Protein AF-A0AAD9KWG5-F1 (afdb_monomer)

Structure (mmCIF, N/CA/C/O backbone):
data_AF-A0AAD9KWG5-F1
#
_entry.id   AF-A0AAD9KWG5-F1
#
loop_
_atom_site.group_PDB
_atom_site.id
_atom_site.type_symbol
_atom_site.label_atom_id
_atom_site.label_alt_id
_atom_site.label_comp_id
_atom_site.label_asym_id
_atom_site.label_entity_id
_atom_site.label_seq_id
_atom_site.pdbx_PDB_ins_code
_atom_site.Cartn_x
_atom_site.Cartn_y
_atom_site.Cartn_z
_atom_site.occupancy
_atom_site.B_iso_or_equiv
_atom_site.auth_seq_id
_atom_site.auth_comp_id
_atom_site.auth_asym_id
_atom_site.auth_atom_id
_atom_site.pdbx_PDB_model_num
ATOM 1 N N . MET A 1 1 ? 49.603 -2.887 -54.936 1.00 32.94 1 MET A N 1
ATOM 2 C CA . MET A 1 1 ? 49.295 -2.488 -56.324 1.00 32.94 1 MET A CA 1
ATOM 3 C C . MET A 1 1 ? 48.653 -1.120 -56.253 1.00 32.94 1 MET A C 1
ATOM 5 O O . MET A 1 1 ? 47.712 -0.951 -55.486 1.00 32.94 1 MET A O 1
ATOM 9 N N . GLU A 1 2 ? 49.270 -0.146 -56.914 1.00 25.30 2 GLU A N 1
ATOM 10 C CA . GLU A 1 2 ? 48.933 1.277 -56.832 1.00 25.30 2 GLU A CA 1
ATOM 11 C C . GLU A 1 2 ? 47.494 1.551 -57.279 1.00 25.30 2 GLU A C 1
ATOM 13 O O . GLU A 1 2 ? 47.037 1.044 -58.299 1.00 25.30 2 GLU A O 1
ATOM 18 N N . TRP A 1 3 ? 46.788 2.359 -56.492 1.00 23.25 3 TRP A N 1
ATOM 19 C CA . TRP A 1 3 ? 45.509 2.955 -56.859 1.00 23.25 3 TRP A CA 1
ATOM 20 C C . TRP A 1 3 ? 45.767 4.323 -57.490 1.00 23.25 3 TRP A C 1
ATOM 22 O O . TRP A 1 3 ? 46.446 5.156 -56.890 1.00 23.25 3 TRP A O 1
ATOM 32 N N . SER A 1 4 ? 45.156 4.590 -58.642 1.00 21.83 4 SER A N 1
ATOM 33 C CA . SER A 1 4 ? 44.970 5.946 -59.161 1.00 21.83 4 SER A CA 1
ATOM 34 C C . SER A 1 4 ? 43.484 6.161 -59.497 1.00 21.83 4 SER A C 1
ATOM 36 O O . SER A 1 4 ? 42.897 5.370 -60.235 1.00 21.83 4 SER A O 1
ATOM 38 N N . PRO A 1 5 ? 42.822 7.191 -58.934 1.00 29.39 5 PRO A N 1
ATOM 39 C CA . PRO A 1 5 ? 41.434 7.497 -59.238 1.00 29.39 5 PRO A CA 1
ATOM 40 C C . PRO A 1 5 ? 41.382 8.473 -60.416 1.00 29.39 5 PRO A C 1
ATOM 42 O O . PRO A 1 5 ? 42.001 9.535 -60.380 1.00 29.39 5 PRO A O 1
ATOM 45 N N . THR A 1 6 ? 40.604 8.162 -61.448 1.00 22.59 6 THR A N 1
ATOM 46 C CA . THR A 1 6 ? 40.191 9.163 -62.441 1.00 22.59 6 THR A CA 1
ATOM 47 C C . THR A 1 6 ? 38.680 9.322 -62.382 1.00 22.59 6 THR A C 1
ATOM 49 O O . THR A 1 6 ? 37.911 8.554 -62.950 1.00 22.59 6 THR A O 1
ATOM 52 N N . ALA A 1 7 ? 38.254 10.337 -61.630 1.00 31.17 7 ALA A N 1
ATOM 53 C CA . ALA A 1 7 ? 36.919 10.899 -61.734 1.00 31.17 7 ALA A CA 1
ATOM 54 C C . ALA A 1 7 ? 36.898 11.866 -62.925 1.00 31.17 7 ALA A C 1
ATOM 56 O O . ALA A 1 7 ? 37.715 12.784 -62.981 1.00 31.17 7 ALA A O 1
ATOM 57 N N . VAL A 1 8 ? 35.956 11.688 -63.852 1.00 25.67 8 VAL A N 1
ATOM 58 C CA . VAL A 1 8 ? 35.659 12.689 -64.884 1.00 25.67 8 VAL A CA 1
ATOM 59 C C . VAL A 1 8 ? 34.155 12.937 -64.900 1.00 25.67 8 VAL A C 1
ATOM 61 O O . VAL A 1 8 ? 33.360 12.078 -65.270 1.00 25.67 8 VAL A O 1
ATOM 64 N N . SER A 1 9 ? 33.780 14.133 -64.453 1.00 34.84 9 SER A N 1
ATOM 65 C CA . SER A 1 9 ? 32.456 14.731 -64.601 1.00 34.84 9 SER A CA 1
ATOM 66 C C . SER A 1 9 ? 32.405 15.555 -65.890 1.00 34.84 9 SER A C 1
ATOM 68 O O . SER A 1 9 ? 33.296 16.376 -66.109 1.00 34.84 9 SER A O 1
ATOM 70 N N . GLY A 1 10 ? 31.351 15.403 -66.695 1.00 27.89 10 GLY A N 1
ATOM 71 C CA . GLY A 1 10 ? 31.077 16.241 -67.866 1.00 27.89 10 GLY A CA 1
ATOM 72 C C . GLY A 1 10 ? 29.569 16.427 -68.089 1.00 27.89 10 GLY A C 1
ATOM 73 O O . GLY A 1 10 ? 28.804 15.527 -67.736 1.00 27.89 10 GLY A O 1
ATOM 74 N N . PRO A 1 11 ? 29.142 17.601 -68.587 1.00 34.09 11 PRO A N 1
ATOM 75 C CA . PRO A 1 11 ? 27.770 18.099 -68.528 1.00 34.09 11 PRO A CA 1
ATOM 76 C C . PRO A 1 11 ? 26.885 17.375 -69.551 1.00 34.09 11 PRO A C 1
ATOM 78 O O . PRO A 1 11 ? 27.352 16.998 -70.617 1.00 34.09 11 PRO A O 1
ATOM 81 N N . ASP A 1 12 ? 25.610 17.179 -69.222 1.00 32.66 12 ASP A N 1
ATOM 82 C CA . ASP A 1 12 ? 24.584 16.590 -70.098 1.00 32.66 12 ASP A CA 1
ATOM 83 C C . ASP A 1 12 ? 24.729 15.075 -70.368 1.00 32.66 12 ASP A C 1
ATOM 85 O O . ASP A 1 12 ? 24.981 14.594 -71.470 1.00 32.66 12 ASP A O 1
ATOM 89 N N . GLY A 1 13 ? 24.518 14.280 -69.312 1.00 29.94 13 GLY A N 1
ATOM 90 C CA . GLY A 1 13 ? 24.660 12.819 -69.313 1.00 29.94 13 GLY A CA 1
ATOM 91 C C . GLY A 1 13 ? 23.644 12.044 -70.168 1.00 29.94 13 GLY A C 1
ATOM 92 O O . GLY A 1 13 ? 22.630 11.559 -69.660 1.00 29.94 13 GLY A O 1
ATOM 93 N N . LYS A 1 14 ? 23.975 11.819 -71.444 1.00 30.14 14 LYS A N 1
ATOM 94 C CA . LYS A 1 14 ? 23.513 10.681 -72.264 1.00 30.14 14 LYS A CA 1
ATOM 95 C C . LYS A 1 14 ? 24.684 10.160 -73.108 1.00 30.14 14 LYS A C 1
ATOM 97 O O . LYS A 1 14 ? 25.104 10.846 -74.028 1.00 30.14 14 LYS A O 1
ATOM 102 N N . PHE A 1 15 ? 25.142 8.929 -72.857 1.00 25.69 15 PHE A N 1
ATOM 103 C CA . PHE A 1 15 ? 26.075 8.210 -73.738 1.00 25.69 15 PHE A CA 1
ATOM 104 C C . PHE A 1 15 ? 25.649 6.744 -73.927 1.00 25.69 15 PHE A C 1
ATOM 106 O O . PHE A 1 15 ? 25.241 6.077 -72.978 1.00 25.69 15 PHE A O 1
ATOM 113 N N . THR A 1 16 ? 25.723 6.274 -75.174 1.00 27.66 16 THR A N 1
ATOM 114 C CA . THR A 1 16 ? 25.560 4.884 -75.640 1.00 27.66 16 THR A CA 1
ATOM 115 C C . THR A 1 16 ? 26.938 4.296 -75.946 1.00 27.66 16 THR A C 1
ATOM 117 O O . THR A 1 16 ? 27.727 4.969 -76.603 1.00 27.66 16 THR A O 1
ATOM 120 N N . ILE A 1 17 ? 27.221 3.061 -75.515 1.00 29.16 17 ILE A N 1
ATOM 121 C CA . ILE A 1 17 ? 28.503 2.370 -75.749 1.00 29.16 17 ILE A CA 1
ATOM 122 C C . ILE A 1 17 ? 28.252 1.111 -76.592 1.00 29.16 17 ILE A C 1
ATOM 124 O O . ILE A 1 17 ? 27.605 0.177 -76.123 1.00 29.16 17 ILE A O 1
ATOM 128 N N . ASN A 1 18 ? 28.784 1.098 -77.817 1.00 27.14 18 ASN A N 1
ATOM 129 C CA . ASN A 1 18 ? 29.200 -0.107 -78.537 1.00 27.14 18 ASN A CA 1
ATOM 130 C C . ASN A 1 18 ? 30.736 -0.057 -78.629 1.00 27.14 18 ASN A C 1
ATOM 132 O O . ASN A 1 18 ? 31.287 1.025 -78.807 1.00 27.14 18 ASN A O 1
ATOM 136 N N . ASP A 1 19 ? 31.363 -1.231 -78.529 1.00 29.56 19 ASP A N 1
ATOM 137 C CA . ASP A 1 19 ? 32.798 -1.549 -78.654 1.00 29.56 19 ASP A CA 1
ATOM 138 C C . ASP A 1 19 ? 33.659 -1.471 -77.379 1.00 29.56 19 ASP A C 1
ATOM 140 O O . ASP A 1 19 ? 34.211 -0.431 -77.041 1.00 29.56 19 ASP A O 1
ATOM 144 N N . LEU A 1 20 ? 33.808 -2.625 -76.702 1.00 29.03 20 LEU A N 1
ATOM 145 C CA . LEU A 1 20 ? 35.087 -3.240 -76.280 1.00 29.03 20 LEU A CA 1
ATOM 146 C C . LEU A 1 20 ? 34.831 -4.458 -75.364 1.00 29.03 20 LEU A C 1
ATOM 148 O O . LEU A 1 20 ? 34.294 -4.339 -74.266 1.00 29.03 20 LEU A O 1
ATOM 152 N N . CYS A 1 21 ? 35.253 -5.643 -75.816 1.00 26.11 21 CYS A N 1
ATOM 153 C CA . CYS A 1 21 ? 35.384 -6.861 -75.013 1.00 26.11 21 CYS A CA 1
ATOM 154 C C . CYS A 1 21 ? 36.828 -7.360 -75.130 1.00 26.11 21 CYS A C 1
ATOM 156 O O . CYS A 1 21 ? 37.190 -7.836 -76.198 1.00 26.11 21 CYS A O 1
ATOM 158 N N . THR A 1 22 ? 37.592 -7.349 -74.035 1.00 28.84 22 THR A N 1
ATOM 159 C CA . THR A 1 22 ? 38.643 -8.343 -73.739 1.00 28.84 22 THR A CA 1
ATOM 160 C C . THR A 1 22 ? 38.973 -8.295 -72.244 1.00 28.84 22 THR A C 1
ATOM 162 O O . THR A 1 22 ? 39.307 -7.231 -71.738 1.00 28.84 22 THR A O 1
ATOM 165 N N . LEU A 1 23 ? 38.905 -9.473 -71.602 1.00 26.11 23 LEU A N 1
ATOM 166 C CA . LEU A 1 23 ? 39.115 -9.816 -70.181 1.00 26.11 23 LEU A CA 1
ATOM 167 C C . LEU A 1 23 ? 37.969 -9.480 -69.201 1.00 26.11 23 LEU A C 1
ATOM 169 O O . LEU A 1 23 ? 37.840 -8.365 -68.722 1.00 26.11 23 LEU A O 1
ATOM 173 N N . GLY A 1 24 ? 37.198 -10.520 -68.848 1.00 28.92 24 GLY A N 1
ATOM 174 C CA . GLY A 1 24 ? 36.517 -10.636 -67.551 1.00 28.92 24 GLY A CA 1
ATOM 175 C C . GLY A 1 24 ? 35.219 -9.847 -67.357 1.00 28.92 24 GLY A C 1
ATOM 176 O O . GLY A 1 24 ? 35.224 -8.794 -66.742 1.00 28.92 24 GLY A O 1
ATOM 177 N N . MET A 1 25 ? 34.109 -10.470 -67.766 1.00 25.80 25 MET A N 1
ATOM 178 C CA . MET A 1 25 ? 32.716 -10.206 -67.363 1.00 25.80 25 MET A CA 1
ATOM 179 C C . MET A 1 25 ? 32.041 -8.922 -67.887 1.00 25.80 25 MET A C 1
ATOM 181 O O . MET A 1 25 ? 32.389 -7.782 -67.608 1.00 25.80 25 MET A O 1
ATOM 185 N N . LYS A 1 26 ? 31.012 -9.173 -68.698 1.00 23.77 26 LYS A N 1
ATOM 186 C CA . LYS A 1 26 ? 30.302 -8.258 -69.589 1.00 23.77 26 LYS A CA 1
ATOM 187 C C . LYS A 1 26 ? 29.101 -7.651 -68.855 1.00 23.77 26 LYS A C 1
ATOM 189 O O . LYS A 1 26 ? 28.110 -8.340 -68.638 1.00 23.77 26 LYS A O 1
ATOM 194 N N . LEU A 1 27 ? 29.167 -6.366 -68.513 1.00 27.20 27 LEU A N 1
ATOM 195 C CA . LEU A 1 27 ? 28.018 -5.585 -68.043 1.00 27.20 27 LEU A CA 1
ATOM 196 C C . LEU A 1 27 ? 27.349 -4.884 -69.223 1.00 27.20 27 LEU A C 1
ATOM 198 O O . LEU A 1 27 ? 27.979 -4.110 -69.938 1.00 27.20 27 LEU A O 1
ATOM 202 N N . THR A 1 28 ? 26.058 -5.153 -69.420 1.00 28.83 28 THR A N 1
ATOM 203 C CA . THR A 1 28 ? 25.205 -4.430 -70.371 1.00 28.83 28 THR A CA 1
ATOM 204 C C . THR A 1 28 ? 24.127 -3.670 -69.607 1.00 28.83 28 THR A C 1
ATOM 206 O O . THR A 1 28 ? 23.236 -4.263 -69.010 1.00 28.83 28 THR A O 1
ATOM 209 N N . ALA A 1 29 ? 24.204 -2.339 -69.644 1.00 26.44 29 ALA A N 1
ATOM 210 C CA . ALA A 1 29 ? 23.104 -1.450 -69.297 1.00 26.44 29 ALA A CA 1
ATOM 211 C C . ALA A 1 29 ? 22.291 -1.155 -70.569 1.00 26.44 29 ALA A C 1
ATOM 213 O O . ALA A 1 29 ? 22.831 -0.625 -71.543 1.00 26.44 29 ALA A O 1
ATOM 214 N N . ARG A 1 30 ? 20.993 -1.485 -70.562 1.00 28.31 30 ARG A N 1
ATOM 215 C CA . ARG A 1 30 ? 20.006 -0.997 -71.539 1.00 28.31 30 ARG A CA 1
ATOM 216 C C . ARG A 1 30 ? 19.090 0.010 -70.846 1.00 28.31 30 ARG A C 1
ATOM 218 O O . ARG A 1 30 ? 18.865 -0.059 -69.645 1.00 28.31 30 ARG A O 1
ATOM 225 N N . LYS A 1 31 ? 18.610 0.976 -71.623 1.00 33.41 31 LYS A N 1
ATOM 226 C CA . LYS A 1 31 ? 17.964 2.210 -71.162 1.00 33.41 31 LYS A CA 1
ATOM 227 C C . LYS A 1 31 ? 16.546 2.051 -70.599 1.00 33.41 31 LYS A C 1
ATOM 229 O O . LYS A 1 31 ? 16.011 3.030 -70.114 1.00 33.41 31 LYS A O 1
ATOM 234 N N . ASP A 1 32 ? 15.985 0.854 -70.587 1.00 33.88 32 ASP A N 1
ATOM 235 C CA . ASP A 1 32 ? 14.740 0.517 -69.902 1.00 33.88 32 ASP A CA 1
ATOM 236 C C . ASP A 1 32 ? 14.887 -0.942 -69.455 1.00 33.88 32 ASP A C 1
ATOM 238 O O . ASP A 1 32 ? 15.223 -1.769 -70.298 1.00 33.88 32 ASP A O 1
ATOM 242 N N . GLY A 1 33 ? 14.710 -1.224 -68.157 1.00 36.78 33 GLY A N 1
ATOM 243 C CA . GLY A 1 33 ? 14.592 -2.567 -67.558 1.00 36.78 33 GLY A CA 1
ATOM 244 C C . GLY A 1 33 ? 15.675 -3.604 -67.909 1.00 36.78 33 GLY A C 1
ATOM 245 O O . GLY A 1 33 ? 15.725 -4.126 -69.018 1.00 36.78 33 GLY A O 1
ATOM 246 N N . TYR A 1 34 ? 16.502 -3.997 -66.935 1.00 40.72 34 TYR A N 1
ATOM 247 C CA . TYR A 1 34 ? 17.335 -5.199 -67.067 1.00 40.72 34 TYR A CA 1
ATOM 248 C C . TYR A 1 34 ? 16.536 -6.432 -66.611 1.00 40.72 34 TYR A C 1
ATOM 250 O O . TYR A 1 34 ? 16.231 -6.560 -65.428 1.00 40.72 34 TYR A O 1
ATOM 258 N N . GLU A 1 35 ? 16.191 -7.316 -67.551 1.00 41.78 35 GLU A N 1
ATOM 259 C CA . GLU A 1 35 ? 15.558 -8.622 -67.329 1.00 41.78 35 GLU A CA 1
ATOM 260 C C . GLU A 1 35 ? 16.582 -9.687 -67.773 1.00 41.78 35 GLU A C 1
ATOM 262 O O . GLU A 1 35 ? 16.903 -9.780 -68.957 1.00 41.78 35 GLU A O 1
ATOM 267 N N . SER A 1 36 ? 17.205 -10.399 -66.823 1.00 41.38 36 SER A N 1
ATOM 268 C CA . SER A 1 36 ? 18.349 -11.292 -67.086 1.00 41.38 36 SER A CA 1
ATOM 269 C C . SER A 1 36 ? 18.062 -12.757 -66.771 1.00 41.38 36 SER A C 1
ATOM 271 O O . SER A 1 36 ? 17.564 -13.112 -65.698 1.00 41.38 36 SER A O 1
ATOM 273 N N . ASP A 1 37 ? 18.444 -13.612 -67.722 1.00 40.09 37 ASP A N 1
ATOM 274 C CA . ASP A 1 37 ? 18.573 -15.051 -67.554 1.00 40.09 37 ASP A CA 1
ATOM 275 C C . ASP A 1 37 ? 19.929 -15.383 -66.903 1.00 40.09 37 ASP A C 1
ATOM 277 O O . ASP A 1 37 ? 20.968 -15.390 -67.559 1.00 40.09 37 ASP A O 1
ATOM 281 N N . SER A 1 38 ? 19.886 -15.667 -65.595 1.00 47.25 38 SER A N 1
ATOM 282 C CA . SER A 1 38 ? 20.942 -16.285 -64.764 1.00 47.25 38 SER A CA 1
ATOM 283 C C . SER A 1 38 ? 22.352 -15.699 -64.915 1.00 47.25 38 SER A C 1
ATOM 285 O O . SER A 1 38 ? 23.147 -16.163 -65.734 1.00 47.25 38 SER A O 1
ATOM 287 N N . HIS A 1 39 ? 22.693 -14.726 -64.069 1.00 52.94 39 HIS A N 1
ATOM 288 C CA . HIS A 1 39 ? 24.073 -14.279 -63.858 1.00 52.94 39 HIS A CA 1
ATOM 289 C C . HIS A 1 39 ? 24.439 -14.428 -62.377 1.00 52.94 39 HIS A C 1
ATOM 291 O O . HIS A 1 39 ? 23.679 -13.997 -61.508 1.00 52.94 39 HIS A O 1
ATOM 297 N N . GLU A 1 40 ? 25.601 -15.032 -62.113 1.00 62.69 40 GLU A N 1
ATOM 298 C CA . GLU A 1 40 ? 26.176 -15.219 -60.770 1.00 62.69 40 GLU A CA 1
ATOM 299 C C . GLU A 1 40 ? 26.519 -13.867 -60.115 1.00 62.69 40 GLU A C 1
ATOM 301 O O . GLU A 1 40 ? 26.275 -13.686 -58.927 1.00 62.69 40 GLU A O 1
ATOM 306 N N . TYR A 1 41 ? 26.954 -12.870 -60.901 1.00 70.25 41 TYR A N 1
ATOM 307 C CA . TYR A 1 41 ? 27.365 -11.545 -60.418 1.00 70.25 41 TYR A CA 1
ATOM 308 C C . TYR A 1 41 ? 26.712 -10.407 -61.219 1.00 70.25 41 TYR A C 1
ATOM 310 O O . TYR A 1 41 ? 26.780 -10.380 -62.449 1.00 70.25 41 TYR A O 1
ATOM 318 N N . ILE A 1 42 ? 26.129 -9.423 -60.530 1.00 75.50 42 ILE A N 1
ATOM 319 C CA . ILE A 1 42 ? 25.545 -8.208 -61.120 1.00 75.50 42 ILE A CA 1
ATOM 320 C C . ILE A 1 42 ? 26.192 -6.984 -60.476 1.00 75.50 42 ILE A C 1
ATOM 322 O O . ILE A 1 42 ? 26.077 -6.788 -59.272 1.00 75.50 42 ILE A O 1
ATOM 326 N N . VAL A 1 43 ? 26.821 -6.117 -61.274 1.00 80.12 43 VAL A N 1
ATOM 327 C CA . VAL A 1 43 ? 27.381 -4.838 -60.806 1.00 80.12 43 VAL A CA 1
ATOM 328 C C . VAL A 1 43 ? 26.776 -3.688 -61.610 1.00 80.12 43 VAL A C 1
ATOM 330 O O . VAL A 1 43 ? 26.927 -3.637 -62.823 1.00 80.12 43 VAL A O 1
ATOM 333 N N . SER A 1 44 ? 26.075 -2.749 -60.978 1.00 77.38 44 SER A N 1
ATOM 334 C CA . SER A 1 44 ? 25.398 -1.657 -61.696 1.00 77.38 44 SER A CA 1
ATOM 335 C C . SER A 1 44 ? 25.619 -0.304 -61.030 1.00 77.38 44 SER A C 1
ATOM 337 O O . SER A 1 44 ? 25.398 -0.156 -59.831 1.00 77.38 44 SER A O 1
ATOM 339 N N . ALA A 1 45 ? 26.032 0.705 -61.799 1.00 80.62 45 ALA A N 1
ATOM 340 C CA . ALA A 1 45 ? 26.222 2.058 -61.289 1.00 80.62 45 ALA A CA 1
ATOM 341 C C . ALA A 1 45 ? 25.635 3.124 -62.225 1.00 80.62 45 ALA A C 1
ATOM 343 O O . ALA A 1 45 ? 25.769 3.029 -63.444 1.00 80.62 45 ALA A O 1
ATOM 344 N N . GLY A 1 46 ? 24.993 4.153 -61.665 1.00 77.94 46 GLY A N 1
ATOM 345 C CA . GLY A 1 46 ? 24.389 5.235 -62.449 1.00 77.94 46 GLY A CA 1
ATOM 346 C C . GLY A 1 46 ? 23.592 6.239 -61.616 1.00 77.94 46 GLY A C 1
ATOM 347 O O . GLY A 1 46 ? 23.480 6.122 -60.402 1.00 77.94 46 GLY A O 1
ATOM 348 N N . SER A 1 47 ? 23.006 7.258 -62.249 1.00 76.56 47 SER A N 1
ATOM 349 C CA . SER A 1 47 ? 22.107 8.189 -61.546 1.00 76.56 47 SER A CA 1
ATOM 350 C C . SER A 1 47 ? 20.837 7.484 -61.045 1.00 76.56 47 SER A C 1
ATOM 352 O O . SER A 1 47 ? 20.423 7.720 -59.909 1.00 76.56 47 SER A O 1
ATOM 354 N N . SER A 1 48 ? 20.285 6.571 -61.845 1.00 85.38 48 SER A N 1
ATOM 355 C CA . SER A 1 48 ? 19.131 5.732 -61.511 1.00 85.38 48 SER A CA 1
ATOM 356 C C . SER A 1 48 ? 19.415 4.277 -61.882 1.00 85.38 48 SER A C 1
ATOM 358 O O . SER A 1 48 ? 19.650 3.974 -63.049 1.00 85.38 48 SER A O 1
ATOM 360 N N . VAL A 1 49 ? 19.387 3.388 -60.891 1.00 80.56 49 VAL A N 1
ATOM 361 C CA . VAL A 1 49 ? 19.648 1.950 -61.014 1.00 80.56 49 VAL A CA 1
ATOM 362 C C . VAL A 1 49 ? 18.376 1.186 -60.644 1.00 80.56 49 VAL A C 1
ATOM 364 O O . VAL A 1 49 ? 17.809 1.392 -59.569 1.00 80.56 49 VAL A O 1
ATOM 367 N N . SER A 1 50 ? 17.917 0.305 -61.533 1.00 83.00 50 SER A N 1
ATOM 368 C CA . SER A 1 50 ? 16.775 -0.580 -61.291 1.00 83.00 50 SER A CA 1
ATOM 369 C C . SER A 1 50 ? 17.119 -2.005 -61.704 1.00 83.00 50 SER A C 1
ATOM 371 O O . SER A 1 50 ? 17.535 -2.234 -62.839 1.00 83.00 50 SER A O 1
ATOM 373 N N . ILE A 1 51 ? 16.990 -2.939 -60.766 1.00 81.81 51 ILE A N 1
ATOM 374 C CA . ILE A 1 51 ? 17.328 -4.353 -60.927 1.00 81.81 51 ILE A CA 1
ATOM 375 C C . ILE A 1 51 ? 16.083 -5.165 -60.575 1.00 81.81 51 ILE A C 1
ATOM 377 O O . ILE A 1 51 ? 15.554 -5.031 -59.471 1.00 81.81 51 ILE A O 1
ATOM 381 N N . VAL A 1 52 ? 15.620 -6.004 -61.501 1.00 81.62 52 VAL A N 1
ATOM 382 C CA . VAL A 1 52 ? 14.501 -6.927 -61.278 1.00 81.62 52 VAL A CA 1
ATOM 383 C C . VAL A 1 52 ? 14.954 -8.336 -61.643 1.00 81.62 52 VAL A C 1
ATOM 385 O O . VAL A 1 52 ? 15.328 -8.574 -62.788 1.00 81.62 52 VAL A O 1
ATOM 388 N N . MET A 1 53 ? 14.919 -9.276 -60.693 1.00 72.19 53 MET A N 1
ATOM 389 C CA . MET A 1 53 ? 15.343 -10.661 -60.940 1.00 72.19 53 MET A CA 1
ATOM 390 C C . MET A 1 53 ? 14.275 -11.685 -60.558 1.00 72.19 53 MET A C 1
ATOM 392 O O . MET A 1 53 ? 13.734 -11.691 -59.448 1.00 72.19 53 MET A O 1
ATOM 396 N N . TYR A 1 54 ? 14.046 -12.627 -61.475 1.00 72.31 54 TYR A N 1
ATOM 397 C CA . TYR A 1 54 ? 13.099 -13.738 -61.317 1.00 72.31 54 TYR A CA 1
ATOM 398 C C . TYR A 1 54 ? 13.773 -15.105 -61.081 1.00 72.31 54 TYR A C 1
ATOM 400 O O . TYR A 1 54 ? 13.098 -16.092 -60.769 1.00 72.31 54 TYR A O 1
ATOM 408 N N . LYS A 1 55 ? 15.103 -15.188 -61.209 1.00 64.69 55 LYS A N 1
ATOM 409 C CA . LYS A 1 55 ? 15.909 -16.416 -61.069 1.00 64.69 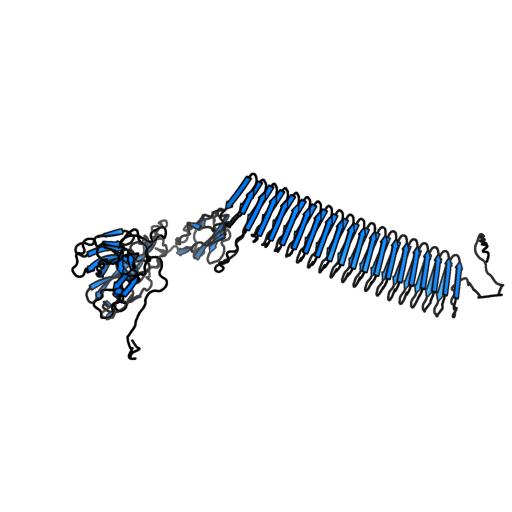55 LYS A CA 1
ATOM 410 C C . LYS A 1 55 ? 16.937 -16.296 -59.928 1.00 64.69 55 LYS A C 1
ATOM 412 O O . LYS A 1 55 ? 16.980 -15.274 -59.256 1.00 64.69 55 LYS A O 1
ATOM 417 N N . LEU A 1 56 ? 17.655 -17.389 -59.654 1.00 65.56 56 LEU A N 1
ATOM 418 C CA . LEU A 1 56 ? 18.733 -17.465 -58.654 1.00 65.56 56 LEU A CA 1
ATOM 419 C C . LEU A 1 56 ? 19.966 -16.676 -59.123 1.00 65.56 56 LEU A C 1
ATOM 421 O O . LEU A 1 56 ? 20.216 -16.632 -60.329 1.00 65.56 56 LEU A O 1
ATOM 425 N N . GLY A 1 57 ? 20.744 -16.144 -58.186 1.00 67.00 57 GLY A N 1
ATOM 426 C CA . GLY A 1 57 ? 22.107 -15.654 -58.413 1.00 67.00 57 GLY A CA 1
ATOM 427 C C . GLY A 1 57 ? 22.841 -15.449 -57.087 1.00 67.00 57 GLY A C 1
ATOM 428 O O . GLY A 1 57 ? 22.252 -15.663 -56.030 1.00 67.00 57 GLY A O 1
ATOM 429 N N . GLU A 1 58 ? 24.116 -15.069 -57.141 1.00 75.06 58 GLU A N 1
ATOM 430 C CA . GLU A 1 58 ? 24.987 -15.052 -55.958 1.00 75.06 58 GLU A CA 1
ATOM 431 C C . GLU A 1 58 ? 25.213 -13.622 -55.451 1.00 75.06 58 GLU A C 1
ATOM 433 O O . GLU A 1 58 ? 24.880 -13.322 -54.309 1.00 75.06 58 GLU A O 1
ATOM 438 N N . TYR A 1 59 ? 25.664 -12.693 -56.305 1.00 80.12 59 TYR A N 1
ATOM 439 C CA . TYR A 1 59 ? 26.081 -11.350 -55.880 1.00 80.12 59 TYR A CA 1
ATOM 440 C C . TYR A 1 59 ? 25.423 -10.214 -56.670 1.00 80.12 59 TYR A C 1
ATOM 442 O O . TYR A 1 59 ? 25.418 -10.200 -57.903 1.00 80.12 59 TYR A O 1
ATOM 450 N N . ILE A 1 60 ? 24.954 -9.188 -55.957 1.00 83.19 60 ILE A N 1
ATOM 451 C CA . ILE A 1 60 ? 24.521 -7.900 -56.513 1.00 83.19 60 ILE A CA 1
ATOM 452 C C . ILE A 1 60 ? 25.299 -6.772 -55.841 1.00 83.19 60 ILE A C 1
ATOM 454 O O . ILE A 1 60 ? 25.249 -6.620 -54.625 1.00 83.19 60 ILE A O 1
ATOM 458 N N . VAL A 1 61 ? 25.952 -5.925 -56.632 1.00 85.75 61 VAL A N 1
ATOM 459 C CA . VAL A 1 61 ? 26.573 -4.674 -56.189 1.00 85.75 61 VAL A CA 1
ATOM 460 C C . VAL A 1 61 ? 25.969 -3.523 -56.984 1.00 85.75 61 VAL A C 1
ATOM 462 O O . VAL A 1 61 ? 26.022 -3.502 -58.211 1.00 85.75 61 VAL A O 1
ATOM 465 N N . SER A 1 62 ? 25.377 -2.546 -56.307 1.00 86.12 62 SER A N 1
ATOM 466 C CA . SER A 1 62 ? 24.710 -1.424 -56.973 1.00 86.12 62 SER A CA 1
ATOM 467 C C . SER A 1 62 ? 25.022 -0.074 -56.334 1.00 86.12 62 SER A C 1
ATOM 469 O O . SER A 1 62 ? 25.079 0.045 -55.111 1.00 86.12 62 SER A O 1
ATOM 471 N N . ALA A 1 63 ? 25.220 0.961 -57.154 1.00 87.06 63 ALA A N 1
ATOM 472 C CA . ALA A 1 63 ? 25.521 2.309 -56.674 1.00 87.06 63 ALA A CA 1
ATOM 473 C C . ALA A 1 63 ? 24.827 3.400 -57.503 1.00 87.06 63 ALA A C 1
ATOM 475 O O . ALA A 1 63 ? 24.962 3.448 -58.723 1.00 87.06 63 ALA A O 1
ATOM 476 N N . GLY A 1 64 ? 24.119 4.334 -56.866 1.00 83.88 64 GLY A N 1
ATOM 477 C CA . GLY A 1 64 ? 23.499 5.429 -57.614 1.00 83.88 64 GLY A CA 1
ATOM 478 C C . GLY A 1 64 ? 22.779 6.490 -56.800 1.00 83.88 64 GLY A C 1
ATOM 479 O O . GLY A 1 64 ? 22.701 6.420 -55.581 1.00 83.88 64 GLY A O 1
ATOM 480 N N . ARG A 1 65 ? 22.214 7.516 -57.449 1.00 86.00 65 ARG A N 1
ATOM 481 C CA . ARG A 1 65 ? 21.377 8.495 -56.724 1.00 86.00 65 ARG A CA 1
ATOM 482 C C . ARG A 1 65 ? 20.048 7.852 -56.304 1.00 86.00 65 ARG A C 1
ATOM 484 O O . ARG A 1 65 ? 19.580 8.115 -55.198 1.00 86.00 65 ARG A O 1
ATOM 491 N N . SER A 1 66 ? 19.481 6.994 -57.145 1.00 89.31 66 SER A N 1
ATOM 492 C CA . SER A 1 66 ? 18.318 6.154 -56.842 1.00 89.31 66 SER A CA 1
ATOM 493 C C . SER A 1 66 ? 18.625 4.706 -57.216 1.00 89.31 66 SER A C 1
ATOM 495 O O . SER A 1 66 ? 19.048 4.452 -58.340 1.00 89.31 66 SER A O 1
ATOM 497 N N . VAL A 1 67 ? 18.444 3.777 -56.279 1.00 89.94 67 VAL A N 1
ATOM 498 C CA . VAL A 1 67 ? 18.674 2.339 -56.452 1.00 89.94 67 VAL A CA 1
ATOM 499 C C . VAL A 1 67 ? 17.402 1.592 -56.058 1.00 89.94 67 VAL A C 1
ATOM 501 O O . VAL A 1 67 ? 16.900 1.768 -54.949 1.00 89.94 67 VAL A O 1
ATOM 504 N N . SER A 1 68 ? 16.885 0.758 -56.956 1.00 89.69 68 SER A N 1
ATOM 505 C CA . SER A 1 68 ? 15.714 -0.096 -56.727 1.00 89.69 68 SER A CA 1
ATOM 506 C C . SER A 1 68 ? 16.035 -1.542 -57.096 1.00 89.69 68 SER A C 1
ATOM 508 O O . SER A 1 68 ? 16.490 -1.810 -58.205 1.00 89.69 68 SER A O 1
ATOM 510 N N . ILE A 1 69 ? 15.815 -2.475 -56.173 1.00 86.56 69 ILE A N 1
ATOM 511 C CA . ILE A 1 69 ? 16.115 -3.901 -56.343 1.00 86.56 69 ILE A CA 1
ATOM 512 C C . ILE A 1 69 ? 14.849 -4.691 -56.012 1.00 86.56 69 ILE A C 1
ATOM 514 O O . ILE A 1 69 ? 14.330 -4.570 -54.907 1.00 86.56 69 ILE A O 1
ATOM 518 N N . HIS A 1 70 ? 14.336 -5.470 -56.962 1.00 86.31 70 HIS A N 1
ATOM 519 C CA . HIS A 1 70 ? 13.139 -6.301 -56.803 1.00 86.31 70 HIS A CA 1
ATOM 520 C C . HIS A 1 70 ? 13.466 -7.756 -57.141 1.00 86.31 70 HIS A C 1
ATOM 522 O O . HIS A 1 70 ? 13.797 -8.073 -58.283 1.00 86.31 70 HIS A O 1
ATOM 528 N N . MET A 1 71 ? 13.346 -8.656 -56.168 1.00 79.94 71 MET A N 1
ATOM 529 C CA . MET A 1 71 ? 13.803 -10.040 -56.308 1.00 79.94 71 MET A CA 1
ATOM 530 C C . MET A 1 71 ? 12.713 -11.039 -55.937 1.00 79.94 71 MET A C 1
ATOM 532 O O . MET A 1 71 ? 12.191 -11.049 -54.818 1.00 79.94 71 MET A O 1
ATOM 536 N N . TYR A 1 72 ? 12.418 -11.949 -56.863 1.00 78.69 72 TYR A N 1
ATOM 537 C CA . TYR A 1 72 ? 11.409 -12.995 -56.680 1.00 78.69 72 TYR A CA 1
ATOM 538 C C . TYR A 1 72 ? 12.000 -14.357 -56.256 1.00 78.69 72 TYR A C 1
ATOM 540 O O . TYR A 1 72 ? 11.265 -15.234 -55.790 1.00 78.69 72 TYR A O 1
ATOM 548 N N . LYS A 1 73 ? 13.321 -14.558 -56.376 1.00 70.69 73 LYS A N 1
ATOM 549 C CA . LYS A 1 73 ? 14.037 -15.794 -55.989 1.00 70.69 73 LYS A CA 1
ATOM 550 C C . LYS A 1 73 ? 15.242 -15.524 -55.069 1.00 70.69 73 LYS A C 1
ATOM 552 O O . LYS A 1 73 ? 15.374 -14.410 -54.583 1.00 70.69 73 LYS A O 1
ATOM 557 N N . LEU A 1 74 ? 15.994 -16.577 -54.705 1.00 69.38 74 LEU A N 1
ATOM 558 C CA . LEU A 1 74 ? 17.079 -16.498 -53.714 1.00 69.38 74 LEU A CA 1
ATOM 559 C C . LEU A 1 74 ? 18.304 -15.772 -54.279 1.00 69.38 74 LEU A C 1
ATOM 561 O O . LEU A 1 74 ? 18.650 -16.020 -55.435 1.00 69.38 74 LEU A O 1
ATOM 565 N N . TYR A 1 75 ? 18.931 -14.947 -53.442 1.00 71.25 75 TYR A N 1
ATOM 566 C CA . TYR A 1 75 ? 20.257 -14.368 -53.652 1.00 71.25 75 TYR A CA 1
ATOM 567 C C . TYR A 1 75 ? 21.073 -14.415 -52.362 1.00 71.25 75 TYR A C 1
ATOM 569 O O . TYR A 1 75 ? 20.513 -14.291 -51.274 1.00 71.25 75 TYR A O 1
ATOM 577 N N . GLU A 1 76 ? 22.382 -14.574 -52.503 1.00 78.69 76 GLU A N 1
ATOM 578 C CA . GLU A 1 76 ? 23.302 -14.742 -51.377 1.00 78.69 76 GLU A CA 1
ATOM 579 C C . GLU A 1 76 ? 23.756 -13.377 -50.836 1.00 78.69 76 GLU A C 1
ATOM 581 O O . GLU A 1 76 ? 23.557 -13.075 -49.664 1.00 78.69 76 GLU A O 1
ATOM 586 N N . TYR A 1 77 ? 24.231 -12.478 -51.704 1.00 84.44 77 TYR A N 1
ATOM 587 C CA . TYR A 1 77 ? 24.788 -11.180 -51.316 1.00 84.44 77 TYR A CA 1
ATOM 588 C C . TYR A 1 77 ? 24.195 -10.011 -52.110 1.00 84.44 77 TYR A C 1
ATOM 590 O O . TYR A 1 77 ? 24.251 -9.964 -53.340 1.00 84.44 77 TYR A O 1
ATOM 598 N N . ILE A 1 78 ? 23.689 -8.998 -51.403 1.00 88.44 78 ILE A N 1
ATOM 599 C CA . ILE A 1 78 ? 23.197 -7.741 -51.978 1.00 88.44 78 ILE A CA 1
ATOM 600 C C . ILE A 1 78 ? 23.888 -6.570 -51.286 1.00 88.44 78 ILE A C 1
ATOM 602 O O . ILE A 1 78 ? 23.651 -6.305 -50.112 1.00 88.44 78 ILE A O 1
ATOM 606 N N . VAL A 1 79 ? 24.692 -5.818 -52.033 1.00 92.56 79 VAL A N 1
ATOM 607 C CA . VAL A 1 79 ? 25.343 -4.584 -51.589 1.00 92.56 79 VAL A CA 1
ATOM 608 C C . VAL A 1 79 ? 24.809 -3.419 -52.413 1.00 92.56 79 VAL A C 1
ATOM 610 O O . VAL A 1 79 ? 24.890 -3.407 -53.642 1.00 92.56 79 VAL A O 1
ATOM 613 N N . SER A 1 80 ? 24.244 -2.418 -51.748 1.00 92.62 80 SER A N 1
ATOM 614 C CA . SER A 1 80 ? 23.628 -1.271 -52.421 1.00 92.62 80 SER A CA 1
ATOM 615 C C . SER A 1 80 ? 23.948 0.048 -51.726 1.00 92.62 80 SER A C 1
ATOM 617 O O . SER A 1 80 ? 23.884 0.160 -50.503 1.00 92.62 80 SER A O 1
ATOM 619 N N . ALA A 1 81 ? 24.293 1.074 -52.502 1.00 93.69 81 ALA A N 1
ATOM 620 C CA . ALA A 1 81 ? 24.599 2.398 -51.973 1.00 93.69 81 ALA A CA 1
ATOM 621 C C . ALA A 1 81 ? 23.947 3.510 -52.801 1.00 93.69 81 ALA A C 1
ATOM 623 O O . ALA A 1 81 ? 24.009 3.508 -54.031 1.00 93.69 81 ALA A O 1
ATOM 624 N N . GLY A 1 82 ? 23.351 4.505 -52.145 1.00 91.56 82 GLY A N 1
ATOM 625 C CA . GLY A 1 82 ? 22.792 5.637 -52.874 1.00 91.56 82 GLY A CA 1
ATOM 626 C C . GLY A 1 82 ? 22.138 6.727 -52.047 1.00 91.56 82 GLY A C 1
ATOM 627 O O . GLY A 1 82 ? 22.118 6.677 -50.828 1.00 91.56 82 GLY A O 1
ATOM 628 N N . ARG A 1 83 ? 21.565 7.754 -52.685 1.00 92.75 83 ARG A N 1
ATOM 629 C CA . ARG A 1 83 ? 20.752 8.738 -51.938 1.00 92.75 83 ARG A CA 1
ATOM 630 C C . ARG A 1 83 ? 19.409 8.122 -51.525 1.00 92.75 83 ARG A C 1
ATOM 632 O O . ARG A 1 83 ? 18.949 8.377 -50.415 1.00 92.75 83 ARG A O 1
ATOM 639 N N . SER A 1 84 ? 18.807 7.312 -52.391 1.00 95.81 84 SER A N 1
ATOM 640 C CA . SER A 1 84 ? 17.604 6.521 -52.118 1.00 95.81 84 SER A CA 1
ATOM 641 C C . SER A 1 84 ? 17.841 5.074 -52.543 1.00 95.81 84 SER A C 1
ATOM 643 O O . SER A 1 84 ? 18.210 4.839 -53.692 1.00 95.81 84 SER A O 1
ATOM 645 N N . VAL A 1 85 ? 17.657 4.133 -51.619 1.00 96.81 85 VAL A N 1
ATOM 646 C CA . VAL A 1 85 ? 17.821 2.690 -51.826 1.00 96.81 85 VAL A CA 1
ATOM 647 C C . VAL A 1 85 ? 16.525 1.990 -51.423 1.00 96.81 85 VAL A C 1
ATOM 649 O O . VAL A 1 85 ? 16.014 2.210 -50.325 1.00 96.81 85 VAL A O 1
ATOM 652 N N . SER A 1 86 ? 15.969 1.172 -52.312 1.00 96.38 86 SER A N 1
ATOM 653 C CA . SER A 1 86 ? 14.751 0.388 -52.081 1.00 96.38 86 SER A CA 1
ATOM 654 C C . SER A 1 86 ? 14.982 -1.065 -52.480 1.00 96.38 86 SER A C 1
ATOM 656 O O . SER A 1 86 ? 15.324 -1.331 -53.631 1.00 96.38 86 SER A O 1
ATOM 658 N N . ILE A 1 87 ? 14.801 -1.994 -51.545 1.00 92.69 87 ILE A N 1
ATOM 659 C CA . ILE A 1 87 ? 15.011 -3.430 -51.752 1.00 92.69 87 ILE A CA 1
ATOM 660 C C . ILE A 1 87 ? 13.716 -4.166 -51.413 1.00 92.69 87 ILE A C 1
ATOM 662 O O . ILE A 1 87 ? 13.216 -4.061 -50.295 1.00 92.69 87 ILE A O 1
ATOM 666 N N . LEU A 1 88 ? 13.189 -4.924 -52.371 1.00 91.00 88 LEU A N 1
ATOM 667 C CA . LEU A 1 88 ? 12.028 -5.790 -52.216 1.00 91.00 88 LEU A CA 1
ATOM 668 C C . LEU A 1 88 ? 12.427 -7.239 -52.493 1.00 91.00 88 LEU A C 1
ATOM 670 O O . LEU A 1 88 ? 12.806 -7.563 -53.619 1.00 91.00 88 LEU A O 1
ATOM 674 N N . MET A 1 89 ? 12.278 -8.125 -51.507 1.00 85.44 89 MET A N 1
ATOM 675 C CA . MET A 1 89 ? 12.563 -9.555 -51.665 1.00 85.44 89 MET A CA 1
ATOM 676 C C . MET A 1 89 ? 11.362 -10.421 -51.278 1.00 85.44 89 MET A C 1
ATOM 678 O O . MET A 1 89 ? 10.836 -10.348 -50.164 1.00 85.44 89 MET A O 1
ATOM 682 N N . TYR A 1 90 ? 10.980 -11.342 -52.161 1.00 84.25 90 TYR A N 1
ATOM 683 C CA . TYR A 1 90 ? 9.904 -12.301 -51.884 1.00 84.25 90 TYR A CA 1
ATOM 684 C C . TYR A 1 90 ? 10.378 -13.602 -51.227 1.00 84.25 90 TYR A C 1
ATOM 686 O O . TYR A 1 90 ? 9.579 -14.300 -50.597 1.00 84.25 90 TYR A O 1
ATOM 694 N N . LYS A 1 91 ? 11.655 -13.968 -51.393 1.00 78.56 91 LYS A N 1
ATOM 695 C CA . LYS A 1 91 ? 12.175 -15.276 -50.975 1.00 78.56 91 LYS A CA 1
ATOM 696 C C . LYS A 1 91 ? 13.334 -15.160 -49.986 1.00 78.56 91 LYS A C 1
ATOM 698 O O . LYS A 1 91 ? 13.058 -15.006 -48.804 1.00 78.56 91 LYS A O 1
ATOM 703 N N . LEU A 1 92 ? 14.580 -15.286 -50.424 1.00 75.56 92 LEU A N 1
ATOM 704 C CA . LEU A 1 92 ? 15.731 -15.385 -49.527 1.00 75.56 92 LEU A CA 1
ATOM 705 C C . LEU A 1 92 ? 16.786 -14.355 -49.923 1.00 75.56 92 LEU A C 1
ATOM 707 O O . LEU A 1 92 ? 17.076 -14.224 -51.113 1.00 75.56 92 LEU A O 1
ATOM 711 N N . GLY A 1 93 ? 17.302 -13.640 -48.930 1.00 70.81 93 GLY A N 1
ATOM 712 C CA . GLY A 1 93 ? 18.532 -12.862 -49.011 1.00 70.81 93 GLY A CA 1
ATOM 713 C C . GLY A 1 93 ? 19.387 -13.209 -47.800 1.00 70.81 93 GLY A C 1
ATOM 714 O O . GLY A 1 93 ? 18.957 -12.907 -46.690 1.00 70.81 93 GLY A O 1
ATOM 715 N N . GLU A 1 94 ? 20.532 -13.862 -47.984 1.00 82.62 94 GLU A N 1
ATOM 716 C CA . GLU A 1 94 ? 21.402 -14.214 -46.848 1.00 82.62 94 GLU A CA 1
ATOM 717 C C . GLU A 1 94 ? 22.057 -12.951 -46.289 1.00 82.62 94 GLU A C 1
ATOM 719 O O . GLU A 1 94 ? 21.832 -12.595 -45.139 1.00 82.62 94 GLU A O 1
ATOM 724 N N . TYR A 1 95 ? 22.739 -12.176 -47.131 1.00 88.69 95 TYR A N 1
ATOM 725 C CA . TYR A 1 95 ? 23.469 -10.979 -46.722 1.00 88.69 95 TYR A CA 1
ATOM 726 C C . TYR A 1 95 ? 23.002 -9.742 -47.490 1.00 88.69 95 TYR A C 1
ATOM 728 O O . TYR A 1 95 ? 23.239 -9.596 -48.690 1.00 88.69 95 TYR A O 1
ATOM 736 N N . ILE A 1 96 ? 22.375 -8.798 -46.791 1.00 91.88 96 ILE A N 1
ATOM 737 C CA . ILE A 1 96 ? 21.905 -7.530 -47.358 1.00 91.88 96 ILE A CA 1
ATOM 738 C C . ILE A 1 96 ? 22.623 -6.375 -46.669 1.00 91.88 96 ILE A C 1
ATOM 740 O O . ILE A 1 96 ? 22.389 -6.095 -45.496 1.00 91.88 96 ILE A O 1
ATOM 744 N N . VAL A 1 97 ? 23.453 -5.653 -47.418 1.00 96.06 97 VAL A N 1
ATOM 745 C CA . VAL A 1 97 ? 24.140 -4.438 -46.975 1.00 96.06 97 VAL A CA 1
ATOM 746 C C . VAL A 1 97 ? 23.640 -3.255 -47.794 1.00 96.06 97 VAL A C 1
ATOM 748 O O . VAL A 1 97 ? 23.732 -3.231 -49.023 1.00 96.06 97 VAL A O 1
ATOM 751 N N . SER A 1 98 ? 23.104 -2.245 -47.119 1.00 95.88 98 SER A N 1
ATOM 752 C CA . SER A 1 98 ? 22.534 -1.072 -47.783 1.00 95.88 98 SER A CA 1
ATOM 753 C C . SER A 1 98 ? 22.905 0.230 -47.083 1.00 95.88 98 SER A C 1
ATOM 755 O O . SER A 1 98 ? 22.872 0.333 -45.857 1.00 95.88 98 SER A O 1
ATOM 757 N N . ALA A 1 99 ? 23.264 1.251 -47.856 1.00 96.50 99 ALA A N 1
ATOM 758 C CA . ALA A 1 99 ? 23.635 2.553 -47.314 1.00 96.50 99 ALA A CA 1
ATOM 759 C C . ALA A 1 99 ? 23.034 3.705 -48.122 1.00 96.50 99 ALA A C 1
ATOM 761 O O . ALA A 1 99 ? 23.113 3.725 -49.351 1.00 96.50 99 ALA A O 1
ATOM 762 N N . GLY A 1 100 ? 22.473 4.709 -47.446 1.00 94.56 100 GLY A N 1
ATOM 763 C CA . GLY A 1 100 ? 21.986 5.888 -48.150 1.00 94.56 100 GLY A CA 1
ATOM 764 C C . GLY A 1 100 ? 21.334 6.980 -47.324 1.00 94.56 100 GLY A C 1
ATOM 765 O O . GLY A 1 100 ? 21.239 6.892 -46.111 1.00 94.56 100 GLY A O 1
ATOM 766 N N . SER A 1 101 ? 20.855 8.055 -47.955 1.00 95.94 101 SER A N 1
ATOM 767 C CA . SER A 1 101 ? 20.061 9.053 -47.213 1.00 95.94 101 SER A CA 1
ATOM 768 C C . SER A 1 101 ? 18.698 8.480 -46.806 1.00 95.94 101 SER A C 1
ATOM 770 O O . SER A 1 101 ? 18.237 8.733 -45.696 1.00 95.94 101 SER A O 1
ATOM 772 N N . SER A 1 102 ? 18.083 7.676 -47.675 1.00 97.31 102 SER A N 1
ATOM 773 C CA . SER A 1 102 ? 16.852 6.926 -47.418 1.00 97.31 102 SER A CA 1
ATOM 774 C C . SER A 1 102 ? 17.035 5.475 -47.859 1.00 97.31 102 SER A C 1
ATOM 776 O O . SER A 1 102 ? 17.385 5.230 -49.013 1.00 97.31 102 SER A O 1
ATOM 778 N N . VAL A 1 103 ? 16.815 4.536 -46.942 1.00 97.94 103 VAL A N 1
ATOM 779 C CA . VAL A 1 103 ? 16.922 3.090 -47.162 1.00 97.94 103 VAL A CA 1
ATOM 780 C C . VAL A 1 103 ? 15.601 2.438 -46.762 1.00 97.94 103 VAL A C 1
ATOM 782 O O . VAL A 1 103 ? 15.111 2.662 -45.654 1.00 97.94 103 VAL A O 1
ATOM 785 N N . SER A 1 104 ? 15.015 1.656 -47.666 1.00 97.56 104 SER A N 1
ATOM 786 C CA . SER A 1 104 ? 13.773 0.909 -47.429 1.00 97.56 104 SER A CA 1
ATOM 787 C C . SER A 1 104 ? 13.960 -0.544 -47.847 1.00 97.56 104 SER A C 1
ATOM 789 O O . SER A 1 104 ? 14.314 -0.806 -48.997 1.00 97.56 104 SER A O 1
ATOM 791 N N . ILE A 1 105 ? 13.747 -1.478 -46.926 1.00 95.00 105 ILE A N 1
ATOM 792 C CA . ILE A 1 105 ? 13.911 -2.915 -47.152 1.00 95.00 105 ILE A CA 1
ATOM 793 C C . ILE A 1 105 ? 12.605 -3.609 -46.781 1.00 95.00 105 ILE A C 1
ATOM 795 O O . ILE A 1 105 ? 12.135 -3.475 -45.656 1.00 95.00 105 ILE A O 1
ATOM 799 N N . LEU A 1 106 ? 12.037 -4.366 -47.715 1.00 93.88 106 LEU A N 1
ATOM 800 C CA . LEU A 1 106 ? 10.830 -5.159 -47.507 1.00 93.88 106 LEU A CA 1
ATOM 801 C C . LEU A 1 106 ? 11.099 -6.622 -47.875 1.00 93.88 106 LEU A C 1
ATOM 803 O O . LEU A 1 106 ? 11.383 -6.936 -49.034 1.00 93.88 106 LEU A O 1
ATOM 807 N N . MET A 1 107 ? 10.976 -7.523 -46.897 1.00 88.50 107 MET A N 1
ATOM 808 C CA . MET A 1 107 ? 11.230 -8.960 -47.061 1.00 88.50 107 MET A CA 1
ATOM 809 C C . MET A 1 107 ? 10.018 -9.806 -46.652 1.00 88.50 107 MET A C 1
ATOM 811 O O . MET A 1 107 ? 9.492 -9.690 -45.541 1.00 88.50 107 MET A O 1
ATOM 815 N N . TYR A 1 108 ? 9.621 -10.754 -47.506 1.00 87.69 108 TYR A N 1
ATOM 816 C CA . TYR A 1 108 ? 8.486 -11.643 -47.217 1.00 87.69 108 TYR A CA 1
ATOM 817 C C . TYR A 1 108 ? 8.844 -12.976 -46.547 1.00 87.69 108 TYR A C 1
ATOM 819 O O . TYR A 1 108 ? 7.996 -13.553 -45.860 1.00 87.69 108 TYR A O 1
ATOM 827 N N . LYS A 1 109 ? 10.056 -13.510 -46.753 1.00 83.25 109 LYS A N 1
ATOM 828 C CA . LYS A 1 109 ? 10.443 -14.838 -46.242 1.00 83.25 109 LYS A CA 1
ATOM 829 C C . LYS A 1 109 ? 11.635 -14.784 -45.290 1.00 83.25 109 LYS A C 1
ATOM 831 O O . LYS A 1 109 ? 11.401 -14.834 -44.090 1.00 83.25 109 LYS A O 1
ATOM 836 N N . LEU A 1 110 ? 12.865 -14.748 -45.792 1.00 80.00 110 LEU A N 1
ATOM 837 C CA . LEU A 1 110 ? 14.059 -14.920 -44.965 1.00 80.00 110 LEU A CA 1
ATOM 838 C C . LEU A 1 110 ? 15.096 -13.848 -45.290 1.00 80.00 110 LEU A C 1
ATOM 840 O O . LEU A 1 110 ? 15.415 -13.648 -46.465 1.00 80.00 110 LEU A O 1
ATOM 844 N N . GLY A 1 111 ? 15.570 -13.175 -44.245 1.00 77.56 111 GLY A N 1
ATOM 845 C CA . GLY A 1 111 ? 16.763 -12.338 -44.260 1.00 77.56 111 GLY A CA 1
ATOM 846 C C . GLY A 1 111 ? 17.677 -12.765 -43.120 1.00 77.56 111 GLY A C 1
ATOM 847 O O . GLY A 1 111 ? 17.296 -12.602 -41.967 1.00 77.56 111 GLY A O 1
ATOM 848 N N . GLU A 1 112 ? 18.829 -13.343 -43.422 1.00 85.31 112 GLU A N 1
ATOM 849 C CA . GLU A 1 112 ? 19.727 -13.874 -42.388 1.00 85.31 112 GLU A CA 1
ATOM 850 C C . GLU A 1 112 ? 20.498 -12.724 -41.726 1.00 85.31 112 GLU A C 1
ATOM 852 O O . GLU A 1 112 ? 20.343 -12.460 -40.538 1.00 85.31 112 GLU A O 1
ATOM 857 N N . TYR A 1 113 ? 21.191 -11.921 -42.532 1.00 90.75 113 TYR A N 1
ATOM 858 C CA . TYR A 1 113 ? 21.992 -10.781 -42.103 1.00 90.75 113 TYR A CA 1
ATOM 859 C C . TYR A 1 113 ? 21.600 -9.516 -42.866 1.00 90.75 113 TYR A C 1
ATOM 861 O O . TYR A 1 113 ? 21.888 -9.356 -44.054 1.00 90.75 113 TYR A O 1
ATOM 869 N N . ILE A 1 114 ? 20.974 -8.564 -42.175 1.00 93.56 114 ILE A N 1
ATOM 870 C CA . ILE A 1 114 ? 20.574 -7.272 -42.743 1.00 93.56 114 ILE A CA 1
ATOM 871 C C . ILE A 1 114 ? 21.339 -6.157 -42.041 1.00 93.56 114 ILE A C 1
ATOM 873 O O . ILE A 1 114 ? 21.115 -5.881 -40.865 1.00 93.56 114 ILE A O 1
ATOM 877 N N . VAL A 1 115 ? 22.199 -5.460 -42.781 1.00 97.00 115 VAL A N 1
ATOM 878 C CA . VAL A 1 115 ? 22.938 -4.284 -42.316 1.00 97.00 115 VAL A CA 1
ATOM 879 C C . VAL A 1 115 ? 22.515 -3.071 -43.132 1.00 97.00 115 VAL A C 1
ATOM 881 O O . VAL A 1 115 ? 22.661 -3.028 -44.354 1.00 97.00 115 VAL A O 1
ATOM 884 N N . SER A 1 116 ? 21.987 -2.053 -42.460 1.00 96.62 116 SER A N 1
ATOM 885 C CA . SER A 1 116 ? 21.489 -0.849 -43.127 1.00 96.62 116 SER A CA 1
ATOM 886 C C . SER A 1 116 ? 21.903 0.431 -42.410 1.00 96.62 116 SER A C 1
ATOM 888 O O . SER A 1 116 ? 21.842 0.534 -41.185 1.00 96.62 116 SER A O 1
ATOM 890 N N . ALA A 1 117 ? 22.332 1.436 -43.169 1.00 97.00 117 ALA A N 1
ATOM 891 C CA . ALA A 1 117 ? 22.750 2.718 -42.611 1.00 97.00 117 ALA A CA 1
ATOM 892 C C . ALA A 1 117 ? 22.198 3.898 -43.412 1.00 97.00 117 ALA A C 1
ATOM 894 O O . ALA A 1 117 ? 22.283 3.926 -44.640 1.00 97.00 117 ALA A O 1
ATOM 895 N N . GLY A 1 118 ? 21.673 4.916 -42.728 1.00 95.19 118 GLY A N 1
ATOM 896 C CA . GLY A 1 118 ? 21.208 6.104 -43.431 1.00 95.19 118 GLY A CA 1
ATOM 897 C C . GLY A 1 118 ? 20.639 7.241 -42.604 1.00 95.19 118 GLY A C 1
ATOM 898 O O . GLY A 1 118 ? 20.636 7.213 -41.382 1.00 95.19 118 GLY A O 1
ATOM 899 N N . SER A 1 119 ? 20.141 8.297 -43.252 1.00 96.44 119 SER A N 1
ATOM 900 C CA . SER A 1 119 ? 19.391 9.329 -42.513 1.00 96.44 119 SER A CA 1
ATOM 901 C C . SER A 1 119 ? 18.012 8.805 -42.099 1.00 96.44 119 SER A C 1
ATOM 903 O O . SER A 1 119 ? 17.597 9.022 -40.962 1.00 96.44 119 SER A O 1
ATOM 905 N N . SER A 1 120 ? 17.345 8.064 -42.984 1.00 97.62 120 SER A N 1
ATOM 906 C CA . SER A 1 120 ? 16.098 7.341 -42.727 1.00 97.62 120 SER A CA 1
ATOM 907 C C . SER A 1 120 ? 16.248 5.886 -43.173 1.00 97.62 120 SER A C 1
ATOM 909 O O . SER A 1 120 ? 16.624 5.636 -44.316 1.00 97.62 120 SER A O 1
ATOM 911 N N . VAL A 1 121 ? 15.977 4.949 -42.267 1.00 98.31 121 VAL A N 1
ATOM 912 C CA . VAL A 1 121 ? 16.051 3.503 -42.496 1.00 98.31 121 VAL A CA 1
ATOM 913 C C . VAL A 1 121 ? 14.716 2.877 -42.099 1.00 98.31 121 VAL A C 1
ATOM 915 O O . VAL A 1 121 ? 14.248 3.093 -40.980 1.00 98.31 121 VAL A O 1
ATOM 918 N N . SER A 1 122 ? 14.111 2.116 -43.009 1.00 98.00 122 SER A N 1
ATOM 919 C CA . SER A 1 122 ? 12.889 1.339 -42.775 1.00 98.00 122 SER A CA 1
ATOM 920 C C . SER A 1 122 ? 13.099 -0.115 -43.191 1.00 98.00 122 SER A C 1
ATOM 922 O O . SER A 1 122 ? 13.609 -0.374 -44.283 1.00 98.00 122 SER A O 1
ATOM 924 N N . ILE A 1 123 ? 12.761 -1.051 -42.304 1.00 96.00 123 ILE A N 1
ATOM 925 C CA . ILE A 1 123 ? 12.921 -2.493 -42.518 1.00 96.00 123 ILE A CA 1
ATOM 926 C C . ILE A 1 123 ? 11.627 -3.191 -42.107 1.00 96.00 123 ILE A C 1
ATOM 928 O O . ILE A 1 123 ? 11.279 -3.196 -40.928 1.00 96.00 123 ILE A O 1
ATOM 932 N N . ASP A 1 124 ? 10.958 -3.822 -43.066 1.00 95.19 124 ASP A N 1
ATOM 933 C CA . ASP A 1 124 ? 9.727 -4.579 -42.852 1.00 95.19 124 ASP A CA 1
ATOM 934 C C . ASP A 1 124 ? 9.951 -6.060 -43.196 1.00 95.19 124 ASP A C 1
ATOM 936 O O . ASP A 1 124 ? 10.284 -6.407 -44.333 1.00 95.19 124 ASP A O 1
ATOM 940 N N . MET A 1 125 ? 9.740 -6.953 -42.224 1.00 90.62 125 MET A N 1
ATOM 941 C CA . MET A 1 125 ? 9.983 -8.395 -42.363 1.00 90.62 125 MET A CA 1
ATOM 942 C C . MET A 1 125 ? 8.762 -9.225 -41.952 1.00 90.62 125 MET A C 1
ATOM 944 O O . MET A 1 125 ? 8.293 -9.166 -40.811 1.00 90.62 125 MET A O 1
ATOM 948 N N . TYR A 1 126 ? 8.280 -10.093 -42.844 1.00 89.12 126 TYR A N 1
ATOM 949 C CA . TYR A 1 126 ? 7.072 -10.892 -42.583 1.00 89.12 126 TYR A CA 1
ATOM 950 C C . TYR A 1 126 ? 7.304 -12.258 -41.917 1.00 89.12 126 TYR A C 1
ATOM 952 O O . TYR A 1 126 ? 6.384 -12.785 -41.286 1.00 89.12 126 TYR A O 1
ATOM 960 N N . LYS A 1 127 ? 8.488 -12.869 -42.057 1.00 84.94 127 LYS A N 1
ATOM 961 C CA . LYS A 1 127 ? 8.748 -14.236 -41.561 1.00 84.94 127 LYS A CA 1
ATOM 962 C C . LYS A 1 127 ? 9.944 -14.333 -40.614 1.00 84.94 127 LYS A C 1
ATOM 964 O O . LYS A 1 127 ? 9.717 -14.444 -39.414 1.00 84.94 127 LYS A O 1
ATOM 969 N N . LEU A 1 128 ? 11.168 -14.363 -41.133 1.00 84.56 128 LEU A N 1
ATOM 970 C CA . LEU A 1 128 ? 12.373 -14.605 -40.341 1.00 84.56 128 LEU A CA 1
ATOM 971 C C . LEU A 1 128 ? 13.402 -13.514 -40.632 1.00 84.56 128 LEU A C 1
ATOM 973 O O . LEU A 1 128 ? 13.696 -13.259 -41.804 1.00 84.56 128 LEU A O 1
ATOM 977 N N . GLY A 1 129 ? 13.913 -12.892 -39.574 1.00 80.38 129 GLY A N 1
ATOM 978 C CA . GLY A 1 129 ? 15.126 -12.082 -39.606 1.00 80.38 129 GLY A CA 1
ATOM 979 C C . GLY A 1 129 ? 16.077 -12.560 -38.518 1.00 80.38 129 GLY A C 1
ATOM 980 O O . GLY A 1 129 ? 15.728 -12.402 -37.359 1.00 80.38 129 GLY A O 1
ATOM 981 N N . GLU A 1 130 ? 17.225 -13.149 -38.833 1.00 87.56 130 GLU A N 1
ATOM 982 C CA . GLU A 1 130 ? 18.123 -13.642 -37.771 1.00 87.56 130 GLU A CA 1
ATOM 983 C C . GLU A 1 130 ? 18.888 -12.477 -37.137 1.00 87.56 130 GLU A C 1
ATOM 985 O O . GLU A 1 130 ? 18.718 -12.196 -35.954 1.00 87.56 130 GLU A O 1
ATOM 990 N N . TYR A 1 131 ? 19.611 -11.701 -37.947 1.00 93.06 131 TYR A N 1
ATOM 991 C CA . TYR A 1 131 ? 20.447 -10.592 -37.497 1.00 93.06 131 TYR A CA 1
ATOM 992 C C . TYR A 1 131 ? 20.130 -9.301 -38.254 1.00 93.06 131 TYR A C 1
ATOM 994 O O . TYR A 1 131 ? 20.441 -9.147 -39.437 1.00 93.06 131 TYR A O 1
ATOM 1002 N N . ILE A 1 132 ? 19.560 -8.319 -37.556 1.00 95.19 132 ILE A N 1
ATOM 1003 C CA . ILE A 1 132 ? 19.246 -6.999 -38.113 1.00 95.19 132 ILE A CA 1
ATOM 1004 C C . ILE A 1 132 ? 20.067 -5.930 -37.400 1.00 95.19 132 ILE A C 1
ATOM 1006 O O . ILE A 1 132 ? 19.859 -5.648 -36.220 1.00 95.19 132 ILE A O 1
ATOM 1010 N N . VAL A 1 133 ? 20.958 -5.270 -38.137 1.00 97.62 133 VAL A N 1
ATOM 1011 C CA . VAL A 1 133 ? 21.743 -4.124 -37.670 1.00 97.62 133 VAL A CA 1
ATOM 1012 C C . VAL A 1 133 ? 21.360 -2.889 -38.473 1.00 97.62 133 VAL A C 1
ATOM 1014 O O . VAL A 1 133 ? 21.473 -2.850 -39.699 1.00 97.62 133 VAL A O 1
ATOM 1017 N N . SER A 1 134 ? 20.906 -1.846 -37.787 1.00 97.06 134 SER A N 1
ATOM 1018 C CA . SER A 1 134 ? 20.464 -0.614 -38.443 1.00 97.06 134 SER A CA 1
ATOM 1019 C C . SER A 1 134 ? 20.934 0.640 -37.717 1.00 97.06 134 SER A C 1
ATOM 1021 O O . SER A 1 134 ? 20.890 0.735 -36.490 1.00 97.06 134 SER A O 1
ATOM 1023 N N . ALA A 1 135 ? 21.385 1.636 -38.476 1.00 97.44 135 ALA A N 1
ATOM 1024 C CA . ALA A 1 135 ? 21.844 2.902 -37.915 1.00 97.44 135 ALA A CA 1
ATOM 1025 C C . ALA A 1 135 ? 21.323 4.100 -38.709 1.00 97.44 135 ALA A C 1
ATOM 1027 O O . ALA A 1 135 ? 21.409 4.134 -39.937 1.00 97.44 135 ALA A O 1
ATOM 1028 N N . GLY A 1 136 ? 20.830 5.129 -38.019 1.00 95.50 136 GLY A N 1
ATOM 1029 C CA . GLY A 1 136 ? 20.431 6.346 -38.712 1.00 95.50 136 GLY A CA 1
ATOM 1030 C C . GLY A 1 136 ? 19.864 7.480 -37.879 1.00 95.50 136 GLY A C 1
ATOM 1031 O O . GLY A 1 136 ? 19.806 7.424 -36.659 1.00 95.50 136 GLY A O 1
ATOM 1032 N N . SER A 1 137 ? 19.424 8.562 -38.524 1.00 96.56 137 SER A N 1
ATOM 1033 C CA . SER A 1 137 ? 18.703 9.618 -37.789 1.00 96.56 137 SER A CA 1
ATOM 1034 C C . SER A 1 137 ? 17.289 9.162 -37.414 1.00 96.56 137 SER A C 1
ATOM 1036 O O . SER A 1 137 ? 16.836 9.439 -36.304 1.00 96.56 137 SER A O 1
ATOM 1038 N N . SER A 1 138 ? 16.620 8.420 -38.294 1.00 97.81 138 SER A N 1
ATOM 1039 C CA . SER A 1 138 ? 15.334 7.769 -38.047 1.00 97.81 138 SER A CA 1
ATOM 1040 C C . SER A 1 138 ? 15.410 6.312 -38.494 1.00 97.81 138 SER A C 1
ATOM 1042 O O . SER A 1 138 ? 15.718 6.050 -39.652 1.00 97.81 138 SER A O 1
ATOM 1044 N N . VAL A 1 139 ? 15.136 5.386 -37.579 1.00 98.44 139 VAL A N 1
ATOM 1045 C CA . VAL A 1 139 ? 15.146 3.938 -37.810 1.00 98.44 139 VAL A CA 1
ATOM 1046 C C . VAL A 1 139 ? 13.775 3.371 -37.444 1.00 98.44 139 VAL A C 1
ATOM 1048 O O . VAL A 1 139 ? 13.267 3.631 -36.347 1.00 98.44 139 VAL A O 1
ATOM 1051 N N . SER A 1 140 ? 13.168 2.618 -38.357 1.00 98.19 140 SER A N 1
ATOM 1052 C CA . SER A 1 140 ? 11.911 1.902 -38.138 1.00 98.19 140 SER A CA 1
ATOM 1053 C C . SER A 1 140 ? 12.050 0.447 -38.563 1.00 98.19 140 SER A C 1
ATOM 1055 O O . SER A 1 140 ? 12.479 0.175 -39.682 1.00 98.19 140 SER A O 1
ATOM 1057 N N . ILE A 1 141 ? 11.731 -0.473 -37.657 1.00 97.12 141 ILE A N 1
ATOM 1058 C CA . ILE A 1 141 ? 11.799 -1.915 -37.892 1.00 97.12 141 ILE A CA 1
ATOM 1059 C C . ILE A 1 141 ? 10.451 -2.521 -37.518 1.00 97.12 141 ILE A C 1
ATOM 1061 O O . ILE A 1 141 ? 9.971 -2.316 -36.398 1.00 97.12 141 ILE A O 1
ATOM 1065 N N . VAL A 1 142 ? 9.854 -3.277 -38.435 1.00 96.69 142 VAL A N 1
ATOM 1066 C CA . VAL A 1 142 ? 8.613 -4.020 -38.202 1.00 96.69 142 VAL A CA 1
ATOM 1067 C C . VAL A 1 142 ? 8.844 -5.496 -38.501 1.00 96.69 142 VAL A C 1
ATOM 1069 O O . VAL A 1 142 ? 9.146 -5.873 -39.633 1.00 96.69 142 VAL A O 1
ATOM 1072 N N . MET A 1 143 ? 8.649 -6.348 -37.493 1.00 92.88 143 MET A N 1
ATOM 1073 C CA . MET A 1 143 ? 8.736 -7.803 -37.627 1.00 92.88 143 MET A CA 1
ATOM 1074 C C . MET A 1 143 ? 7.398 -8.459 -37.287 1.00 92.88 143 MET A C 1
ATOM 1076 O O . MET A 1 143 ? 6.862 -8.302 -36.186 1.00 92.88 143 MET A O 1
ATOM 1080 N N . TYR A 1 144 ? 6.872 -9.272 -38.202 1.00 91.00 144 TYR A N 1
ATOM 1081 C CA . TYR A 1 144 ? 5.592 -9.962 -37.994 1.00 91.00 144 TYR A CA 1
ATOM 1082 C C . TYR A 1 144 ? 5.710 -11.337 -37.322 1.00 91.00 144 TYR A C 1
ATOM 1084 O O . TYR A 1 144 ? 4.727 -11.843 -36.773 1.00 91.00 144 TYR A O 1
ATOM 1092 N N . LYS A 1 145 ? 6.884 -11.972 -37.375 1.00 88.12 145 LYS A N 1
ATOM 1093 C CA . LYS A 1 145 ? 7.090 -13.338 -36.874 1.00 88.12 145 LYS A CA 1
ATOM 1094 C C . LYS A 1 145 ? 8.287 -13.450 -35.929 1.00 88.12 145 LYS A C 1
ATOM 1096 O O . LYS A 1 145 ? 8.102 -13.216 -34.743 1.00 88.12 145 LYS A O 1
ATOM 1101 N N . LEU A 1 146 ? 9.452 -13.874 -36.403 1.00 87.75 146 LEU A N 1
ATOM 1102 C CA . LEU A 1 146 ? 10.565 -14.233 -35.529 1.00 87.75 146 LEU A CA 1
ATOM 1103 C C . LEU A 1 146 ? 11.787 -13.393 -35.867 1.00 87.75 146 LEU A C 1
ATOM 1105 O O . LEU A 1 146 ? 12.101 -13.204 -37.048 1.00 87.75 146 LEU A O 1
ATOM 1109 N N . CYS A 1 147 ? 12.431 -12.894 -34.818 1.00 86.06 147 CYS A N 1
ATOM 1110 C CA . CYS A 1 147 ? 13.748 -12.300 -34.897 1.00 86.06 147 CYS A CA 1
ATOM 1111 C C . CYS A 1 147 ? 14.606 -12.734 -33.715 1.00 86.06 147 CYS A C 1
ATOM 1113 O O . CYS A 1 147 ? 14.147 -12.646 -32.577 1.00 86.06 147 CYS A O 1
ATOM 1115 N N . GLU A 1 148 ? 15.832 -13.164 -33.997 1.00 90.69 148 GLU A N 1
ATOM 1116 C CA . GLU A 1 148 ? 16.795 -13.529 -32.957 1.00 90.69 148 GLU A CA 1
ATOM 1117 C C . GLU A 1 148 ? 17.498 -12.271 -32.435 1.00 90.69 148 GLU A C 1
ATOM 1119 O O . GLU A 1 148 ? 17.441 -11.981 -31.244 1.00 90.69 148 GLU A O 1
ATOM 1124 N N . TYR A 1 149 ? 18.068 -11.443 -33.320 1.00 94.69 149 TYR A N 1
ATOM 1125 C CA . TYR A 1 149 ? 18.860 -10.271 -32.942 1.00 94.69 149 TYR A CA 1
ATOM 1126 C C . TYR A 1 149 ? 18.470 -9.000 -33.703 1.00 94.69 149 TYR A C 1
ATOM 1128 O O . TYR A 1 149 ? 18.591 -8.905 -34.926 1.00 94.69 149 TYR A O 1
ATOM 1136 N N . ILE A 1 150 ? 18.114 -7.953 -32.956 1.00 96.38 150 ILE A N 1
ATOM 1137 C CA . ILE A 1 150 ? 17.948 -6.587 -33.466 1.00 96.38 150 ILE A CA 1
ATOM 1138 C C . ILE A 1 150 ? 18.910 -5.659 -32.735 1.00 96.38 150 ILE A C 1
ATOM 1140 O O . ILE A 1 150 ? 18.799 -5.465 -31.527 1.00 96.38 150 ILE A O 1
ATOM 1144 N N . VAL A 1 151 ? 19.795 -5.001 -33.480 1.00 97.94 151 VAL A N 1
ATOM 1145 C CA . VAL A 1 151 ? 20.637 -3.911 -32.983 1.00 97.94 151 VAL A CA 1
ATOM 1146 C C . VAL A 1 151 ? 20.333 -2.653 -33.781 1.00 97.94 151 VAL A C 1
ATOM 1148 O O . VAL A 1 151 ? 20.544 -2.586 -34.991 1.00 97.94 151 VAL A O 1
ATOM 1151 N N . SER A 1 152 ? 19.829 -1.627 -33.105 1.00 97.31 152 SER A N 1
ATOM 1152 C CA . SER A 1 152 ? 19.429 -0.382 -33.762 1.00 97.31 152 SER A CA 1
ATOM 1153 C C . SER A 1 152 ? 19.935 0.852 -33.025 1.00 97.31 152 SER A C 1
ATOM 1155 O O . SER A 1 152 ? 19.864 0.950 -31.799 1.00 97.31 152 SER A O 1
ATOM 1157 N N . ALA A 1 153 ? 20.446 1.826 -33.774 1.00 97.50 153 ALA A N 1
ATOM 1158 C CA . ALA A 1 153 ? 20.964 3.064 -33.207 1.00 97.50 153 ALA A CA 1
ATOM 1159 C C . ALA A 1 153 ? 20.493 4.288 -33.992 1.00 97.50 153 ALA A C 1
ATOM 1161 O O . ALA A 1 153 ? 20.574 4.330 -35.220 1.00 97.50 153 ALA A O 1
ATOM 1162 N N . GLY A 1 154 ? 20.044 5.332 -33.294 1.00 95.62 154 GLY A N 1
ATOM 1163 C CA . GLY A 1 154 ? 19.686 6.560 -33.985 1.00 95.62 154 GLY A CA 1
ATOM 1164 C C . GLY A 1 154 ? 19.169 7.716 -33.152 1.00 95.62 154 GLY A C 1
ATOM 1165 O O . GLY A 1 154 ? 19.085 7.663 -31.932 1.00 95.62 154 GLY A O 1
ATOM 1166 N N . ARG A 1 155 ? 18.786 8.819 -33.802 1.00 96.44 155 ARG A N 1
ATOM 1167 C CA . ARG A 1 155 ? 18.099 9.909 -33.085 1.00 96.44 155 ARG A CA 1
ATOM 1168 C C . ARG A 1 155 ? 16.669 9.494 -32.717 1.00 96.44 155 ARG A C 1
ATOM 1170 O O . ARG A 1 155 ? 16.234 9.799 -31.608 1.00 96.44 155 ARG A O 1
ATOM 1177 N N . SER A 1 156 ? 15.969 8.797 -33.607 1.00 97.81 156 SER A N 1
ATOM 1178 C CA . SER A 1 156 ? 14.652 8.200 -33.366 1.00 97.81 156 SER A CA 1
ATOM 1179 C C . SER A 1 156 ? 14.663 6.740 -33.800 1.00 97.81 156 SER A C 1
ATOM 1181 O O . SER A 1 156 ? 14.923 6.468 -34.969 1.00 97.81 156 SER A O 1
ATOM 1183 N N . VAL A 1 157 ? 14.369 5.824 -32.883 1.00 98.50 157 VAL A N 1
ATOM 1184 C CA . VAL A 1 157 ? 14.325 4.379 -33.129 1.00 98.50 157 VAL A CA 1
ATOM 1185 C C . VAL A 1 157 ? 12.939 3.859 -32.763 1.00 98.50 157 VAL A C 1
ATOM 1187 O O . VAL A 1 157 ? 12.461 4.106 -31.655 1.00 98.50 157 VAL A O 1
ATOM 1190 N N . SER A 1 158 ? 12.301 3.150 -33.691 1.00 98.25 158 SER A N 1
ATOM 1191 C CA . SER A 1 158 ? 10.998 2.512 -33.498 1.00 98.25 158 SER A CA 1
ATOM 1192 C C . SER A 1 158 ? 11.058 1.044 -33.907 1.00 98.25 158 SER A C 1
ATOM 1194 O O . SER A 1 158 ? 11.468 0.740 -35.024 1.00 98.25 158 SER A O 1
ATOM 1196 N N . ILE A 1 159 ? 10.666 0.144 -33.008 1.00 97.50 159 ILE A N 1
ATOM 1197 C CA . ILE A 1 159 ? 10.665 -1.304 -33.243 1.00 97.50 159 ILE A CA 1
ATOM 1198 C C . ILE A 1 159 ? 9.274 -1.840 -32.913 1.00 97.50 159 ILE A C 1
ATOM 1200 O O . ILE A 1 159 ? 8.777 -1.615 -31.809 1.00 97.50 159 ILE A O 1
ATOM 1204 N N . HIS A 1 160 ? 8.653 -2.533 -33.863 1.00 96.62 160 HIS A N 1
ATOM 1205 C CA . HIS A 1 160 ? 7.348 -3.171 -33.702 1.00 96.62 160 HIS A CA 1
ATOM 1206 C C . HIS A 1 160 ? 7.475 -4.674 -33.964 1.00 96.62 160 HIS A C 1
ATOM 1208 O O . HIS A 1 160 ? 7.799 -5.081 -35.078 1.00 96.62 160 HIS A O 1
ATOM 1214 N N . MET A 1 161 ? 7.185 -5.495 -32.956 1.00 93.75 161 MET A N 1
ATOM 1215 C CA . MET A 1 161 ? 7.266 -6.956 -33.027 1.00 93.75 161 MET A CA 1
ATOM 1216 C C . MET A 1 161 ? 5.911 -7.590 -32.707 1.00 93.75 161 MET A C 1
ATOM 1218 O O . MET A 1 161 ? 5.351 -7.390 -31.626 1.00 93.75 161 MET A O 1
ATOM 1222 N N . TYR A 1 162 ? 5.390 -8.410 -33.619 1.00 92.06 162 TYR A N 1
ATOM 1223 C CA . TYR A 1 162 ? 4.083 -9.056 -33.431 1.00 92.06 162 TYR A CA 1
ATOM 1224 C C . TYR A 1 162 ? 4.134 -10.422 -32.741 1.00 92.06 162 TYR A C 1
ATOM 1226 O O . TYR A 1 162 ? 3.147 -10.823 -32.125 1.00 92.06 162 TYR A O 1
ATOM 1234 N N . LYS A 1 163 ? 5.248 -11.150 -32.846 1.00 88.88 163 LYS A N 1
ATOM 1235 C CA . LYS A 1 163 ? 5.396 -12.481 -32.248 1.00 88.88 163 LYS A CA 1
ATOM 1236 C C . LYS A 1 163 ? 6.617 -12.568 -31.336 1.00 88.88 163 LYS A C 1
ATOM 1238 O O . LYS A 1 163 ? 6.460 -12.301 -30.154 1.00 88.88 163 LYS A O 1
ATOM 1243 N N . LEU A 1 164 ? 7.786 -12.935 -31.853 1.00 89.31 164 LEU A N 1
ATOM 1244 C CA . LEU A 1 164 ? 8.956 -13.263 -31.037 1.00 89.31 164 LEU A CA 1
ATOM 1245 C C . LEU A 1 164 ? 10.134 -12.350 -31.381 1.00 89.31 164 LEU A C 1
ATOM 1247 O O . LEU A 1 164 ? 10.474 -12.205 -32.559 1.00 89.31 164 LEU A O 1
ATOM 1251 N N . GLY A 1 165 ? 10.729 -11.745 -30.357 1.00 87.00 165 GLY A N 1
ATOM 1252 C CA . GLY A 1 165 ? 12.035 -11.098 -30.429 1.00 87.00 165 GLY A CA 1
ATOM 1253 C C . GLY A 1 165 ? 12.899 -11.550 -29.259 1.00 87.00 165 GLY A C 1
ATOM 1254 O O . GLY A 1 165 ? 12.577 -11.209 -28.123 1.00 87.00 165 GLY A O 1
ATOM 1255 N N . GLU A 1 166 ? 13.959 -12.305 -29.529 1.00 90.81 166 GLU A N 1
ATOM 1256 C CA . GLU A 1 166 ? 14.826 -12.845 -28.472 1.00 90.81 166 GLU A CA 1
ATOM 1257 C C . GLU A 1 166 ? 15.721 -11.742 -27.901 1.00 90.81 166 GLU A C 1
ATOM 1259 O O . GLU A 1 166 ? 15.581 -11.376 -26.739 1.00 90.81 166 GLU A O 1
ATOM 1264 N N . TYR A 1 167 ? 16.557 -11.113 -28.730 1.00 95.06 167 TYR A N 1
ATOM 1265 C CA . TYR A 1 167 ? 17.506 -10.082 -28.314 1.00 95.06 167 TYR A CA 1
ATOM 1266 C C . TYR A 1 167 ? 17.273 -8.764 -29.053 1.00 95.06 167 TYR A C 1
ATOM 1268 O O . TYR A 1 167 ? 17.595 -8.604 -30.231 1.00 95.06 167 TYR A O 1
ATOM 1276 N N . ILE A 1 168 ? 16.762 -7.761 -28.340 1.00 96.69 168 ILE A N 1
ATOM 1277 C CA . ILE A 1 168 ? 16.506 -6.424 -28.882 1.00 96.69 168 ILE A CA 1
ATOM 1278 C C . ILE A 1 168 ? 17.367 -5.401 -28.149 1.00 96.69 168 ILE A C 1
ATOM 1280 O O . ILE A 1 168 ? 17.117 -5.069 -26.992 1.00 96.69 168 ILE A O 1
ATOM 1284 N N . VAL A 1 169 ? 18.344 -4.833 -28.853 1.00 98.12 169 VAL A N 1
ATOM 1285 C CA . VAL A 1 169 ? 19.209 -3.757 -28.366 1.00 98.12 169 VAL A CA 1
ATOM 1286 C C . VAL A 1 169 ? 18.947 -2.488 -29.167 1.00 98.12 169 VAL A C 1
ATOM 1288 O O . VAL A 1 169 ? 19.086 -2.443 -30.391 1.00 98.12 169 VAL A O 1
ATOM 1291 N N . SER A 1 170 ? 18.570 -1.418 -28.475 1.00 97.50 170 SER A N 1
ATOM 1292 C CA . SER A 1 170 ? 18.245 -0.145 -29.120 1.00 97.50 170 SER A CA 1
ATOM 1293 C C . SER A 1 170 ? 18.810 1.054 -28.366 1.00 97.50 170 SER A C 1
ATOM 1295 O O . SER A 1 170 ? 18.722 1.154 -27.142 1.00 97.50 170 SER A O 1
ATOM 1297 N N . ALA A 1 171 ? 19.392 2.001 -29.099 1.00 97.69 171 ALA A N 1
ATOM 1298 C CA . ALA A 1 171 ? 19.973 3.204 -28.515 1.00 97.69 171 ALA A CA 1
ATOM 1299 C C . ALA A 1 171 ? 19.576 4.460 -29.291 1.00 97.69 171 ALA A C 1
ATOM 1301 O O . ALA A 1 171 ? 19.664 4.509 -30.519 1.00 97.69 171 ALA A O 1
ATOM 1302 N N . GLY A 1 172 ? 19.185 5.523 -28.586 1.00 95.69 172 GLY A N 1
ATOM 1303 C CA . GLY A 1 172 ? 18.899 6.773 -29.271 1.00 95.69 172 GLY A CA 1
ATOM 1304 C C . GLY A 1 172 ? 18.436 7.953 -28.440 1.00 95.69 172 GLY A C 1
ATOM 1305 O O . GLY A 1 172 ? 18.364 7.916 -27.218 1.00 95.69 172 GLY A O 1
ATOM 1306 N N . ARG A 1 173 ? 18.096 9.067 -29.096 1.00 96.50 173 ARG A N 1
ATOM 1307 C CA . ARG A 1 173 ? 17.466 10.191 -28.376 1.00 96.50 173 ARG A CA 1
ATOM 1308 C C . ARG A 1 173 ? 16.015 9.852 -28.013 1.00 96.50 173 ARG A C 1
ATOM 1310 O O . ARG A 1 173 ? 15.587 10.203 -26.916 1.00 96.50 173 ARG A O 1
ATOM 1317 N N . SER A 1 174 ? 15.288 9.186 -28.904 1.00 97.88 174 SER A N 1
ATOM 1318 C CA . SER A 1 174 ? 13.942 8.655 -28.679 1.00 97.88 174 SER A CA 1
ATOM 1319 C C . SER A 1 174 ? 13.903 7.194 -29.110 1.00 97.88 174 SER A C 1
ATOM 1321 O O . SER A 1 174 ? 14.250 6.906 -30.253 1.00 97.88 174 SER A O 1
ATOM 1323 N N . VAL A 1 175 ? 13.499 6.298 -28.215 1.00 98.50 175 VAL A N 1
ATOM 1324 C CA . VAL A 1 175 ? 13.384 4.856 -28.460 1.00 98.50 175 VAL A CA 1
ATOM 1325 C C . VAL A 1 175 ? 11.973 4.412 -28.086 1.00 98.50 175 VAL A C 1
ATOM 1327 O O . VAL A 1 175 ? 11.531 4.662 -26.964 1.00 98.50 175 VAL A O 1
ATOM 1330 N N . SER A 1 176 ? 11.272 3.772 -29.018 1.00 98.25 176 SER A N 1
ATOM 1331 C CA . SER A 1 176 ? 9.938 3.206 -28.809 1.00 98.25 176 SER A CA 1
ATOM 1332 C C . SER A 1 176 ? 9.909 1.740 -29.241 1.00 98.25 176 SER A C 1
ATOM 1334 O O . SER A 1 176 ? 10.183 1.454 -30.409 1.00 98.25 176 SER A O 1
ATOM 1336 N N . ILE A 1 177 ? 9.560 0.835 -28.331 1.00 97.56 177 ILE A N 1
ATOM 1337 C CA . ILE A 1 177 ? 9.467 -0.606 -28.596 1.00 97.56 177 ILE A CA 1
ATOM 1338 C C . ILE A 1 177 ? 8.042 -1.071 -28.298 1.00 97.56 177 ILE A C 1
ATOM 1340 O O . ILE A 1 177 ? 7.530 -0.834 -27.202 1.00 97.56 177 ILE A O 1
ATOM 1344 N N . LEU A 1 178 ? 7.413 -1.728 -29.271 1.00 96.56 178 LEU A N 1
ATOM 1345 C CA . LEU A 1 178 ? 6.105 -2.361 -29.137 1.00 96.56 178 LEU A CA 1
ATOM 1346 C C . LEU A 1 178 ? 6.231 -3.868 -29.361 1.00 96.56 178 LEU A C 1
ATOM 1348 O O . LEU A 1 178 ? 6.600 -4.287 -30.457 1.00 96.56 178 LEU A O 1
ATOM 1352 N N . MET A 1 179 ? 5.858 -4.668 -28.361 1.00 93.50 179 MET A N 1
ATOM 1353 C CA . MET A 1 179 ? 5.837 -6.132 -28.449 1.00 93.50 179 MET A CA 1
ATOM 1354 C C . MET A 1 179 ? 4.441 -6.683 -28.140 1.00 93.50 179 MET A C 1
ATOM 1356 O O . MET A 1 179 ? 3.842 -6.368 -27.106 1.00 93.50 179 MET A O 1
ATOM 1360 N N . TYR A 1 180 ? 3.930 -7.557 -29.009 1.00 91.69 180 TYR A N 1
ATOM 1361 C CA . TYR A 1 180 ? 2.608 -8.169 -28.826 1.00 91.69 180 TYR A CA 1
ATOM 1362 C C . TYR A 1 180 ? 2.621 -9.529 -28.117 1.00 91.69 180 TYR A C 1
ATOM 1364 O O . TYR A 1 180 ? 1.707 -9.782 -27.335 1.00 91.69 180 TYR A O 1
ATOM 1372 N N . GLN A 1 181 ? 3.602 -10.405 -28.376 1.00 89.06 181 GLN A N 1
ATOM 1373 C CA . GLN A 1 181 ? 3.695 -11.715 -27.713 1.00 89.06 181 GLN A CA 1
ATOM 1374 C C . GLN A 1 181 ? 4.921 -11.820 -26.799 1.00 89.06 181 GLN A C 1
ATOM 1376 O O . GLN A 1 181 ? 4.785 -11.532 -25.615 1.00 89.06 181 GLN A O 1
ATOM 1381 N N . LEU A 1 182 ? 6.088 -12.209 -27.310 1.00 89.25 182 LEU A N 1
ATOM 1382 C CA . LEU A 1 182 ? 7.268 -12.482 -26.487 1.00 89.25 182 LEU A CA 1
ATOM 1383 C C . LEU A 1 182 ? 8.411 -11.514 -26.793 1.00 89.25 182 LEU A C 1
ATOM 1385 O O . LEU A 1 182 ? 8.774 -11.334 -27.959 1.00 89.25 182 LEU A O 1
ATOM 1389 N N . GLY A 1 183 ? 8.991 -10.939 -25.741 1.00 87.75 183 GLY A N 1
ATOM 1390 C CA . GLY A 1 183 ? 10.335 -10.368 -25.770 1.00 87.75 183 GLY A CA 1
ATOM 1391 C C . GLY A 1 183 ? 11.178 -10.925 -24.630 1.00 87.75 183 GLY A C 1
ATOM 1392 O O . GLY A 1 183 ? 10.862 -10.656 -23.474 1.00 87.75 183 GLY A O 1
ATOM 1393 N N . GLU A 1 184 ? 12.225 -11.682 -24.944 1.00 90.62 184 GLU A N 1
ATOM 1394 C CA . GLU A 1 184 ? 13.063 -12.318 -23.916 1.00 90.62 184 GLU A CA 1
ATOM 1395 C C . GLU A 1 184 ? 14.042 -11.305 -23.318 1.00 90.62 184 GLU A C 1
ATOM 1397 O O . GLU A 1 184 ? 13.946 -10.975 -22.142 1.00 90.62 184 GLU A O 1
ATOM 1402 N N . TYR A 1 185 ? 14.913 -10.711 -24.137 1.00 94.94 185 TYR A N 1
ATOM 1403 C CA . TYR A 1 185 ? 15.953 -9.774 -23.714 1.00 94.94 185 TYR A CA 1
ATOM 1404 C C . TYR A 1 185 ? 15.826 -8.433 -24.438 1.00 94.94 185 TYR A C 1
ATOM 1406 O O . TYR A 1 185 ? 16.232 -8.268 -25.590 1.00 94.94 185 TYR A O 1
ATOM 1414 N N . ILE A 1 186 ? 15.307 -7.423 -23.741 1.00 96.62 186 ILE A N 1
ATOM 1415 C CA . ILE A 1 186 ? 15.140 -6.068 -24.275 1.00 96.62 186 ILE A CA 1
ATOM 1416 C C . ILE A 1 186 ? 16.058 -5.105 -23.529 1.00 96.62 186 ILE A C 1
ATOM 1418 O O . ILE A 1 186 ? 15.840 -4.799 -22.358 1.00 96.62 186 ILE A O 1
ATOM 1422 N N . VAL A 1 187 ? 17.046 -4.552 -24.231 1.00 98.12 187 VAL A N 1
ATOM 1423 C CA . VAL A 1 187 ? 17.954 -3.522 -23.716 1.00 98.12 187 VAL A CA 1
ATOM 1424 C C . VAL A 1 187 ? 17.761 -2.232 -24.501 1.00 98.12 187 VAL A C 1
ATOM 1426 O O . VAL A 1 187 ? 17.946 -2.175 -25.718 1.00 98.12 187 VAL A O 1
ATOM 1429 N N . SER A 1 188 ? 17.397 -1.158 -23.807 1.00 97.56 188 SER A N 1
ATOM 1430 C CA . SER A 1 188 ? 17.126 0.130 -24.449 1.00 97.56 188 SER A CA 1
ATOM 1431 C C . SER A 1 188 ? 17.737 1.306 -23.695 1.00 97.56 188 SER A C 1
ATOM 1433 O O . SER A 1 188 ? 17.641 1.416 -22.473 1.00 97.56 188 SER A O 1
ATOM 1435 N N . ALA A 1 189 ? 18.369 2.223 -24.424 1.00 97.62 189 ALA A N 1
ATOM 1436 C CA . ALA A 1 189 ? 19.007 3.392 -23.832 1.00 97.62 189 ALA A CA 1
ATOM 1437 C C . ALA A 1 189 ? 18.679 4.673 -24.597 1.00 97.62 189 ALA A C 1
ATOM 1439 O O . ALA A 1 189 ? 18.768 4.727 -25.825 1.00 97.62 189 ALA A O 1
ATOM 1440 N N . GLY A 1 190 ? 18.349 5.750 -23.883 1.00 95.62 190 GLY A N 1
ATOM 1441 C CA . GLY A 1 190 ? 18.129 7.019 -24.559 1.00 95.62 190 GLY A CA 1
ATOM 1442 C C . GLY A 1 190 ? 17.723 8.215 -23.722 1.00 95.62 190 GLY A C 1
ATOM 1443 O O . GLY A 1 190 ? 17.666 8.183 -22.500 1.00 95.62 190 GLY A O 1
ATOM 1444 N N . ARG A 1 191 ? 17.417 9.340 -24.375 1.00 96.38 191 ARG A N 1
ATOM 1445 C CA . ARG A 1 191 ? 16.833 10.485 -23.650 1.00 96.38 191 ARG A CA 1
ATOM 1446 C C . ARG A 1 191 ? 15.366 10.210 -23.298 1.00 96.38 191 ARG A C 1
ATOM 1448 O O . ARG A 1 191 ? 14.947 10.581 -22.204 1.00 96.38 191 ARG A O 1
ATOM 1455 N N . SER A 1 192 ? 14.615 9.589 -24.201 1.00 97.81 192 SER A N 1
ATOM 1456 C CA . SER A 1 192 ? 13.242 9.125 -23.989 1.00 97.81 192 SER A CA 1
ATOM 1457 C C . SER A 1 192 ? 13.142 7.670 -24.426 1.00 97.81 192 SER A C 1
ATOM 1459 O O . SER A 1 192 ? 13.467 7.376 -25.573 1.00 97.81 192 SER A O 1
ATOM 1461 N N . VAL A 1 193 ? 12.712 6.791 -23.527 1.00 98.50 193 VAL A N 1
ATOM 1462 C CA . VAL A 1 193 ? 12.526 5.359 -23.779 1.00 98.50 193 VAL A CA 1
ATOM 1463 C C . VAL A 1 193 ? 11.092 4.987 -23.419 1.00 98.50 193 VAL A C 1
ATOM 1465 O O . VAL A 1 193 ? 10.619 5.323 -22.331 1.00 98.50 193 VAL A O 1
ATOM 1468 N N . SER A 1 194 ? 10.396 4.320 -24.334 1.00 98.12 194 SER A N 1
ATOM 1469 C CA . SER A 1 194 ? 9.018 3.868 -24.151 1.00 98.12 194 SER A CA 1
ATOM 1470 C C . SER A 1 194 ? 8.882 2.421 -24.612 1.00 98.12 194 SER A C 1
ATOM 1472 O O . SER A 1 194 ? 9.158 2.124 -25.771 1.00 98.12 194 SER A O 1
ATOM 1474 N N . ILE A 1 195 ? 8.471 1.533 -23.711 1.00 97.25 195 ILE A N 1
ATOM 1475 C CA . ILE A 1 195 ? 8.312 0.100 -23.983 1.00 97.25 195 ILE A CA 1
ATOM 1476 C C . ILE A 1 195 ? 6.876 -0.298 -23.646 1.00 97.25 195 ILE A C 1
ATOM 1478 O O . ILE A 1 195 ? 6.405 -0.037 -22.537 1.00 97.25 195 ILE A O 1
ATOM 1482 N N . LEU A 1 196 ? 6.189 -0.917 -24.602 1.00 96.12 196 LEU A N 1
ATOM 1483 C CA . LEU A 1 196 ? 4.851 -1.476 -24.428 1.00 96.12 196 LEU A CA 1
ATOM 1484 C C . LEU A 1 196 ? 4.871 -2.973 -24.741 1.00 96.12 196 LEU A C 1
ATOM 1486 O O . LEU A 1 196 ? 5.172 -3.359 -25.870 1.00 96.12 196 LEU A O 1
ATOM 1490 N N . MET A 1 197 ? 4.500 -3.792 -23.755 1.00 92.75 197 MET A N 1
ATOM 1491 C CA . MET A 1 197 ? 4.410 -5.249 -23.876 1.00 92.75 197 MET A CA 1
ATOM 1492 C C . MET A 1 197 ? 2.999 -5.744 -23.540 1.00 92.75 197 MET A C 1
ATOM 1494 O O . MET A 1 197 ? 2.445 -5.424 -22.481 1.00 92.75 197 MET A O 1
ATOM 1498 N N . TYR A 1 198 ? 2.426 -6.578 -24.410 1.00 91.62 198 TYR A N 1
ATOM 1499 C CA . TYR A 1 198 ? 1.087 -7.141 -24.197 1.00 91.62 198 TYR A CA 1
ATOM 1500 C C . TYR A 1 198 ? 1.063 -8.493 -23.479 1.00 91.62 198 TYR A C 1
ATOM 1502 O O . TYR A 1 198 ? 0.190 -8.680 -22.635 1.00 91.62 198 TYR A O 1
ATOM 1510 N N . GLN A 1 199 ? 1.953 -9.438 -23.801 1.00 89.38 199 GLN A N 1
ATOM 1511 C CA . GLN A 1 199 ? 1.961 -10.768 -23.170 1.00 89.38 199 GLN A CA 1
ATOM 1512 C C . GLN A 1 199 ? 3.164 -10.927 -22.233 1.00 89.38 199 GLN A C 1
ATOM 1514 O O . GLN A 1 199 ? 3.020 -10.643 -21.047 1.00 89.38 199 GLN A O 1
ATOM 1519 N N . LEU A 1 200 ? 4.333 -11.329 -22.728 1.00 89.12 200 LEU A N 1
ATOM 1520 C CA . LEU A 1 200 ? 5.474 -11.686 -21.883 1.00 89.12 200 LEU A CA 1
ATOM 1521 C C . LEU A 1 200 ? 6.701 -10.820 -22.190 1.00 89.12 200 LEU A C 1
ATOM 1523 O O . LEU A 1 200 ? 7.073 -10.644 -23.353 1.00 89.12 200 LEU A O 1
ATOM 1527 N N . GLY A 1 201 ? 7.314 -10.283 -21.133 1.00 87.62 201 GLY A N 1
ATOM 1528 C CA . GLY A 1 201 ? 8.665 -9.732 -21.159 1.00 87.62 201 GLY A CA 1
ATOM 1529 C C . GLY A 1 201 ? 9.505 -10.306 -20.024 1.00 87.62 201 GLY A C 1
ATOM 1530 O O . GLY A 1 201 ? 9.220 -10.007 -18.867 1.00 87.62 201 GLY A O 1
ATOM 1531 N N . GLU A 1 202 ? 10.513 -11.111 -20.343 1.00 90.06 202 GLU A N 1
ATOM 1532 C CA . GLU A 1 202 ? 11.325 -11.791 -19.324 1.00 90.06 202 GLU A CA 1
ATOM 1533 C C . GLU A 1 202 ? 12.365 -10.839 -18.727 1.00 90.06 202 GLU A C 1
ATOM 1535 O O . GLU A 1 202 ? 12.278 -10.491 -17.554 1.00 90.06 202 GLU A O 1
ATOM 1540 N N . TYR A 1 203 ? 13.285 -10.319 -19.541 1.00 94.31 203 TYR A N 1
ATOM 1541 C CA . TYR A 1 203 ? 14.381 -9.445 -19.122 1.00 94.31 203 TYR A CA 1
ATOM 1542 C C . TYR A 1 203 ? 14.326 -8.098 -19.843 1.00 94.31 203 TYR A C 1
ATOM 1544 O O . TYR A 1 203 ? 14.728 -7.956 -21.000 1.00 94.31 203 TYR A O 1
ATOM 1552 N N . ILE A 1 204 ? 13.876 -7.058 -19.141 1.00 96.31 204 ILE A N 1
ATOM 1553 C CA . ILE A 1 204 ? 13.780 -5.698 -19.684 1.00 96.31 204 ILE A CA 1
ATOM 1554 C C . ILE A 1 204 ? 14.719 -4.772 -18.920 1.00 96.31 204 ILE A C 1
ATOM 1556 O O . ILE A 1 204 ? 14.489 -4.456 -17.753 1.00 96.31 204 ILE A O 1
ATOM 1560 N N . VAL A 1 205 ? 15.739 -4.255 -19.602 1.00 97.94 205 VAL A N 1
ATOM 1561 C CA . VAL A 1 205 ? 16.670 -3.257 -19.068 1.00 97.94 205 VAL A CA 1
ATOM 1562 C C . VAL A 1 205 ? 16.535 -1.961 -19.853 1.00 97.94 205 VAL A C 1
ATOM 1564 O O . VAL A 1 205 ? 16.716 -1.912 -21.070 1.00 97.94 205 VAL A O 1
ATOM 1567 N N . SER A 1 206 ? 16.230 -0.873 -19.154 1.00 97.38 206 SER A N 1
ATOM 1568 C CA . SER A 1 206 ? 16.041 0.430 -19.791 1.00 97.38 206 SER A CA 1
ATOM 1569 C C . SER A 1 206 ? 16.706 1.563 -19.021 1.00 97.38 206 SER A C 1
ATOM 1571 O O . SER A 1 206 ? 16.628 1.651 -17.795 1.00 97.38 206 SER A O 1
ATOM 1573 N N . ALA A 1 207 ? 17.363 2.466 -19.746 1.00 97.31 207 ALA A N 1
ATOM 1574 C CA . ALA A 1 207 ? 18.055 3.600 -19.148 1.00 97.31 207 ALA A CA 1
ATOM 1575 C C . ALA A 1 207 ? 17.784 4.899 -19.906 1.00 97.31 207 ALA A C 1
ATOM 1577 O O . ALA A 1 207 ? 17.880 4.958 -21.134 1.00 97.31 207 ALA A O 1
ATOM 1578 N N . GLY A 1 208 ? 17.499 5.985 -19.187 1.00 95.62 208 GLY A N 1
ATOM 1579 C CA . GLY A 1 208 ? 17.346 7.267 -19.856 1.00 95.62 208 GLY A CA 1
ATOM 1580 C C . GLY A 1 208 ? 16.992 8.478 -19.017 1.00 95.62 208 GLY A C 1
ATOM 1581 O O . GLY A 1 208 ? 16.914 8.441 -17.797 1.00 95.62 208 GLY A O 1
ATOM 1582 N N . ARG A 1 209 ? 16.756 9.624 -19.664 1.00 96.31 209 ARG A N 1
ATOM 1583 C CA . ARG A 1 209 ? 16.228 10.793 -18.934 1.00 96.31 209 ARG A CA 1
ATOM 1584 C C . ARG A 1 209 ? 14.750 10.587 -18.581 1.00 96.31 209 ARG A C 1
ATOM 1586 O O . ARG A 1 209 ? 14.352 10.971 -17.485 1.00 96.31 209 ARG A O 1
ATOM 1593 N N . SER A 1 210 ? 13.966 10.017 -19.488 1.00 97.69 210 SER A N 1
ATOM 1594 C CA . SER A 1 210 ? 12.572 9.628 -19.271 1.00 97.69 210 SER A CA 1
ATOM 1595 C C . SER A 1 210 ? 12.390 8.189 -19.729 1.00 97.69 210 SER A C 1
ATOM 1597 O O . SER A 1 210 ? 12.697 7.895 -20.883 1.00 97.69 210 SER A O 1
ATOM 1599 N N . VAL A 1 211 ? 11.916 7.321 -18.843 1.00 98.38 211 VAL A N 1
ATOM 1600 C CA . VAL A 1 211 ? 11.678 5.902 -19.116 1.00 98.38 211 VAL A CA 1
ATOM 1601 C C . VAL A 1 211 ? 10.240 5.570 -18.743 1.00 98.38 211 VAL A C 1
ATOM 1603 O O . VAL A 1 211 ? 9.814 5.857 -17.623 1.00 98.38 211 VAL A O 1
ATOM 1606 N N . SER A 1 212 ? 9.503 4.979 -19.678 1.00 97.94 212 SER A N 1
ATOM 1607 C CA . SER A 1 212 ? 8.115 4.566 -19.485 1.00 97.94 212 SER A CA 1
ATOM 1608 C C . SER A 1 212 ? 7.923 3.127 -19.950 1.00 97.94 212 SER A C 1
ATOM 1610 O O . SER A 1 212 ? 8.147 2.833 -21.122 1.00 97.94 212 SER A O 1
ATOM 1612 N N . ILE A 1 213 ? 7.508 2.244 -19.043 1.00 96.50 213 ILE A N 1
ATOM 1613 C CA . ILE A 1 213 ? 7.265 0.825 -19.331 1.00 96.50 213 ILE A CA 1
ATOM 1614 C C . ILE A 1 213 ? 5.818 0.497 -18.975 1.00 96.50 213 ILE A C 1
ATOM 1616 O O . ILE A 1 213 ? 5.363 0.803 -17.871 1.00 96.50 213 ILE A O 1
ATOM 1620 N N . LEU A 1 214 ? 5.101 -0.118 -19.910 1.00 95.38 214 LEU A N 1
ATOM 1621 C CA . LEU A 1 214 ? 3.733 -0.587 -19.725 1.00 95.38 214 LEU A CA 1
ATOM 1622 C C . LEU A 1 214 ? 3.660 -2.082 -20.060 1.00 95.38 214 LEU A C 1
ATOM 1624 O O . LEU A 1 214 ? 3.922 -2.472 -21.198 1.00 95.38 214 LEU A O 1
ATOM 1628 N N . MET A 1 215 ? 3.273 -2.894 -19.074 1.00 91.88 215 MET A N 1
ATOM 1629 C CA . MET A 1 215 ? 3.129 -4.349 -19.189 1.00 91.88 215 MET A CA 1
ATOM 1630 C C . MET A 1 215 ? 1.698 -4.779 -18.859 1.00 91.88 215 MET A C 1
ATOM 1632 O O . MET A 1 215 ? 1.148 -4.406 -17.815 1.00 91.88 215 MET A O 1
ATOM 1636 N N . TYR A 1 216 ? 1.094 -5.605 -19.715 1.00 89.56 216 TYR A N 1
ATOM 1637 C CA . TYR A 1 216 ? -0.287 -6.053 -19.511 1.00 89.56 216 TYR A CA 1
ATOM 1638 C C . TYR A 1 216 ? -0.422 -7.423 -18.816 1.00 89.56 216 TYR A C 1
ATOM 1640 O O . TYR A 1 216 ? -1.224 -7.536 -17.886 1.00 89.56 216 TYR A O 1
ATOM 1648 N N . GLN A 1 217 ? 0.332 -8.459 -19.217 1.00 88.56 217 GLN A N 1
ATOM 1649 C CA . GLN A 1 217 ? 0.221 -9.802 -18.612 1.00 88.56 217 GLN A CA 1
ATOM 1650 C C . GLN A 1 217 ? 1.366 -10.115 -17.642 1.00 88.56 217 GLN A C 1
ATOM 1652 O O . GLN A 1 217 ? 1.123 -10.136 -16.437 1.00 88.56 217 GLN A O 1
ATOM 1657 N N . LEU A 1 218 ? 2.581 -10.356 -18.135 1.00 88.56 218 LEU A N 1
ATOM 1658 C CA . LEU A 1 218 ? 3.702 -10.813 -17.312 1.00 88.56 218 LEU A CA 1
ATOM 1659 C C . LEU A 1 218 ? 4.971 -10.014 -17.614 1.00 88.56 218 LEU A C 1
ATOM 1661 O O . LEU A 1 218 ? 5.346 -9.846 -18.777 1.00 88.56 218 LEU A O 1
ATOM 1665 N N . GLY A 1 219 ? 5.617 -9.530 -16.555 1.00 86.62 219 GLY A N 1
ATOM 1666 C CA . GLY A 1 219 ? 7.012 -9.111 -16.587 1.00 86.62 219 GLY A CA 1
ATOM 1667 C C . GLY A 1 219 ? 7.786 -9.724 -15.427 1.00 86.62 219 GLY A C 1
ATOM 1668 O O . GLY A 1 219 ? 7.392 -9.528 -14.279 1.00 86.62 219 GLY A O 1
ATOM 1669 N N . GLU A 1 220 ? 8.857 -10.450 -15.719 1.00 88.56 220 GLU A N 1
ATOM 1670 C CA . GLU A 1 220 ? 9.639 -11.148 -14.691 1.00 88.56 220 GLU A CA 1
ATOM 1671 C C . GLU A 1 220 ? 10.725 -10.230 -14.129 1.00 88.56 220 GLU A C 1
ATOM 1673 O O . GLU A 1 220 ? 10.585 -9.729 -13.021 1.00 88.56 220 GLU A O 1
ATOM 1678 N N . TYR A 1 221 ? 11.751 -9.899 -14.914 1.00 92.81 221 TYR A N 1
ATOM 1679 C CA . TYR A 1 221 ? 12.900 -9.093 -14.501 1.00 92.81 221 TYR A CA 1
ATOM 1680 C C . TYR A 1 221 ? 12.930 -7.746 -15.224 1.00 92.81 221 TYR A C 1
ATOM 1682 O O . TYR A 1 221 ? 13.420 -7.612 -16.349 1.00 92.81 221 TYR A O 1
ATOM 1690 N N . ILE A 1 222 ? 12.446 -6.699 -14.555 1.00 95.19 222 ILE A N 1
ATOM 1691 C CA . ILE A 1 222 ? 12.399 -5.345 -15.115 1.00 95.19 222 ILE A CA 1
ATOM 1692 C C . ILE A 1 222 ? 13.321 -4.423 -14.329 1.00 95.19 222 ILE A C 1
ATOM 1694 O O . ILE A 1 222 ? 13.083 -4.129 -13.159 1.00 95.19 222 ILE A O 1
ATOM 1698 N N . VAL A 1 223 ? 14.338 -3.887 -15.002 1.00 97.31 223 VAL A N 1
ATOM 1699 C CA . VAL A 1 223 ? 15.275 -2.910 -14.444 1.00 97.31 223 VAL A CA 1
ATOM 1700 C C . VAL A 1 223 ? 15.197 -1.614 -15.238 1.00 97.31 223 VAL A C 1
ATOM 1702 O O . VAL A 1 223 ? 15.461 -1.567 -16.441 1.00 97.31 223 VAL A O 1
ATOM 1705 N N . SER A 1 224 ? 14.855 -0.522 -14.561 1.00 96.88 224 SER A N 1
ATOM 1706 C CA . SER A 1 224 ? 14.743 0.793 -15.190 1.00 96.88 224 SER A CA 1
ATOM 1707 C C . SER A 1 224 ? 15.465 1.883 -14.404 1.00 96.88 224 SER A C 1
ATOM 1709 O O . SER A 1 224 ? 15.332 2.010 -13.187 1.00 96.88 224 SER A O 1
ATOM 1711 N N . ALA A 1 225 ? 16.241 2.709 -15.103 1.00 96.69 225 ALA A N 1
ATOM 1712 C CA . ALA A 1 225 ? 17.000 3.791 -14.485 1.00 96.69 225 ALA A CA 1
ATOM 1713 C C . ALA A 1 225 ? 16.827 5.110 -15.238 1.00 96.69 225 ALA A C 1
ATOM 1715 O O . ALA A 1 225 ? 16.956 5.175 -16.462 1.00 96.69 225 ALA A O 1
ATOM 1716 N N . GLY A 1 226 ? 16.589 6.207 -14.518 1.00 95.31 226 GLY A N 1
ATOM 1717 C CA . GLY A 1 226 ? 16.514 7.498 -15.181 1.00 95.31 226 GLY A CA 1
ATOM 1718 C C . GLY A 1 226 ? 16.229 8.720 -14.332 1.00 95.31 226 GLY A C 1
ATOM 1719 O O . GLY A 1 226 ? 16.188 8.678 -13.112 1.00 95.31 226 GLY A O 1
ATOM 1720 N N . ARG A 1 227 ? 16.028 9.880 -14.968 1.00 95.81 227 ARG A N 1
ATOM 1721 C CA . ARG A 1 227 ? 15.582 11.068 -14.214 1.00 95.81 227 ARG A CA 1
ATOM 1722 C C . ARG A 1 227 ? 14.106 10.937 -13.838 1.00 95.81 227 ARG A C 1
ATOM 1724 O O . ARG A 1 227 ? 13.774 11.203 -12.687 1.00 95.81 227 ARG A O 1
ATOM 1731 N N . ASN A 1 228 ? 13.268 10.525 -14.784 1.00 97.62 228 ASN A N 1
ATOM 1732 C CA . ASN A 1 228 ? 11.860 10.202 -14.578 1.00 97.62 228 ASN A CA 1
ATOM 1733 C C . ASN A 1 228 ? 11.619 8.761 -15.034 1.00 97.62 228 ASN A C 1
ATOM 1735 O O . ASN A 1 228 ? 11.902 8.448 -16.190 1.00 97.62 228 ASN A O 1
ATOM 1739 N N . VAL A 1 229 ? 11.110 7.917 -14.146 1.00 98.19 229 VAL A N 1
ATOM 1740 C CA . VAL A 1 229 ? 10.802 6.511 -14.418 1.00 98.19 229 VAL A CA 1
ATOM 1741 C C . VAL A 1 229 ? 9.340 6.266 -14.068 1.00 98.19 229 VAL A C 1
ATOM 1743 O O . VAL A 1 229 ? 8.921 6.562 -12.949 1.00 98.19 229 VAL A O 1
ATOM 1746 N N . SER A 1 230 ? 8.563 5.762 -15.024 1.00 97.56 230 SER A N 1
ATOM 1747 C CA . SER A 1 230 ? 7.149 5.428 -14.846 1.00 97.56 230 SER A CA 1
ATOM 1748 C C . SER A 1 230 ? 6.884 3.996 -15.298 1.00 97.56 230 SER A C 1
ATOM 1750 O O . SER A 1 230 ? 7.100 3.683 -16.471 1.00 97.56 230 SER A O 1
ATOM 1752 N N . MET A 1 231 ? 6.391 3.147 -14.405 1.00 94.88 231 MET A N 1
ATOM 1753 C CA . MET A 1 231 ? 6.083 1.749 -14.702 1.00 94.88 231 MET A CA 1
ATOM 1754 C C . MET A 1 231 ? 4.631 1.442 -14.363 1.00 94.88 231 MET A C 1
ATOM 1756 O O . MET A 1 231 ? 4.144 1.823 -13.295 1.00 94.88 231 MET A O 1
ATOM 1760 N N . LEU A 1 232 ? 3.949 0.746 -15.267 1.00 93.44 232 LEU A N 1
ATOM 1761 C CA . LEU A 1 232 ? 2.598 0.248 -15.048 1.00 93.44 232 LEU A CA 1
ATOM 1762 C C . LEU A 1 232 ? 2.533 -1.237 -15.385 1.00 93.44 232 LEU A C 1
ATOM 1764 O O . LEU A 1 232 ? 2.801 -1.623 -16.522 1.00 93.44 232 LEU A O 1
ATOM 1768 N N . MET A 1 233 ? 2.109 -2.038 -14.411 1.00 91.12 233 MET A N 1
ATOM 1769 C CA . MET A 1 233 ? 1.917 -3.479 -14.557 1.00 91.12 233 MET A CA 1
ATOM 1770 C C . MET A 1 233 ? 0.476 -3.845 -14.205 1.00 91.12 233 MET A C 1
ATOM 1772 O O . MET A 1 233 ? -0.015 -3.551 -13.108 1.00 91.12 233 MET A O 1
ATOM 1776 N N . TYR A 1 234 ? -0.223 -4.499 -15.132 1.00 88.56 234 TYR A N 1
ATOM 1777 C CA . TYR A 1 234 ? -1.641 -4.803 -14.943 1.00 88.56 234 TYR A CA 1
ATOM 1778 C C . TYR A 1 234 ? -1.906 -6.156 -14.259 1.00 88.56 234 TYR A C 1
ATOM 1780 O O . TYR A 1 234 ? -2.735 -6.223 -13.348 1.00 88.56 234 TYR A O 1
ATOM 1788 N N . LYS A 1 235 ? -1.229 -7.238 -14.664 1.00 86.62 235 LYS A N 1
ATOM 1789 C CA . LYS A 1 235 ? -1.430 -8.574 -14.074 1.00 86.62 235 LYS A CA 1
ATOM 1790 C C . LYS A 1 235 ? -0.320 -9.001 -13.110 1.00 86.62 235 LYS A C 1
ATOM 1792 O O . LYS A 1 235 ? -0.593 -9.024 -11.913 1.00 86.62 235 LYS A O 1
ATOM 1797 N N . LEU A 1 236 ? 0.858 -9.373 -13.605 1.00 87.25 236 LEU A N 1
ATOM 1798 C CA . LEU A 1 236 ? 1.932 -9.959 -12.798 1.00 87.25 236 LEU A CA 1
ATOM 1799 C C . LEU A 1 236 ? 3.266 -9.240 -13.047 1.00 87.25 236 LEU A C 1
ATOM 1801 O O . LEU A 1 236 ? 3.622 -8.973 -14.197 1.00 87.25 236 LEU A O 1
ATOM 1805 N N . GLY A 1 237 ? 3.971 -8.914 -11.962 1.00 85.38 237 GLY A N 1
ATOM 1806 C CA . GLY A 1 237 ? 5.338 -8.400 -11.976 1.00 85.38 237 GLY A CA 1
ATOM 1807 C C . GLY A 1 237 ? 6.183 -9.034 -10.874 1.00 85.38 237 GLY A C 1
ATOM 1808 O O . GLY A 1 237 ? 5.892 -8.807 -9.704 1.00 85.38 237 GLY A O 1
ATOM 1809 N N . GLU A 1 238 ? 7.198 -9.816 -11.223 1.00 87.62 238 GLU A N 1
ATOM 1810 C CA . GLU A 1 238 ? 7.953 -10.615 -10.245 1.00 87.62 238 GLU A CA 1
ATOM 1811 C C . GLU A 1 238 ? 9.074 -9.798 -9.592 1.00 87.62 238 GLU A C 1
ATOM 1813 O O . GLU A 1 238 ? 8.987 -9.474 -8.416 1.00 87.62 238 GLU A O 1
ATOM 1818 N N . TYR A 1 239 ? 10.058 -9.340 -10.367 1.00 92.44 239 TYR A N 1
ATOM 1819 C CA . TYR A 1 239 ? 11.219 -8.575 -9.914 1.00 92.44 239 TYR A CA 1
ATOM 1820 C C . TYR A 1 239 ? 11.311 -7.227 -10.626 1.00 92.44 239 TYR A C 1
ATOM 1822 O O . TYR A 1 239 ? 11.855 -7.090 -11.727 1.00 92.44 239 TYR A O 1
ATOM 1830 N N . ILE A 1 240 ? 10.814 -6.183 -9.967 1.00 94.06 240 ILE A N 1
ATOM 1831 C CA . ILE A 1 240 ? 10.792 -4.827 -10.514 1.00 94.06 240 ILE A CA 1
ATOM 1832 C C . ILE A 1 240 ? 11.774 -3.944 -9.753 1.00 94.06 240 ILE A C 1
ATOM 1834 O O . ILE A 1 240 ? 11.574 -3.627 -8.580 1.00 94.06 240 ILE A O 1
ATOM 1838 N N . VAL A 1 241 ? 12.798 -3.457 -10.448 1.00 96.50 241 VAL A N 1
ATOM 1839 C CA . VAL A 1 241 ? 13.783 -2.514 -9.915 1.00 96.50 241 VAL A CA 1
ATOM 1840 C C . VAL A 1 241 ? 13.712 -1.205 -10.686 1.00 96.50 241 VAL A C 1
ATOM 1842 O O . VAL A 1 241 ? 13.869 -1.156 -11.907 1.00 96.50 241 VAL A O 1
ATOM 1845 N N . SER A 1 242 ? 13.516 -0.105 -9.963 1.00 96.50 242 SER A N 1
ATOM 1846 C CA . SER A 1 242 ? 13.522 1.232 -10.550 1.00 96.50 242 SER A CA 1
ATOM 1847 C C . SER A 1 242 ? 14.325 2.235 -9.745 1.00 96.50 242 SER A C 1
ATOM 1849 O O . SER A 1 242 ? 14.233 2.315 -8.520 1.00 96.50 242 SER A O 1
ATOM 1851 N N . ALA A 1 243 ? 15.111 3.041 -10.452 1.00 96.50 243 ALA A N 1
ATOM 1852 C CA . ALA A 1 243 ? 15.953 4.056 -9.843 1.00 96.50 243 ALA A CA 1
ATOM 1853 C C . ALA A 1 243 ? 15.847 5.389 -10.583 1.00 96.50 243 ALA A C 1
ATOM 1855 O O . ALA A 1 243 ? 15.962 5.454 -11.809 1.00 96.50 243 ALA A O 1
ATOM 1856 N N . GLY A 1 244 ? 15.689 6.491 -9.850 1.00 95.25 244 GLY A N 1
ATOM 1857 C CA . GLY A 1 244 ? 15.708 7.793 -10.494 1.00 95.25 244 GLY A CA 1
ATOM 1858 C C . GLY A 1 244 ? 15.523 9.022 -9.627 1.00 95.25 244 GLY A C 1
ATOM 1859 O O . GLY A 1 244 ? 15.542 8.975 -8.406 1.00 95.25 244 GLY A O 1
ATOM 1860 N N . ARG A 1 245 ? 15.346 10.192 -10.249 1.00 95.56 245 ARG A N 1
ATOM 1861 C CA . ARG A 1 245 ? 14.978 11.398 -9.483 1.00 95.56 245 ARG A CA 1
ATOM 1862 C C . ARG A 1 245 ? 13.491 11.368 -9.120 1.00 95.56 245 ARG A C 1
ATOM 1864 O O . ARG A 1 245 ? 13.156 11.720 -7.992 1.00 95.56 245 ARG A O 1
ATOM 1871 N N . SER A 1 246 ? 12.636 10.974 -10.056 1.00 97.44 246 SER A N 1
ATOM 1872 C CA . SER A 1 246 ? 11.202 10.757 -9.868 1.00 97.44 246 SER A CA 1
ATOM 1873 C C . SER A 1 246 ? 10.857 9.356 -10.354 1.00 97.44 246 SER A C 1
ATOM 1875 O O . SER A 1 246 ? 11.096 9.056 -11.522 1.00 97.44 246 SER A O 1
ATOM 1877 N N . VAL A 1 247 ? 10.323 8.521 -9.472 1.00 98.00 247 VAL A N 1
ATOM 1878 C CA . VAL A 1 247 ? 9.938 7.136 -9.757 1.00 98.00 247 VAL A CA 1
ATOM 1879 C C . VAL A 1 247 ? 8.463 6.970 -9.419 1.00 98.00 247 VAL A C 1
ATOM 1881 O O . VAL A 1 247 ? 8.027 7.368 -8.337 1.00 98.00 247 VAL A O 1
ATOM 1884 N N . SER A 1 248 ? 7.691 6.415 -10.346 1.00 97.12 248 SER A N 1
ATOM 1885 C CA . SER A 1 248 ? 6.267 6.144 -10.167 1.00 97.12 248 SER A CA 1
ATOM 1886 C C . SER A 1 248 ? 5.946 4.740 -10.660 1.00 97.12 248 SER A C 1
ATOM 1888 O O . SER A 1 248 ? 6.083 4.468 -11.852 1.00 97.12 248 SER A O 1
ATOM 1890 N N . THR A 1 249 ? 5.504 3.871 -9.756 1.00 94.31 249 THR A N 1
ATOM 1891 C CA . THR A 1 249 ? 5.204 2.469 -10.063 1.00 94.31 249 THR A CA 1
ATOM 1892 C C . THR A 1 249 ? 3.767 2.148 -9.681 1.00 94.31 249 THR A C 1
ATOM 1894 O O . THR A 1 249 ? 3.352 2.390 -8.546 1.00 94.31 249 THR A O 1
ATOM 1897 N N . LEU A 1 250 ? 3.002 1.618 -10.635 1.00 92.50 250 LEU A N 1
ATOM 1898 C CA . LEU A 1 250 ? 1.612 1.215 -10.450 1.00 92.50 250 LEU A CA 1
ATOM 1899 C C . LEU A 1 250 ? 1.464 -0.279 -10.728 1.00 92.50 250 LEU A C 1
ATOM 1901 O O . LEU A 1 250 ? 1.712 -0.726 -11.848 1.00 92.50 250 LEU A O 1
ATOM 1905 N N . MET A 1 251 ? 0.987 -1.016 -9.729 1.00 89.00 251 MET A N 1
ATOM 1906 C CA . MET A 1 251 ? 0.683 -2.442 -9.822 1.00 89.00 251 MET A CA 1
ATOM 1907 C C . MET A 1 251 ? -0.797 -2.684 -9.535 1.00 89.00 251 MET A C 1
ATOM 1909 O O . MET A 1 251 ? -1.318 -2.308 -8.479 1.00 89.00 251 MET A O 1
ATOM 1913 N N . TYR A 1 252 ? -1.489 -3.342 -10.462 1.00 87.31 252 TYR A N 1
ATOM 1914 C CA . TYR A 1 252 ? -2.923 -3.584 -10.308 1.00 87.31 252 TYR A CA 1
ATOM 1915 C C . TYR A 1 252 ? -3.260 -4.932 -9.650 1.00 87.31 252 TYR A C 1
ATOM 1917 O O . TYR A 1 252 ? -4.121 -4.970 -8.772 1.00 87.31 252 TYR A O 1
ATOM 1925 N N . LYS A 1 253 ? -2.607 -6.036 -10.040 1.00 84.88 253 LYS A N 1
ATOM 1926 C CA . LYS A 1 253 ? -2.892 -7.380 -9.501 1.00 84.88 253 LYS A CA 1
ATOM 1927 C C . LYS A 1 253 ? -1.812 -7.910 -8.559 1.00 84.88 253 LYS A C 1
ATOM 1929 O O . LYS A 1 253 ? -1.981 -7.746 -7.359 1.00 84.88 253 LYS A O 1
ATOM 1934 N N . LEU A 1 254 ? -0.775 -8.572 -9.061 1.00 85.00 254 LEU A N 1
ATOM 1935 C CA . LEU A 1 254 ? 0.192 -9.283 -8.225 1.00 85.00 254 LEU A CA 1
ATOM 1936 C C . LEU A 1 254 ? 1.604 -8.749 -8.458 1.00 85.00 254 LEU A C 1
ATOM 1938 O O . LEU A 1 254 ? 1.994 -8.504 -9.603 1.00 85.00 254 LEU A O 1
ATOM 1942 N N . CYS A 1 255 ? 2.341 -8.565 -7.368 1.00 83.38 255 CYS A N 1
ATOM 1943 C CA . CYS A 1 255 ? 3.764 -8.276 -7.386 1.00 83.38 255 CYS A CA 1
ATOM 1944 C C . CYS A 1 255 ? 4.481 -9.094 -6.318 1.00 83.38 255 CYS A C 1
ATOM 1946 O O . CYS A 1 255 ? 4.004 -9.137 -5.186 1.00 83.38 255 CYS A O 1
ATOM 1948 N N . GLU A 1 256 ? 5.613 -9.692 -6.664 1.00 88.06 256 GLU A N 1
ATOM 1949 C CA . GLU A 1 256 ? 6.431 -10.429 -5.699 1.00 88.06 256 GLU A CA 1
ATOM 1950 C C . GLU A 1 256 ? 7.440 -9.481 -5.041 1.00 88.06 256 GLU A C 1
ATOM 1952 O O . GLU A 1 256 ? 7.348 -9.200 -3.851 1.00 88.06 256 GLU A O 1
ATOM 1957 N N . TYR A 1 257 ? 8.303 -8.849 -5.837 1.00 91.06 257 TYR A N 1
ATOM 1958 C CA . TYR A 1 257 ? 9.350 -7.939 -5.388 1.00 91.06 257 TYR A CA 1
ATOM 1959 C C . TYR A 1 257 ? 9.332 -6.613 -6.151 1.00 91.06 257 TYR A C 1
ATOM 1961 O O . TYR A 1 257 ? 9.571 -6.543 -7.361 1.00 91.06 257 TYR A O 1
ATOM 1969 N N . ILE A 1 258 ? 9.162 -5.513 -5.417 1.00 93.50 258 ILE A N 1
ATOM 1970 C CA . ILE A 1 258 ? 9.360 -4.158 -5.939 1.00 93.50 258 ILE A CA 1
ATOM 1971 C C . ILE A 1 258 ? 10.437 -3.416 -5.151 1.00 93.50 258 ILE A C 1
ATOM 1973 O O . ILE A 1 258 ? 10.345 -3.243 -3.938 1.00 93.50 258 ILE A O 1
ATOM 1977 N N . VAL A 1 259 ? 11.443 -2.904 -5.862 1.00 95.75 259 VAL A N 1
ATOM 1978 C CA . VAL A 1 259 ? 12.502 -2.051 -5.315 1.00 95.75 259 VAL A CA 1
ATOM 1979 C C . VAL A 1 259 ? 12.510 -0.724 -6.061 1.00 95.75 259 VAL A C 1
ATOM 1981 O O . VAL A 1 259 ? 12.777 -0.661 -7.261 1.00 95.75 259 VAL A O 1
ATOM 1984 N N . SER A 1 260 ? 12.210 0.367 -5.357 1.00 96.38 260 SER A N 1
ATOM 1985 C CA . SER A 1 260 ? 12.145 1.708 -5.952 1.00 96.38 260 SER A CA 1
ATOM 1986 C C . SER A 1 260 ? 12.991 2.716 -5.178 1.00 96.38 260 SER A C 1
ATOM 1988 O O . SER A 1 260 ? 12.754 2.968 -3.997 1.00 96.38 260 SER A O 1
ATOM 1990 N N . ALA A 1 261 ? 13.956 3.350 -5.841 1.00 96.31 261 ALA A N 1
ATOM 1991 C CA . ALA A 1 261 ? 14.859 4.312 -5.213 1.00 96.31 261 ALA A CA 1
ATOM 1992 C C . ALA A 1 261 ? 14.864 5.662 -5.937 1.00 96.31 261 ALA A C 1
ATOM 1994 O O . ALA A 1 261 ? 15.004 5.734 -7.159 1.00 96.31 261 ALA A O 1
ATOM 1995 N N . GLY A 1 262 ? 14.774 6.767 -5.195 1.00 95.06 262 GLY A N 1
ATOM 1996 C CA . GLY A 1 262 ? 14.892 8.077 -5.822 1.00 95.06 262 GLY A CA 1
ATOM 1997 C C . GLY A 1 262 ? 14.754 9.302 -4.938 1.00 95.06 262 GLY A C 1
ATOM 1998 O O . GLY A 1 262 ? 14.740 9.229 -3.719 1.00 95.06 262 GLY A O 1
ATOM 1999 N N . ARG A 1 263 ? 14.661 10.497 -5.534 1.00 95.25 263 ARG A N 1
ATOM 2000 C CA . ARG A 1 263 ? 14.347 11.705 -4.743 1.00 95.25 263 ARG A CA 1
ATOM 2001 C C . ARG A 1 263 ? 12.858 11.749 -4.390 1.00 95.25 263 ARG A C 1
ATOM 2003 O O . ARG A 1 263 ? 12.538 12.093 -3.256 1.00 95.25 263 ARG A O 1
ATOM 2010 N N . SER A 1 264 ? 11.997 11.421 -5.346 1.00 97.12 264 SER A N 1
ATOM 2011 C CA . SER A 1 264 ? 10.549 11.282 -5.195 1.00 97.12 264 SER A CA 1
ATOM 2012 C C . SER A 1 264 ? 10.159 9.887 -5.665 1.00 97.12 264 SER A C 1
ATOM 2014 O O . SER A 1 264 ? 10.437 9.554 -6.816 1.00 97.12 264 SER A O 1
ATOM 2016 N N . VAL A 1 265 ? 9.556 9.088 -4.794 1.00 97.94 265 VAL A N 1
ATOM 2017 C CA . VAL A 1 265 ? 9.107 7.723 -5.095 1.00 97.94 265 VAL A CA 1
ATOM 2018 C C . VAL A 1 265 ? 7.622 7.622 -4.778 1.00 97.94 265 VAL A C 1
ATOM 2020 O O . VAL A 1 265 ? 7.204 8.009 -3.689 1.00 97.94 265 VAL A O 1
ATOM 2023 N N . SER A 1 266 ? 6.836 7.115 -5.721 1.00 96.94 266 SER A N 1
ATOM 2024 C CA . SER A 1 266 ? 5.402 6.891 -5.553 1.00 96.94 266 SER A CA 1
ATOM 2025 C C . SER A 1 266 ? 5.041 5.479 -5.989 1.00 96.94 266 SER A C 1
ATOM 2027 O O . SER A 1 266 ? 5.271 5.122 -7.143 1.00 96.94 266 SER A O 1
ATOM 2029 N N . ILE A 1 267 ? 4.483 4.689 -5.075 1.00 93.94 267 ILE A N 1
ATOM 2030 C CA . ILE A 1 267 ? 4.069 3.306 -5.330 1.00 93.94 267 ILE A CA 1
ATOM 2031 C C . ILE A 1 267 ? 2.568 3.187 -5.069 1.00 93.94 267 ILE A C 1
ATOM 2033 O O . ILE A 1 267 ? 2.078 3.586 -4.010 1.00 93.94 267 ILE A O 1
ATOM 2037 N N . LEU A 1 268 ? 1.842 2.640 -6.041 1.00 92.06 268 LEU A N 1
ATOM 2038 C CA . LEU A 1 268 ? 0.422 2.323 -5.932 1.00 92.06 268 LEU A CA 1
ATOM 2039 C C . LEU A 1 268 ? 0.213 0.823 -6.154 1.00 92.06 268 LEU A C 1
ATOM 2041 O O . LEU A 1 268 ? 0.450 0.340 -7.261 1.00 92.06 268 LEU A O 1
ATOM 2045 N N . MET A 1 269 ? -0.283 0.118 -5.136 1.00 87.88 269 MET A N 1
ATOM 2046 C CA . MET A 1 269 ? -0.636 -1.305 -5.213 1.00 87.88 269 MET A CA 1
ATOM 2047 C C . MET A 1 269 ? -2.133 -1.503 -4.967 1.00 87.88 269 MET A C 1
ATOM 2049 O O . MET A 1 269 ? -2.668 -1.075 -3.939 1.00 87.88 269 MET A O 1
ATOM 2053 N N . TYR A 1 270 ? -2.826 -2.189 -5.878 1.00 85.62 270 TYR A N 1
ATOM 2054 C CA . TYR A 1 270 ? -4.274 -2.394 -5.748 1.00 85.62 270 TYR A CA 1
ATOM 2055 C C . TYR A 1 270 ? -4.689 -3.759 -5.165 1.00 85.62 270 TYR A C 1
ATOM 2057 O O . TYR A 1 270 ? -5.676 -3.802 -4.426 1.00 85.62 270 TYR A O 1
ATOM 2065 N N . GLN A 1 271 ? -3.988 -4.868 -5.459 1.00 83.56 271 GLN A N 1
ATOM 2066 C CA . GLN A 1 271 ? -4.389 -6.205 -4.978 1.00 83.56 271 GLN A CA 1
ATOM 2067 C C . GLN A 1 271 ? -3.400 -6.940 -4.061 1.00 83.56 271 GLN A C 1
ATOM 2069 O O . GLN A 1 271 ? -3.703 -7.096 -2.883 1.00 83.56 271 GLN A O 1
ATOM 2074 N N . LEU A 1 272 ? -2.307 -7.486 -4.577 1.00 80.62 272 LEU A N 1
ATOM 2075 C CA . LEU A 1 272 ? -1.404 -8.355 -3.819 1.00 80.62 272 LEU A CA 1
ATOM 2076 C C . LEU A 1 272 ? 0.040 -7.920 -4.061 1.00 80.62 272 LEU A C 1
ATOM 2078 O O . LEU A 1 272 ? 0.446 -7.725 -5.209 1.00 80.62 272 LEU A O 1
ATOM 2082 N N . GLY A 1 273 ? 0.780 -7.749 -2.973 1.00 80.25 273 GLY A N 1
ATOM 2083 C CA . GLY A 1 273 ? 2.226 -7.570 -2.955 1.00 80.25 273 GLY A CA 1
ATOM 2084 C C . GLY A 1 273 ? 2.847 -8.504 -1.920 1.00 80.25 273 GLY A C 1
ATOM 2085 O O . GLY A 1 273 ? 2.258 -8.693 -0.861 1.00 80.25 273 GLY A O 1
ATOM 2086 N N . GLU A 1 274 ? 4.013 -9.069 -2.190 1.00 85.50 274 GLU A N 1
ATOM 2087 C CA . GLU A 1 274 ? 4.752 -9.829 -1.173 1.00 85.50 274 GLU A CA 1
ATOM 2088 C C . GLU A 1 274 ? 5.779 -8.913 -0.499 1.00 85.50 274 GLU A C 1
ATOM 2090 O O . GLU A 1 274 ? 5.633 -8.564 0.671 1.00 85.50 274 GLU A O 1
ATOM 2095 N N . TYR A 1 275 ? 6.718 -8.368 -1.273 1.00 88.88 275 TYR A N 1
ATOM 2096 C CA . TYR A 1 275 ? 7.800 -7.510 -0.800 1.00 88.88 275 TYR A CA 1
ATOM 2097 C C . TYR A 1 275 ? 7.844 -6.164 -1.527 1.00 88.88 275 TYR A C 1
ATOM 2099 O O . TYR A 1 275 ? 8.019 -6.080 -2.744 1.00 88.88 275 TYR A O 1
ATOM 2107 N N . SER A 1 276 ? 7.789 -5.072 -0.762 1.00 91.81 276 SER A N 1
ATOM 2108 C CA . SER A 1 276 ? 7.947 -3.711 -1.279 1.00 91.81 276 SER A CA 1
ATOM 2109 C C . SER A 1 276 ? 9.021 -2.938 -0.527 1.00 91.81 276 SER A C 1
ATOM 2111 O O . SER A 1 276 ? 8.850 -2.588 0.640 1.00 91.81 276 SER A O 1
ATOM 2113 N N . VAL A 1 277 ? 10.099 -2.584 -1.225 1.00 94.44 277 VAL A N 1
ATOM 2114 C CA . VAL A 1 277 ? 11.200 -1.770 -0.705 1.00 94.44 277 VAL A CA 1
ATOM 2115 C C . VAL A 1 277 ? 11.256 -0.432 -1.432 1.00 94.44 277 VAL A C 1
ATOM 2117 O O . VAL A 1 277 ? 11.385 -0.361 -2.656 1.00 94.44 277 VAL A O 1
ATOM 2120 N N . SER A 1 278 ? 11.216 0.663 -0.678 1.00 95.75 278 SER A N 1
ATOM 2121 C CA . SER A 1 278 ? 11.301 2.005 -1.254 1.00 95.75 278 SER A CA 1
ATOM 2122 C C . SER A 1 278 ? 12.207 2.947 -0.475 1.00 95.75 278 SER A C 1
ATOM 2124 O O . SER A 1 278 ? 12.149 3.016 0.750 1.00 95.75 278 SER A O 1
ATOM 2126 N N . ALA A 1 279 ? 13.026 3.724 -1.180 1.00 95.56 279 ALA A N 1
ATOM 2127 C CA . ALA A 1 279 ? 13.940 4.671 -0.551 1.00 95.56 279 ALA A CA 1
ATOM 2128 C C . ALA A 1 279 ? 13.943 6.024 -1.262 1.00 95.56 279 ALA A C 1
ATOM 2130 O O . ALA A 1 279 ? 14.095 6.099 -2.483 1.00 95.56 279 ALA A O 1
ATOM 2131 N N . GLY A 1 280 ? 13.845 7.122 -0.508 1.00 94.38 280 GLY A N 1
ATOM 2132 C CA . GLY A 1 280 ? 13.995 8.434 -1.120 1.00 94.38 280 GLY A CA 1
ATOM 2133 C C . GLY A 1 280 ? 13.920 9.662 -0.230 1.00 94.38 280 GLY A C 1
ATOM 2134 O O . GLY A 1 280 ? 13.848 9.588 0.986 1.00 94.38 280 GLY A O 1
ATOM 2135 N N . SER A 1 281 ? 13.965 10.860 -0.820 1.00 94.75 281 SER A N 1
ATOM 2136 C CA . SER A 1 281 ? 13.720 12.079 -0.026 1.00 94.75 281 SER A CA 1
ATOM 2137 C C . SER A 1 281 ? 12.235 12.233 0.310 1.00 94.75 281 SER A C 1
ATOM 2139 O O . SER A 1 281 ? 11.912 12.599 1.436 1.00 94.75 281 SER A O 1
ATOM 2141 N N . SER A 1 282 ? 11.349 11.933 -0.635 1.00 96.38 282 SER A N 1
ATOM 2142 C CA . SER A 1 282 ? 9.903 11.860 -0.439 1.00 96.38 282 SER A CA 1
ATOM 2143 C C . SER A 1 282 ? 9.411 10.524 -0.981 1.00 96.38 282 SER A C 1
ATOM 2145 O O . SER A 1 282 ? 9.689 10.202 -2.137 1.00 96.38 282 SER A O 1
ATOM 2147 N N . VAL A 1 283 ? 8.738 9.746 -0.138 1.00 97.25 283 VAL A N 1
ATOM 2148 C CA . VAL A 1 283 ? 8.154 8.453 -0.495 1.00 97.25 283 VAL A CA 1
ATOM 2149 C C . VAL A 1 283 ? 6.661 8.482 -0.184 1.00 97.25 283 VAL A C 1
ATOM 2151 O O . VAL A 1 283 ? 6.264 8.825 0.934 1.00 97.25 283 VAL A O 1
ATOM 2154 N N . SER A 1 284 ? 5.836 8.140 -1.167 1.00 96.19 284 SER A N 1
ATOM 2155 C CA . SER A 1 284 ? 4.390 7.988 -1.020 1.00 96.19 284 SER A CA 1
ATOM 2156 C C . SER A 1 284 ? 3.948 6.592 -1.446 1.00 96.19 284 SER A C 1
ATOM 2158 O O . SER A 1 284 ? 4.262 6.136 -2.544 1.00 96.19 284 SER A O 1
ATOM 2160 N N . MET A 1 285 ? 3.217 5.908 -0.571 1.00 92.00 285 MET A N 1
ATOM 2161 C CA . MET A 1 285 ? 2.687 4.570 -0.828 1.00 92.00 285 MET A CA 1
ATOM 2162 C C . MET A 1 285 ? 1.181 4.548 -0.602 1.00 92.00 285 MET A C 1
ATOM 2164 O O . MET A 1 285 ? 0.695 4.995 0.439 1.00 92.00 285 MET A O 1
ATOM 2168 N N . LEU A 1 286 ? 0.448 4.012 -1.571 1.00 91.06 286 LEU A N 1
ATOM 2169 C CA . LEU A 1 286 ? -0.981 3.747 -1.457 1.00 91.06 286 LEU A CA 1
ATOM 2170 C C . LEU A 1 286 ? -1.228 2.264 -1.729 1.00 91.06 286 LEU A C 1
ATOM 2172 O O . LEU A 1 286 ? -1.004 1.795 -2.844 1.00 91.06 286 LEU A O 1
ATOM 2176 N N . MET A 1 287 ? -1.714 1.548 -0.718 1.00 86.50 287 MET A N 1
ATOM 2177 C CA . MET A 1 287 ? -2.012 0.121 -0.803 1.00 86.50 287 MET A CA 1
ATOM 2178 C C . MET A 1 287 ? -3.496 -0.123 -0.512 1.00 86.50 287 MET A C 1
ATOM 2180 O O . MET A 1 287 ? -4.019 0.256 0.541 1.00 86.50 287 MET A O 1
ATOM 2184 N N . TYR A 1 288 ? -4.204 -0.748 -1.450 1.00 82.31 288 TYR A N 1
ATOM 2185 C CA . TYR A 1 288 ? -5.645 -0.986 -1.306 1.00 82.31 288 TYR A CA 1
ATOM 2186 C C . TYR A 1 288 ? -5.988 -2.358 -0.696 1.00 82.31 288 TYR A C 1
ATOM 2188 O O . TYR A 1 288 ? -6.979 -2.499 0.028 1.00 82.31 288 TYR A O 1
ATOM 2196 N N . LYS A 1 289 ? -5.173 -3.374 -0.985 1.00 77.00 289 LYS A N 1
ATOM 2197 C CA . LYS A 1 289 ? -5.292 -4.749 -0.475 1.00 77.00 289 LYS A CA 1
ATOM 2198 C C . LYS A 1 289 ? -3.957 -5.196 0.159 1.00 77.00 289 LYS A C 1
ATOM 2200 O O . LYS A 1 289 ? -3.272 -4.350 0.717 1.00 77.00 289 LYS A O 1
ATOM 2205 N N . LEU A 1 290 ? -3.671 -6.499 0.164 1.00 75.69 290 LEU A N 1
ATOM 2206 C CA . LEU A 1 290 ? -2.650 -7.138 0.989 1.00 75.69 290 LEU A CA 1
ATOM 2207 C C . LEU A 1 290 ? -1.238 -6.829 0.475 1.00 75.69 290 LEU A C 1
ATOM 2209 O O . LEU A 1 290 ? -0.992 -6.949 -0.726 1.00 75.69 290 LEU A O 1
ATOM 2213 N N . CYS A 1 291 ? -0.334 -6.464 1.384 1.00 78.81 291 CYS A N 1
ATOM 2214 C CA . CYS A 1 291 ? 1.105 -6.489 1.143 1.00 78.81 291 CYS A CA 1
ATOM 2215 C C . CYS A 1 291 ? 1.817 -7.054 2.376 1.00 78.81 291 CYS A C 1
ATOM 2217 O O . CYS A 1 291 ? 1.683 -6.464 3.447 1.00 78.81 291 CYS A O 1
ATOM 2219 N N . GLU A 1 292 ? 2.536 -8.168 2.248 1.00 84.38 292 GLU A N 1
ATOM 2220 C CA . GLU A 1 292 ? 3.100 -8.875 3.412 1.00 84.38 292 GLU A CA 1
ATOM 2221 C C . GLU A 1 292 ? 4.231 -8.080 4.070 1.00 84.38 292 GLU A C 1
ATOM 2223 O O . GLU A 1 292 ? 4.139 -7.746 5.250 1.00 84.38 292 GLU A O 1
ATOM 2228 N N . TYR A 1 293 ? 5.234 -7.666 3.295 1.00 88.12 293 TYR A N 1
ATOM 2229 C CA . TYR A 1 293 ? 6.420 -6.968 3.785 1.00 88.12 293 TYR A CA 1
ATOM 2230 C C . TYR A 1 293 ? 6.595 -5.610 3.105 1.00 88.12 293 TYR A C 1
ATOM 2232 O O . TYR A 1 293 ? 6.800 -5.516 1.891 1.00 88.12 293 TYR A O 1
ATOM 2240 N N . ILE A 1 294 ? 6.593 -4.530 3.890 1.00 90.31 294 ILE A N 1
ATOM 2241 C CA . ILE A 1 294 ? 6.887 -3.184 3.387 1.00 90.31 294 ILE A CA 1
ATOM 2242 C C . ILE A 1 294 ? 8.041 -2.557 4.161 1.00 90.31 294 ILE A C 1
ATOM 2244 O O . ILE A 1 294 ? 7.949 -2.335 5.367 1.00 90.31 294 ILE A O 1
ATOM 2248 N N . VAL A 1 295 ? 9.101 -2.177 3.448 1.00 93.94 295 VAL A N 1
ATOM 2249 C CA . VAL A 1 295 ? 10.238 -1.434 3.995 1.00 93.94 295 VAL A CA 1
ATOM 2250 C C . VAL A 1 295 ? 10.371 -0.106 3.268 1.00 93.94 295 VAL A C 1
ATOM 2252 O O . VAL A 1 295 ? 10.626 -0.059 2.065 1.00 93.94 295 VAL A O 1
ATOM 2255 N N . SER A 1 296 ? 10.237 1.005 3.990 1.00 94.44 296 SER A N 1
ATOM 2256 C CA . SER A 1 296 ? 10.386 2.328 3.386 1.00 94.44 296 SER A CA 1
ATOM 2257 C C . SER A 1 296 ? 11.238 3.280 4.203 1.00 94.44 296 SER A C 1
ATOM 2259 O O . SER A 1 296 ? 10.997 3.497 5.387 1.00 94.44 296 SER A O 1
ATOM 2261 N N . ALA A 1 297 ? 12.183 3.942 3.538 1.00 94.12 297 ALA A N 1
ATOM 2262 C CA . ALA A 1 297 ? 13.078 4.903 4.166 1.00 94.12 297 ALA A CA 1
ATOM 2263 C C . ALA A 1 297 ? 13.086 6.254 3.440 1.00 94.12 297 ALA A C 1
ATOM 2265 O O . ALA A 1 297 ? 13.201 6.322 2.214 1.00 94.12 297 ALA A O 1
ATOM 2266 N N . GLY A 1 298 ? 13.038 7.361 4.184 1.00 93.50 298 GLY A N 1
ATOM 2267 C CA . GLY A 1 298 ? 13.221 8.667 3.560 1.00 93.50 298 GLY A CA 1
ATOM 2268 C C . GLY A 1 298 ? 13.237 9.894 4.455 1.00 93.50 298 GLY A C 1
ATOM 2269 O O . GLY A 1 298 ? 13.203 9.806 5.673 1.00 93.50 298 GLY A O 1
ATOM 2270 N N . ARG A 1 299 ? 13.304 11.101 3.876 1.00 92.88 299 ARG A N 1
ATOM 2271 C CA . ARG A 1 299 ? 13.123 12.329 4.685 1.00 92.88 299 ARG A CA 1
ATOM 2272 C C . ARG A 1 299 ? 11.654 12.529 5.046 1.00 92.88 299 ARG A C 1
ATOM 2274 O O . ARG A 1 299 ? 11.362 12.873 6.187 1.00 92.88 299 ARG A O 1
ATOM 2281 N N . SER A 1 300 ? 10.757 12.311 4.093 1.00 95.12 300 SER A N 1
ATOM 2282 C CA . SER A 1 300 ? 9.310 12.318 4.282 1.00 95.12 300 SER A CA 1
ATOM 2283 C C . SER A 1 300 ? 8.741 11.020 3.721 1.00 95.12 300 SER A C 1
ATOM 2285 O O . SER A 1 300 ? 8.967 10.719 2.550 1.00 95.12 300 SER A O 1
ATOM 2287 N N . VAL A 1 301 ? 8.045 10.252 4.556 1.00 96.00 301 VAL A N 1
ATOM 2288 C CA . VAL A 1 301 ? 7.362 9.018 4.157 1.00 96.00 301 VAL A CA 1
ATOM 2289 C C . VAL A 1 301 ? 5.881 9.149 4.496 1.00 96.00 301 VAL A C 1
ATOM 2291 O O . VAL A 1 301 ? 5.517 9.500 5.620 1.00 96.00 301 VAL A O 1
ATOM 2294 N N . SER A 1 302 ? 5.033 8.885 3.510 1.00 94.25 302 SER A N 1
ATOM 2295 C CA . SER A 1 302 ? 3.578 8.883 3.642 1.00 94.25 302 SER A CA 1
ATOM 2296 C C . SER A 1 302 ? 3.025 7.551 3.160 1.00 94.25 302 SER A C 1
ATOM 2298 O O . SER A 1 302 ? 3.390 7.085 2.080 1.00 94.25 302 SER A O 1
ATOM 2300 N N . MET A 1 303 ? 2.171 6.928 3.965 1.00 90.25 303 MET A N 1
ATOM 2301 C CA . MET A 1 303 ? 1.541 5.658 3.623 1.00 90.25 303 MET A CA 1
ATOM 2302 C C . MET A 1 303 ? 0.047 5.685 3.943 1.00 90.25 303 MET A C 1
ATOM 2304 O O . MET A 1 303 ? -0.358 6.061 5.043 1.00 90.25 303 MET A O 1
ATOM 2308 N N . LEU A 1 304 ? -0.755 5.240 2.979 1.00 89.62 304 LEU A N 1
ATOM 2309 C CA . LEU A 1 304 ? -2.181 4.976 3.134 1.00 89.62 304 LEU A CA 1
ATOM 2310 C C . LEU A 1 304 ? -2.452 3.497 2.832 1.00 89.62 304 LEU A C 1
ATOM 2312 O O . LEU A 1 304 ? -2.203 3.048 1.713 1.00 89.62 304 LEU A O 1
ATOM 2316 N N . MET A 1 305 ? -2.972 2.754 3.812 1.00 83.56 305 MET A N 1
ATOM 2317 C CA . MET A 1 305 ? -3.316 1.331 3.682 1.00 83.56 305 MET A CA 1
ATOM 2318 C C . MET A 1 305 ? -4.793 1.087 4.009 1.00 83.56 305 MET A C 1
ATOM 2320 O O . MET A 1 305 ? -5.287 1.473 5.072 1.00 83.56 305 MET A O 1
ATOM 2324 N N . TYR A 1 306 ? -5.513 0.403 3.117 1.00 77.88 306 TYR A N 1
ATOM 2325 C CA . TYR A 1 306 ? -6.928 0.061 3.331 1.00 77.88 306 TYR A CA 1
ATOM 2326 C C . TYR A 1 306 ? -7.162 -1.332 3.945 1.00 77.88 306 TYR A C 1
ATOM 2328 O O . TYR A 1 306 ? -8.157 -1.536 4.647 1.00 77.88 306 TYR A O 1
ATOM 2336 N N . LYS A 1 307 ? -6.285 -2.304 3.674 1.00 69.31 307 LYS A N 1
ATOM 2337 C CA . LYS A 1 307 ? -6.393 -3.714 4.102 1.00 69.31 307 LYS A CA 1
ATOM 2338 C C . LYS A 1 307 ? -5.022 -4.251 4.554 1.00 69.31 307 LYS A C 1
ATOM 2340 O O . LYS A 1 307 ? -4.056 -3.507 4.497 1.00 69.31 307 LYS A O 1
ATOM 2345 N N . LEU A 1 308 ? -5.009 -5.495 5.057 1.00 64.38 308 LEU A N 1
ATOM 2346 C CA . LEU A 1 308 ? -3.929 -6.133 5.831 1.00 64.38 308 LEU A CA 1
ATOM 2347 C C . LEU A 1 308 ? -2.509 -5.880 5.294 1.00 64.38 308 LEU A C 1
ATOM 2349 O O . LEU A 1 308 ? -2.277 -6.035 4.098 1.00 64.38 308 LEU A O 1
ATOM 2353 N N . GLY A 1 309 ? -1.571 -5.607 6.196 1.00 64.62 309 GLY A N 1
ATOM 2354 C CA . GLY A 1 309 ? -0.144 -5.843 5.985 1.00 64.62 309 GLY A CA 1
ATOM 2355 C C . GLY A 1 309 ? 0.424 -6.615 7.170 1.00 64.62 309 GLY A C 1
ATOM 2356 O O . GLY A 1 309 ? -0.038 -6.425 8.292 1.00 64.62 309 GLY A O 1
ATOM 2357 N N . GLU A 1 310 ? 1.367 -7.516 6.935 1.00 77.31 310 GLU A N 1
ATOM 2358 C CA . GLU A 1 310 ? 1.887 -8.388 7.996 1.00 77.31 310 GLU A CA 1
ATOM 2359 C C . GLU A 1 310 ? 3.025 -7.684 8.745 1.00 77.31 310 GLU A C 1
ATOM 2361 O O . GLU A 1 310 ? 2.936 -7.457 9.953 1.00 77.31 310 GLU A O 1
ATOM 2366 N N . TYR A 1 311 ? 4.016 -7.186 7.999 1.00 83.69 311 TYR A N 1
ATOM 2367 C CA . TYR A 1 311 ? 5.208 -6.517 8.510 1.00 83.69 311 TYR A CA 1
ATOM 2368 C C . TYR A 1 311 ? 5.471 -5.186 7.796 1.00 83.69 311 TYR A C 1
ATOM 2370 O O . TYR A 1 311 ? 5.764 -5.130 6.599 1.00 83.69 311 TYR A O 1
ATOM 2378 N N . ILE A 1 312 ? 5.444 -4.084 8.547 1.00 87.44 312 ILE A N 1
ATOM 2379 C CA . ILE A 1 312 ? 5.716 -2.738 8.027 1.00 87.44 312 ILE A CA 1
ATOM 2380 C C . ILE A 1 312 ? 6.868 -2.105 8.806 1.00 87.44 312 ILE A C 1
ATOM 2382 O O . ILE A 1 312 ? 6.758 -1.869 10.006 1.00 87.44 312 ILE A O 1
ATOM 2386 N N . ALA A 1 313 ? 7.954 -1.754 8.118 1.00 90.31 313 ALA A N 1
ATOM 2387 C CA . ALA A 1 313 ? 9.094 -1.031 8.674 1.00 90.31 313 ALA A CA 1
ATOM 2388 C C . ALA A 1 313 ? 9.304 0.295 7.932 1.00 90.31 313 ALA A C 1
ATOM 2390 O O . ALA A 1 313 ? 9.701 0.330 6.765 1.00 90.31 313 ALA A O 1
ATOM 2391 N N . ILE A 1 314 ? 9.047 1.417 8.604 1.00 91.38 314 ILE A N 1
ATOM 2392 C CA . ILE A 1 314 ? 9.141 2.753 8.011 1.00 91.38 314 ILE A CA 1
ATOM 2393 C C . ILE A 1 314 ? 10.075 3.646 8.822 1.00 91.38 314 ILE A C 1
ATOM 2395 O O . ILE A 1 314 ? 9.887 3.850 10.018 1.00 91.38 314 ILE A O 1
ATOM 2399 N N . ALA A 1 315 ? 11.051 4.259 8.158 1.00 90.19 315 ALA A N 1
ATOM 2400 C CA . ALA A 1 315 ? 11.983 5.188 8.783 1.00 90.19 315 ALA A CA 1
ATOM 2401 C C . ALA A 1 315 ? 12.029 6.526 8.042 1.00 90.19 315 ALA A C 1
ATOM 2403 O O . ALA A 1 315 ? 12.167 6.583 6.819 1.00 90.19 315 ALA A O 1
ATOM 2404 N N . GLY A 1 316 ? 11.986 7.638 8.771 1.00 90.31 316 GLY A N 1
ATOM 2405 C CA . GLY A 1 316 ? 12.253 8.931 8.162 1.00 90.31 316 GLY A CA 1
ATOM 2406 C C . GLY A 1 316 ? 12.166 10.142 9.066 1.00 90.31 316 GLY A C 1
ATOM 2407 O O . GLY A 1 316 ? 11.732 10.061 10.200 1.00 90.31 316 GLY A O 1
ATOM 2408 N N . ARG A 1 317 ? 12.575 11.325 8.593 1.00 89.75 317 ARG A N 1
ATOM 2409 C CA . ARG A 1 317 ? 12.482 12.541 9.430 1.00 89.75 317 ARG A CA 1
ATOM 2410 C C . ARG A 1 317 ? 11.022 12.880 9.761 1.00 89.75 317 ARG A C 1
ATOM 2412 O O . ARG A 1 317 ? 10.746 13.252 10.900 1.00 89.75 317 ARG A O 1
ATOM 2419 N N . SER A 1 318 ? 10.122 12.747 8.793 1.00 92.06 318 SER A N 1
ATOM 2420 C CA . SER A 1 318 ? 8.674 12.887 8.950 1.00 92.06 318 SER A CA 1
ATOM 2421 C C . SER A 1 318 ? 7.988 11.642 8.395 1.00 92.06 318 SER A C 1
ATOM 2423 O O . SER A 1 318 ? 8.159 11.328 7.219 1.00 92.06 318 SER A O 1
ATOM 2425 N N . VAL A 1 319 ? 7.234 10.942 9.237 1.00 92.12 319 VAL A N 1
ATOM 2426 C CA . VAL A 1 319 ? 6.477 9.739 8.877 1.00 92.12 319 VAL A CA 1
ATOM 2427 C C . VAL A 1 319 ? 5.001 10.005 9.142 1.00 92.12 319 VAL A C 1
ATOM 2429 O O . VAL A 1 319 ? 4.653 10.469 10.224 1.00 92.12 319 VAL A O 1
ATOM 2432 N N . SER A 1 320 ? 4.153 9.725 8.156 1.00 91.44 320 SER A N 1
ATOM 2433 C CA . SER A 1 320 ? 2.696 9.859 8.249 1.00 91.44 320 SER A CA 1
ATOM 2434 C C . SER A 1 320 ? 2.025 8.586 7.746 1.00 91.44 320 SER A C 1
ATOM 2436 O O . SER A 1 320 ? 2.346 8.110 6.655 1.00 91.44 320 SER A O 1
ATOM 2438 N N . MET A 1 321 ? 1.125 8.018 8.543 1.00 86.88 321 MET A N 1
ATOM 2439 C CA . MET A 1 321 ? 0.505 6.728 8.246 1.00 86.88 321 MET A CA 1
ATOM 2440 C C . MET A 1 321 ? -0.990 6.755 8.544 1.00 86.88 321 MET A C 1
ATOM 2442 O O . MET A 1 321 ? -1.402 7.165 9.629 1.00 86.88 321 MET A O 1
ATOM 2446 N N . LEU A 1 322 ? -1.797 6.309 7.585 1.00 86.62 322 LEU A N 1
ATOM 2447 C CA . LEU A 1 322 ? -3.240 6.147 7.729 1.00 86.62 322 LEU A CA 1
ATOM 2448 C C . LEU A 1 322 ? -3.621 4.707 7.373 1.00 86.62 322 LEU A C 1
ATOM 2450 O O . LEU A 1 322 ? -3.370 4.267 6.251 1.00 86.62 322 LEU A O 1
ATOM 2454 N N . MET A 1 323 ? -4.213 3.975 8.318 1.00 78.38 323 MET A N 1
ATOM 2455 C CA . MET A 1 323 ? -4.520 2.548 8.165 1.00 78.38 323 MET A CA 1
ATOM 2456 C C . MET A 1 323 ? -5.954 2.218 8.575 1.00 78.38 323 MET A C 1
ATOM 2458 O O . MET A 1 323 ? -6.403 2.561 9.670 1.00 78.38 323 MET A O 1
ATOM 2462 N N . TYR A 1 324 ? -6.688 1.522 7.704 1.00 72.19 324 TYR A N 1
ATOM 2463 C CA . TYR A 1 324 ? -8.101 1.200 7.941 1.00 72.19 324 TYR A CA 1
ATOM 2464 C C . TYR A 1 324 ? -8.360 -0.180 8.575 1.00 72.19 324 TYR A C 1
ATOM 2466 O O . TYR A 1 324 ? -9.407 -0.366 9.199 1.00 72.19 324 TYR A O 1
ATOM 2474 N N . LYS A 1 325 ? -7.463 -1.165 8.423 1.00 66.88 325 LYS A N 1
ATOM 2475 C CA . LYS A 1 325 ? -7.667 -2.552 8.892 1.00 66.88 325 LYS A CA 1
ATOM 2476 C C . LYS A 1 325 ? -6.360 -3.166 9.435 1.00 66.88 325 LYS A C 1
ATOM 2478 O O . LYS A 1 325 ? -5.297 -2.675 9.082 1.00 66.88 325 LYS A O 1
ATOM 2483 N N . LEU A 1 326 ? -6.494 -4.208 10.276 1.00 60.59 326 LEU A N 1
ATOM 2484 C CA . LEU A 1 326 ? -5.434 -4.916 11.031 1.00 60.59 326 LEU A CA 1
ATOM 2485 C C . LEU A 1 326 ? -4.109 -5.068 10.268 1.00 60.59 326 LEU A C 1
ATOM 2487 O O . LEU A 1 326 ? -4.130 -5.496 9.118 1.00 60.59 326 LEU A O 1
ATOM 2491 N N . CYS A 1 327 ? -2.998 -4.793 10.949 1.00 63.16 327 CYS A N 1
ATOM 2492 C CA . CYS A 1 327 ? -1.648 -5.237 10.594 1.00 63.16 327 CYS A CA 1
ATOM 2493 C C . CYS A 1 327 ? -1.025 -5.921 11.817 1.00 63.16 327 CYS A C 1
ATOM 2495 O O . CYS A 1 327 ? -1.365 -5.537 12.932 1.00 63.16 327 CYS A O 1
ATOM 2497 N N . GLU A 1 328 ? -0.139 -6.898 11.653 1.00 69.62 328 GLU A N 1
ATOM 2498 C CA . GLU A 1 328 ? 0.420 -7.628 12.806 1.00 69.62 328 GLU A CA 1
ATOM 2499 C C . GLU A 1 328 ? 1.592 -6.876 13.445 1.00 69.62 328 GLU A C 1
ATOM 2501 O O . GLU A 1 328 ? 1.567 -6.616 14.650 1.00 69.62 328 GLU A O 1
ATOM 2506 N N . TYR A 1 329 ? 2.555 -6.427 12.633 1.00 74.31 329 TYR A N 1
ATOM 2507 C CA . TYR A 1 329 ? 3.779 -5.776 13.099 1.00 74.31 329 TYR A CA 1
ATOM 2508 C C . TYR A 1 329 ? 4.051 -4.458 12.374 1.00 74.31 329 TYR A C 1
ATOM 2510 O O . TYR A 1 329 ? 4.250 -4.415 11.157 1.00 74.31 329 TYR A O 1
ATOM 2518 N N . ILE A 1 330 ? 4.141 -3.365 13.134 1.00 79.69 330 ILE A N 1
ATOM 2519 C CA . ILE A 1 330 ? 4.482 -2.043 12.596 1.00 79.69 330 ILE A CA 1
ATOM 2520 C C . ILE A 1 330 ? 5.632 -1.434 13.382 1.00 79.69 330 ILE A C 1
ATOM 2522 O O . ILE A 1 330 ? 5.516 -1.170 14.575 1.00 79.69 330 ILE A O 1
ATOM 2526 N N . VAL A 1 331 ? 6.722 -1.120 12.690 1.00 82.69 331 VAL A N 1
ATOM 2527 C CA . VAL A 1 331 ? 7.850 -0.357 13.218 1.00 82.69 331 VAL A CA 1
ATOM 2528 C C . VAL A 1 331 ? 7.950 0.948 12.446 1.00 82.69 331 VAL A C 1
ATOM 2530 O O . VAL A 1 331 ? 8.188 0.968 11.241 1.00 82.69 331 VAL A O 1
ATOM 2533 N N . SER A 1 332 ? 7.783 2.064 13.143 1.00 85.88 332 SER A N 1
ATOM 2534 C CA . SER A 1 332 ? 7.935 3.403 12.583 1.00 85.88 332 SER A CA 1
ATOM 2535 C C . SER A 1 332 ? 8.960 4.201 13.381 1.00 85.88 332 SER A C 1
ATOM 2537 O O . SER A 1 332 ? 8.919 4.232 14.608 1.00 85.88 332 SER A O 1
ATOM 2539 N N . ALA A 1 333 ? 9.899 4.855 12.701 1.00 84.12 333 ALA A N 1
ATOM 2540 C CA . ALA A 1 333 ? 10.947 5.639 13.347 1.00 84.12 333 ALA A CA 1
ATOM 2541 C C . ALA A 1 333 ? 11.129 7.000 12.672 1.00 84.12 333 ALA A C 1
ATOM 2543 O O . ALA A 1 333 ? 11.222 7.086 11.446 1.00 84.12 333 ALA A O 1
ATOM 2544 N N . GLY A 1 334 ? 11.235 8.077 13.453 1.00 85.38 334 GLY A N 1
ATOM 2545 C CA . GLY A 1 334 ? 11.461 9.397 12.884 1.00 85.38 334 GLY A CA 1
ATOM 2546 C C . GLY A 1 334 ? 11.664 10.568 13.828 1.00 85.38 334 GLY A C 1
ATOM 2547 O O . GLY A 1 334 ? 11.738 10.426 15.036 1.00 85.38 334 GLY A O 1
ATOM 2548 N N . SER A 1 335 ? 11.800 11.785 13.293 1.00 84.06 335 SER A N 1
ATOM 2549 C CA . SER A 1 335 ? 11.776 12.988 14.149 1.00 84.06 335 SER A CA 1
ATOM 2550 C C . SER A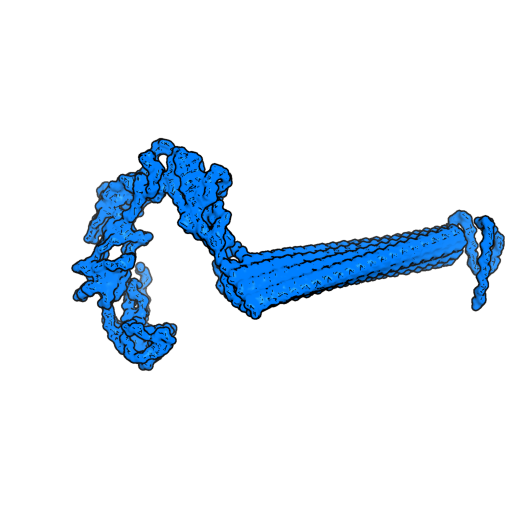 1 335 ? 10.343 13.402 14.482 1.00 84.06 335 SER A C 1
ATOM 2552 O O . SER A 1 335 ? 10.084 13.809 15.610 1.00 84.06 335 SER A O 1
ATOM 2554 N N . SER A 1 336 ? 9.434 13.281 13.516 1.00 86.44 336 SER A N 1
ATOM 2555 C CA . SER A 1 336 ? 7.993 13.469 13.676 1.00 86.44 336 SER A CA 1
ATOM 2556 C C . SER A 1 336 ? 7.273 12.258 13.091 1.00 86.44 336 SER A C 1
ATOM 2558 O O . SER A 1 336 ? 7.464 11.961 11.910 1.00 86.44 336 SER A O 1
ATOM 2560 N N . VAL A 1 337 ? 6.487 11.559 13.904 1.00 87.12 337 VAL A N 1
ATOM 2561 C CA . VAL A 1 337 ? 5.694 10.394 13.495 1.00 87.12 337 VAL A CA 1
ATOM 2562 C C . VAL A 1 337 ? 4.224 10.674 13.800 1.00 87.12 337 VAL A C 1
ATOM 2564 O O . VAL A 1 337 ? 3.880 11.012 14.935 1.00 87.12 337 VAL A O 1
ATOM 2567 N N . SER A 1 338 ? 3.357 10.551 12.797 1.00 86.44 338 SER A N 1
ATOM 2568 C CA . SER A 1 338 ? 1.904 10.628 12.950 1.00 86.44 338 SER A CA 1
ATOM 2569 C C . SER A 1 338 ? 1.233 9.382 12.385 1.00 86.44 338 SER A C 1
ATOM 2571 O O . SER A 1 338 ? 1.474 8.992 11.241 1.00 86.44 338 SER A O 1
ATOM 2573 N N . MET A 1 339 ? 0.392 8.743 13.193 1.00 81.62 339 MET A N 1
ATOM 2574 C CA . MET A 1 339 ? -0.296 7.510 12.822 1.00 81.62 339 MET A CA 1
ATOM 2575 C C . MET A 1 339 ? -1.781 7.589 13.177 1.00 81.62 339 MET A C 1
ATOM 2577 O O . MET A 1 339 ? -2.138 7.907 14.309 1.00 81.62 339 MET A O 1
ATOM 2581 N N . LEU A 1 340 ? -2.642 7.282 12.210 1.00 80.94 340 LEU A N 1
ATOM 2582 C CA . LEU A 1 340 ? -4.082 7.131 12.393 1.00 80.94 340 LEU A CA 1
ATOM 2583 C C . LEU A 1 340 ? -4.489 5.709 12.000 1.00 80.94 340 LEU A C 1
ATOM 2585 O O . LEU A 1 340 ? -4.273 5.300 10.859 1.00 80.94 340 LEU A O 1
ATOM 2589 N N . MET A 1 341 ? -5.084 4.964 12.928 1.00 74.06 341 MET A N 1
ATOM 2590 C CA . MET A 1 341 ? -5.527 3.583 12.713 1.00 74.06 341 MET A CA 1
ATOM 2591 C C . MET A 1 341 ? -7.000 3.405 13.071 1.00 74.06 341 MET A C 1
ATOM 2593 O O . MET A 1 341 ? -7.444 3.889 14.107 1.00 74.06 341 MET A O 1
ATOM 2597 N N . TYR A 1 342 ? -7.762 2.686 12.241 1.00 67.00 342 TYR A N 1
ATOM 2598 C CA . TYR A 1 342 ? -9.190 2.405 12.483 1.00 67.00 342 TYR A CA 1
ATOM 2599 C C . TYR A 1 342 ? -9.500 1.014 13.059 1.00 67.00 342 TYR A C 1
ATOM 2601 O O . TYR A 1 342 ? -10.639 0.748 13.465 1.00 67.00 342 TYR A O 1
ATOM 2609 N N . LYS A 1 343 ? -8.517 0.110 13.074 1.00 61.09 343 LYS A N 1
ATOM 2610 C CA . LYS A 1 343 ? -8.601 -1.203 13.720 1.00 61.09 343 LYS A CA 1
ATOM 2611 C C . LYS A 1 343 ? -7.200 -1.596 14.196 1.00 61.09 343 LYS A C 1
ATOM 2613 O O . LYS A 1 343 ? -6.268 -1.463 13.408 1.00 61.09 343 LYS A O 1
ATOM 2618 N N . LEU A 1 344 ? -7.067 -2.028 15.455 1.00 56.44 344 LEU A N 1
ATOM 2619 C CA . LEU A 1 344 ? -5.763 -2.300 16.074 1.00 56.44 344 LEU A CA 1
ATOM 2620 C C . LEU A 1 344 ? -4.986 -3.415 15.365 1.00 56.44 344 LEU A C 1
ATOM 2622 O O . LEU A 1 344 ? -5.591 -4.344 14.832 1.00 56.44 344 LEU A O 1
ATOM 2626 N N . GLY A 1 345 ? -3.661 -3.276 15.395 1.00 57.28 345 GLY A N 1
ATOM 2627 C CA . GLY A 1 345 ? -2.687 -4.336 15.155 1.00 57.28 345 GLY A CA 1
ATOM 2628 C C . GLY A 1 345 ? -2.123 -4.889 16.465 1.00 57.28 345 GLY A C 1
ATOM 2629 O O . GLY A 1 345 ? -2.337 -4.279 17.511 1.00 57.28 345 GLY A O 1
ATOM 2630 N N . GLU A 1 346 ? -1.425 -6.022 16.415 1.00 61.22 346 GLU A N 1
ATOM 2631 C CA . GLU A 1 346 ? -0.947 -6.725 17.620 1.00 61.22 346 GLU A CA 1
ATOM 2632 C C . GLU A 1 346 ? 0.317 -6.086 18.227 1.00 61.22 346 GLU A C 1
ATOM 2634 O O . GLU A 1 346 ? 0.399 -5.922 19.448 1.00 61.22 346 GLU A O 1
ATOM 2639 N N . TYR A 1 347 ? 1.267 -5.651 17.386 1.00 64.38 347 TYR A N 1
ATOM 2640 C CA . TYR A 1 347 ? 2.552 -5.085 17.814 1.00 64.38 347 TYR A CA 1
ATOM 2641 C C . TYR A 1 347 ? 2.899 -3.797 17.066 1.00 64.38 347 TYR A C 1
ATOM 2643 O O . TYR A 1 347 ? 3.153 -3.792 15.858 1.00 64.38 347 TYR A O 1
ATOM 2651 N N . ILE A 1 348 ? 2.964 -2.681 17.799 1.00 69.94 348 ILE A N 1
ATOM 2652 C CA . ILE A 1 348 ? 3.207 -1.358 17.210 1.00 69.94 348 ILE A CA 1
ATOM 2653 C C . ILE A 1 348 ? 4.331 -0.651 17.954 1.00 69.94 348 ILE A C 1
ATOM 2655 O O . ILE A 1 348 ? 4.199 -0.286 19.122 1.00 69.94 348 ILE A O 1
ATOM 2659 N N . VAL A 1 349 ? 5.429 -0.401 17.247 1.00 70.94 349 VAL A N 1
ATOM 2660 C CA . VAL A 1 349 ? 6.578 0.361 17.727 1.00 70.94 349 VAL A CA 1
ATOM 2661 C C . VAL A 1 349 ? 6.648 1.679 16.966 1.00 70.94 349 VAL A C 1
ATOM 2663 O O . VAL A 1 349 ? 6.855 1.707 15.752 1.00 70.94 349 VAL A O 1
ATOM 2666 N N . SER A 1 350 ? 6.501 2.799 17.670 1.00 76.88 350 SER A N 1
ATOM 2667 C CA . SER A 1 350 ? 6.699 4.133 17.096 1.00 76.88 350 SER A CA 1
ATOM 2668 C C . SER A 1 350 ? 7.754 4.903 17.878 1.00 76.88 350 SER A C 1
ATOM 2670 O O . SER A 1 350 ? 7.544 5.237 19.042 1.00 76.88 350 SER A O 1
ATOM 2672 N N . ALA A 1 351 ? 8.879 5.218 17.245 1.00 72.06 351 ALA A N 1
ATOM 2673 C CA . ALA A 1 351 ? 9.982 5.926 17.876 1.00 72.06 351 ALA A CA 1
ATOM 2674 C C . ALA A 1 351 ? 10.197 7.306 17.243 1.00 72.06 351 ALA A C 1
ATOM 2676 O O . ALA A 1 351 ? 10.383 7.417 16.031 1.00 72.06 351 ALA A O 1
ATOM 2677 N N . GLY A 1 352 ? 10.237 8.377 18.036 1.00 73.62 352 GLY A N 1
ATOM 2678 C CA . GLY A 1 352 ? 10.639 9.673 17.500 1.00 73.62 352 GLY A CA 1
ATOM 2679 C C . GLY A 1 352 ? 10.652 10.862 18.443 1.00 73.62 352 GLY A C 1
ATOM 2680 O O . GLY A 1 352 ? 10.176 10.795 19.564 1.00 73.62 352 GLY A O 1
ATOM 2681 N N . ARG A 1 353 ? 11.211 12.007 18.017 1.00 72.75 353 ARG A N 1
ATOM 2682 C CA . ARG A 1 353 ? 11.233 13.207 18.888 1.00 72.75 353 ARG A CA 1
ATOM 2683 C C . ARG A 1 353 ? 9.813 13.662 19.250 1.00 72.75 353 ARG A C 1
ATOM 2685 O O . ARG A 1 353 ? 9.588 14.036 20.396 1.00 72.75 353 ARG A O 1
ATOM 2692 N N . SER A 1 354 ? 8.895 13.600 18.293 1.00 76.12 354 SER A N 1
ATOM 2693 C CA . SER A 1 354 ? 7.459 13.812 18.470 1.00 76.12 354 SER A CA 1
ATOM 2694 C C . SER A 1 354 ? 6.720 12.636 17.839 1.00 76.12 354 SER A C 1
ATOM 2696 O O . SER A 1 354 ? 6.888 12.401 16.641 1.00 76.12 354 SER A O 1
ATOM 2698 N N . ALA A 1 355 ? 5.929 11.903 18.617 1.00 76.81 355 ALA A N 1
ATOM 2699 C CA . ALA A 1 355 ? 5.116 10.793 18.127 1.00 76.81 355 ALA A CA 1
ATOM 2700 C C . ALA A 1 355 ? 3.651 11.018 18.517 1.00 76.81 355 ALA A C 1
ATOM 2702 O O . ALA A 1 355 ? 3.353 11.257 19.684 1.00 76.81 355 ALA A O 1
ATOM 2703 N N . SER A 1 356 ? 2.757 10.967 17.531 1.00 77.62 356 SER A N 1
ATOM 2704 C CA . SER A 1 356 ? 1.313 11.141 17.702 1.00 77.62 356 SER A CA 1
ATOM 2705 C C . SER A 1 356 ? 0.575 9.944 17.114 1.00 77.62 356 SER A C 1
ATOM 2707 O O . SER A 1 356 ? 0.831 9.564 15.968 1.00 77.62 356 SER A O 1
ATOM 2709 N N . MET A 1 357 ? -0.321 9.339 17.889 1.00 73.19 357 MET A N 1
ATOM 2710 C CA . MET A 1 357 ? -1.075 8.160 17.469 1.00 73.19 357 MET A CA 1
ATOM 2711 C C . MET A 1 357 ? -2.553 8.295 17.840 1.00 73.19 357 MET A C 1
ATOM 2713 O O . MET A 1 357 ? -2.889 8.596 18.983 1.00 73.19 357 MET A O 1
ATOM 2717 N N . LEU A 1 358 ? -3.434 8.061 16.871 1.00 71.50 358 LEU A N 1
ATOM 2718 C CA . LEU A 1 358 ? -4.883 8.028 17.056 1.00 71.50 358 LEU A CA 1
ATOM 2719 C C . LEU A 1 358 ? -5.408 6.658 16.621 1.00 71.50 358 LEU A C 1
ATOM 2721 O O . LEU A 1 358 ? -5.199 6.257 15.475 1.00 71.50 358 LEU A O 1
ATOM 2725 N N . MET A 1 359 ? -6.073 5.938 17.523 1.00 68.38 359 MET A N 1
ATOM 2726 C CA . MET A 1 359 ? -6.541 4.569 17.278 1.00 68.38 359 MET A CA 1
ATOM 2727 C C . MET A 1 359 ? -8.029 4.407 17.563 1.00 68.38 359 MET A C 1
ATOM 2729 O O . MET A 1 359 ? -8.454 4.523 18.707 1.00 68.38 359 MET A O 1
ATOM 2733 N N . TYR A 1 360 ? -8.805 4.049 16.542 1.00 59.81 360 TYR A N 1
ATOM 2734 C CA . TYR A 1 360 ? -10.196 3.619 16.661 1.00 59.81 360 TYR A CA 1
ATOM 2735 C C . TYR A 1 360 ? -10.293 2.089 16.584 1.00 59.81 360 TYR A C 1
ATOM 2737 O O . TYR A 1 360 ? -9.478 1.433 15.936 1.00 59.81 360 TYR A O 1
ATOM 2745 N N . LYS A 1 361 ? -11.330 1.508 17.197 1.00 55.06 361 LYS A N 1
ATOM 2746 C CA . LYS A 1 361 ? -11.745 0.118 16.969 1.00 55.06 361 LYS A CA 1
ATOM 2747 C C . LYS A 1 361 ? -13.228 0.101 16.618 1.00 55.06 361 LYS A C 1
ATOM 2749 O O . LYS A 1 361 ? -14.077 0.288 17.481 1.00 55.06 361 LYS A O 1
ATOM 2754 N N . LEU A 1 362 ? -13.563 -0.159 15.354 1.00 45.84 362 LEU A N 1
ATOM 2755 C CA . LEU A 1 362 ? -14.942 -0.480 14.971 1.00 45.84 362 LEU A CA 1
ATOM 2756 C C . LEU A 1 362 ? -15.222 -1.958 15.264 1.00 45.84 362 LEU A C 1
ATOM 2758 O O . LEU A 1 362 ? -14.949 -2.839 14.445 1.00 45.84 362 LEU A O 1
ATOM 2762 N N . CYS A 1 363 ? -15.765 -2.244 16.446 1.00 37.91 363 CYS A N 1
ATOM 2763 C CA . CYS A 1 363 ? -16.252 -3.576 16.783 1.00 37.91 363 CYS A CA 1
ATOM 2764 C C . CYS A 1 363 ? -17.591 -3.822 16.059 1.00 37.91 363 CYS A C 1
ATOM 2766 O O . CYS A 1 363 ? -18.646 -3.373 16.506 1.00 37.91 363 CYS A O 1
ATOM 2768 N N . ARG A 1 364 ? -17.573 -4.514 14.911 1.00 34.50 364 ARG A N 1
ATOM 2769 C CA . ARG A 1 364 ? -18.787 -5.106 14.324 1.00 34.50 364 ARG A CA 1
ATOM 2770 C C . ARG A 1 364 ? -18.819 -6.604 14.641 1.00 34.50 364 ARG A C 1
ATOM 2772 O O . ARG A 1 364 ? -18.005 -7.351 14.116 1.00 34.50 364 ARG A O 1
ATOM 2779 N N . GLN A 1 365 ? -19.838 -6.971 15.423 1.00 33.16 365 GLN A N 1
ATOM 2780 C CA . GLN A 1 365 ? -20.367 -8.311 15.726 1.00 33.16 365 GLN A CA 1
ATOM 2781 C C . GLN A 1 365 ? -19.641 -9.193 16.759 1.00 33.16 365 GLN A C 1
ATOM 2783 O O . GLN A 1 365 ? -18.433 -9.144 16.941 1.00 33.16 365 GLN A O 1
ATOM 2788 N N . LYS A 1 366 ? -20.491 -9.943 17.481 1.00 33.22 366 LYS A N 1
ATOM 2789 C CA . LYS A 1 366 ? -20.251 -10.780 18.664 1.00 33.22 366 LYS A CA 1
ATOM 2790 C C . LYS A 1 366 ? -19.050 -11.724 18.491 1.00 33.22 366 LYS A C 1
ATOM 2792 O O . LYS A 1 366 ? -19.111 -12.616 17.656 1.00 33.22 366 LYS A O 1
ATOM 2797 N N . CYS A 1 367 ? -18.070 -11.624 19.386 1.00 28.22 367 CYS A N 1
ATOM 2798 C CA . CYS A 1 367 ? -17.231 -12.757 19.78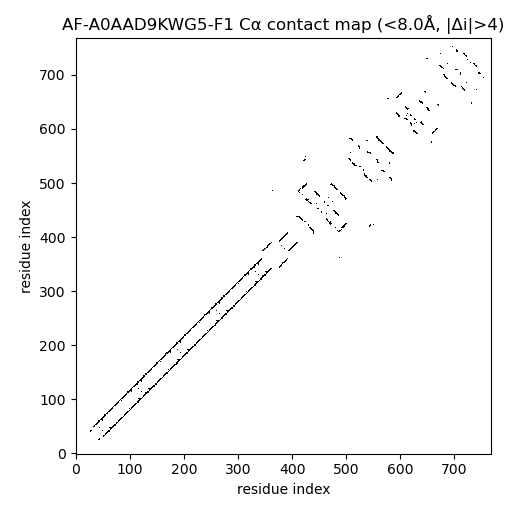1 1.00 28.22 367 CYS A CA 1
ATOM 2799 C C . CYS A 1 367 ? -17.577 -13.107 21.234 1.00 28.22 367 CYS A C 1
ATOM 2801 O O . CYS A 1 367 ? -16.990 -12.573 22.169 1.00 28.22 367 CYS A O 1
ATOM 2803 N N . GLN A 1 368 ? -18.589 -13.953 21.427 1.00 31.67 368 GLN A N 1
ATOM 2804 C CA . GLN A 1 368 ? -18.675 -14.796 22.621 1.00 31.67 368 GLN A CA 1
ATOM 2805 C C . GLN A 1 368 ? -17.989 -16.109 22.235 1.00 31.67 368 GLN A C 1
ATOM 2807 O O . GLN A 1 368 ? -18.359 -16.687 21.219 1.00 31.67 368 GLN A O 1
ATOM 2812 N N . HIS A 1 369 ? -17.006 -16.535 23.030 1.00 28.98 369 HIS A N 1
ATOM 2813 C CA . HIS A 1 369 ? -16.046 -17.627 22.789 1.00 28.98 369 HIS A CA 1
ATOM 2814 C C . HIS A 1 369 ? -14.825 -17.282 21.929 1.00 28.98 369 HIS A C 1
ATOM 2816 O O . HIS A 1 369 ? -14.686 -17.733 20.801 1.00 28.98 369 HIS A O 1
ATOM 2822 N N . ALA A 1 370 ? -13.893 -16.543 22.529 1.00 24.03 370 ALA A N 1
ATOM 2823 C CA . ALA A 1 370 ? -12.465 -16.839 22.437 1.00 24.03 370 ALA A CA 1
ATOM 2824 C C . ALA A 1 370 ? -11.759 -16.048 23.544 1.00 24.03 370 ALA A C 1
ATOM 2826 O O . ALA A 1 370 ? -11.534 -14.847 23.421 1.00 24.03 370 ALA A O 1
ATOM 2827 N N . HIS A 1 371 ? -11.445 -16.717 24.651 1.00 26.66 371 HIS A N 1
ATOM 2828 C CA . HIS A 1 371 ? -10.486 -16.213 25.626 1.00 26.66 371 HIS A CA 1
ATOM 2829 C C . HIS A 1 371 ? -9.093 -16.404 25.009 1.00 26.66 371 HIS A C 1
ATOM 2831 O O . HIS A 1 371 ? -8.379 -17.339 25.350 1.00 26.66 371 HIS A O 1
ATOM 2837 N N . VAL A 1 372 ? -8.736 -15.567 24.033 1.00 25.34 372 VAL A N 1
ATOM 2838 C CA . VAL A 1 372 ? -7.343 -15.409 23.609 1.00 25.34 372 VAL A CA 1
ATOM 2839 C C . VAL A 1 372 ? -6.871 -14.105 24.236 1.00 25.34 372 VAL A C 1
ATOM 2841 O O . VAL A 1 372 ? -7.286 -13.021 23.833 1.00 25.34 372 VAL A O 1
ATOM 2844 N N . GLN A 1 373 ? -6.052 -14.220 25.280 1.00 31.05 373 GLN A N 1
ATOM 2845 C CA . GLN A 1 373 ? -5.198 -13.125 25.725 1.00 31.05 373 GLN A CA 1
ATOM 2846 C C . GLN A 1 373 ? -4.102 -12.966 24.663 1.00 31.05 373 GLN A C 1
ATOM 2848 O O . GLN A 1 373 ? -3.047 -13.580 24.774 1.00 31.05 373 GLN A O 1
ATOM 2853 N N . THR A 1 374 ? -4.349 -12.195 23.606 1.00 29.70 374 THR A N 1
ATOM 2854 C CA . THR A 1 374 ? -3.244 -11.548 22.891 1.00 29.70 374 THR A CA 1
ATOM 2855 C C . THR A 1 374 ? -2.912 -10.288 23.676 1.00 29.70 374 THR A C 1
ATOM 2857 O O . THR A 1 374 ? -3.712 -9.352 23.713 1.00 29.70 374 THR A O 1
ATOM 2860 N N . SER A 1 375 ? -1.777 -10.284 24.367 1.00 37.97 375 SER A N 1
ATOM 2861 C CA . SER A 1 375 ? -1.211 -9.073 24.954 1.00 37.97 375 SER A CA 1
ATOM 2862 C C . SER A 1 375 ? -0.901 -8.099 23.814 1.00 37.97 375 SER A C 1
ATOM 2864 O O . SER A 1 375 ? 0.060 -8.291 23.075 1.00 37.97 375 SER A O 1
ATOM 2866 N N . GLU A 1 376 ? -1.757 -7.100 23.614 1.00 51.09 376 GLU A N 1
ATOM 2867 C CA . GLU A 1 376 ? -1.515 -6.006 22.671 1.00 51.09 376 GLU A CA 1
ATOM 2868 C C . GLU A 1 376 ? -0.328 -5.192 23.220 1.00 51.09 376 GLU A C 1
ATOM 2870 O O . GLU A 1 376 ? -0.400 -4.736 24.353 1.00 51.09 376 GLU A O 1
ATOM 2875 N N . TYR A 1 377 ? 0.778 -5.032 22.479 1.00 51.34 377 TYR A N 1
ATOM 2876 C CA . TYR A 1 377 ? 1.957 -4.282 22.952 1.00 51.34 377 TYR A CA 1
ATOM 2877 C C . TYR A 1 377 ? 2.205 -3.055 22.074 1.00 51.34 377 TYR A C 1
ATOM 2879 O O . TYR A 1 377 ? 2.727 -3.142 20.958 1.00 51.34 377 TYR A O 1
ATOM 2887 N N . ILE A 1 378 ? 1.876 -1.879 22.611 1.00 57.38 378 ILE A N 1
ATOM 2888 C CA . ILE A 1 378 ? 2.213 -0.593 21.990 1.00 57.38 378 ILE A CA 1
ATOM 2889 C C . ILE A 1 378 ? 3.439 -0.020 22.687 1.00 57.38 378 ILE A C 1
ATOM 2891 O O . ILE A 1 378 ? 3.388 0.319 23.872 1.00 57.38 378 ILE A O 1
ATOM 2895 N N . VAL A 1 379 ? 4.531 0.120 21.934 1.00 57.56 379 VAL A N 1
ATOM 2896 C CA . VAL A 1 379 ? 5.772 0.758 22.377 1.00 57.56 379 VAL A CA 1
ATOM 2897 C C . VAL A 1 379 ? 5.924 2.082 21.644 1.00 57.56 379 VAL A C 1
ATOM 2899 O O . VAL A 1 379 ? 6.399 2.141 20.510 1.00 57.56 379 VAL A O 1
ATOM 2902 N N . SER A 1 380 ? 5.534 3.175 22.294 1.00 62.94 380 SER A N 1
ATOM 2903 C CA . SER A 1 380 ? 5.850 4.513 21.793 1.00 62.94 380 SER A CA 1
ATOM 2904 C C . SER A 1 380 ? 7.002 5.102 22.595 1.00 62.94 380 SER A C 1
ATOM 2906 O O . SER A 1 380 ? 6.940 5.154 23.824 1.00 62.94 380 SER A O 1
ATOM 2908 N N . ALA A 1 381 ? 8.071 5.494 21.901 1.00 58.56 381 ALA A N 1
ATOM 2909 C CA . ALA A 1 381 ? 9.307 5.985 22.495 1.00 58.56 381 ALA A CA 1
ATOM 2910 C C . ALA A 1 381 ? 9.672 7.348 21.907 1.00 58.56 381 ALA A C 1
ATOM 2912 O O . ALA A 1 381 ? 9.982 7.461 20.719 1.00 58.56 381 ALA A O 1
ATOM 2913 N N . GLY A 1 382 ? 9.666 8.408 22.715 1.00 65.62 382 GLY A N 1
ATOM 2914 C CA . GLY A 1 382 ? 9.949 9.729 22.163 1.00 65.62 382 GLY A CA 1
ATOM 2915 C C . GLY A 1 382 ? 10.321 10.832 23.129 1.00 65.62 382 GLY A C 1
ATOM 2916 O O . GLY A 1 382 ? 10.441 10.627 24.327 1.00 65.62 382 GLY A O 1
ATOM 2917 N N . ARG A 1 383 ? 10.544 12.045 22.617 1.00 67.50 383 ARG A N 1
ATOM 2918 C CA . ARG A 1 383 ? 10.699 13.220 23.494 1.00 67.50 383 ARG A CA 1
ATOM 2919 C C . ARG A 1 383 ? 9.325 13.657 24.006 1.00 67.50 383 ARG A C 1
ATOM 2921 O O . ARG A 1 383 ? 9.159 13.823 25.210 1.00 67.50 383 ARG A O 1
ATOM 2928 N N . SER A 1 384 ? 8.356 13.757 23.102 1.00 74.88 384 SER A N 1
ATOM 2929 C CA . SER A 1 384 ? 6.947 13.998 23.407 1.00 74.88 384 SER A CA 1
ATOM 2930 C C . SER A 1 384 ? 6.076 12.974 22.685 1.00 74.88 384 SER A C 1
ATOM 2932 O O . SER A 1 384 ? 6.220 12.791 21.474 1.00 74.88 384 SER A O 1
ATOM 2934 N N . VAL A 1 385 ? 5.198 12.308 23.430 1.00 74.56 385 VAL A N 1
ATOM 2935 C CA . VAL A 1 385 ? 4.294 11.270 22.921 1.00 74.56 385 VAL A CA 1
ATOM 2936 C C . VAL A 1 385 ? 2.854 11.657 23.248 1.00 74.56 385 VAL A C 1
ATOM 2938 O O . VAL A 1 385 ? 2.546 11.902 24.414 1.00 74.56 385 VAL A O 1
ATOM 2941 N N . SER A 1 386 ? 1.990 11.702 22.232 1.00 75.50 386 SER A N 1
ATOM 2942 C CA . SER A 1 386 ? 0.545 11.873 22.397 1.00 75.50 386 SER A CA 1
ATOM 2943 C C . SER A 1 386 ? -0.216 10.694 21.798 1.00 75.50 386 SER A C 1
ATOM 2945 O O . SER A 1 386 ? -0.005 10.318 20.642 1.00 75.50 386 SER A O 1
ATOM 2947 N N . ILE A 1 387 ? -1.089 10.082 22.593 1.00 71.75 387 ILE A N 1
ATOM 2948 C CA . ILE A 1 387 ? -1.874 8.920 22.181 1.00 71.75 387 ILE A CA 1
ATOM 2949 C C . ILE A 1 387 ? -3.330 9.151 22.580 1.00 71.75 387 ILE A C 1
ATOM 2951 O O . ILE A 1 387 ? -3.617 9.429 23.740 1.00 71.75 387 ILE A O 1
ATOM 2955 N N . LEU A 1 388 ? -4.237 9.013 21.618 1.00 70.88 388 LEU A N 1
ATOM 2956 C CA . LEU A 1 388 ? -5.680 9.064 21.836 1.00 70.88 388 LEU A CA 1
ATOM 2957 C C . LEU A 1 388 ? -6.282 7.698 21.474 1.00 70.88 388 LEU A C 1
ATOM 2959 O O . LEU A 1 388 ? -6.150 7.235 20.334 1.00 70.88 388 LEU A O 1
ATOM 2963 N N . MET A 1 389 ? -6.900 7.040 22.456 1.00 70.06 389 MET A N 1
ATOM 2964 C CA . MET A 1 389 ? -7.379 5.655 22.371 1.00 70.06 389 MET A CA 1
ATOM 2965 C C . MET A 1 389 ? -8.836 5.514 22.794 1.00 70.06 389 MET A C 1
ATOM 2967 O O . MET A 1 389 ? -9.325 6.244 23.651 1.00 70.06 389 MET A O 1
ATOM 2971 N N . TYR A 1 390 ? -9.500 4.507 22.224 1.00 65.69 390 TYR A N 1
ATOM 2972 C CA . TYR A 1 390 ? -10.909 4.203 22.475 1.00 65.69 390 TYR A CA 1
ATOM 2973 C C . TYR A 1 390 ? -11.160 2.815 23.147 1.00 65.69 390 TYR A C 1
ATOM 2975 O O . TYR A 1 390 ? -12.290 2.321 23.123 1.00 65.69 390 TYR A O 1
ATOM 2983 N N . GLN A 1 391 ? -10.131 2.150 23.719 1.00 60.78 391 GLN A N 1
ATOM 2984 C CA . GLN A 1 391 ? -10.253 0.904 24.519 1.00 60.78 391 GLN A CA 1
ATOM 2985 C C . GLN A 1 391 ? -9.062 0.680 25.497 1.00 60.78 391 GLN A C 1
ATOM 2987 O O . GLN A 1 391 ? -7.976 1.222 25.302 1.00 60.78 391 GLN A O 1
ATOM 2992 N N . LEU A 1 392 ? -9.273 -0.147 26.534 1.00 53.38 392 LEU A N 1
ATOM 2993 C CA . LEU A 1 392 ? -8.270 -0.664 27.483 1.00 53.38 392 LEU A CA 1
ATOM 2994 C C . LEU A 1 392 ? -7.430 -1.817 26.889 1.00 53.38 392 LEU A C 1
ATOM 2996 O O . LEU A 1 392 ? -7.992 -2.704 26.248 1.00 53.38 392 LEU A O 1
ATOM 3000 N N . GLY A 1 393 ? -6.128 -1.815 27.183 1.00 57.81 393 GLY A N 1
ATOM 3001 C CA . GLY A 1 393 ? -5.115 -2.812 26.812 1.00 57.81 393 GLY A CA 1
ATOM 3002 C C . GLY A 1 393 ? -3.857 -2.630 27.680 1.00 57.81 393 GLY A C 1
ATOM 3003 O O . GLY A 1 393 ? -3.804 -1.694 28.484 1.00 57.81 393 GLY A O 1
ATOM 3004 N N . GLU A 1 394 ? -2.862 -3.513 27.563 1.00 57.56 394 GLU A N 1
ATOM 3005 C CA . GLU A 1 394 ? -1.551 -3.307 28.198 1.00 57.56 394 GLU A CA 1
ATOM 3006 C C . GLU A 1 394 ? -0.685 -2.415 27.301 1.00 57.56 394 GLU A C 1
ATOM 3008 O O . GLU A 1 394 ? -0.508 -2.675 26.120 1.00 57.56 394 GLU A O 1
ATOM 3013 N N . TYR A 1 395 ? -0.140 -1.323 27.834 1.00 63.62 395 TYR A N 1
ATOM 3014 C CA . TYR A 1 395 ? 0.614 -0.365 27.025 1.00 63.62 395 TYR A CA 1
ATOM 3015 C C . TYR A 1 395 ? 1.925 -0.002 27.713 1.00 63.62 395 TYR A C 1
ATOM 3017 O O . TYR A 1 395 ? 1.940 0.352 28.892 1.00 63.62 395 TYR A O 1
ATOM 3025 N N . SER A 1 396 ? 3.029 -0.023 26.968 1.00 63.00 396 SER A N 1
ATOM 3026 C CA . SER A 1 396 ? 4.339 0.407 27.458 1.00 63.00 396 SER A CA 1
ATOM 3027 C C . SER A 1 396 ? 4.774 1.670 26.720 1.00 63.00 396 SER A C 1
ATOM 3029 O O . SER A 1 396 ? 5.349 1.618 25.634 1.00 63.00 396 SER A O 1
ATOM 3031 N N . VAL A 1 397 ? 4.499 2.833 27.302 1.00 65.00 397 VAL A N 1
ATOM 3032 C CA . VAL A 1 397 ? 4.871 4.126 26.714 1.00 65.00 397 VAL A CA 1
ATOM 3033 C C . VAL A 1 397 ? 6.079 4.689 27.451 1.00 65.00 397 VAL A C 1
ATOM 3035 O O . VAL A 1 397 ? 6.084 4.774 28.675 1.00 65.00 397 VAL A O 1
ATOM 3038 N N . SER A 1 398 ? 7.103 5.108 26.709 1.00 65.19 398 SER A N 1
ATOM 3039 C CA . SER A 1 398 ? 8.288 5.764 27.264 1.00 65.19 398 SER A CA 1
ATOM 3040 C C . SER A 1 398 ? 8.487 7.125 26.599 1.00 65.19 398 SER A C 1
ATOM 3042 O O . SER A 1 398 ? 8.511 7.244 25.375 1.00 65.19 398 SER A O 1
ATOM 3044 N N . ALA A 1 399 ? 8.634 8.193 27.383 1.00 68.62 399 ALA A N 1
ATOM 3045 C CA . ALA A 1 399 ? 9.037 9.476 26.820 1.00 68.62 399 ALA A CA 1
ATOM 3046 C C . ALA A 1 399 ? 10.014 10.229 27.713 1.00 68.62 399 ALA A C 1
ATOM 3048 O O . ALA A 1 399 ? 9.915 10.207 28.934 1.00 68.62 399 ALA A O 1
ATOM 3049 N N . GLY A 1 400 ? 10.953 10.932 27.082 1.00 64.81 400 GLY A N 1
ATOM 3050 C CA . GLY A 1 400 ? 11.992 11.688 27.775 1.00 64.81 400 GLY A CA 1
ATOM 3051 C C . GLY A 1 400 ? 11.557 13.066 28.286 1.00 64.81 400 GLY A C 1
ATOM 3052 O O . GLY A 1 400 ? 12.319 13.683 29.023 1.00 64.81 400 GLY A O 1
ATOM 3053 N N . ARG A 1 401 ? 10.394 13.598 27.872 1.00 76.69 401 ARG A N 1
ATOM 3054 C CA . ARG A 1 401 ? 9.900 14.916 28.324 1.00 76.69 401 ARG A CA 1
ATOM 3055 C C . ARG A 1 401 ? 8.416 14.933 28.686 1.00 76.69 401 ARG A C 1
ATOM 3057 O O . ARG A 1 401 ? 8.088 15.455 29.743 1.00 76.69 401 ARG A O 1
ATOM 3064 N N . SER A 1 402 ? 7.525 14.441 27.823 1.00 74.12 402 SER A N 1
ATOM 3065 C CA . SER A 1 402 ? 6.076 14.484 28.085 1.00 74.12 402 SER A CA 1
ATOM 3066 C C . SER A 1 402 ? 5.326 13.309 27.458 1.00 74.12 402 SER A C 1
ATOM 3068 O O . SER A 1 402 ? 5.568 12.969 26.299 1.00 74.12 402 SER A O 1
ATOM 3070 N N . VAL A 1 403 ? 4.374 12.751 28.203 1.00 74.75 403 VAL A N 1
ATOM 3071 C CA . VAL A 1 403 ? 3.409 11.746 27.738 1.00 74.75 403 VAL A CA 1
ATOM 3072 C C . VAL A 1 403 ? 2.006 12.294 27.989 1.00 74.75 403 VAL A C 1
ATOM 3074 O O . VAL A 1 403 ? 1.717 12.701 29.112 1.00 74.75 403 VAL A O 1
ATOM 3077 N N . SER A 1 404 ? 1.151 12.316 26.967 1.00 74.38 404 SER A N 1
ATOM 3078 C CA . SER A 1 404 ? -0.287 12.580 27.106 1.00 74.38 404 SER A CA 1
ATOM 3079 C C . SER A 1 404 ? -1.067 11.407 26.518 1.00 74.38 404 SER A C 1
ATOM 3081 O O . SER A 1 404 ? -0.953 11.132 25.321 1.00 74.38 404 SER A O 1
ATOM 3083 N N . ILE A 1 405 ? -1.822 10.704 27.358 1.00 71.31 405 ILE A N 1
ATOM 3084 C CA . ILE A 1 405 ? -2.656 9.575 26.947 1.00 71.31 405 ILE A CA 1
ATOM 3085 C C . ILE A 1 405 ? -4.093 9.909 27.322 1.00 71.31 405 ILE A C 1
ATOM 3087 O O . ILE A 1 405 ? -4.413 9.975 28.506 1.00 71.31 405 ILE A O 1
ATOM 3091 N N . ASP A 1 406 ? -4.936 10.081 26.311 1.00 72.62 406 ASP A N 1
ATOM 3092 C CA . ASP A 1 406 ? -6.370 10.279 26.486 1.00 72.62 406 ASP A CA 1
ATOM 3093 C C . ASP A 1 406 ? -7.080 8.965 26.138 1.00 72.62 406 ASP A C 1
ATOM 3095 O O . ASP A 1 406 ? -6.962 8.453 25.019 1.00 72.62 406 ASP A O 1
ATOM 3099 N N . MET A 1 407 ? -7.788 8.384 27.109 1.00 66.44 407 MET A N 1
ATOM 3100 C CA . MET A 1 407 ? -8.532 7.135 26.938 1.00 66.44 407 MET A CA 1
ATOM 3101 C C . MET A 1 407 ? -10.031 7.390 27.020 1.00 66.44 407 MET A C 1
ATOM 3103 O O . MET A 1 407 ? -10.522 7.937 28.003 1.00 66.44 407 MET A O 1
ATOM 3107 N N . TYR A 1 408 ? -10.756 6.911 26.017 1.00 68.56 408 TYR A N 1
ATOM 3108 C CA . TYR A 1 408 ? -12.211 6.929 25.969 1.00 68.56 408 TYR A CA 1
ATOM 3109 C C . TYR A 1 408 ? -12.724 5.491 25.970 1.00 68.56 408 TYR A C 1
ATOM 3111 O O . TYR A 1 408 ? -12.258 4.653 25.202 1.00 68.56 408 TYR A O 1
ATOM 3119 N N . LYS A 1 409 ? -13.686 5.167 26.829 1.00 69.38 409 LYS A N 1
ATOM 3120 C CA . LYS A 1 409 ? -14.328 3.850 26.824 1.00 69.38 409 LYS A CA 1
ATOM 3121 C C . LYS A 1 409 ? -15.519 3.909 25.873 1.00 69.38 409 LYS A C 1
ATOM 3123 O O . LYS A 1 409 ? -16.428 4.687 26.103 1.00 69.38 409 LYS A O 1
ATOM 3128 N N . LEU A 1 410 ? -15.508 3.120 24.797 1.00 71.19 410 LEU A N 1
ATOM 3129 C CA . LEU A 1 410 ? -16.657 3.016 23.891 1.00 71.19 410 LEU A CA 1
ATOM 3130 C C . LEU A 1 410 ? -17.706 2.068 24.480 1.00 71.19 410 LEU A C 1
ATOM 3132 O O . LEU A 1 410 ? -17.594 0.848 24.331 1.00 71.19 410 LEU A O 1
ATOM 3136 N N . GLU A 1 411 ? -18.732 2.617 25.123 1.00 75.94 411 GLU A N 1
ATOM 3137 C CA . GLU A 1 411 ? -19.852 1.829 25.642 1.00 75.94 411 GLU A CA 1
ATOM 3138 C C . GLU A 1 411 ? -21.056 1.863 24.698 1.00 75.94 411 GLU A C 1
ATOM 3140 O O . GLU A 1 411 ? -21.368 2.871 24.052 1.00 75.94 411 GLU A O 1
ATOM 3145 N N . LYS A 1 412 ? -21.744 0.721 24.594 1.00 80.56 412 LYS A N 1
ATOM 3146 C CA . LYS A 1 412 ? -23.047 0.690 23.927 1.00 80.56 412 LYS A CA 1
ATOM 3147 C C . LYS A 1 412 ? -24.020 1.574 24.710 1.00 80.56 412 LYS A C 1
ATOM 3149 O O . LYS A 1 412 ? -23.906 1.623 25.933 1.00 80.56 412 LYS A O 1
ATOM 3154 N N . PRO A 1 413 ? -24.988 2.217 24.038 1.00 87.50 413 PRO A N 1
ATOM 3155 C CA . PRO A 1 413 ? -25.988 2.995 24.745 1.00 87.50 413 PRO A CA 1
ATOM 3156 C C . PRO A 1 413 ? -26.751 2.137 25.753 1.00 87.50 413 PRO A C 1
ATOM 3158 O O . PRO A 1 413 ? -27.028 0.965 25.488 1.00 87.50 413 PRO A O 1
ATOM 3161 N N . VAL A 1 414 ? -27.111 2.741 26.877 1.00 90.94 414 VAL A N 1
ATOM 3162 C CA . VAL A 1 414 ? -28.009 2.169 27.880 1.00 90.94 414 VAL A CA 1
ATOM 3163 C C . VAL A 1 414 ? -29.262 3.029 27.899 1.00 90.94 414 VAL A C 1
ATOM 3165 O O . VAL A 1 414 ? -29.165 4.251 28.001 1.00 90.94 414 VAL A O 1
ATOM 3168 N N . PHE A 1 415 ? -30.436 2.413 27.761 1.00 89.06 415 PHE A N 1
ATOM 3169 C CA . PHE A 1 415 ? -31.690 3.154 27.852 1.00 89.06 415 PHE A CA 1
ATOM 3170 C C . PHE A 1 415 ? -31.891 3.659 29.283 1.00 89.06 415 PHE A C 1
ATOM 3172 O O . PHE A 1 415 ? -31.881 2.881 30.232 1.00 89.06 415 PHE A O 1
ATOM 3179 N N . THR A 1 416 ? -32.052 4.972 29.430 1.00 90.38 416 THR A N 1
ATOM 3180 C CA . THR A 1 416 ? -32.486 5.624 30.671 1.00 90.38 416 THR A CA 1
ATOM 3181 C C . THR A 1 416 ? -34.002 5.763 30.731 1.00 90.38 416 THR A C 1
ATOM 3183 O O . THR A 1 416 ? -34.563 5.879 31.814 1.00 90.38 416 THR A O 1
ATOM 3186 N N . GLU A 1 417 ? -34.666 5.745 29.576 1.00 90.06 417 GLU A N 1
ATOM 3187 C CA . GLU A 1 417 ? -36.118 5.755 29.448 1.00 90.06 417 GLU A CA 1
ATOM 3188 C C . GLU A 1 417 ? -36.496 4.854 28.273 1.00 90.06 417 GLU A C 1
ATOM 3190 O O . GLU A 1 417 ? -36.087 5.094 27.135 1.00 90.06 417 GLU A O 1
ATOM 3195 N N . GLU A 1 418 ? -37.250 3.796 28.555 1.00 90.06 418 GLU A N 1
ATOM 3196 C CA . GLU A 1 418 ? -37.743 2.872 27.540 1.00 90.06 418 GLU A CA 1
ATOM 3197 C C . GLU A 1 418 ? -39.232 3.103 27.267 1.00 90.06 418 GLU A C 1
ATOM 3199 O O . GLU A 1 418 ? -39.986 3.377 28.208 1.00 90.06 418 GLU A O 1
ATOM 3204 N N . PRO A 1 419 ? -39.697 2.909 26.022 1.00 90.12 419 PRO A N 1
ATOM 3205 C CA . PRO A 1 419 ? -41.088 3.155 25.686 1.00 90.12 419 PRO A CA 1
ATOM 3206 C C . PRO A 1 419 ? -42.028 2.226 26.433 1.00 90.12 419 PRO A C 1
ATOM 3208 O O . PRO A 1 419 ? -41.724 1.054 26.637 1.00 90.12 419 PRO A O 1
ATOM 3211 N N . LEU A 1 420 ? -43.157 2.771 26.865 1.00 87.62 420 LEU A N 1
ATOM 3212 C CA . LEU A 1 420 ? -44.207 2.048 27.571 1.00 87.62 420 LEU A CA 1
ATOM 3213 C C . LEU A 1 420 ? -45.346 1.753 26.598 1.00 87.62 420 LEU A C 1
ATOM 3215 O O . LEU A 1 420 ? -45.692 2.613 25.790 1.00 87.62 420 LEU A O 1
ATOM 3219 N N . SER A 1 421 ? -45.930 0.557 26.691 1.00 86.44 421 SER A N 1
ATOM 3220 C CA . SER A 1 421 ? -47.181 0.245 25.996 1.00 86.44 421 SER A CA 1
ATOM 3221 C C . SER A 1 421 ? -48.272 1.242 26.410 1.00 86.44 421 SER A C 1
ATOM 3223 O O . SER A 1 421 ? -48.254 1.768 27.527 1.00 86.44 421 SER A O 1
ATOM 3225 N N . ALA A 1 422 ? -49.214 1.525 25.517 1.00 84.50 422 ALA A N 1
ATOM 3226 C CA . ALA A 1 422 ? -50.289 2.475 25.781 1.00 84.50 422 ALA A CA 1
ATOM 3227 C C . ALA A 1 422 ? -51.559 2.088 25.023 1.00 84.50 422 ALA A C 1
ATOM 3229 O O . ALA A 1 422 ? -51.499 1.600 23.894 1.00 84.50 422 ALA A O 1
ATOM 3230 N N . ALA A 1 423 ? -52.708 2.365 25.631 1.00 84.69 423 ALA A N 1
ATOM 3231 C CA . ALA A 1 423 ? -54.003 2.235 24.985 1.00 84.69 423 ALA A CA 1
ATOM 3232 C C . ALA A 1 423 ? -54.651 3.609 24.828 1.00 84.69 423 ALA A C 1
ATOM 3234 O O . ALA A 1 423 ? -54.580 4.449 25.724 1.00 84.69 423 ALA A O 1
ATOM 3235 N N . VAL A 1 424 ? -55.270 3.848 23.676 1.00 86.06 424 VAL A N 1
ATOM 3236 C CA . VAL A 1 424 ? -55.889 5.131 23.342 1.00 86.06 424 VAL A CA 1
ATOM 3237 C C . VAL A 1 424 ? -57.166 4.911 22.531 1.00 86.06 424 VAL A C 1
ATOM 3239 O O . VAL A 1 424 ? -57.308 3.923 21.811 1.00 86.06 424 VAL A O 1
ATOM 3242 N N . PHE A 1 425 ? -58.107 5.844 22.626 1.00 85.69 425 PHE A N 1
ATOM 3243 C CA . PHE A 1 425 ? -59.243 5.892 21.707 1.00 85.69 425 PHE A CA 1
ATOM 3244 C C . PHE A 1 425 ? -58.860 6.599 20.403 1.00 85.69 425 PHE A C 1
ATOM 3246 O O . PHE A 1 425 ? -57.963 7.447 20.378 1.00 85.69 425 PHE A O 1
ATOM 3253 N N . GLU A 1 426 ? -59.557 6.274 19.318 1.00 86.69 426 GLU A N 1
ATOM 3254 C CA . GLU A 1 426 ? -59.428 6.994 18.049 1.00 86.69 426 GLU A CA 1
ATOM 3255 C C . GLU A 1 426 ? -59.587 8.517 18.252 1.00 86.69 426 GLU A C 1
ATOM 3257 O O . GLU A 1 426 ? -60.476 8.979 18.970 1.00 86.69 426 GLU A O 1
ATOM 3262 N N . GLY A 1 427 ? -58.685 9.306 17.665 1.00 83.81 427 GLY A N 1
ATOM 3263 C CA . GLY A 1 427 ? -58.591 10.756 17.867 1.00 83.81 427 GLY A CA 1
ATOM 3264 C C . GLY A 1 427 ? -57.692 11.204 19.029 1.00 83.81 427 GLY A C 1
ATOM 3265 O O . GLY A 1 427 ? -57.356 12.387 19.105 1.00 83.81 427 GLY A O 1
ATOM 3266 N N . GLY A 1 428 ? -57.266 10.293 19.912 1.00 83.56 428 GLY A N 1
ATOM 3267 C CA . GLY A 1 428 ? -56.396 10.604 21.052 1.00 83.56 428 GLY A CA 1
ATOM 3268 C C . GLY A 1 428 ? -54.925 10.839 20.682 1.00 83.56 428 GLY A C 1
ATOM 3269 O O . GLY A 1 428 ? -54.530 10.759 19.517 1.00 83.56 428 GLY A O 1
ATOM 3270 N N . ARG A 1 429 ? -54.096 11.158 21.686 1.00 84.75 429 ARG A N 1
ATOM 3271 C CA . ARG A 1 429 ? -52.655 11.431 21.531 1.00 84.75 429 ARG A CA 1
ATOM 3272 C C . ARG A 1 429 ? -51.822 10.318 22.159 1.00 84.75 429 ARG A C 1
ATOM 3274 O O . ARG A 1 429 ? -52.006 10.008 23.329 1.00 84.75 429 ARG A O 1
ATOM 3281 N N . VAL A 1 430 ? -50.853 9.793 21.413 1.00 85.94 430 VAL A N 1
ATOM 3282 C CA . VAL A 1 430 ? -49.866 8.821 21.909 1.00 85.94 430 VAL A CA 1
ATOM 3283 C C . VAL A 1 430 ? -48.482 9.457 21.908 1.00 85.94 430 VAL A C 1
ATOM 3285 O O . VAL A 1 430 ? -48.086 10.071 20.917 1.00 85.94 430 VAL A O 1
ATOM 3288 N N . LYS A 1 431 ? -47.738 9.286 23.004 1.00 87.88 431 LYS A N 1
ATOM 3289 C CA . LYS A 1 431 ? -46.333 9.685 23.119 1.00 87.88 431 LYS A CA 1
ATOM 3290 C C . LYS A 1 431 ? -45.501 8.518 23.643 1.00 87.88 431 LYS A C 1
ATOM 3292 O O . LYS A 1 431 ? -45.689 8.088 24.777 1.00 87.88 431 LYS A O 1
ATOM 3297 N N . LEU A 1 432 ? -44.564 8.045 22.831 1.00 88.94 432 LEU A N 1
ATOM 3298 C CA . LEU A 1 432 ? -43.577 7.038 23.204 1.00 88.94 432 LEU A CA 1
ATOM 3299 C C . LEU A 1 432 ? -42.210 7.705 23.371 1.00 88.94 432 LEU A C 1
ATOM 3301 O O . LEU A 1 432 ? -41.623 8.176 22.401 1.00 88.94 432 LEU A O 1
ATOM 3305 N N . SER A 1 433 ? -41.694 7.739 24.597 1.00 89.25 433 SER A N 1
ATOM 3306 C CA . SER A 1 433 ? -40.358 8.267 24.890 1.00 89.25 433 SER A CA 1
ATOM 3307 C C . SER A 1 433 ? -39.302 7.168 24.790 1.00 89.25 433 SER A C 1
ATOM 3309 O O . SER A 1 433 ? -39.504 6.058 25.281 1.00 89.25 433 SER A O 1
ATOM 3311 N N . CYS A 1 434 ? -38.150 7.480 24.200 1.00 89.75 434 CYS A N 1
ATOM 3312 C CA . CYS A 1 434 ? -37.011 6.570 24.137 1.00 89.75 434 CYS A CA 1
ATOM 3313 C C . CYS A 1 434 ? -35.702 7.333 24.351 1.00 89.75 434 CYS A C 1
ATOM 3315 O O . CYS A 1 434 ? -35.154 7.925 23.423 1.00 89.75 434 CYS A O 1
ATOM 3317 N N . LYS A 1 435 ? -35.167 7.305 25.573 1.00 91.31 435 LYS A N 1
ATOM 3318 C CA . LYS A 1 435 ? -33.909 7.984 25.912 1.00 91.31 435 LYS A CA 1
ATOM 3319 C C . LYS A 1 435 ? -32.849 6.977 26.305 1.00 91.31 435 LYS A C 1
ATOM 3321 O O . LYS A 1 435 ? -33.088 6.062 27.085 1.00 91.31 435 LYS A O 1
ATOM 3326 N N . ALA A 1 436 ? -31.656 7.178 25.776 1.00 89.88 436 ALA A N 1
ATOM 3327 C CA . ALA A 1 436 ? -30.470 6.413 26.084 1.00 89.88 436 ALA A CA 1
ATOM 3328 C C . ALA A 1 436 ? -29.284 7.340 26.336 1.00 89.88 436 ALA A C 1
ATOM 3330 O O . ALA A 1 436 ? -29.131 8.391 25.706 1.00 89.88 436 ALA A O 1
ATOM 3331 N N . THR A 1 437 ? -28.416 6.919 27.243 1.00 89.56 437 THR A N 1
ATOM 3332 C CA . THR A 1 437 ? -27.132 7.558 27.511 1.00 89.56 437 THR A CA 1
ATOM 3333 C C . THR A 1 437 ? -26.010 6.670 26.998 1.00 89.56 437 THR A C 1
ATOM 3335 O O . THR A 1 437 ? -26.114 5.445 26.950 1.00 89.56 437 THR A O 1
ATOM 3338 N N . ALA A 1 438 ? -24.938 7.304 26.539 1.00 85.12 438 ALA A N 1
ATOM 3339 C CA . ALA A 1 438 ? -23.732 6.634 26.086 1.00 85.12 438 ALA A CA 1
ATOM 3340 C C . ALA A 1 438 ? -22.550 7.581 26.281 1.00 85.12 438 ALA A C 1
ATOM 3342 O O . ALA A 1 438 ? -22.710 8.801 26.216 1.00 85.12 438 ALA A O 1
ATOM 3343 N N . GLU A 1 439 ? -21.366 7.016 26.457 1.00 79.56 439 GLU A N 1
ATOM 3344 C CA . GLU A 1 439 ? -20.112 7.747 26.371 1.00 79.56 439 GLU A CA 1
ATOM 3345 C C . GLU A 1 439 ? -19.270 7.085 25.270 1.00 79.56 439 GLU A C 1
ATOM 3347 O O . GLU A 1 439 ? -18.927 5.907 25.392 1.00 79.56 439 GLU A O 1
ATOM 3352 N N . PRO A 1 440 ? -18.991 7.761 24.136 1.00 80.31 440 PRO A N 1
ATOM 3353 C CA . PRO A 1 440 ? -19.518 9.054 23.666 1.00 80.31 440 PRO A CA 1
ATOM 3354 C C . PRO A 1 440 ? -21.054 9.072 23.453 1.00 80.31 440 PRO A C 1
ATOM 3356 O O . PRO A 1 440 ? -21.638 8.003 23.260 1.00 80.31 440 PRO A O 1
ATOM 3359 N N . PRO A 1 441 ? -21.708 10.258 23.428 1.00 87.06 441 PRO A N 1
ATOM 3360 C CA . PRO A 1 441 ? -23.170 10.398 23.433 1.00 87.06 441 PRO A CA 1
ATOM 3361 C C . PRO A 1 441 ? -23.869 9.754 22.232 1.00 87.06 441 PRO A C 1
ATOM 3363 O O . PRO A 1 441 ? -23.288 9.561 21.161 1.00 87.06 441 PRO A O 1
ATOM 3366 N N . VAL A 1 442 ? -25.152 9.435 22.420 1.00 86.88 442 VAL A N 1
ATOM 3367 C CA . VAL A 1 442 ? -26.028 8.880 21.380 1.00 86.88 442 VAL A CA 1
ATOM 3368 C C . VAL A 1 442 ? -26.172 9.885 20.241 1.00 86.88 442 VAL A C 1
ATOM 3370 O O . VAL A 1 442 ? -26.482 11.053 20.462 1.00 86.88 442 VAL A O 1
ATOM 3373 N N . THR A 1 443 ? -25.941 9.425 19.016 1.00 88.12 443 THR A N 1
ATOM 3374 C CA . THR A 1 443 ? -25.956 10.264 17.814 1.00 88.12 443 THR A CA 1
ATOM 3375 C C . THR A 1 443 ? -27.229 10.105 16.991 1.00 88.12 443 THR A C 1
ATOM 3377 O O . THR A 1 443 ? -27.504 10.960 16.154 1.00 88.12 443 THR A O 1
ATOM 3380 N N . GLN A 1 444 ? -27.998 9.027 17.191 1.00 88.06 444 GLN A N 1
ATOM 3381 C CA . GLN A 1 444 ? -29.198 8.739 16.401 1.00 88.06 444 GLN A CA 1
ATOM 3382 C C . GLN A 1 444 ? -30.194 7.839 17.150 1.00 88.06 444 GLN A C 1
ATOM 3384 O O . GLN A 1 444 ? -29.783 6.885 17.816 1.00 88.06 444 GLN A O 1
ATOM 3389 N N . TYR A 1 445 ? -31.487 8.116 16.954 1.00 89.44 445 TYR A N 1
ATOM 3390 C CA . TYR A 1 445 ? -32.623 7.276 17.340 1.00 89.44 445 TYR A CA 1
ATOM 3391 C C . TYR A 1 445 ? -33.441 6.921 16.095 1.00 89.44 445 TYR A C 1
ATOM 3393 O O . TYR A 1 445 ? -33.696 7.792 15.266 1.00 89.44 445 TYR A O 1
ATOM 3401 N N . ASP A 1 446 ? -33.844 5.658 15.964 1.00 90.06 446 ASP A N 1
ATOM 3402 C CA . ASP A 1 446 ? -34.722 5.189 14.888 1.00 90.06 446 ASP A CA 1
ATOM 3403 C C . ASP A 1 446 ? -35.913 4.424 15.475 1.00 90.06 446 ASP A C 1
ATOM 3405 O O . ASP A 1 446 ? -35.720 3.586 16.355 1.00 90.06 446 ASP A O 1
ATOM 3409 N N . TRP A 1 447 ? -37.117 4.656 14.952 1.00 90.81 447 TRP A N 1
ATOM 3410 C CA . TRP A 1 447 ? -38.335 3.960 15.371 1.00 90.81 447 TRP A CA 1
ATOM 3411 C C . TRP A 1 447 ? -38.791 2.934 14.340 1.00 90.81 447 TRP A C 1
ATOM 3413 O O . TRP A 1 447 ? -38.718 3.163 13.131 1.00 90.81 447 TRP A O 1
ATOM 3423 N N . PHE A 1 448 ? -39.287 1.807 14.836 1.00 90.44 448 PHE A N 1
ATOM 3424 C CA . PHE A 1 448 ? -39.806 0.698 14.051 1.00 90.44 448 PHE A CA 1
ATOM 3425 C C . PHE A 1 448 ? -41.239 0.406 14.478 1.00 90.44 448 PHE A C 1
ATOM 3427 O O . PHE A 1 448 ? -41.493 0.342 15.678 1.00 90.44 448 PHE A O 1
ATOM 3434 N N . LYS A 1 449 ? -42.133 0.191 13.510 1.00 90.62 449 LYS A N 1
ATOM 3435 C CA . LYS A 1 449 ? -43.492 -0.318 13.709 1.00 90.62 449 LYS A CA 1
ATOM 3436 C C . LYS A 1 449 ? -43.629 -1.665 13.011 1.00 90.62 449 LYS A C 1
ATOM 3438 O O . LYS A 1 449 ? -43.364 -1.752 11.812 1.00 90.62 449 LYS A O 1
ATOM 3443 N N . ASP A 1 450 ? -43.999 -2.707 13.748 1.00 88.81 450 ASP A N 1
ATOM 3444 C CA . ASP A 1 450 ? -44.207 -4.067 13.226 1.00 88.81 450 ASP A CA 1
ATOM 3445 C C . ASP A 1 450 ? -43.006 -4.570 12.389 1.00 88.81 450 ASP A C 1
ATOM 3447 O O . ASP A 1 450 ? -43.144 -5.226 11.359 1.00 88.81 450 ASP A O 1
ATOM 3451 N N . GLY A 1 451 ? -41.793 -4.190 12.810 1.00 85.00 451 GLY A N 1
ATOM 3452 C CA . GLY A 1 451 ? -40.529 -4.513 12.136 1.00 85.00 451 GLY A CA 1
ATOM 3453 C C . GLY A 1 451 ? -40.108 -3.566 11.001 1.00 85.00 451 GLY A C 1
ATOM 3454 O O . GLY A 1 451 ? -38.960 -3.639 10.557 1.00 85.00 451 GLY A O 1
ATOM 3455 N N . ASN A 1 452 ? -40.966 -2.642 10.566 1.00 87.06 452 ASN A N 1
ATOM 3456 C CA . ASN A 1 452 ? -40.670 -1.671 9.509 1.00 87.06 452 ASN A CA 1
ATOM 3457 C C . ASN A 1 452 ? -40.197 -0.333 10.083 1.00 87.06 452 ASN A C 1
ATOM 3459 O O . ASN A 1 452 ? -40.746 0.156 11.065 1.00 87.06 452 ASN A O 1
ATOM 3463 N N . ILE A 1 453 ? -39.184 0.282 9.467 1.00 87.12 453 ILE A N 1
ATOM 3464 C CA . ILE A 1 453 ? -38.682 1.594 9.899 1.00 87.12 453 ILE A CA 1
ATOM 3465 C C . ILE A 1 453 ? -39.700 2.696 9.577 1.00 87.12 453 ILE A C 1
ATOM 3467 O O . ILE A 1 453 ? -40.205 2.770 8.458 1.00 87.12 453 ILE A O 1
ATOM 3471 N N . LEU A 1 454 ? -39.985 3.566 10.544 1.00 83.44 454 LEU A N 1
ATOM 3472 C CA . LEU A 1 454 ? -40.880 4.705 10.355 1.00 83.44 454 LEU A CA 1
ATOM 3473 C C . LEU A 1 454 ? -40.108 5.873 9.732 1.00 83.44 454 LEU A C 1
ATOM 3475 O O . LEU A 1 454 ? -39.259 6.486 10.378 1.00 83.44 454 LEU A O 1
ATOM 3479 N N . THR A 1 455 ? -40.393 6.192 8.470 1.00 59.88 455 THR A N 1
ATOM 3480 C CA . THR A 1 455 ? -39.802 7.338 7.766 1.00 59.88 455 THR A CA 1
ATOM 3481 C C . THR A 1 455 ? -40.783 8.513 7.726 1.00 59.88 455 THR A C 1
ATOM 3483 O O . THR A 1 455 ? -41.701 8.538 6.918 1.00 59.88 455 THR A O 1
ATOM 3486 N N . THR A 1 456 ? -40.548 9.510 8.585 1.00 56.00 456 THR A N 1
ATOM 3487 C CA . THR A 1 456 ? -40.954 10.931 8.439 1.00 56.00 456 THR A CA 1
ATOM 3488 C C . THR A 1 456 ? -42.439 11.344 8.427 1.00 56.00 456 THR A C 1
ATOM 3490 O O . THR A 1 456 ? -42.696 12.531 8.260 1.00 56.00 456 THR A O 1
ATOM 3493 N N . GLU A 1 457 ? -43.412 10.468 8.689 1.00 51.69 457 GLU A N 1
ATOM 3494 C CA . GLU A 1 457 ? -44.835 10.882 8.813 1.00 51.69 457 GLU A CA 1
ATOM 3495 C C . GLU A 1 457 ? -45.295 11.187 10.253 1.00 51.69 457 GLU A C 1
ATOM 3497 O O . GLU A 1 457 ? -46.406 11.659 10.475 1.00 51.69 457 GLU A O 1
ATOM 3502 N N . PHE A 1 458 ? -44.417 10.995 11.238 1.00 54.75 458 PHE A N 1
ATOM 3503 C CA . PHE A 1 458 ? -44.672 11.285 12.648 1.00 54.75 458 PHE A CA 1
ATOM 3504 C C . PHE A 1 458 ? -43.733 12.391 13.132 1.00 54.75 458 PHE A C 1
ATOM 3506 O O . PHE A 1 458 ? -42.579 12.453 12.698 1.00 54.75 458 PHE A O 1
ATOM 3513 N N . THR A 1 459 ? -44.194 13.259 14.037 1.00 51.91 459 THR A N 1
ATOM 3514 C CA . THR A 1 459 ? -43.358 14.270 14.708 1.00 51.91 459 THR A CA 1
ATOM 3515 C C . THR A 1 459 ? -42.357 13.570 15.629 1.00 51.91 459 THR A C 1
ATOM 3517 O O . THR A 1 459 ? -42.548 13.467 16.835 1.00 51.91 459 THR A O 1
ATOM 3520 N N . THR A 1 460 ? -41.284 13.031 15.054 1.00 57.59 460 THR A N 1
ATOM 3521 C CA . THR A 1 460 ? -40.159 12.467 15.797 1.00 57.59 460 THR A CA 1
ATOM 3522 C C . THR A 1 460 ? -39.302 13.612 16.313 1.00 57.59 460 THR A C 1
ATOM 3524 O O . THR A 1 460 ? -38.475 14.155 15.573 1.00 57.59 460 THR A O 1
ATOM 3527 N N . SER A 1 461 ? -39.450 13.989 17.581 1.00 56.31 461 SER A N 1
ATOM 3528 C CA . SER A 1 461 ? -38.472 14.851 18.250 1.00 56.31 461 SER A CA 1
ATOM 3529 C C . SER A 1 461 ? -37.268 14.007 18.674 1.00 56.31 461 SER A C 1
ATOM 3531 O O . SER A 1 461 ? -37.010 13.830 19.861 1.00 56.31 461 SER A O 1
ATOM 3533 N N . GLY A 1 462 ? -36.559 13.425 17.702 1.00 68.69 462 GLY A N 1
ATOM 3534 C CA . GLY A 1 462 ? -35.398 12.562 17.931 1.00 68.69 462 GLY A CA 1
ATOM 3535 C C . GLY A 1 462 ? -35.723 11.304 18.749 1.00 68.69 462 GLY A C 1
ATOM 3536 O O . GLY A 1 462 ? -36.006 10.259 18.173 1.00 68.69 462 GLY A O 1
ATOM 3537 N N . SER A 1 463 ? -35.650 11.417 20.079 1.00 80.62 463 SER A N 1
ATOM 3538 C CA . SER A 1 463 ? -35.897 10.357 21.068 1.00 80.62 463 SER A CA 1
ATOM 3539 C C . SER A 1 463 ? -37.366 9.961 21.207 1.00 80.62 463 SER A C 1
ATOM 3541 O O . SER A 1 463 ? -37.659 8.805 21.494 1.00 80.62 463 SER A O 1
ATOM 3543 N N . ASP A 1 464 ? -38.293 10.897 21.009 1.00 87.56 464 ASP A N 1
ATOM 3544 C CA . ASP A 1 464 ? -39.711 10.667 21.295 1.00 87.56 464 ASP A CA 1
ATOM 3545 C C . ASP A 1 464 ? -40.503 10.531 19.987 1.00 87.56 464 ASP A C 1
ATOM 3547 O O . ASP A 1 464 ? -40.280 11.278 19.028 1.00 87.56 464 ASP A O 1
ATOM 3551 N N . LEU A 1 465 ? -41.430 9.574 19.959 1.00 86.62 465 LEU A N 1
ATOM 3552 C CA . LEU A 1 465 ? -42.395 9.368 18.885 1.00 86.62 465 LEU A CA 1
ATOM 3553 C C . LEU A 1 465 ? -43.776 9.835 19.352 1.00 86.62 465 LEU A C 1
ATOM 3555 O O . LEU A 1 465 ? -44.343 9.274 20.289 1.00 86.62 465 LEU A O 1
ATOM 3559 N N . GLU A 1 466 ? -44.324 10.845 18.680 1.00 86.94 466 GLU A N 1
ATOM 3560 C CA . GLU A 1 466 ? -45.666 11.365 18.952 1.00 86.94 466 GLU A CA 1
ATOM 3561 C C . GLU A 1 466 ? -46.615 11.078 17.782 1.00 86.94 466 GLU A C 1
ATOM 3563 O O . GLU A 1 466 ? -46.286 11.336 16.621 1.00 86.94 466 GLU A O 1
ATOM 3568 N N . MET A 1 467 ? -47.805 10.559 18.098 1.00 85.62 467 MET A N 1
ATOM 3569 C CA . MET A 1 467 ? -48.873 10.256 17.141 1.00 85.62 467 MET A CA 1
ATOM 3570 C C . MET A 1 467 ? -50.151 10.983 17.567 1.00 85.62 467 MET A C 1
ATOM 3572 O O . MET A 1 467 ? -50.666 10.760 18.666 1.00 85.62 467 MET A O 1
ATOM 3576 N N . PHE A 1 468 ? -50.648 11.879 16.714 1.00 83.00 468 PHE A N 1
ATOM 3577 C CA . PHE A 1 468 ? -51.887 12.621 16.939 1.00 83.00 468 PHE A CA 1
ATOM 3578 C C . PHE A 1 468 ? -52.448 13.167 15.612 1.00 83.00 468 PHE A C 1
ATOM 3580 O O . PHE A 1 468 ? -51.702 13.841 14.897 1.00 83.00 468 PHE A O 1
ATOM 3587 N N . PRO A 1 469 ? -53.745 12.968 15.307 1.00 85.56 469 PRO A N 1
ATOM 3588 C CA . PRO A 1 469 ? -54.695 12.103 16.017 1.00 85.56 469 PRO A CA 1
ATOM 3589 C C . PRO A 1 469 ? -54.392 10.610 15.794 1.00 85.56 469 PRO A C 1
ATOM 3591 O O . PRO A 1 469 ? -53.979 10.218 14.706 1.00 85.56 469 PRO A O 1
ATOM 3594 N N . ALA A 1 470 ? -54.600 9.777 16.816 1.00 86.25 470 ALA A N 1
ATOM 3595 C CA . ALA A 1 470 ? -54.462 8.326 16.695 1.00 86.25 470 ALA A CA 1
ATOM 3596 C C . ALA A 1 470 ? -55.597 7.724 15.846 1.00 86.25 470 ALA A C 1
ATOM 3598 O O . ALA A 1 470 ? -56.767 8.048 16.041 1.00 86.25 470 ALA A O 1
ATOM 3599 N N . THR A 1 471 ? -55.250 6.822 14.935 1.00 88.25 471 THR A N 1
ATOM 3600 C CA . THR A 1 471 ? -56.153 6.055 14.061 1.00 88.25 471 THR A CA 1
ATOM 3601 C C . THR A 1 471 ? -55.973 4.560 14.313 1.00 88.25 471 THR A C 1
ATOM 3603 O O . THR A 1 471 ? -54.971 4.150 14.902 1.00 88.25 471 THR A O 1
ATOM 3606 N N . MET A 1 472 ? -56.900 3.723 13.838 1.00 85.94 472 MET A N 1
ATOM 3607 C CA . MET A 1 472 ? -56.773 2.261 13.962 1.00 85.94 472 MET A CA 1
ATOM 3608 C C . MET A 1 472 ? -55.470 1.721 13.342 1.00 85.94 472 MET A C 1
ATOM 3610 O O . MET A 1 472 ? -54.896 0.764 13.858 1.00 85.94 472 MET A O 1
ATOM 3614 N N . ASP A 1 473 ? -54.940 2.385 12.310 1.00 86.50 473 ASP A N 1
ATOM 3615 C CA . ASP A 1 473 ? -53.674 2.023 11.660 1.00 86.50 473 ASP A CA 1
ATOM 3616 C C . ASP A 1 473 ? -52.439 2.307 12.526 1.00 86.50 473 ASP A C 1
ATOM 3618 O O . ASP A 1 473 ? -51.345 1.829 12.219 1.00 86.50 473 ASP A O 1
ATOM 3622 N N . ASN A 1 474 ? -52.573 3.070 13.615 1.00 87.94 474 ASN A N 1
ATOM 3623 C CA . ASN A 1 474 ? -51.491 3.294 14.573 1.00 87.94 474 ASN A CA 1
ATOM 3624 C C . ASN A 1 474 ? -51.355 2.157 15.599 1.00 87.94 474 ASN A C 1
ATOM 3626 O O . ASN A 1 474 ? -50.377 2.144 16.342 1.00 87.94 474 ASN A O 1
ATOM 3630 N N . ALA A 1 475 ? -52.278 1.190 15.634 1.00 89.19 475 ALA A N 1
ATOM 3631 C CA . ALA A 1 475 ? -52.120 -0.002 16.460 1.00 89.19 475 ALA A CA 1
ATOM 3632 C C . ALA A 1 475 ? -50.970 -0.884 15.939 1.00 89.19 475 ALA A C 1
ATOM 3634 O O . ALA A 1 475 ? -50.768 -1.003 14.724 1.00 89.19 475 ALA A O 1
ATOM 3635 N N . GLY A 1 476 ? -50.209 -1.487 16.853 1.00 89.75 476 GLY A N 1
ATOM 3636 C CA . GLY A 1 476 ? -49.078 -2.357 16.518 1.00 89.75 476 GLY A CA 1
ATOM 3637 C C . GLY A 1 476 ? -47.933 -2.294 17.526 1.00 89.75 476 GLY A C 1
ATOM 3638 O O . GLY A 1 476 ? -48.045 -1.674 18.586 1.00 89.75 476 GLY A O 1
ATOM 3639 N N . GLN A 1 477 ? -46.822 -2.940 17.177 1.00 91.75 477 GLN A N 1
ATOM 3640 C CA . GLN A 1 477 ? -45.636 -3.061 18.024 1.00 91.75 477 GLN A CA 1
ATOM 3641 C C . GLN A 1 477 ? -44.579 -2.029 17.653 1.00 91.75 477 GLN A C 1
ATOM 3643 O O . GLN A 1 477 ? -44.113 -1.990 16.512 1.00 91.75 477 GLN A O 1
ATOM 3648 N N . TYR A 1 478 ? -44.143 -1.241 18.631 1.00 91.81 478 TYR A N 1
ATOM 3649 C CA . TYR A 1 478 ? -43.162 -0.182 18.442 1.00 91.81 478 TYR A CA 1
ATOM 3650 C C . TYR A 1 478 ? -41.852 -0.493 19.159 1.00 91.81 478 TYR A C 1
ATOM 3652 O O . TYR A 1 478 ? -41.831 -0.861 20.333 1.00 91.81 478 TYR A O 1
ATOM 3660 N N . VAL A 1 479 ? -40.737 -0.313 18.452 1.00 92.88 479 VAL A N 1
ATOM 3661 C CA . VAL A 1 479 ? -39.383 -0.500 18.991 1.00 92.88 479 VAL A CA 1
ATOM 3662 C C . VAL A 1 479 ? -38.516 0.685 18.601 1.00 92.88 479 VAL A C 1
ATOM 3664 O O . VAL A 1 479 ? -38.538 1.138 17.457 1.00 92.88 479 VAL A O 1
ATOM 3667 N N . CYS A 1 480 ? -37.703 1.155 19.537 1.00 91.62 480 CYS A N 1
ATOM 3668 C CA . CYS A 1 480 ? -36.728 2.206 19.313 1.00 91.62 480 CYS A CA 1
ATOM 3669 C C . CYS A 1 480 ? -35.308 1.628 19.229 1.00 91.62 480 CYS A C 1
ATOM 3671 O O . CYS A 1 480 ? -34.950 0.686 19.937 1.00 91.62 480 CYS A O 1
ATOM 3673 N N . ARG A 1 481 ? -34.457 2.203 18.378 1.00 92.69 481 ARG A N 1
ATOM 3674 C CA . ARG A 1 481 ? -33.034 1.869 18.255 1.00 92.69 481 ARG A CA 1
ATOM 3675 C C . ARG A 1 481 ? -32.176 3.090 18.544 1.00 92.69 481 ARG A C 1
ATOM 3677 O O . ARG A 1 481 ? -32.167 4.022 17.748 1.00 92.69 481 ARG A O 1
ATOM 3684 N N . ALA A 1 482 ? -31.373 3.030 19.602 1.00 90.94 482 ALA A N 1
ATOM 3685 C CA . ALA A 1 482 ? -30.365 4.044 19.905 1.00 90.94 482 ALA A CA 1
ATOM 3686 C C . ALA A 1 482 ? -28.998 3.649 19.323 1.00 90.94 482 ALA A C 1
ATOM 3688 O O . ALA A 1 482 ? -28.567 2.494 19.422 1.00 90.94 482 ALA A O 1
ATOM 3689 N N . THR A 1 483 ? -28.298 4.612 18.722 1.00 88.19 483 THR A N 1
ATOM 3690 C CA . THR A 1 483 ? -26.964 4.432 18.127 1.00 88.19 483 THR A CA 1
ATOM 3691 C C . THR A 1 483 ? -25.964 5.420 18.725 1.00 88.19 483 THR A C 1
ATOM 3693 O O . THR A 1 483 ? -26.189 6.626 18.689 1.00 88.19 483 THR A O 1
ATOM 3696 N N . SER A 1 484 ? -24.827 4.921 19.208 1.00 86.94 484 SER A N 1
ATOM 3697 C CA . SER A 1 484 ? -23.643 5.714 19.575 1.00 86.94 484 SER A CA 1
ATOM 3698 C C . SER A 1 484 ? -22.394 5.173 18.862 1.00 86.94 484 SER A C 1
ATOM 3700 O O . SER A 1 484 ? -22.447 4.099 18.245 1.00 86.94 484 SER A O 1
ATOM 3702 N N . PRO A 1 485 ? -21.234 5.851 18.961 1.00 77.88 485 PRO A N 1
ATOM 3703 C CA . PRO A 1 485 ? -19.963 5.296 18.494 1.00 77.88 485 PRO A CA 1
ATOM 3704 C C . PRO A 1 485 ? -19.604 3.935 19.116 1.00 77.88 485 PRO A C 1
ATOM 3706 O O . PRO A 1 485 ? -18.910 3.145 18.476 1.00 77.88 485 PRO A O 1
ATOM 3709 N N . GLY A 1 486 ? -20.091 3.632 20.328 1.00 75.62 486 GLY A N 1
ATOM 3710 C CA . GLY A 1 486 ? -19.863 2.350 21.005 1.00 75.62 486 GLY A CA 1
ATOM 3711 C C . GLY A 1 486 ? -20.779 1.209 20.551 1.00 75.62 486 GLY A C 1
ATOM 3712 O O . GLY A 1 486 ? -20.510 0.041 20.842 1.00 75.62 486 GLY A O 1
ATOM 3713 N N . GLY A 1 487 ? -21.834 1.498 19.785 1.00 79.56 487 GLY A N 1
ATOM 3714 C CA . GLY A 1 487 ? -22.666 0.481 19.150 1.00 79.56 487 GLY A CA 1
ATOM 3715 C C . GLY A 1 487 ? -24.142 0.852 19.068 1.00 79.56 487 GLY A C 1
ATOM 3716 O O . GLY A 1 487 ? -24.524 2.016 19.132 1.00 79.56 487 GLY A O 1
ATOM 3717 N N . LYS A 1 488 ? -24.980 -0.172 18.880 1.00 87.25 488 LYS A N 1
ATOM 3718 C CA . LYS A 1 488 ? -26.432 -0.034 18.726 1.00 87.25 488 LYS A CA 1
ATOM 3719 C C . LYS A 1 488 ? -27.156 -0.971 19.679 1.00 87.25 488 LYS A C 1
ATOM 3721 O O . LYS A 1 488 ? -26.728 -2.120 19.830 1.00 87.25 488 LYS A O 1
ATOM 3726 N N . VAL A 1 489 ? -28.245 -0.490 20.261 1.00 89.88 489 VAL A N 1
ATOM 3727 C CA . VAL A 1 489 ? -29.154 -1.257 21.122 1.00 89.88 489 VAL A CA 1
ATOM 3728 C C . VAL A 1 489 ? -30.598 -0.979 20.716 1.00 89.88 489 VAL A C 1
ATOM 3730 O O . VAL A 1 489 ? -30.905 0.102 20.211 1.00 89.88 489 VAL A O 1
ATOM 3733 N N . PHE A 1 490 ? -31.455 -1.978 20.895 1.00 92.06 490 PHE A N 1
ATOM 3734 C CA . PHE A 1 490 ? -32.897 -1.867 20.694 1.00 92.06 490 PHE A CA 1
ATOM 3735 C C . PHE A 1 490 ? -33.570 -1.828 22.060 1.00 92.06 490 PHE A C 1
ATOM 3737 O O . PHE A 1 490 ? -33.122 -2.538 22.963 1.00 92.06 490 PHE A O 1
ATOM 3744 N N . SER A 1 491 ? -34.583 -0.982 22.203 1.00 91.94 491 SER A N 1
ATOM 3745 C CA . SER A 1 491 ? -35.401 -0.909 23.408 1.00 91.94 491 SER A CA 1
ATOM 3746 C C . SER A 1 491 ? -36.272 -2.155 23.545 1.00 91.94 491 SER A C 1
ATOM 3748 O O . SER A 1 491 ? -36.421 -2.929 22.591 1.00 91.94 491 SER A O 1
ATOM 3750 N N . ARG A 1 492 ? -36.938 -2.303 24.691 1.00 89.00 492 ARG A N 1
ATOM 3751 C CA . ARG A 1 492 ? -38.140 -3.146 24.773 1.00 89.00 492 ARG A CA 1
ATOM 3752 C C . ARG A 1 492 ? -39.198 -2.742 23.735 1.00 89.00 492 ARG A C 1
ATOM 3754 O O . ARG A 1 492 ? -39.219 -1.601 23.259 1.00 89.00 492 ARG A O 1
ATOM 3761 N N . THR A 1 493 ? -40.075 -3.691 23.423 1.00 89.50 493 THR A N 1
ATOM 3762 C CA . THR A 1 493 ? -41.263 -3.469 22.594 1.00 89.50 493 THR A CA 1
ATOM 3763 C C . THR A 1 493 ? -42.347 -2.768 23.407 1.00 89.50 493 THR A C 1
ATOM 3765 O O . THR A 1 493 ? -42.603 -3.155 24.546 1.00 89.50 493 THR A O 1
ATOM 3768 N N . ALA A 1 494 ? -42.970 -1.750 22.818 1.00 89.62 494 ALA A N 1
ATOM 3769 C CA . ALA A 1 494 ? -44.165 -1.095 23.332 1.00 89.62 494 ALA A CA 1
ATOM 3770 C C . ALA A 1 494 ? -45.345 -1.379 22.397 1.00 89.62 494 ALA A C 1
ATOM 3772 O O . ALA A 1 494 ? -45.277 -1.085 21.203 1.00 89.62 494 ALA A O 1
ATOM 3773 N N . ASP A 1 495 ? -46.416 -1.943 22.942 1.00 88.00 495 ASP A N 1
ATOM 3774 C CA . ASP A 1 495 ? -47.635 -2.257 22.202 1.00 88.00 495 ASP A CA 1
ATOM 3775 C C . ASP A 1 495 ? -48.608 -1.077 22.286 1.00 88.00 495 ASP A C 1
ATOM 3777 O O . ASP A 1 495 ? -48.896 -0.564 23.373 1.00 88.00 495 ASP A O 1
ATOM 3781 N N . ILE A 1 496 ? -49.099 -0.632 21.130 1.00 88.88 496 ILE A N 1
ATOM 3782 C CA . ILE A 1 496 ? -50.111 0.421 21.034 1.00 88.88 496 ILE A CA 1
ATOM 3783 C C . ILE A 1 496 ? -51.450 -0.198 20.666 1.00 88.88 496 ILE A C 1
ATOM 3785 O O . ILE A 1 496 ? -51.590 -0.822 19.611 1.00 88.88 496 ILE A O 1
ATOM 3789 N N . ILE A 1 497 ? -52.440 0.026 21.526 1.00 85.75 497 ILE A N 1
ATOM 3790 C CA . ILE A 1 497 ? -53.814 -0.437 21.340 1.00 85.75 497 ILE A CA 1
ATOM 3791 C C . ILE A 1 497 ? -54.684 0.772 21.011 1.00 85.75 497 ILE A C 1
ATOM 3793 O O . ILE A 1 497 ? -54.731 1.736 21.774 1.00 85.75 497 ILE A O 1
ATOM 3797 N N . VAL A 1 498 ? -55.396 0.712 19.886 1.00 87.50 498 VAL A N 1
ATOM 3798 C CA . VAL A 1 498 ? -56.373 1.736 19.500 1.00 87.50 498 VAL A CA 1
ATOM 3799 C C . VAL A 1 498 ? -57.762 1.113 19.484 1.00 87.50 498 VAL A C 1
ATOM 3801 O O . VAL A 1 498 ? -57.970 0.067 18.866 1.00 87.50 498 VAL A O 1
ATOM 3804 N N . LYS A 1 499 ? -58.712 1.730 20.189 1.00 84.38 499 LYS A N 1
ATOM 3805 C CA . LYS A 1 499 ? -60.114 1.290 20.219 1.00 84.38 499 LYS A CA 1
ATOM 3806 C C . LYS A 1 499 ? -61.020 2.347 19.603 1.00 84.38 499 LYS A C 1
ATOM 3808 O O . LYS A 1 499 ? -60.793 3.548 19.752 1.00 84.38 499 LYS A O 1
ATOM 3813 N N . GLY A 1 500 ? -62.050 1.873 18.905 1.00 79.00 500 GLY A N 1
ATOM 3814 C CA . GLY A 1 500 ? -63.028 2.727 18.240 1.00 79.00 500 GLY A CA 1
ATOM 3815 C C . GLY A 1 500 ? -63.840 3.569 19.225 1.00 79.00 500 GLY A C 1
ATOM 3816 O O . GLY A 1 500 ? -63.969 3.233 20.406 1.00 79.00 500 GLY A O 1
ATOM 3817 N N . ALA A 1 501 ? -64.425 4.650 18.712 1.00 66.94 501 ALA A N 1
ATOM 3818 C CA . ALA A 1 501 ? -65.117 5.670 19.497 1.00 66.94 501 ALA A CA 1
ATOM 3819 C C . ALA A 1 501 ? -66.339 5.175 20.296 1.00 66.94 501 ALA A C 1
ATOM 3821 O O . ALA A 1 501 ? -66.829 5.921 21.139 1.00 66.94 501 ALA A O 1
ATOM 3822 N N . ASP A 1 502 ? -66.815 3.942 20.098 1.00 71.81 502 ASP A N 1
ATOM 3823 C CA . ASP A 1 502 ? -67.996 3.382 20.772 1.00 71.81 502 ASP A CA 1
ATOM 3824 C C . ASP A 1 502 ? -67.670 2.595 22.057 1.00 71.81 502 ASP A C 1
ATOM 3826 O O . ASP A 1 502 ? -68.510 2.522 22.951 1.00 71.81 502 ASP A O 1
ATOM 3830 N N . ALA A 1 503 ? -66.436 2.110 22.241 1.00 71.69 503 ALA A N 1
ATOM 3831 C CA . ALA A 1 503 ? -66.040 1.329 23.423 1.00 71.69 503 ALA A CA 1
ATOM 3832 C C . ALA A 1 503 ? -65.974 2.185 24.706 1.00 71.69 503 ALA A C 1
ATOM 3834 O O . ALA A 1 503 ? -65.577 3.345 24.653 1.00 71.69 503 ALA A O 1
ATOM 3835 N N . THR A 1 504 ? -66.377 1.659 25.865 1.00 74.31 504 THR A N 1
ATOM 3836 C CA . THR A 1 504 ? -66.310 2.369 27.165 1.00 74.31 504 THR A CA 1
ATOM 3837 C C . THR A 1 504 ? -64.928 2.292 27.816 1.00 74.31 504 THR A C 1
ATOM 3839 O O . THR A 1 504 ? -64.519 3.216 28.526 1.00 74.31 504 THR A O 1
ATOM 3842 N N . ASP A 1 505 ? -64.215 1.208 27.525 1.00 80.62 505 ASP A N 1
ATOM 3843 C CA . ASP A 1 505 ? -62.902 0.835 28.037 1.00 80.62 505 ASP A CA 1
ATOM 3844 C C . ASP A 1 505 ? -62.088 0.192 26.899 1.00 80.62 505 ASP A C 1
ATOM 3846 O O . ASP A 1 505 ? -62.654 -0.359 25.949 1.00 80.62 505 ASP A O 1
ATOM 3850 N N . THR A 1 506 ? -60.764 0.283 26.968 1.00 82.75 506 THR A N 1
ATOM 3851 C CA . THR A 1 506 ? -59.852 -0.413 26.064 1.00 82.75 506 THR A CA 1
ATOM 3852 C C . THR A 1 506 ? -59.558 -1.863 26.457 1.00 82.75 506 THR A C 1
ATOM 3854 O O . THR A 1 506 ? -59.016 -2.593 25.624 1.00 82.75 506 THR A O 1
ATOM 3857 N N . CYS A 1 507 ? -59.905 -2.288 27.675 1.00 84.00 507 CYS A N 1
ATOM 3858 C CA . CYS A 1 507 ? -59.770 -3.675 28.124 1.00 84.00 507 CYS A CA 1
ATOM 3859 C C . CYS A 1 507 ? -60.738 -4.632 27.425 1.00 84.00 507 CYS A C 1
ATOM 3861 O O . CYS A 1 507 ? -61.820 -4.246 26.984 1.00 84.00 507 CYS A O 1
ATOM 3863 N N . ASP A 1 508 ? -60.341 -5.902 27.337 1.00 84.38 508 ASP A N 1
ATOM 3864 C CA . ASP A 1 508 ? -61.295 -6.978 27.076 1.00 84.38 508 ASP A CA 1
ATOM 3865 C C . ASP A 1 508 ? -62.074 -7.246 28.366 1.00 84.38 508 ASP A C 1
ATOM 3867 O O . ASP A 1 508 ? -61.467 -7.406 29.423 1.00 84.38 508 ASP A O 1
ATOM 3871 N N . GLU A 1 509 ? -63.402 -7.253 28.289 1.00 85.25 509 GLU A N 1
ATOM 3872 C CA . GLU A 1 509 ? -64.283 -7.498 29.436 1.00 85.25 509 GLU A CA 1
ATOM 3873 C C . GLU A 1 509 ? -64.282 -8.983 29.833 1.00 85.25 509 GLU A C 1
ATOM 3875 O O . GLU A 1 509 ? -64.532 -9.322 30.994 1.00 85.25 509 GLU A O 1
ATOM 3880 N N . ASN A 1 510 ? -63.940 -9.872 28.892 1.00 88.31 510 ASN A N 1
ATOM 3881 C CA . ASN A 1 510 ? -63.946 -11.311 29.108 1.00 88.31 510 ASN A CA 1
ATOM 3882 C C . ASN A 1 510 ? -62.608 -11.801 29.695 1.00 88.31 510 ASN A C 1
ATOM 3884 O O . ASN A 1 510 ? -61.554 -11.605 29.081 1.00 88.31 510 ASN A O 1
ATOM 3888 N N . PRO A 1 511 ? -62.619 -12.491 30.850 1.00 88.06 511 PRO A N 1
ATOM 3889 C CA . PRO A 1 511 ? -61.409 -13.077 31.413 1.00 88.06 511 PRO A CA 1
ATOM 3890 C C . PRO A 1 511 ? -60.887 -14.239 30.555 1.00 88.06 511 PRO A C 1
ATOM 3892 O O . PRO A 1 511 ? -61.650 -15.026 29.999 1.00 88.06 511 PRO A O 1
ATOM 3895 N N . GLN A 1 512 ? -59.561 -14.373 30.484 1.00 86.81 512 GLN A N 1
ATOM 3896 C CA . GLN A 1 512 ? -58.892 -15.534 29.895 1.00 86.81 512 GLN A CA 1
ATOM 3897 C C . GLN A 1 512 ? -58.941 -16.723 30.858 1.00 86.81 512 GLN A C 1
ATOM 3899 O O . GLN A 1 512 ? -58.783 -16.543 32.066 1.00 86.81 512 GLN A O 1
ATOM 3904 N N . ASP A 1 513 ? -59.053 -17.940 30.326 1.00 85.94 513 ASP A N 1
ATOM 3905 C CA . ASP A 1 513 ? -59.022 -19.159 31.134 1.00 85.94 513 ASP A CA 1
ATOM 3906 C C . ASP A 1 513 ? -57.663 -19.348 31.830 1.00 85.94 513 ASP A C 1
ATOM 3908 O O . ASP A 1 513 ? -56.602 -19.333 31.198 1.00 85.94 513 ASP A O 1
ATOM 3912 N N . LEU A 1 514 ? -57.699 -19.568 33.146 1.00 82.12 514 LEU A N 1
ATOM 3913 C CA . LEU A 1 514 ? -56.549 -19.938 33.968 1.00 82.12 514 LEU A CA 1
ATOM 3914 C C . LEU A 1 514 ? -56.955 -21.078 34.901 1.00 82.12 514 LEU A C 1
ATOM 3916 O O . LEU A 1 514 ? -57.547 -20.855 35.955 1.00 82.12 514 LEU A O 1
ATOM 3920 N N . VAL A 1 515 ? -56.636 -22.309 34.503 1.00 81.56 515 VAL A N 1
ATOM 3921 C CA . VAL A 1 515 ? -56.934 -23.513 35.285 1.00 81.56 515 VAL A CA 1
ATOM 3922 C C . VAL A 1 515 ? -55.794 -23.789 36.262 1.00 81.56 515 VAL A C 1
ATOM 3924 O O . VAL A 1 515 ? -54.649 -23.957 35.848 1.00 81.56 515 VAL A O 1
ATOM 3927 N N . VAL A 1 516 ? -56.118 -23.844 37.551 1.00 78.69 516 VAL A N 1
ATOM 3928 C CA . VAL A 1 516 ? -55.198 -24.179 38.644 1.00 78.69 516 VAL A CA 1
ATOM 3929 C C . VAL A 1 516 ? -55.584 -25.548 39.204 1.00 78.69 516 VAL A C 1
ATOM 3931 O O . VAL A 1 516 ? -56.757 -25.797 39.494 1.00 78.69 516 VAL A O 1
ATOM 3934 N N . GLU A 1 517 ? -54.609 -26.447 39.339 1.00 79.44 517 GLU A N 1
ATOM 3935 C CA . GLU A 1 517 ? -54.803 -27.748 39.988 1.00 79.44 517 GLU A CA 1
ATOM 3936 C C . GLU A 1 517 ? -54.764 -27.601 41.513 1.00 79.44 517 GLU A C 1
ATOM 3938 O O . GLU A 1 517 ? -53.875 -26.956 42.068 1.00 79.44 517 GLU A O 1
ATOM 3943 N N . LEU A 1 518 ? -55.743 -28.198 42.193 1.00 78.31 518 LEU A N 1
ATOM 3944 C CA . LEU A 1 518 ? -55.825 -28.189 43.649 1.00 78.31 518 LEU A CA 1
ATOM 3945 C C . LEU A 1 518 ? -54.882 -29.255 44.236 1.00 78.31 518 LEU A C 1
ATOM 3947 O O . LEU A 1 518 ? -54.731 -30.329 43.645 1.00 78.31 518 LEU A O 1
ATOM 3951 N N . PRO A 1 519 ? -54.293 -29.022 45.425 1.00 78.00 519 PRO A N 1
ATOM 3952 C CA . PRO A 1 519 ? -53.486 -30.030 46.107 1.00 78.00 519 PRO A CA 1
ATOM 3953 C C . PRO A 1 519 ? -54.254 -31.349 46.330 1.00 78.00 519 PRO A C 1
ATOM 3955 O O . PRO A 1 519 ? -55.479 -31.331 46.480 1.00 78.00 519 PRO A O 1
ATOM 3958 N N . PRO A 1 520 ? -53.569 -32.506 46.440 1.00 76.38 520 PRO A N 1
ATOM 3959 C CA . PRO A 1 520 ? -54.219 -33.824 46.491 1.00 76.38 520 PRO A CA 1
ATOM 3960 C C . PRO A 1 520 ? -55.237 -33.997 47.631 1.00 76.38 520 PRO A C 1
ATOM 3962 O O . PRO A 1 520 ? -56.204 -34.755 47.495 1.00 76.38 520 PRO A O 1
ATOM 3965 N N . THR A 1 521 ? -55.014 -33.290 48.743 1.00 76.62 521 THR A N 1
ATOM 3966 C CA . THR A 1 521 ? -55.827 -33.299 49.969 1.00 76.62 521 THR A CA 1
ATOM 3967 C C . THR A 1 521 ? -56.991 -32.310 49.949 1.00 76.62 521 THR A C 1
ATOM 3969 O O . THR A 1 521 ? -57.765 -32.284 50.905 1.00 76.62 521 THR A O 1
ATOM 3972 N N . CYS A 1 522 ? -57.126 -31.519 48.885 1.00 77.94 522 CYS A N 1
ATOM 3973 C CA . CYS A 1 522 ? -58.142 -30.488 48.737 1.00 77.94 522 CYS A CA 1
ATOM 3974 C C . CYS A 1 522 ? -59.275 -30.938 47.807 1.00 77.94 522 CYS A C 1
ATOM 3976 O O . CYS A 1 522 ? -59.081 -31.711 46.857 1.00 77.94 522 CYS A O 1
ATOM 3978 N N . ARG A 1 523 ? -60.482 -30.450 48.084 1.00 79.38 523 ARG A N 1
ATOM 3979 C CA . ARG A 1 523 ? -61.687 -30.662 47.282 1.00 79.38 523 ARG A CA 1
ATOM 3980 C C . ARG A 1 523 ? -62.470 -29.354 47.210 1.00 79.38 523 ARG A C 1
ATOM 3982 O O . ARG A 1 523 ? -62.642 -28.662 48.207 1.00 79.38 523 ARG A O 1
ATOM 3989 N N . LEU A 1 524 ? -62.974 -29.038 46.022 1.00 81.94 524 LEU A N 1
ATOM 3990 C CA . LEU A 1 524 ? -63.879 -27.914 45.795 1.00 81.94 524 LEU A CA 1
ATOM 3991 C C . LEU A 1 524 ? -65.194 -28.455 45.230 1.00 81.94 524 LEU A C 1
ATOM 3993 O O . LEU A 1 524 ? -65.174 -29.304 44.339 1.00 81.94 524 LEU A O 1
ATOM 3997 N N . THR A 1 525 ? -66.336 -27.984 45.733 1.00 77.50 525 THR A N 1
ATOM 3998 C CA . THR A 1 525 ? -67.653 -28.402 45.227 1.00 77.50 525 THR A CA 1
ATOM 3999 C C . THR A 1 525 ? -68.214 -27.332 44.301 1.00 77.50 525 THR A C 1
ATOM 4001 O O . THR A 1 525 ? -68.624 -26.265 44.754 1.00 77.50 525 THR A O 1
ATOM 4004 N N . VAL A 1 526 ? -68.274 -27.616 43.000 1.00 72.50 526 VAL A N 1
ATOM 4005 C CA . VAL A 1 526 ? -68.842 -26.705 41.993 1.00 72.50 526 VAL A CA 1
ATOM 4006 C C . VAL A 1 526 ? -70.029 -27.399 41.331 1.00 72.50 526 VAL A C 1
ATOM 4008 O O . VAL A 1 526 ? -69.884 -28.460 40.731 1.00 72.50 526 VAL A O 1
ATOM 4011 N N . GLY A 1 527 ? -71.235 -26.839 41.481 1.00 68.81 527 GLY A N 1
ATOM 4012 C CA . GLY A 1 527 ? -72.453 -27.409 40.883 1.00 68.81 527 GLY A CA 1
ATOM 4013 C C . GLY A 1 527 ? -72.841 -28.802 41.407 1.00 68.81 527 GLY A C 1
ATOM 4014 O O . GLY A 1 527 ? -73.492 -29.557 40.694 1.00 68.81 527 GLY A O 1
ATOM 4015 N N . GLY A 1 528 ? -72.429 -29.157 42.631 1.00 70.88 528 GLY A N 1
ATOM 4016 C CA . GLY A 1 528 ? -72.708 -30.459 43.255 1.00 70.88 528 GLY A CA 1
ATOM 4017 C C . GLY A 1 528 ? -71.705 -31.572 42.921 1.00 70.88 528 GLY A C 1
ATOM 4018 O O . GLY A 1 528 ? -71.838 -32.673 43.450 1.00 70.88 528 GLY A O 1
ATOM 4019 N N . ALA A 1 529 ? -70.692 -31.295 42.093 1.00 73.44 529 ALA A N 1
ATOM 4020 C CA . ALA A 1 529 ? -69.590 -32.209 41.799 1.00 73.44 529 ALA A CA 1
ATOM 4021 C C . ALA A 1 529 ? -68.302 -31.763 42.509 1.00 73.44 529 ALA A C 1
ATOM 4023 O O . ALA A 1 529 ? -67.995 -30.571 42.567 1.00 73.44 529 ALA A O 1
ATOM 4024 N N . SER A 1 530 ? -67.546 -32.729 43.038 1.00 78.31 530 SER A N 1
ATOM 4025 C CA . SER A 1 530 ? -66.236 -32.480 43.642 1.00 78.31 530 SER A CA 1
ATOM 4026 C C . SER A 1 530 ? -65.162 -32.444 42.553 1.00 78.31 530 SER A C 1
ATOM 4028 O O . SER A 1 530 ? -64.994 -33.426 41.827 1.00 78.31 530 SER A O 1
ATOM 4030 N N . VAL A 1 531 ? -64.464 -31.317 42.419 1.00 81.31 531 VAL A N 1
ATOM 4031 C CA . VAL A 1 531 ? -63.456 -31.075 41.376 1.00 81.31 531 VAL A CA 1
ATOM 4032 C C . VAL A 1 531 ? -62.055 -30.918 41.975 1.00 81.31 531 VAL A C 1
ATOM 4034 O O . VAL A 1 531 ? -61.899 -30.450 43.103 1.00 81.31 531 VAL A O 1
ATOM 4037 N N . THR A 1 532 ? -61.035 -31.321 41.211 1.00 80.44 532 THR A N 1
ATOM 4038 C CA . THR A 1 532 ? -59.603 -31.252 41.576 1.00 80.44 532 THR A CA 1
ATOM 4039 C C . THR A 1 532 ? -58.844 -30.146 40.838 1.00 80.44 532 THR A C 1
ATOM 4041 O O . THR A 1 532 ? -57.650 -29.977 41.045 1.00 80.44 532 THR A O 1
ATOM 4044 N N . SER A 1 533 ? -59.518 -29.386 39.978 1.00 80.94 533 SER A N 1
ATOM 4045 C CA . SER A 1 533 ? -58.958 -28.239 39.261 1.00 80.94 533 SER A CA 1
ATOM 4046 C C . SER A 1 533 ? -60.020 -27.154 39.129 1.00 80.94 533 SER A C 1
ATOM 4048 O O . SER A 1 533 ? -61.191 -27.470 38.894 1.00 80.94 533 SER A O 1
ATOM 4050 N N . VAL A 1 534 ? -59.624 -25.891 39.240 1.00 83.94 534 VAL A N 1
ATOM 4051 C CA . VAL A 1 534 ? -60.525 -24.735 39.190 1.00 83.94 534 VAL A CA 1
ATOM 4052 C C . VAL A 1 534 ? -60.021 -23.710 38.181 1.00 83.94 534 VAL A C 1
ATOM 4054 O O . VAL A 1 534 ? -58.842 -23.375 38.161 1.00 83.94 534 VAL A O 1
ATOM 4057 N N . ASN A 1 535 ? -60.912 -23.210 37.322 1.00 84.06 535 ASN A N 1
ATOM 4058 C CA . ASN A 1 535 ? -60.596 -22.085 36.448 1.00 84.06 535 ASN A CA 1
ATOM 4059 C C . ASN A 1 535 ? -60.835 -20.783 37.212 1.00 84.06 535 ASN A C 1
ATOM 4061 O O . ASN A 1 535 ? -61.984 -20.399 37.421 1.00 84.06 535 ASN A O 1
ATOM 4065 N N . VAL A 1 536 ? -59.767 -20.128 37.648 1.00 83.06 536 VAL A N 1
ATOM 4066 C CA . VAL A 1 536 ? -59.853 -18.864 38.392 1.00 83.06 536 VAL A CA 1
ATOM 4067 C C . VAL A 1 536 ? -59.987 -17.655 37.471 1.00 83.06 536 VAL A C 1
ATOM 4069 O O . VAL A 1 536 ? -60.345 -16.584 37.942 1.00 83.06 536 VAL A O 1
ATOM 4072 N N . GLY A 1 537 ? -59.766 -17.818 36.166 1.00 83.31 537 GLY A N 1
ATOM 4073 C CA . GLY A 1 537 ? -59.764 -16.718 35.206 1.00 83.31 537 GLY A CA 1
ATOM 4074 C C . GLY A 1 537 ? -58.611 -15.730 35.430 1.00 83.31 537 GLY A C 1
ATOM 4075 O O . GLY A 1 537 ? -58.050 -15.613 36.520 1.00 83.31 537 GLY A O 1
ATOM 4076 N N . ARG A 1 538 ? -58.217 -15.003 34.385 1.00 85.38 538 ARG A N 1
ATOM 4077 C CA . ARG A 1 538 ? -57.241 -13.908 34.494 1.00 85.38 538 ARG A CA 1
ATOM 4078 C C . ARG A 1 538 ? -57.526 -12.798 33.488 1.00 85.38 538 ARG A C 1
ATOM 4080 O O . ARG A 1 538 ? -57.932 -13.070 32.362 1.00 85.38 538 ARG A O 1
ATOM 4087 N N . CYS A 1 539 ? -57.241 -11.560 33.868 1.00 84.94 539 CYS A N 1
ATOM 4088 C CA . CYS A 1 539 ? -57.267 -10.422 32.949 1.00 84.94 539 CYS A CA 1
ATOM 4089 C C . CYS A 1 539 ? -55.900 -10.223 32.284 1.00 84.94 539 CYS A C 1
ATOM 4091 O O . CYS A 1 539 ? -54.868 -10.603 32.849 1.00 84.94 539 CYS A O 1
ATOM 4093 N N . SER A 1 540 ? -55.879 -9.626 31.087 1.00 81.06 540 SER A N 1
ATOM 4094 C CA . SER A 1 540 ? -54.634 -9.104 30.512 1.00 81.06 540 SER A CA 1
ATOM 4095 C C . SER A 1 540 ? -54.068 -8.031 31.445 1.00 81.06 540 SER A C 1
ATOM 4097 O O . SER A 1 540 ? -54.833 -7.350 32.108 1.00 81.06 540 SER A O 1
ATOM 4099 N N . LYS A 1 541 ? -52.742 -7.878 31.523 1.00 78.56 541 LYS A N 1
ATOM 4100 C CA . LYS A 1 541 ? -52.089 -6.807 32.308 1.00 78.56 541 LYS A CA 1
ATOM 4101 C C . LYS A 1 541 ? -51.632 -5.643 31.425 1.00 78.56 541 LYS A C 1
ATOM 4103 O O . LYS A 1 541 ? -50.666 -4.952 31.737 1.00 78.56 541 LYS A O 1
ATOM 4108 N N . GLU A 1 542 ? -52.270 -5.487 30.273 1.00 78.31 542 GLU A N 1
ATOM 4109 C CA . GLU A 1 542 ? -51.916 -4.449 29.311 1.00 78.31 542 GLU A CA 1
ATOM 4110 C C . GLU A 1 542 ? -52.387 -3.077 29.818 1.00 78.31 542 GLU A C 1
ATOM 4112 O O . GLU A 1 542 ? -53.402 -3.000 30.521 1.00 78.31 542 GLU A O 1
ATOM 4117 N N . PRO A 1 543 ? -51.666 -1.991 29.491 1.00 79.81 543 PRO A N 1
ATOM 4118 C CA . PRO A 1 543 ? -52.106 -0.640 29.810 1.00 79.81 543 PRO A CA 1
ATOM 4119 C C . PRO A 1 543 ? -53.462 -0.357 29.181 1.00 79.81 543 PRO A C 1
ATOM 4121 O O . PRO A 1 543 ? -53.726 -0.775 28.054 1.00 79.81 543 PRO A O 1
ATOM 4124 N N . CYS A 1 544 ? -54.305 0.378 29.893 1.00 82.88 544 CYS A N 1
ATOM 4125 C CA . CYS A 1 544 ? -55.670 0.642 29.462 1.00 82.88 544 CYS A CA 1
ATOM 4126 C C . CYS A 1 544 ? -56.060 2.112 29.628 1.00 82.88 544 CYS A C 1
ATOM 4128 O O . CYS A 1 544 ? -55.411 2.866 30.352 1.00 82.88 544 CYS A O 1
ATOM 4130 N N . ALA A 1 545 ? -57.135 2.511 28.954 1.00 82.75 545 ALA A N 1
ATOM 4131 C CA . ALA A 1 545 ? -57.743 3.825 29.059 1.00 82.75 545 ALA A CA 1
ATOM 4132 C C . ALA A 1 545 ? -59.269 3.699 29.146 1.00 82.75 545 ALA A C 1
ATOM 4134 O O . ALA A 1 545 ? -59.892 2.892 28.456 1.00 82.75 545 ALA A O 1
ATOM 4135 N N . THR A 1 546 ? -59.887 4.553 29.960 1.00 82.94 546 THR A N 1
ATOM 4136 C CA . THR A 1 546 ? -61.350 4.655 30.054 1.00 82.94 546 THR A CA 1
ATOM 4137 C C . THR A 1 546 ? -61.824 5.953 29.420 1.00 82.94 546 THR A C 1
ATOM 4139 O O . THR A 1 546 ? -61.151 6.982 29.515 1.00 82.94 546 THR A O 1
ATOM 4142 N N . LYS A 1 547 ? -63.019 5.957 28.817 1.00 76.50 547 LYS A N 1
ATOM 4143 C CA . LYS A 1 547 ? -63.616 7.203 28.296 1.00 76.50 547 LYS A CA 1
ATOM 4144 C C . LYS A 1 547 ? -63.825 8.271 29.375 1.00 76.50 547 LYS A C 1
ATOM 4146 O O . LYS A 1 547 ? -63.835 9.457 29.064 1.00 76.50 547 LYS A O 1
ATOM 4151 N N . ALA A 1 548 ? -64.017 7.853 30.626 1.00 76.25 548 ALA A N 1
ATOM 4152 C CA . ALA A 1 548 ? -64.221 8.752 31.758 1.00 76.25 548 ALA A CA 1
ATOM 4153 C C . ALA A 1 548 ? -62.933 9.479 32.190 1.00 76.25 548 ALA A C 1
ATOM 4155 O O . ALA A 1 548 ? -63.014 10.571 32.750 1.00 76.25 548 ALA A O 1
ATOM 4156 N N . ALA A 1 549 ? -61.760 8.894 31.931 1.00 70.00 549 ALA A N 1
ATOM 4157 C CA . ALA A 1 549 ? -60.464 9.452 32.304 1.00 70.00 549 ALA A CA 1
ATOM 4158 C C . ALA A 1 549 ? -59.394 9.151 31.229 1.00 70.00 549 ALA A C 1
ATOM 4160 O O . ALA A 1 549 ? -58.477 8.369 31.481 1.00 70.00 549 ALA A O 1
ATOM 4161 N N . PRO A 1 550 ? -59.490 9.770 30.035 1.00 65.56 550 PRO A N 1
ATOM 4162 C CA . PRO A 1 550 ? -58.625 9.459 28.893 1.00 65.56 550 PRO A CA 1
ATOM 4163 C C . PRO A 1 550 ? -57.145 9.832 29.099 1.00 65.56 550 PRO A C 1
ATOM 4165 O O . PRO A 1 550 ? -56.287 9.244 28.453 1.00 65.56 550 PRO A O 1
ATOM 4168 N N . ASP A 1 551 ? -56.842 10.764 30.011 1.00 62.78 551 ASP A N 1
ATOM 4169 C CA . ASP A 1 551 ? -55.477 11.245 30.291 1.00 62.78 551 ASP A CA 1
ATOM 4170 C C . ASP A 1 551 ? -54.850 10.634 31.566 1.00 62.78 551 ASP A C 1
ATOM 4172 O O . ASP A 1 551 ? -53.740 11.010 31.957 1.00 62.78 551 ASP A O 1
ATOM 4176 N N . LYS A 1 552 ? -55.545 9.721 32.265 1.00 68.00 552 LYS A N 1
ATOM 4177 C CA . LYS A 1 552 ? -55.042 9.126 33.515 1.00 68.00 552 LYS A CA 1
ATOM 4178 C C . LYS A 1 552 ? -54.019 8.028 33.199 1.00 68.00 552 LYS A C 1
ATOM 4180 O O . LYS A 1 552 ? -54.337 7.042 32.546 1.00 68.00 552 LYS A O 1
ATOM 4185 N N . THR A 1 553 ? -52.787 8.201 33.675 1.00 64.38 553 THR A N 1
ATOM 4186 C CA . THR A 1 553 ? -51.683 7.245 33.502 1.00 64.38 553 THR A CA 1
ATOM 4187 C C . THR A 1 553 ? -51.634 6.226 34.647 1.00 64.38 553 THR A C 1
ATOM 4189 O O . THR A 1 553 ? -52.145 6.485 35.735 1.00 64.38 553 THR A O 1
ATOM 4192 N N . GLY A 1 554 ? -51.017 5.060 34.415 1.00 69.31 554 GLY A N 1
ATOM 4193 C CA . GLY A 1 554 ? -50.880 4.007 35.436 1.00 69.31 554 GLY A CA 1
ATOM 4194 C C . GLY A 1 554 ? -52.115 3.115 35.610 1.00 69.31 554 GLY A C 1
ATOM 4195 O O . GLY A 1 554 ? -52.294 2.519 36.670 1.00 69.31 554 GLY A O 1
ATOM 4196 N N . LEU A 1 555 ? -52.966 3.037 34.584 1.00 81.69 555 LEU A N 1
ATOM 4197 C CA . LEU A 1 555 ? -54.095 2.117 34.540 1.00 81.69 555 LEU A CA 1
ATOM 4198 C C . LEU A 1 555 ? -53.727 0.847 33.757 1.00 81.69 555 LEU A C 1
ATOM 4200 O O . LEU A 1 555 ? -53.107 0.928 32.691 1.00 81.69 555 LEU A O 1
ATOM 4204 N N . CYS A 1 556 ? -54.131 -0.310 34.272 1.00 83.12 556 CYS A N 1
ATOM 4205 C CA . CYS A 1 556 ? -53.957 -1.616 33.646 1.00 83.12 556 CYS A CA 1
ATOM 4206 C C . CYS A 1 556 ? -55.290 -2.357 33.598 1.00 83.12 556 CYS A C 1
ATOM 4208 O O . CYS A 1 556 ? -56.160 -2.168 34.453 1.00 83.12 556 CYS A O 1
ATOM 4210 N N . CYS A 1 557 ? -55.428 -3.247 32.621 1.00 85.75 557 CYS A N 1
ATOM 4211 C CA . CYS A 1 557 ? -56.499 -4.223 32.663 1.00 85.75 557 CYS A CA 1
ATOM 4212 C C . CYS A 1 557 ? -56.320 -5.122 33.896 1.00 85.75 557 CYS A C 1
ATOM 4214 O O . CYS A 1 557 ? -55.230 -5.612 34.201 1.00 85.75 557 CYS A O 1
ATOM 4216 N N . GLY A 1 558 ? -57.398 -5.276 34.651 1.00 85.38 558 GLY A N 1
ATOM 4217 C CA . GLY A 1 558 ? -57.427 -5.996 35.913 1.00 85.38 558 GLY A CA 1
ATOM 4218 C C . GLY A 1 558 ? -58.825 -6.542 36.191 1.00 85.38 558 GLY A C 1
ATOM 4219 O O . GLY A 1 558 ? -59.762 -6.255 35.441 1.00 85.38 558 GLY A O 1
ATOM 4220 N N . PRO A 1 559 ? -58.982 -7.375 37.228 1.00 83.88 559 PRO A N 1
ATOM 4221 C CA . PRO A 1 559 ? -60.286 -7.903 37.601 1.00 83.88 559 PRO A CA 1
ATOM 4222 C C . PRO A 1 559 ? -61.206 -6.755 38.032 1.00 83.88 559 PRO A C 1
ATOM 4224 O O . PRO A 1 559 ? -60.954 -6.088 39.030 1.00 83.88 559 PRO A O 1
ATOM 4227 N N . SER A 1 560 ? -62.286 -6.529 37.286 1.00 85.12 560 SER A N 1
ATOM 4228 C CA . SER A 1 560 ? -63.314 -5.540 37.635 1.00 85.12 560 SER A CA 1
ATOM 4229 C C . SER A 1 560 ? -64.385 -6.132 38.550 1.00 85.12 560 SER A C 1
ATOM 4231 O O . SER A 1 560 ? -65.032 -5.411 39.308 1.00 85.12 560 SER A O 1
ATOM 4233 N N . SER A 1 561 ? -64.560 -7.455 38.514 1.00 85.62 561 SER A N 1
ATOM 4234 C CA . SER A 1 561 ? -65.387 -8.190 39.468 1.00 85.62 561 SER A CA 1
ATOM 4235 C C . SER A 1 561 ? -64.843 -9.596 39.710 1.00 85.62 561 SER A C 1
ATOM 4237 O O . SER A 1 561 ? -64.362 -10.266 38.790 1.00 85.62 561 SER A O 1
ATOM 4239 N N . THR A 1 562 ? -64.931 -10.054 40.958 1.00 84.50 562 THR A N 1
ATOM 4240 C CA . THR A 1 562 ? -64.487 -11.384 41.384 1.00 84.50 562 THR A CA 1
ATOM 4241 C C . THR A 1 562 ? -65.580 -12.113 42.159 1.00 84.50 562 THR A C 1
ATOM 4243 O O . THR A 1 562 ? -66.528 -11.521 42.679 1.00 84.50 562 THR A O 1
ATOM 4246 N N . ARG A 1 563 ? -65.450 -13.435 42.219 1.00 84.00 563 ARG A N 1
ATOM 4247 C CA . ARG A 1 563 ? -66.307 -14.351 42.958 1.00 84.00 563 ARG A CA 1
ATOM 4248 C C . ARG A 1 563 ? -65.441 -15.268 43.811 1.00 84.00 563 ARG A C 1
ATOM 4250 O O . ARG A 1 563 ? -64.587 -15.969 43.286 1.00 84.00 563 ARG A O 1
ATOM 4257 N N . GLN A 1 564 ? -65.703 -15.313 45.108 1.00 81.06 564 GLN A N 1
ATOM 4258 C CA . GLN A 1 564 ? -64.968 -16.156 46.047 1.00 81.06 564 GLN A CA 1
ATOM 4259 C C . GLN A 1 564 ? -65.423 -17.624 45.953 1.00 81.06 564 GLN A C 1
ATOM 4261 O O . GLN A 1 564 ? -66.621 -17.917 45.868 1.00 81.06 564 GLN A O 1
ATOM 4266 N N . LEU A 1 565 ? -64.462 -18.544 45.951 1.00 81.56 565 LEU A N 1
ATOM 4267 C CA . LEU A 1 565 ? -64.634 -19.993 45.924 1.00 81.56 565 LEU A CA 1
ATOM 4268 C C . LEU A 1 565 ? -63.993 -20.584 47.182 1.00 81.56 565 LEU A C 1
ATOM 4270 O O . LEU A 1 565 ? -62.805 -20.387 47.413 1.00 81.56 565 LEU A O 1
ATOM 4274 N N . HIS A 1 566 ? -64.771 -21.319 47.974 1.00 82.44 566 HIS A N 1
ATOM 4275 C CA . HIS A 1 566 ? -64.306 -21.901 49.234 1.00 82.44 566 HIS A CA 1
ATOM 4276 C C . HIS A 1 566 ? -63.715 -23.297 49.017 1.00 82.44 566 HIS A C 1
ATOM 4278 O O . HIS A 1 566 ? -64.449 -24.213 48.639 1.00 82.44 566 HIS A O 1
ATOM 4284 N N . VAL A 1 567 ? -62.412 -23.471 49.243 1.00 82.88 567 VAL A N 1
ATOM 4285 C CA . VAL A 1 567 ? -61.700 -24.748 49.081 1.00 82.88 567 VAL A CA 1
ATOM 4286 C C . VAL A 1 567 ? -61.517 -25.418 50.441 1.00 82.88 567 VAL A C 1
ATOM 4288 O O . VAL A 1 567 ? -60.943 -24.840 51.365 1.00 82.88 567 VAL A O 1
ATOM 4291 N N . GLU A 1 568 ? -61.956 -26.672 50.546 1.00 80.38 568 GLU A N 1
ATOM 4292 C CA . GLU A 1 568 ? -61.823 -27.474 51.764 1.00 80.38 568 GLU A CA 1
ATOM 4293 C C . GLU A 1 568 ? -60.686 -28.491 51.614 1.00 80.38 568 GLU A C 1
ATOM 4295 O O . GLU A 1 568 ? -60.641 -29.238 50.629 1.00 80.38 568 GLU A O 1
ATOM 4300 N N . CYS A 1 569 ? -59.769 -28.553 52.583 1.00 77.94 569 CYS A N 1
ATOM 4301 C CA . CYS A 1 569 ? -58.652 -29.502 52.578 1.00 77.94 569 CYS A CA 1
ATOM 4302 C C . CYS A 1 569 ? -58.539 -30.273 53.896 1.00 77.94 569 CYS A C 1
ATOM 4304 O O . CYS A 1 569 ? -59.081 -29.897 54.935 1.00 77.94 569 CYS A O 1
ATOM 4306 N N . ALA A 1 570 ? -57.801 -31.385 53.871 1.00 72.56 570 ALA A N 1
ATOM 4307 C CA . ALA A 1 570 ? -57.516 -32.156 55.078 1.00 72.56 570 ALA A CA 1
ATOM 4308 C C . ALA A 1 570 ? -56.614 -31.359 56.047 1.00 72.56 570 ALA A C 1
ATOM 4310 O O . ALA A 1 570 ? -55.391 -31.396 55.932 1.00 72.56 570 ALA A O 1
ATOM 4311 N N . GLY A 1 571 ? -57.231 -30.654 57.001 1.00 64.50 571 GLY A N 1
ATOM 4312 C CA . GLY A 1 571 ? -56.559 -29.934 58.092 1.00 64.50 571 GLY A CA 1
ATOM 4313 C C . GLY A 1 571 ? -56.587 -28.405 57.995 1.00 64.50 571 GLY A C 1
ATOM 4314 O O . GLY A 1 571 ? -56.237 -27.749 58.970 1.00 64.50 571 GLY A O 1
ATOM 4315 N N . PHE A 1 572 ? -57.025 -27.834 56.870 1.00 65.56 572 PHE A N 1
ATOM 4316 C CA . PHE A 1 572 ? -57.162 -26.387 56.669 1.00 65.56 572 PHE A CA 1
ATOM 4317 C C . PHE A 1 572 ? -58.122 -26.096 55.505 1.00 65.56 572 PHE A C 1
ATOM 4319 O O . PHE A 1 572 ? -58.250 -26.913 54.598 1.00 65.56 572 PHE A O 1
ATOM 4326 N N . ASN A 1 573 ? -58.761 -24.927 55.506 1.00 70.06 573 ASN A N 1
ATOM 4327 C CA . ASN A 1 573 ? -59.609 -24.448 54.410 1.00 70.06 573 ASN A CA 1
ATOM 4328 C C . ASN A 1 573 ? -59.116 -23.065 53.973 1.00 70.06 573 ASN A C 1
ATOM 4330 O O . ASN A 1 573 ? -58.607 -22.315 54.807 1.00 70.06 573 ASN A O 1
ATOM 4334 N N . TYR A 1 574 ? -59.273 -22.721 52.696 1.00 69.56 574 TYR A N 1
ATOM 4335 C CA . TYR A 1 574 ? -58.888 -21.409 52.169 1.00 69.56 574 TYR A CA 1
ATOM 4336 C C . TYR A 1 574 ? -59.816 -20.951 51.045 1.00 69.56 574 TYR A C 1
ATOM 4338 O O . TYR A 1 574 ? -60.472 -21.760 50.389 1.00 69.56 574 TYR A O 1
ATOM 434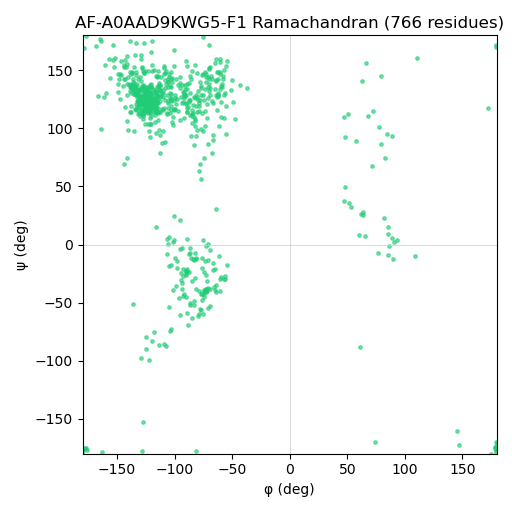6 N N . ASP A 1 575 ? -59.859 -19.642 50.817 1.00 71.88 575 ASP A N 1
ATOM 4347 C CA . ASP A 1 575 ? -60.682 -19.035 49.777 1.00 71.88 575 ASP A CA 1
ATOM 4348 C C . ASP A 1 575 ? -59.850 -18.646 48.552 1.00 71.88 575 ASP A C 1
ATOM 4350 O O . ASP A 1 575 ? -58.716 -18.183 48.669 1.00 71.88 575 ASP A O 1
ATOM 4354 N N . VAL A 1 576 ? -60.437 -18.816 47.367 1.00 77.25 576 VAL A N 1
ATOM 4355 C CA . VAL A 1 576 ? -59.837 -18.466 46.074 1.00 77.25 576 VAL A CA 1
ATOM 4356 C C . VAL A 1 576 ? -60.760 -17.511 45.326 1.00 77.25 576 VAL A C 1
ATOM 4358 O O . VAL A 1 576 ? -61.945 -17.790 45.164 1.00 77.25 576 VAL A O 1
ATOM 4361 N N . ASN A 1 577 ? -60.232 -16.401 44.813 1.00 78.75 577 ASN A N 1
ATOM 4362 C CA . ASN A 1 577 ? -61.011 -15.451 44.018 1.00 78.75 577 ASN A CA 1
ATOM 4363 C C . ASN A 1 577 ? -60.993 -15.817 42.526 1.00 78.75 577 ASN A C 1
ATOM 4365 O O . ASN A 1 577 ? -59.944 -15.804 41.888 1.00 78.75 577 ASN A O 1
ATOM 4369 N N . GLN A 1 578 ? -62.166 -16.106 41.963 1.00 84.31 578 GLN A N 1
ATOM 4370 C CA . GLN A 1 578 ? -62.392 -16.298 40.531 1.00 84.31 578 GLN A CA 1
ATOM 4371 C C . GLN A 1 578 ? -62.765 -14.969 39.864 1.00 84.31 578 GLN A C 1
ATOM 4373 O O . GLN A 1 578 ? -63.698 -14.295 40.293 1.00 84.31 578 GLN A O 1
ATOM 4378 N N . VAL A 1 579 ? -62.078 -14.600 38.790 1.00 86.88 579 VAL A N 1
ATOM 4379 C CA . VAL A 1 579 ? -62.354 -13.400 37.995 1.00 86.88 579 VAL A CA 1
ATOM 4380 C C . VAL A 1 579 ? -63.608 -13.607 37.143 1.00 86.88 579 VAL A C 1
ATOM 4382 O O . VAL A 1 579 ? -63.685 -14.560 36.371 1.00 86.88 579 VAL A O 1
ATOM 4385 N N . VAL A 1 580 ? -64.587 -12.709 37.282 1.00 87.25 580 VAL A N 1
ATOM 4386 C CA . VAL A 1 580 ? -65.876 -12.759 36.564 1.00 87.25 580 VAL A CA 1
ATOM 4387 C C . VAL A 1 580 ? -65.898 -11.787 35.388 1.00 87.25 580 VAL A C 1
ATOM 4389 O O . VAL A 1 580 ? -66.408 -12.133 34.327 1.00 87.25 580 VAL A O 1
ATOM 4392 N N . ALA A 1 581 ? -65.323 -10.598 35.560 1.00 87.88 581 ALA A N 1
ATOM 4393 C CA . ALA A 1 581 ? -65.158 -9.617 34.495 1.00 87.88 581 ALA A CA 1
ATOM 4394 C C . ALA A 1 581 ? -63.837 -8.865 34.660 1.00 87.88 581 ALA A C 1
ATOM 4396 O O . ALA A 1 581 ? -63.305 -8.743 35.771 1.00 87.88 581 ALA A O 1
ATOM 4397 N N . CYS A 1 582 ? -63.334 -8.356 33.543 1.00 88.31 582 CYS A N 1
ATOM 4398 C CA . CYS A 1 582 ? -62.130 -7.543 33.468 1.00 88.31 582 CYS A CA 1
ATOM 4399 C C . CYS A 1 582 ? -62.478 -6.086 33.140 1.00 88.31 582 CYS A C 1
ATOM 4401 O O . CYS A 1 582 ? -63.504 -5.796 32.528 1.00 88.31 582 CYS A O 1
ATOM 4403 N N . GLY A 1 583 ? -61.644 -5.152 33.580 1.00 87.25 583 GLY A N 1
ATOM 4404 C CA . GLY A 1 583 ? -61.816 -3.728 33.315 1.00 87.25 583 GLY A CA 1
ATOM 4405 C C . GLY A 1 583 ? -60.573 -2.931 33.682 1.00 87.25 583 GLY A C 1
ATOM 4406 O O . GLY A 1 583 ? -59.626 -3.456 34.269 1.00 87.25 583 GLY A O 1
ATOM 4407 N N . CYS A 1 584 ? -60.568 -1.664 33.304 1.00 87.12 584 CYS A N 1
ATOM 4408 C CA . CYS A 1 584 ? -59.446 -0.768 33.494 1.00 87.12 584 CYS A CA 1
ATOM 4409 C C . CYS A 1 584 ? -59.469 -0.147 34.887 1.00 87.12 584 CYS A C 1
ATOM 4411 O O . CYS A 1 584 ? -60.368 0.624 35.235 1.00 87.12 584 CYS A O 1
ATOM 4413 N N . ALA A 1 585 ? -58.455 -0.477 35.676 1.00 81.00 585 ALA A N 1
ATOM 4414 C CA . ALA A 1 585 ? -58.261 0.011 37.034 1.00 81.00 585 ALA A CA 1
ATOM 4415 C C . ALA A 1 585 ? -56.808 0.465 37.223 1.00 81.00 585 ALA A C 1
ATOM 4417 O O . ALA A 1 585 ? -55.978 0.307 36.330 1.00 81.00 585 ALA A O 1
ATOM 4418 N N . GLU A 1 586 ? -56.491 1.070 38.369 1.00 79.44 586 GLU A N 1
ATOM 4419 C CA . GLU A 1 586 ? -55.091 1.337 38.721 1.00 79.44 586 GLU A CA 1
ATOM 4420 C C . GLU A 1 586 ? -54.329 0.010 38.753 1.00 79.44 586 GLU A C 1
ATOM 4422 O O . GLU A 1 586 ? -54.855 -0.995 39.226 1.00 79.44 586 GLU A O 1
ATOM 4427 N N . CYS A 1 587 ? -53.127 -0.023 38.171 1.00 72.50 587 CYS A N 1
ATOM 4428 C CA . CYS A 1 587 ? -52.341 -1.251 38.123 1.00 72.50 587 CYS A CA 1
ATOM 4429 C C . CYS A 1 587 ? -52.063 -1.732 39.558 1.00 72.50 587 CYS A C 1
ATOM 4431 O O . CYS A 1 587 ? -51.286 -1.102 40.277 1.00 72.50 587 CYS A O 1
ATOM 4433 N N . ASP A 1 588 ? -52.696 -2.835 39.960 1.00 60.66 588 ASP A N 1
ATOM 4434 C CA . ASP A 1 588 ? -52.560 -3.384 41.308 1.00 60.66 588 ASP A CA 1
ATOM 4435 C C . ASP A 1 588 ? -51.118 -3.831 41.587 1.00 60.66 588 ASP A C 1
ATOM 4437 O O . ASP A 1 588 ? -50.543 -4.643 40.852 1.00 60.66 588 ASP A O 1
ATOM 4441 N N . ASN A 1 589 ? -50.560 -3.328 42.691 1.00 54.62 589 ASN A N 1
ATOM 4442 C CA . ASN A 1 589 ? -49.353 -3.866 43.328 1.00 54.62 589 ASN A CA 1
ATOM 4443 C C . ASN A 1 589 ? -49.688 -4.954 44.375 1.00 54.62 589 ASN A C 1
ATOM 4445 O O . ASN A 1 589 ? -48.776 -5.459 45.030 1.00 54.62 589 ASN A O 1
ATOM 4449 N N . ASP A 1 590 ? -50.961 -5.347 44.509 1.00 53.69 590 ASP A N 1
ATOM 4450 C CA . ASP A 1 590 ? -51.478 -6.291 45.515 1.00 53.69 590 ASP A CA 1
ATOM 4451 C C . ASP A 1 590 ? -51.170 -7.763 45.190 1.00 53.69 590 ASP A C 1
ATOM 4453 O O . ASP A 1 590 ? -52.025 -8.642 45.127 1.00 53.69 590 ASP A O 1
ATOM 4457 N N . ASN A 1 591 ? -49.885 -8.057 45.015 1.00 61.75 591 ASN A N 1
ATOM 4458 C CA . ASN A 1 591 ? -4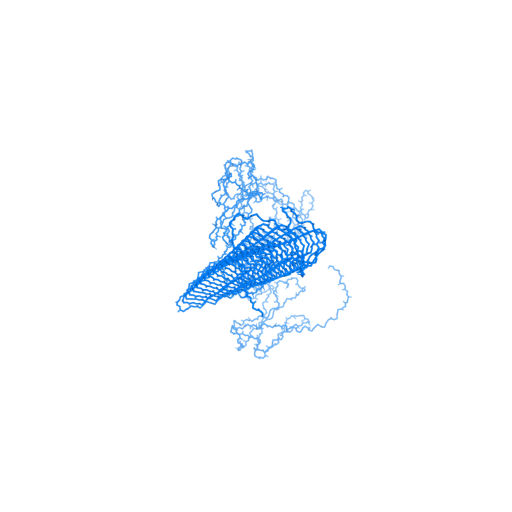9.352 -9.417 45.049 1.00 61.75 591 ASN A CA 1
ATOM 4459 C C . ASN A 1 591 ? -48.814 -9.760 46.454 1.00 61.75 591 ASN A C 1
ATOM 4461 O O . ASN A 1 591 ? -47.949 -10.624 46.574 1.00 61.75 591 ASN A O 1
ATOM 4465 N N . GLN A 1 592 ? -49.238 -9.056 47.509 1.00 66.81 592 GLN A N 1
ATOM 4466 C CA . GLN A 1 592 ? -48.777 -9.335 48.868 1.00 66.81 592 GLN A CA 1
ATOM 4467 C C . GLN A 1 592 ? -49.561 -10.495 49.488 1.00 66.81 592 GLN A C 1
ATOM 4469 O O . GLN A 1 592 ? -50.786 -10.498 49.537 1.00 66.81 592 GLN A O 1
ATOM 4474 N N . VAL A 1 593 ? -48.819 -11.488 49.960 1.00 75.06 593 VAL A N 1
ATOM 4475 C CA . VAL A 1 593 ? -49.296 -12.663 50.680 1.00 75.06 593 VAL A CA 1
ATOM 4476 C C . VAL A 1 593 ? -48.836 -12.533 52.122 1.00 75.06 593 VAL A C 1
ATOM 4478 O O . VAL A 1 593 ? -47.642 -12.360 52.382 1.00 75.06 593 VAL A O 1
ATOM 4481 N N . THR A 1 594 ? -49.758 -12.640 53.071 1.00 81.25 594 THR A N 1
ATOM 4482 C CA . THR A 1 594 ? -49.413 -12.724 54.490 1.00 81.25 594 THR A CA 1
ATOM 4483 C C . THR A 1 594 ? -48.894 -14.129 54.792 1.00 81.25 594 THR A C 1
ATOM 4485 O O . THR A 1 594 ? -49.626 -15.111 54.702 1.00 81.25 594 THR A O 1
ATOM 4488 N N . VAL A 1 595 ? -47.616 -14.248 55.139 1.00 84.56 595 VAL A N 1
ATOM 4489 C CA . VAL A 1 595 ? -46.979 -15.506 55.537 1.00 84.56 595 VAL A CA 1
ATOM 4490 C C . VAL A 1 595 ? -46.930 -15.569 57.052 1.00 84.56 595 VAL A C 1
ATOM 4492 O O . VAL A 1 595 ? -46.295 -14.733 57.694 1.00 84.56 595 VAL A O 1
ATOM 4495 N N . THR A 1 596 ? -47.554 -16.591 57.619 1.00 84.88 596 THR A N 1
ATOM 4496 C CA . THR A 1 596 ? -47.490 -16.926 59.040 1.00 84.88 596 THR A CA 1
ATOM 4497 C C . THR A 1 596 ? -46.743 -18.242 59.206 1.00 84.88 596 THR A C 1
ATOM 4499 O O .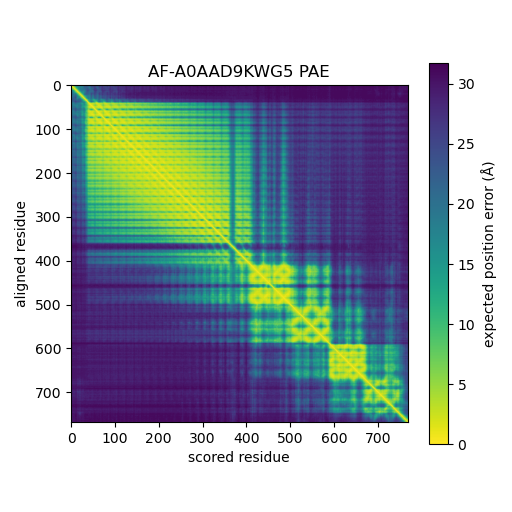 THR A 1 596 ? -46.987 -19.187 58.464 1.00 84.88 596 THR A O 1
ATOM 4502 N N . GLY A 1 597 ? -45.835 -18.340 60.171 1.00 84.12 597 GLY A N 1
ATOM 4503 C CA . GLY A 1 597 ? -45.152 -19.600 60.441 1.00 84.12 597 GLY A CA 1
ATOM 4504 C C . GLY A 1 597 ? -44.924 -19.888 61.912 1.00 84.12 597 GLY A C 1
ATOM 4505 O O . GLY A 1 597 ? -44.869 -18.968 62.729 1.00 84.12 597 GLY A O 1
ATOM 4506 N N . GLU A 1 598 ? -44.802 -21.173 62.229 1.00 83.62 598 GLU A N 1
ATOM 4507 C CA . GLU A 1 598 ? -44.523 -21.713 63.560 1.00 83.62 598 GLU A CA 1
ATOM 4508 C C . GLU A 1 598 ? -43.151 -22.401 63.571 1.00 83.62 598 GLU A C 1
ATOM 4510 O O . GLU A 1 598 ? -42.771 -23.096 62.630 1.00 83.62 598 GLU A O 1
ATOM 4515 N N . VAL A 1 599 ? -42.356 -22.174 64.612 1.00 85.69 599 VAL A N 1
ATOM 4516 C CA . VAL A 1 599 ? -40.987 -22.672 64.735 1.00 85.69 599 VAL A CA 1
ATOM 4517 C C . VAL A 1 599 ? -40.961 -23.855 65.691 1.00 85.69 599 VAL A C 1
ATOM 4519 O O . VAL A 1 599 ? -41.155 -23.708 66.894 1.00 85.69 599 VAL A O 1
ATOM 4522 N N . LEU A 1 600 ? -40.616 -25.028 65.169 1.00 81.44 600 LEU A N 1
ATOM 4523 C CA . LEU A 1 600 ? -40.513 -26.259 65.945 1.00 81.44 600 LEU A CA 1
ATOM 4524 C C . LEU A 1 600 ? -39.056 -26.467 66.383 1.00 81.44 600 LEU A C 1
ATOM 4526 O O . LEU A 1 600 ? -38.183 -26.805 65.584 1.00 81.44 600 LEU A O 1
ATOM 4530 N N . THR A 1 601 ? -38.771 -26.259 67.669 1.00 74.19 601 THR A N 1
ATOM 4531 C CA . THR A 1 601 ? -37.402 -26.296 68.230 1.00 74.19 601 THR A CA 1
ATOM 4532 C C . THR A 1 601 ? -37.046 -27.597 68.957 1.00 74.19 601 THR A C 1
ATOM 4534 O O . THR A 1 601 ? -35.974 -27.699 69.560 1.00 74.19 601 THR A O 1
ATOM 4537 N N . GLY A 1 602 ? -37.940 -28.592 68.957 1.00 68.44 602 GLY A N 1
ATOM 4538 C CA . GLY A 1 602 ? -37.703 -29.886 69.608 1.00 68.44 602 GLY A CA 1
ATOM 4539 C C . GLY A 1 602 ? -37.523 -29.807 71.132 1.00 68.44 602 GLY A C 1
ATOM 4540 O O . GLY A 1 602 ? -36.815 -30.632 71.704 1.00 68.44 602 GLY A O 1
ATOM 4541 N N . GLY A 1 603 ? -38.129 -28.811 71.793 1.00 65.25 603 GLY A N 1
ATOM 4542 C CA . GLY A 1 603 ? -38.086 -28.636 73.254 1.00 65.25 603 GLY A CA 1
ATOM 4543 C C . GLY A 1 603 ? -36.977 -27.710 73.776 1.00 65.25 603 GLY A C 1
ATOM 4544 O O . GLY A 1 603 ? -36.833 -27.552 74.987 1.00 65.25 603 GLY A O 1
ATOM 4545 N N . VAL A 1 604 ? -36.203 -27.078 72.888 1.00 70.12 604 VAL A N 1
ATOM 4546 C CA . VAL A 1 604 ? -35.203 -26.047 73.225 1.00 70.12 604 VAL A CA 1
ATOM 4547 C C . VAL A 1 604 ? -35.829 -24.654 73.072 1.00 70.12 604 VAL A C 1
ATOM 4549 O O . VAL A 1 604 ? -36.631 -24.435 72.174 1.00 70.12 604 VAL A O 1
ATOM 4552 N N . SER A 1 605 ? -35.482 -23.685 73.927 1.00 74.12 605 SER A N 1
ATOM 4553 C CA . SER A 1 605 ? -36.072 -22.335 73.857 1.00 74.12 605 SER A CA 1
ATOM 4554 C C . SER A 1 605 ? -35.871 -21.683 72.479 1.00 74.12 605 SER A C 1
ATOM 4556 O O . SER A 1 605 ? -34.746 -21.609 71.984 1.00 74.12 605 SER A O 1
ATOM 4558 N N . SER A 1 606 ? -36.951 -21.149 71.901 1.00 72.00 606 SER A N 1
ATOM 4559 C CA . SER A 1 606 ? -36.958 -20.341 70.671 1.00 72.00 606 SER A CA 1
ATOM 4560 C C . SER A 1 606 ? -36.448 -18.906 70.871 1.00 72.00 606 SER A C 1
ATOM 4562 O O . SER A 1 606 ? -36.417 -18.106 69.932 1.00 72.00 606 SER A O 1
ATOM 4564 N N . SER A 1 607 ? -35.990 -18.563 72.082 1.00 75.81 607 SER A N 1
ATOM 4565 C CA . SER A 1 607 ? -35.438 -17.244 72.386 1.00 75.81 607 SER A CA 1
ATOM 4566 C C . SER A 1 607 ? -34.223 -16.937 71.505 1.00 75.81 607 SER A C 1
ATOM 4568 O O . SER A 1 607 ? -33.233 -17.673 71.478 1.00 75.81 607 SER A O 1
ATOM 4570 N N . GLY A 1 608 ? -34.301 -15.829 70.765 1.00 76.12 608 GLY A N 1
ATOM 4571 C CA . GLY A 1 608 ? -33.252 -15.406 69.837 1.00 76.12 608 GLY A CA 1
ATOM 4572 C C . GLY A 1 608 ? -33.335 -16.025 68.436 1.00 76.12 608 GLY A C 1
ATOM 4573 O O . GLY A 1 608 ? -32.349 -15.946 67.697 1.00 76.12 608 GLY A O 1
ATOM 4574 N N . VAL A 1 609 ? -34.469 -16.627 68.061 1.00 85.62 609 VAL A N 1
ATOM 4575 C CA . VAL A 1 609 ? -34.784 -17.016 66.677 1.00 85.62 609 VAL A CA 1
ATOM 4576 C C . VAL A 1 609 ? -35.448 -15.848 65.937 1.00 85.62 609 VAL A C 1
ATOM 4578 O O . VAL A 1 609 ? -36.290 -15.144 66.493 1.00 85.62 609 VAL A O 1
ATOM 4581 N N . TYR A 1 610 ? -35.064 -15.636 64.676 1.00 87.50 610 TYR A N 1
ATOM 4582 C CA . TYR A 1 610 ? -35.623 -14.590 63.816 1.00 87.50 610 TYR A CA 1
ATOM 4583 C C . TYR A 1 610 ? -35.826 -15.090 62.392 1.00 87.50 610 TYR A C 1
ATOM 4585 O O . TYR A 1 610 ? -34.930 -15.732 61.837 1.00 87.50 610 TYR A O 1
ATOM 4593 N N . ALA A 1 611 ? -36.957 -14.732 61.787 1.00 87.56 611 ALA A N 1
ATOM 4594 C CA . ALA A 1 611 ? -37.173 -14.875 60.354 1.00 87.56 611 ALA A CA 1
ATOM 4595 C C . ALA A 1 611 ? -36.630 -13.639 59.618 1.00 87.56 611 ALA A C 1
ATOM 4597 O O . ALA A 1 611 ? -36.711 -12.513 60.109 1.00 87.56 611 ALA A O 1
ATOM 4598 N N . PHE A 1 612 ? -36.045 -13.853 58.447 1.00 87.31 612 PHE A N 1
ATOM 4599 C CA . PHE A 1 612 ? -35.474 -12.830 57.584 1.00 87.31 612 PHE A CA 1
ATOM 4600 C C . PHE A 1 612 ? -36.069 -12.959 56.190 1.00 87.31 612 PHE A C 1
ATOM 4602 O O . PHE A 1 612 ? -35.840 -13.963 55.511 1.00 87.31 612 PHE A O 1
ATOM 4609 N N . TYR A 1 613 ? -36.778 -11.922 55.765 1.00 87.12 613 TYR A N 1
ATOM 4610 C CA . TYR A 1 613 ? -37.350 -11.793 54.430 1.00 87.12 613 TYR A CA 1
ATOM 4611 C C . TYR A 1 613 ? -36.992 -10.405 53.888 1.00 87.12 613 TYR A C 1
ATOM 4613 O O . TYR A 1 613 ? -37.050 -9.426 54.627 1.00 87.12 613 TYR A O 1
ATOM 4621 N N . ASP A 1 614 ? -36.502 -10.350 52.647 1.00 79.06 614 ASP A N 1
ATOM 4622 C CA . ASP A 1 614 ? -36.008 -9.133 51.974 1.00 79.06 614 ASP A CA 1
ATOM 4623 C C . ASP A 1 614 ? -35.039 -8.265 52.814 1.00 79.06 614 ASP A C 1
ATOM 4625 O O . ASP A 1 614 ? -35.075 -7.039 52.841 1.00 79.06 614 ASP A O 1
ATOM 4629 N N . GLY A 1 615 ? -34.174 -8.925 53.594 1.00 75.38 615 GLY A N 1
ATOM 4630 C CA . GLY A 1 615 ? -33.215 -8.259 54.484 1.00 75.38 615 GLY A CA 1
ATOM 4631 C C . GLY A 1 615 ? -33.811 -7.686 55.778 1.00 75.38 615 GLY A C 1
ATOM 4632 O O . GLY A 1 615 ? -33.047 -7.297 56.667 1.00 75.38 615 GLY A O 1
ATOM 4633 N N . GLN A 1 616 ? -35.135 -7.696 55.941 1.00 81.00 616 GLN A N 1
ATOM 4634 C CA . GLN A 1 616 ? -35.827 -7.276 57.156 1.00 81.00 616 GLN A CA 1
ATOM 4635 C C . GLN A 1 616 ? -35.940 -8.431 58.161 1.00 81.00 616 GLN A C 1
ATOM 4637 O O . GLN A 1 616 ? -36.057 -9.599 57.793 1.00 81.00 616 GLN A O 1
ATOM 4642 N N . ARG A 1 617 ? -35.860 -8.104 59.456 1.00 84.56 617 ARG A N 1
ATOM 4643 C CA . ARG A 1 617 ? -35.878 -9.065 60.567 1.00 84.56 617 ARG A CA 1
ATOM 4644 C C . ARG A 1 617 ? -37.245 -9.080 61.241 1.00 84.56 617 ARG A C 1
ATOM 4646 O O . ARG A 1 617 ? -37.680 -8.052 61.753 1.00 84.56 617 ARG A O 1
ATOM 4653 N N . TYR A 1 618 ? -37.835 -10.263 61.344 1.00 88.12 618 TYR A N 1
ATOM 4654 C CA . TYR A 1 618 ? -39.100 -10.522 62.021 1.00 88.12 618 TYR A CA 1
ATOM 4655 C C . TYR A 1 618 ? -38.845 -11.378 63.266 1.00 88.12 618 TYR A C 1
ATOM 4657 O O . TYR A 1 618 ? -38.133 -12.386 63.222 1.00 88.12 618 TYR A O 1
ATOM 4665 N N . GLY A 1 619 ? -39.355 -10.915 64.408 1.00 80.56 619 GLY A N 1
ATOM 4666 C CA . GLY A 1 619 ? -39.246 -11.619 65.685 1.00 80.56 619 GLY A CA 1
ATOM 4667 C C . GLY A 1 619 ? -40.153 -12.841 65.729 1.00 80.56 619 GLY A C 1
ATOM 4668 O O . GLY A 1 619 ? -41.257 -12.798 65.199 1.00 80.56 619 GLY A O 1
ATOM 4669 N N . VAL A 1 620 ? -39.683 -13.905 66.380 1.00 82.94 620 VAL A N 1
ATOM 4670 C CA . VAL A 1 620 ? -40.522 -15.048 66.746 1.00 82.94 620 VAL A CA 1
ATOM 4671 C C . VAL A 1 620 ? -41.034 -14.817 68.168 1.00 82.94 620 VAL A C 1
ATOM 4673 O O . VAL A 1 620 ? -40.232 -14.628 69.086 1.00 82.94 620 VAL A O 1
ATOM 4676 N N . SER A 1 621 ? -42.352 -14.792 68.343 1.00 76.94 621 SER A N 1
ATOM 4677 C CA . SER A 1 621 ? -43.037 -14.658 69.636 1.00 76.94 621 SER A CA 1
ATOM 4678 C C . SER A 1 621 ? -44.002 -15.822 69.809 1.00 76.94 621 SER A C 1
ATOM 4680 O O . SER A 1 621 ? -44.771 -16.086 68.889 1.00 76.94 621 SER A O 1
ATOM 4682 N N . ASP A 1 622 ? -43.963 -16.503 70.957 1.00 78.62 622 ASP A N 1
ATOM 4683 C CA . ASP A 1 622 ? -44.735 -17.734 71.203 1.00 78.62 622 ASP A CA 1
ATOM 4684 C C . ASP A 1 622 ? -44.594 -18.741 70.052 1.00 78.62 622 ASP A C 1
ATOM 4686 O O . ASP A 1 622 ? -45.571 -19.211 69.478 1.00 78.62 622 ASP A O 1
ATOM 4690 N N . ASP A 1 623 ? -43.341 -18.984 69.659 1.00 80.38 623 ASP A N 1
ATOM 4691 C CA . ASP A 1 623 ? -42.952 -19.860 68.552 1.00 80.38 623 ASP A CA 1
ATOM 4692 C C . ASP A 1 623 ? -43.509 -19.460 67.173 1.00 80.38 623 ASP A C 1
ATOM 4694 O O . ASP A 1 623 ? -43.264 -20.165 66.203 1.00 80.38 623 ASP A O 1
ATOM 4698 N N . ARG A 1 624 ? -44.158 -18.296 67.020 1.00 84.88 624 ARG A N 1
ATOM 4699 C CA . ARG A 1 624 ? -44.750 -17.847 65.749 1.00 84.88 624 ARG A CA 1
ATOM 4700 C C . ARG A 1 624 ? -44.154 -16.553 65.198 1.00 84.88 624 ARG A C 1
ATOM 4702 O O . ARG A 1 624 ? -43.718 -15.678 65.945 1.00 84.88 624 ARG A O 1
ATOM 4709 N N . PHE A 1 625 ? -44.168 -16.418 63.874 1.00 87.62 625 PHE A N 1
ATOM 4710 C CA . PHE A 1 625 ? -43.845 -15.187 63.144 1.00 87.62 625 PHE A CA 1
ATOM 4711 C C . PHE A 1 625 ? -44.871 -14.927 62.036 1.00 87.62 625 PHE A C 1
ATOM 4713 O O . PHE A 1 625 ? -45.445 -15.867 61.491 1.00 87.62 625 PHE A O 1
ATOM 4720 N N . THR A 1 626 ? -45.057 -13.657 61.669 1.00 87.75 626 THR A N 1
ATOM 4721 C CA . THR A 1 626 ? -45.911 -13.248 60.544 1.00 87.75 626 THR A CA 1
ATOM 4722 C C . THR A 1 626 ? -45.274 -12.078 59.794 1.00 87.75 626 THR A C 1
ATOM 4724 O O . THR A 1 626 ? -44.734 -11.166 60.426 1.00 87.75 626 THR A O 1
ATOM 4727 N N . PHE A 1 627 ? -45.318 -12.096 58.460 1.00 88.88 627 PHE A N 1
ATOM 4728 C CA . PHE A 1 627 ? -44.882 -10.992 57.597 1.00 88.88 627 PHE A CA 1
ATOM 4729 C C . PHE A 1 627 ? -45.614 -10.994 56.250 1.00 88.88 627 PHE A C 1
ATOM 4731 O O . PHE A 1 627 ? -46.120 -12.022 55.818 1.00 88.88 627 PHE A O 1
ATOM 4738 N N . GLU A 1 628 ? -45.652 -9.850 55.569 1.00 86.06 628 GLU A N 1
ATOM 4739 C CA . GLU A 1 628 ? -46.171 -9.736 54.200 1.00 86.06 628 GLU A CA 1
ATOM 4740 C C . GLU A 1 628 ? -45.049 -9.943 53.180 1.00 86.06 628 GLU A C 1
ATOM 4742 O O . GLU A 1 628 ? -43.937 -9.433 53.343 1.00 86.06 628 GLU A O 1
ATOM 4747 N N . ALA A 1 629 ? -45.334 -10.704 52.126 1.00 83.06 629 ALA A N 1
ATOM 4748 C CA . ALA A 1 629 ? -44.361 -11.087 51.113 1.00 83.06 629 ALA A CA 1
ATOM 4749 C C . ALA A 1 629 ? -44.941 -11.028 49.702 1.00 83.06 629 ALA A C 1
ATOM 4751 O O . ALA A 1 629 ? -46.112 -11.303 49.484 1.00 83.06 629 ALA A O 1
ATOM 4752 N N . THR A 1 630 ? -44.102 -10.715 48.720 1.00 81.25 630 THR A N 1
ATOM 4753 C CA . THR A 1 630 ? -44.490 -10.640 47.308 1.00 81.25 630 THR A CA 1
ATOM 4754 C C . THR A 1 630 ? -43.862 -11.820 46.563 1.00 81.25 630 THR A C 1
ATOM 4756 O O . THR A 1 630 ? -42.632 -11.896 46.508 1.00 81.25 630 THR A O 1
ATOM 4759 N N . PRO A 1 631 ? -44.650 -12.742 45.977 1.00 76.75 631 PRO A N 1
ATOM 4760 C CA . PRO A 1 631 ? -44.114 -13.910 45.291 1.00 76.75 631 PRO A CA 1
ATOM 4761 C C . PRO A 1 631 ? -43.258 -13.510 44.088 1.00 76.75 631 PRO A C 1
ATOM 4763 O O . PRO A 1 631 ? -43.707 -12.778 43.201 1.00 76.75 631 PRO A O 1
ATOM 4766 N N . GLN A 1 632 ? -42.042 -14.044 44.015 1.00 67.25 632 GLN A N 1
ATOM 4767 C CA . GLN A 1 632 ? -41.167 -13.924 42.853 1.00 67.25 632 GLN A CA 1
ATOM 4768 C C . GLN A 1 632 ? -41.257 -15.212 42.037 1.00 67.25 632 GLN A C 1
ATOM 4770 O O . GLN A 1 632 ? -40.921 -16.286 42.525 1.00 67.25 632 GLN A O 1
ATOM 4775 N N . ALA A 1 633 ? -41.746 -15.115 40.797 1.00 68.19 633 ALA A N 1
ATOM 4776 C CA . ALA A 1 633 ? -41.971 -16.271 39.918 1.00 68.19 633 ALA A CA 1
ATOM 4777 C C . ALA A 1 633 ? -42.831 -17.393 40.547 1.00 68.19 633 ALA A C 1
ATOM 4779 O O . ALA A 1 633 ? -42.641 -18.561 40.233 1.00 68.19 633 ALA A O 1
ATOM 4780 N N . GLY A 1 634 ? -43.783 -17.035 41.419 1.00 62.50 634 GLY A N 1
ATOM 4781 C CA . GLY A 1 634 ? -44.649 -17.999 42.108 1.00 62.50 634 GLY A CA 1
ATOM 4782 C C . GLY A 1 634 ? -44.056 -18.584 43.389 1.00 62.50 634 GLY A C 1
ATOM 4783 O O . GLY A 1 634 ? -44.657 -19.489 43.950 1.00 62.50 634 GLY A O 1
ATOM 4784 N N . HIS A 1 635 ? -42.925 -18.067 43.879 1.00 72.94 635 HIS A N 1
ATOM 4785 C CA . HIS A 1 635 ? -42.283 -18.557 45.098 1.00 72.94 635 HIS A CA 1
ATOM 4786 C C . HIS A 1 635 ? -42.021 -17.435 46.114 1.00 72.94 635 HIS A C 1
ATOM 4788 O O . HIS A 1 635 ? -41.718 -16.300 45.738 1.00 72.94 635 HIS A O 1
ATOM 4794 N N . ILE A 1 636 ? -42.089 -17.755 47.407 1.00 80.06 636 ILE A N 1
ATOM 4795 C CA . ILE A 1 636 ? -41.628 -16.896 48.510 1.00 80.06 636 ILE A CA 1
ATOM 4796 C C . ILE A 1 636 ? -40.491 -17.616 49.234 1.00 80.06 636 ILE A C 1
ATOM 4798 O O . ILE A 1 636 ? -40.692 -18.715 49.741 1.00 80.06 636 ILE A O 1
ATOM 4802 N N . SER A 1 637 ? -39.313 -16.992 49.329 1.00 81.44 637 SER A N 1
ATOM 4803 C CA . SER A 1 637 ? -38.165 -17.549 50.057 1.00 81.44 637 SER A CA 1
ATOM 4804 C C . SER A 1 637 ? -37.745 -16.661 51.227 1.00 81.44 637 SER A C 1
ATOM 4806 O O . SER A 1 637 ? -37.533 -15.462 51.056 1.00 81.44 637 SER A O 1
ATOM 4808 N N . PHE A 1 638 ? -37.553 -17.253 52.405 1.00 86.69 638 PHE A N 1
ATOM 4809 C CA . PHE A 1 638 ? -37.084 -16.561 53.610 1.00 86.69 638 PHE A CA 1
ATOM 4810 C C . PHE A 1 638 ? -36.105 -17.430 54.413 1.00 86.69 638 PHE A C 1
ATOM 4812 O O . PHE A 1 638 ? -36.000 -18.641 54.206 1.00 86.69 638 PHE A O 1
ATOM 4819 N N . GLN A 1 639 ? -35.337 -16.816 55.316 1.00 85.25 639 GLN A N 1
ATOM 4820 C CA . GLN A 1 639 ? -34.364 -17.516 56.162 1.00 85.25 639 GLN A CA 1
ATOM 4821 C C . GLN A 1 639 ? -34.694 -17.373 57.643 1.00 85.25 639 GLN A C 1
ATOM 4823 O O . GLN A 1 639 ? -34.878 -16.267 58.133 1.00 85.25 639 GLN A O 1
ATOM 4828 N N . VAL A 1 640 ? -34.646 -18.467 58.391 1.00 85.44 640 VAL A N 1
ATOM 4829 C CA . VAL A 1 640 ? -34.733 -18.461 59.852 1.00 85.44 640 VAL A CA 1
ATOM 4830 C C . VAL A 1 640 ? -33.331 -18.609 60.437 1.00 85.44 640 VAL A C 1
ATOM 4832 O O . VAL A 1 640 ? -32.595 -19.533 60.089 1.00 85.44 640 VAL A O 1
ATOM 4835 N N . LYS A 1 641 ? -32.921 -17.673 61.298 1.00 82.56 641 LYS A N 1
ATOM 4836 C CA . LYS A 1 641 ? -31.569 -17.610 61.883 1.00 82.56 641 LYS A CA 1
ATOM 4837 C C . LYS A 1 641 ? -31.619 -17.547 63.405 1.00 82.56 641 LYS A C 1
ATOM 4839 O O . LYS A 1 641 ? -32.500 -16.917 63.983 1.00 82.56 641 LYS A O 1
ATOM 4844 N N . SER A 1 642 ? -30.611 -18.141 64.047 1.00 82.69 642 SER A N 1
ATOM 4845 C CA . SER A 1 642 ? -30.408 -18.080 65.498 1.00 82.69 642 SER A CA 1
ATOM 4846 C C . SER A 1 642 ? -28.926 -18.203 65.882 1.00 82.69 642 SER A C 1
ATOM 4848 O O . SER A 1 642 ? -28.088 -18.707 65.122 1.00 82.69 642 SER A O 1
ATOM 4850 N N . SER A 1 643 ? -28.584 -17.760 67.095 1.00 75.88 643 SER A N 1
ATOM 4851 C CA . SER A 1 643 ? -27.295 -18.070 67.721 1.00 75.88 643 SER A CA 1
ATOM 4852 C C . SER A 1 643 ? -27.155 -19.563 68.023 1.00 75.88 643 SER A C 1
ATOM 4854 O O . SER A 1 643 ? -26.065 -20.103 67.833 1.00 75.88 643 SER A O 1
ATOM 4856 N N . SER A 1 644 ? -28.246 -20.224 68.414 1.00 73.62 644 SER A N 1
ATOM 4857 C CA . SER A 1 644 ? -28.254 -21.579 68.986 1.00 73.62 644 SER A CA 1
ATOM 4858 C C . SER A 1 644 ? -28.585 -22.683 67.972 1.00 73.62 644 SER A C 1
ATOM 4860 O O . SER A 1 644 ? -28.223 -23.837 68.185 1.00 73.62 644 SER A O 1
ATOM 4862 N N . PHE A 1 645 ? -29.217 -22.330 66.849 1.00 78.31 645 PHE A N 1
ATOM 4863 C CA . PHE A 1 645 ? -29.648 -23.261 65.798 1.00 78.31 645 PHE A CA 1
ATOM 4864 C C . PHE A 1 645 ? -28.982 -22.949 64.459 1.00 78.31 645 PHE A C 1
ATOM 4866 O O . PHE A 1 645 ? -28.584 -21.806 64.204 1.00 78.31 645 PHE A O 1
ATOM 4873 N N . MET A 1 646 ? -28.853 -23.962 63.604 1.00 72.69 646 MET A N 1
ATOM 4874 C CA . MET A 1 646 ? -28.393 -23.771 62.228 1.00 72.69 646 MET A CA 1
ATOM 4875 C C . MET A 1 646 ? -29.369 -22.875 61.451 1.00 72.69 646 MET A C 1
ATOM 4877 O O . MET A 1 646 ? -30.578 -22.967 61.669 1.00 72.69 646 MET A O 1
ATOM 4881 N N . PRO A 1 647 ? -28.875 -21.990 60.565 1.00 74.94 647 PRO A N 1
ATOM 4882 C CA . PRO A 1 647 ? -29.749 -21.196 59.714 1.00 74.94 647 PRO A CA 1
ATOM 4883 C C . PRO A 1 647 ? -30.514 -22.108 58.744 1.00 74.94 647 PRO A C 1
ATOM 4885 O O . PRO A 1 647 ? -29.912 -22.972 58.108 1.00 74.94 647 PRO A O 1
ATOM 4888 N N . ARG A 1 648 ? -31.825 -21.897 58.608 1.00 77.69 648 ARG A N 1
ATOM 4889 C CA . ARG A 1 648 ? -32.701 -22.662 57.707 1.00 77.69 648 ARG A CA 1
ATOM 4890 C C . ARG A 1 648 ? -33.267 -21.741 56.633 1.00 77.69 648 ARG A C 1
ATOM 4892 O O . ARG A 1 648 ? -33.803 -20.689 56.961 1.00 77.69 648 ARG A O 1
ATOM 4899 N N . GLN A 1 649 ? -33.154 -22.125 55.366 1.00 79.88 649 GLN A N 1
ATOM 4900 C CA . GLN A 1 649 ? -33.851 -21.465 54.259 1.00 79.88 649 GLN A CA 1
ATOM 4901 C C . GLN A 1 649 ? -35.152 -22.215 53.959 1.00 79.88 649 GLN A C 1
ATOM 4903 O O . GLN A 1 649 ? -35.144 -23.443 53.920 1.00 79.88 649 GLN A O 1
ATOM 4908 N N . VAL A 1 650 ? -36.246 -21.475 53.788 1.00 78.44 650 VAL A N 1
ATOM 4909 C CA . VAL A 1 650 ? -37.592 -21.990 53.505 1.00 78.44 650 VAL A CA 1
ATOM 4910 C C . VAL A 1 650 ? -38.081 -21.350 52.210 1.00 78.44 650 VAL A C 1
ATOM 4912 O O . VAL A 1 650 ? -37.937 -20.138 52.044 1.00 78.44 650 VAL A O 1
ATOM 4915 N N . THR A 1 651 ? -38.646 -22.152 51.308 1.00 75.06 651 THR A N 1
ATOM 4916 C CA . THR A 1 651 ? -39.257 -21.699 50.051 1.00 75.06 651 THR A CA 1
ATOM 4917 C C . THR A 1 651 ? -40.683 -22.236 49.973 1.00 75.06 651 THR A C 1
ATOM 4919 O O . THR A 1 651 ? -40.894 -23.428 50.178 1.00 75.06 651 THR A O 1
ATOM 4922 N N . LEU A 1 652 ? -41.646 -21.356 49.706 1.00 75.44 652 LEU A N 1
ATOM 4923 C CA . LEU A 1 652 ? -43.074 -21.654 49.596 1.00 75.44 652 LEU A CA 1
ATOM 4924 C C . LEU A 1 652 ? -43.548 -21.432 48.162 1.00 75.44 652 LEU A C 1
ATOM 4926 O O . LEU A 1 652 ? -43.214 -20.407 47.568 1.00 75.44 652 LEU A O 1
ATOM 4930 N N . ASP A 1 653 ? -44.366 -22.347 47.647 1.00 70.12 653 ASP A N 1
ATOM 4931 C CA . ASP A 1 653 ? -45.000 -22.229 46.333 1.00 70.12 653 ASP A CA 1
ATOM 4932 C C . ASP A 1 653 ? -46.354 -21.528 46.469 1.00 70.12 653 ASP A C 1
ATOM 4934 O O . ASP A 1 653 ? -47.234 -21.990 47.195 1.00 70.12 653 ASP A O 1
ATOM 4938 N N . VAL A 1 654 ? -46.529 -20.410 45.765 1.00 71.62 654 VAL A N 1
ATOM 4939 C CA . VAL A 1 654 ? -47.706 -19.542 45.851 1.00 71.62 654 VAL A CA 1
ATOM 4940 C C . VAL A 1 654 ? -48.613 -19.741 44.649 1.00 71.62 654 VAL A C 1
ATOM 4942 O O . VAL A 1 654 ? -48.276 -19.377 43.521 1.00 71.62 654 VAL A O 1
ATOM 4945 N N . MET A 1 655 ? -49.805 -20.281 44.907 1.00 64.38 655 MET A N 1
ATOM 4946 C CA . MET A 1 655 ? -50.851 -20.385 43.894 1.00 64.38 655 MET A CA 1
ATOM 4947 C C . MET A 1 655 ? -51.467 -19.006 43.588 1.00 64.38 655 MET A C 1
ATOM 4949 O O . MET A 1 655 ? -51.584 -18.169 44.488 1.00 64.38 655 MET A O 1
ATOM 4953 N N . PRO A 1 656 ? -51.898 -18.749 42.338 1.00 58.25 656 PRO A N 1
ATOM 4954 C CA . PRO A 1 656 ? -52.561 -17.498 41.980 1.00 58.25 656 PRO A CA 1
ATOM 4955 C C . PRO A 1 656 ? -53.815 -17.250 42.834 1.00 58.25 656 PRO A C 1
ATOM 4957 O O . PRO A 1 656 ? -54.687 -18.113 42.911 1.00 58.25 656 PRO A O 1
ATOM 4960 N N . GLY A 1 657 ? -53.917 -16.063 43.440 1.00 60.84 657 GLY A N 1
ATOM 4961 C CA . GLY A 1 657 ? -55.093 -15.634 44.210 1.00 60.84 657 GLY A CA 1
ATOM 4962 C C . GLY A 1 657 ? -55.074 -15.967 45.706 1.00 60.84 657 GLY A C 1
ATOM 4963 O O . GLY A 1 657 ? -56.044 -15.648 46.388 1.00 60.84 657 GLY A O 1
ATOM 4964 N N . VAL A 1 658 ? -54.000 -16.575 46.224 1.00 65.00 658 VAL A N 1
ATOM 4965 C CA . VAL A 1 658 ? -53.814 -16.795 47.668 1.00 65.00 658 VAL A CA 1
ATOM 4966 C C . VAL A 1 658 ? -53.371 -15.498 48.346 1.00 65.00 658 VAL A C 1
ATOM 4968 O O . VAL A 1 658 ? -52.396 -14.889 47.915 1.00 65.00 658 VAL A O 1
ATOM 4971 N N . THR A 1 659 ? -54.053 -15.105 49.423 1.00 66.19 659 THR A N 1
ATOM 4972 C CA . THR A 1 659 ? -53.739 -13.895 50.207 1.00 66.19 659 THR A CA 1
ATOM 4973 C C . THR A 1 659 ? -53.061 -14.194 51.549 1.00 66.19 659 THR A C 1
ATOM 4975 O O . THR A 1 659 ? -52.413 -13.315 52.107 1.00 66.19 659 THR A O 1
ATOM 4978 N N . GLU A 1 660 ? -53.154 -15.425 52.066 1.00 73.56 660 GLU A N 1
ATOM 4979 C CA . GLU A 1 660 ? -52.550 -15.835 53.343 1.00 73.56 660 GLU A CA 1
ATOM 4980 C C . GLU A 1 660 ? -52.011 -17.276 53.279 1.00 73.56 660 GLU A C 1
ATOM 4982 O O . GLU A 1 660 ? -52.611 -18.145 52.645 1.00 73.56 660 GLU A O 1
ATOM 4987 N N . MET A 1 661 ? -50.869 -17.537 53.925 1.00 74.38 661 MET A N 1
ATOM 4988 C CA . MET A 1 661 ? -50.196 -18.842 53.957 1.00 74.38 661 MET A CA 1
ATOM 4989 C C . MET A 1 661 ? -49.655 -19.192 55.346 1.00 74.38 661 MET A C 1
ATOM 4991 O O . MET A 1 661 ? -49.188 -18.314 56.072 1.00 74.38 661 MET A O 1
ATOM 4995 N N . PHE A 1 662 ? -49.657 -20.488 55.684 1.00 75.19 662 PHE A N 1
ATOM 4996 C CA . PHE A 1 662 ? -49.140 -21.023 56.949 1.00 75.19 662 PHE A CA 1
ATOM 4997 C C . PHE A 1 662 ? -48.006 -22.043 56.727 1.00 75.19 662 PHE A C 1
ATOM 4999 O O . PHE A 1 662 ? -48.113 -22.876 55.827 1.00 75.19 662 PHE A O 1
ATOM 5006 N N . VAL A 1 663 ? -46.934 -22.000 57.533 1.00 79.75 663 VAL A N 1
ATOM 5007 C CA . VAL A 1 663 ? -45.779 -22.920 57.421 1.00 79.75 663 VAL A CA 1
ATOM 5008 C C . VAL A 1 663 ? -45.152 -23.309 58.767 1.00 79.75 663 VAL A C 1
ATOM 5010 O O . VAL A 1 663 ? -44.845 -22.449 59.588 1.00 79.75 663 VAL A O 1
ATOM 5013 N N . ASP A 1 664 ? -44.836 -24.595 58.942 1.00 75.12 664 ASP A N 1
ATOM 5014 C CA . ASP A 1 664 ? -44.041 -25.092 60.073 1.00 75.12 664 ASP A CA 1
ATOM 5015 C C . ASP A 1 664 ? -42.546 -25.154 59.722 1.00 75.12 664 ASP A C 1
ATOM 5017 O O . ASP A 1 664 ? -42.148 -25.704 58.692 1.00 75.12 664 ASP A O 1
ATOM 5021 N N . VAL A 1 665 ? -41.687 -24.619 60.593 1.00 80.38 665 VAL A N 1
ATOM 5022 C CA . VAL A 1 665 ? -40.232 -24.554 60.394 1.00 80.38 665 VAL A CA 1
ATOM 5023 C C . VAL A 1 665 ? -39.504 -25.287 61.517 1.00 80.38 665 VAL A C 1
ATOM 5025 O O . VAL A 1 665 ? -39.332 -24.766 62.618 1.00 80.38 665 VAL A O 1
ATOM 5028 N N . SER A 1 666 ? -39.013 -26.491 61.223 1.00 77.50 666 SER A N 1
ATOM 5029 C CA . SER A 1 666 ? -38.209 -27.286 62.160 1.00 77.50 666 SER A CA 1
ATOM 5030 C C . SER A 1 666 ? -36.740 -26.844 62.175 1.00 77.50 666 SER A C 1
ATOM 5032 O O . SER A 1 666 ? -36.108 -26.728 61.119 1.00 77.50 666 SER A O 1
ATOM 5034 N N . LEU A 1 667 ? -36.181 -26.587 63.365 1.00 77.94 667 LEU A N 1
ATOM 5035 C CA . LEU A 1 667 ? -34.803 -26.109 63.547 1.00 77.94 667 LEU A CA 1
ATOM 5036 C C . LEU A 1 667 ? -33.894 -27.141 64.223 1.00 77.94 667 LEU A C 1
ATOM 5038 O O . LEU A 1 667 ? -34.232 -27.731 65.246 1.00 77.94 667 LEU A O 1
ATOM 5042 N N . THR A 1 668 ? -32.669 -27.277 63.707 1.00 74.25 668 THR A N 1
ATOM 5043 C CA . THR A 1 668 ? -31.641 -28.182 64.247 1.00 74.25 668 THR A CA 1
ATOM 5044 C C . THR A 1 668 ? -30.624 -27.435 65.131 1.00 74.25 668 THR A C 1
ATOM 5046 O O . THR A 1 668 ? -30.048 -26.437 64.670 1.00 74.25 668 THR A O 1
ATOM 5049 N N . PRO A 1 669 ? -30.350 -27.886 66.373 1.00 69.50 669 PRO A N 1
ATOM 5050 C CA . PRO A 1 669 ? -29.356 -27.268 67.258 1.00 69.50 669 PRO A CA 1
ATOM 5051 C C . PRO A 1 669 ? -27.940 -27.279 66.663 1.00 69.50 669 PRO A C 1
ATOM 5053 O O . PRO A 1 669 ? -27.558 -28.226 65.975 1.00 69.50 669 PRO A O 1
ATOM 5056 N N . LYS A 1 670 ? -27.129 -26.250 66.946 1.00 70.19 670 LYS A N 1
ATOM 5057 C CA . LYS A 1 670 ? -25.705 -26.264 66.567 1.00 70.19 670 LYS A CA 1
ATOM 5058 C C . LYS A 1 670 ? -24.928 -27.285 67.415 1.00 70.19 670 LYS A C 1
ATOM 5060 O O . LYS A 1 670 ? -25.129 -27.323 68.629 1.00 70.19 670 LYS A O 1
ATOM 5065 N N . PRO A 1 671 ? -24.012 -28.071 66.819 1.00 65.19 671 PRO A N 1
ATOM 5066 C CA . PRO A 1 671 ? -23.185 -29.013 67.562 1.00 65.19 671 PRO A CA 1
ATOM 5067 C C . PRO A 1 671 ? -22.156 -28.282 68.435 1.00 65.19 671 PRO A C 1
ATOM 5069 O O . PRO A 1 671 ? -21.704 -27.180 68.115 1.00 65.19 671 PRO A O 1
ATOM 5072 N N . THR A 1 672 ? -21.759 -28.906 69.542 1.00 66.12 672 THR A N 1
ATOM 5073 C CA . THR A 1 672 ? -20.730 -28.376 70.447 1.00 66.12 672 THR A CA 1
ATOM 5074 C C . THR A 1 672 ? -19.342 -28.411 69.781 1.00 66.12 672 THR A C 1
ATOM 5076 O O . THR A 1 672 ? -18.948 -29.479 69.304 1.00 66.12 672 THR A O 1
ATOM 5079 N N . PRO A 1 673 ? -18.574 -27.302 69.752 1.00 64.31 673 PRO A N 1
ATOM 5080 C CA . PRO A 1 673 ? -17.243 -27.272 69.137 1.00 64.31 673 PRO A CA 1
ATOM 5081 C C . PRO A 1 673 ? -16.242 -28.193 69.848 1.00 64.31 673 PRO A C 1
ATOM 5083 O O . PRO A 1 673 ? -16.224 -28.250 71.078 1.00 64.31 673 PRO A O 1
ATOM 5086 N N . LYS A 1 674 ? -15.371 -28.863 69.084 1.00 72.25 674 LYS A N 1
ATOM 5087 C CA . LYS A 1 674 ? -14.221 -29.631 69.590 1.00 72.25 674 LYS A CA 1
ATOM 5088 C C . LYS A 1 674 ? -12.923 -28.840 69.374 1.00 72.25 674 LYS A C 1
ATOM 5090 O O . LYS A 1 674 ? -12.766 -28.157 68.363 1.00 72.25 674 LYS A O 1
ATOM 5095 N N . VAL A 1 675 ? -12.008 -28.922 70.339 1.00 74.25 675 VAL A N 1
ATOM 5096 C CA . VAL A 1 675 ? -10.715 -28.214 70.326 1.00 74.25 675 VAL A CA 1
ATOM 5097 C C . VAL A 1 675 ? -9.673 -29.053 69.580 1.00 74.25 675 VAL A C 1
ATOM 5099 O O . VAL A 1 675 ? -9.538 -30.241 69.871 1.00 74.25 675 VAL A O 1
ATOM 5102 N N . VAL A 1 676 ? -8.940 -28.457 68.635 1.00 74.75 676 VAL A N 1
ATOM 5103 C CA . VAL A 1 676 ? -7.872 -29.122 67.865 1.00 74.75 676 VAL A CA 1
ATOM 5104 C C . VAL A 1 676 ? -6.589 -28.288 67.902 1.00 74.75 676 VAL A C 1
ATOM 5106 O O . VAL A 1 676 ? -6.635 -27.073 67.696 1.00 74.75 676 VAL A O 1
ATOM 5109 N N . ASP A 1 677 ? -5.446 -28.949 68.121 1.00 76.75 677 ASP A N 1
ATOM 5110 C CA . ASP A 1 677 ? -4.118 -28.337 67.997 1.00 76.75 677 ASP A CA 1
ATOM 5111 C C . ASP A 1 677 ? -3.723 -28.250 66.507 1.00 76.75 677 ASP A C 1
ATOM 5113 O O . ASP A 1 677 ? -3.527 -29.281 65.851 1.00 76.75 677 ASP A O 1
ATOM 5117 N N . PRO A 1 678 ? -3.572 -27.039 65.942 1.00 69.12 678 PRO A N 1
ATOM 5118 C CA . PRO A 1 678 ? -3.245 -26.866 64.532 1.00 69.12 678 PRO A CA 1
ATOM 5119 C C . PRO A 1 678 ? -1.860 -27.402 64.143 1.00 69.12 678 PRO A C 1
ATOM 5121 O O . PRO A 1 678 ? -1.659 -27.689 62.963 1.00 69.12 678 PRO A O 1
ATOM 5124 N N . LYS A 1 679 ? -0.912 -27.578 65.077 1.00 68.06 679 LYS A N 1
ATOM 5125 C CA . LYS A 1 679 ? 0.429 -28.125 64.783 1.00 68.06 679 LYS A CA 1
ATOM 5126 C C . LYS A 1 679 ? 0.472 -29.648 64.786 1.00 68.06 679 LYS A C 1
ATOM 5128 O O . LYS A 1 679 ? 1.271 -30.221 64.051 1.00 68.06 679 LYS A O 1
ATOM 5133 N N . ALA A 1 680 ? -0.354 -30.295 65.601 1.00 70.50 680 ALA A N 1
ATOM 5134 C CA . ALA A 1 680 ? -0.425 -31.753 65.679 1.00 70.50 680 ALA A CA 1
ATOM 5135 C C . ALA A 1 680 ? -1.450 -32.349 64.697 1.00 70.50 680 ALA A C 1
ATOM 5137 O O . ALA A 1 680 ? -1.322 -33.510 64.308 1.00 70.50 680 ALA A O 1
ATOM 5138 N N . GLY A 1 681 ? -2.437 -31.556 64.266 1.00 68.62 681 GLY A N 1
ATOM 5139 C CA . GLY A 1 681 ? -3.616 -32.077 63.581 1.00 68.62 681 GLY A CA 1
ATOM 5140 C C . GLY A 1 681 ? -4.562 -32.780 64.562 1.00 68.62 681 GLY A C 1
ATOM 5141 O O . GLY A 1 681 ? -4.407 -32.687 65.780 1.00 68.62 681 GLY A O 1
ATOM 5142 N N . GLY A 1 682 ? -5.567 -33.483 64.048 1.00 71.50 682 GLY A N 1
AT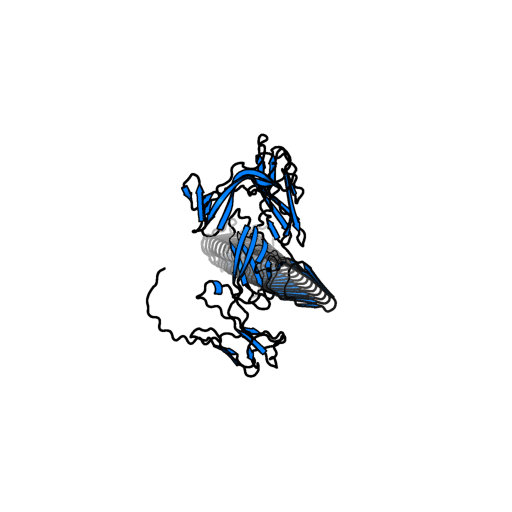OM 5143 C CA . GLY A 1 682 ? -6.521 -34.206 64.894 1.00 71.50 682 GLY A CA 1
ATOM 5144 C C . GLY A 1 682 ? -7.578 -34.964 64.103 1.00 71.50 682 GLY A C 1
ATOM 5145 O O . GLY A 1 682 ? -7.707 -34.782 62.897 1.00 71.50 682 GLY A O 1
ATOM 5146 N N . GLU A 1 683 ? -8.346 -35.818 64.775 1.00 66.19 683 GLU A N 1
ATOM 5147 C CA . GLU A 1 683 ? -9.443 -36.571 64.161 1.00 66.19 683 GLU A CA 1
ATOM 5148 C C . GLU A 1 683 ? -10.785 -36.154 64.776 1.00 66.19 683 GLU A C 1
ATOM 5150 O O . GLU A 1 683 ? -10.958 -36.148 65.996 1.00 66.19 683 GLU A O 1
ATOM 5155 N N . LEU A 1 684 ? -11.738 -35.775 63.925 1.00 68.62 684 LEU A N 1
ATOM 5156 C CA . LEU A 1 684 ? -13.093 -35.390 64.311 1.00 68.62 684 LEU A CA 1
ATOM 5157 C C . LEU A 1 684 ? -14.064 -36.500 63.929 1.00 68.62 684 LEU A C 1
ATOM 5159 O O . LEU A 1 684 ? -14.305 -36.729 62.748 1.00 68.62 684 LEU A O 1
ATOM 5163 N N . ALA A 1 685 ? -14.649 -37.164 64.922 1.00 62.12 685 ALA A N 1
ATOM 5164 C CA . ALA A 1 685 ? -15.738 -38.109 64.703 1.00 62.12 685 ALA A CA 1
ATOM 5165 C C . ALA A 1 685 ? -17.097 -37.397 64.760 1.00 62.12 685 ALA A C 1
ATOM 5167 O O . ALA A 1 685 ? -17.354 -36.619 65.688 1.00 62.12 685 ALA A O 1
ATOM 5168 N N . VAL A 1 686 ? -17.968 -37.689 63.791 1.00 62.22 686 VAL A N 1
ATOM 5169 C CA . VAL A 1 686 ? -19.379 -37.281 63.821 1.00 62.22 686 VAL A CA 1
ATOM 5170 C C . VAL A 1 686 ? -20.119 -38.142 64.839 1.00 62.22 686 VAL A C 1
ATOM 5172 O O . VAL A 1 686 ? -20.269 -39.348 64.649 1.00 62.22 686 VAL A O 1
ATOM 5175 N N . GLU A 1 687 ? -20.607 -37.528 65.914 1.00 57.97 687 GLU A N 1
ATOM 5176 C CA . GLU A 1 687 ? -21.507 -38.175 66.874 1.00 57.97 687 GLU A CA 1
ATOM 5177 C C . GLU A 1 687 ? -22.930 -38.216 66.302 1.00 57.97 687 GLU A C 1
ATOM 5179 O O . GLU A 1 687 ? -23.835 -37.518 66.744 1.00 57.97 687 GLU A O 1
ATOM 5184 N N . SER A 1 688 ? -23.131 -39.029 65.267 1.00 52.91 688 SER A N 1
ATOM 5185 C CA . SER A 1 688 ? -24.466 -39.465 64.862 1.00 52.91 688 SER A CA 1
ATOM 5186 C C . SER A 1 688 ? -24.718 -40.807 65.535 1.00 52.91 688 SER A C 1
ATOM 5188 O O . SER A 1 688 ? -23.900 -41.707 65.364 1.00 52.91 688 SER A O 1
ATOM 5190 N N . GLY A 1 689 ? -25.823 -40.982 66.263 1.00 54.34 689 GLY A N 1
ATOM 5191 C CA . GLY A 1 689 ? -26.216 -42.253 66.898 1.00 54.34 689 GLY A CA 1
ATOM 5192 C C . GLY A 1 689 ? -26.523 -43.414 65.927 1.00 54.34 689 GLY A C 1
ATOM 5193 O O . GLY A 1 689 ? -27.368 -44.251 66.226 1.00 54.34 689 GLY A O 1
ATOM 5194 N N . LEU A 1 690 ? -25.871 -43.461 64.761 1.00 50.41 690 LEU A N 1
ATOM 5195 C CA . LEU A 1 690 ? -25.918 -44.508 63.746 1.00 50.41 690 LEU A CA 1
ATOM 5196 C C . LEU A 1 690 ? -24.587 -45.293 63.697 1.00 50.41 690 LEU A C 1
ATOM 5198 O O . LEU A 1 690 ? -23.532 -44.744 64.008 1.00 50.41 690 LEU A O 1
ATOM 5202 N N . PRO A 1 691 ? -24.602 -46.564 63.249 1.00 46.03 691 PRO A N 1
ATOM 5203 C CA . PRO A 1 691 ? -23.463 -47.488 63.346 1.00 46.03 691 PRO A CA 1
ATOM 5204 C C . PRO A 1 691 ? -22.265 -47.185 62.423 1.00 46.03 691 PRO A C 1
ATOM 5206 O O . PRO A 1 691 ? -21.280 -47.919 62.458 1.00 46.03 691 PRO A O 1
ATOM 5209 N N . THR A 1 692 ? -22.307 -46.127 61.610 1.00 50.78 692 THR A N 1
ATOM 5210 C CA . THR A 1 692 ? -21.178 -45.696 60.770 1.00 50.78 692 THR A CA 1
ATOM 5211 C C . THR A 1 692 ? -20.786 -44.267 61.121 1.00 50.78 692 THR A C 1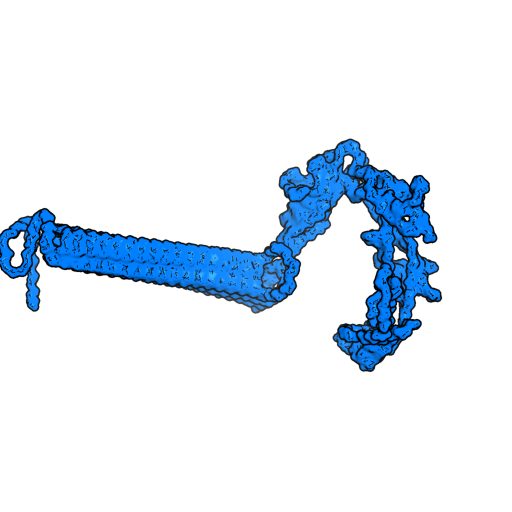
ATOM 5213 O O . THR A 1 692 ? -21.339 -43.314 60.573 1.00 50.78 692 THR A O 1
ATOM 5216 N N . ALA A 1 693 ? -19.833 -44.119 62.040 1.00 54.78 693 ALA A N 1
ATOM 5217 C CA . ALA A 1 693 ? -19.224 -42.830 62.339 1.00 54.78 693 ALA A CA 1
ATOM 5218 C C . ALA A 1 693 ? -18.307 -42.423 61.175 1.00 54.78 693 ALA A C 1
ATOM 5220 O O . ALA A 1 693 ? -17.369 -43.144 60.832 1.00 54.78 693 ALA A O 1
ATOM 5221 N N . VAL A 1 694 ? -18.581 -41.275 60.555 1.00 56.59 694 VAL A N 1
ATOM 5222 C CA . VAL A 1 694 ? -17.631 -40.636 59.639 1.00 56.59 694 VAL A CA 1
ATOM 5223 C C . VAL A 1 694 ? -16.596 -39.925 60.504 1.00 56.59 694 VAL A C 1
ATOM 5225 O O . VAL A 1 694 ? -16.961 -39.083 61.329 1.00 56.59 694 VAL A O 1
ATOM 5228 N N . SER A 1 695 ? -15.320 -40.270 60.340 1.00 60.62 695 SER A N 1
ATOM 5229 C CA . SER A 1 695 ? -14.219 -39.520 60.932 1.00 60.62 695 SER A CA 1
ATOM 5230 C C . SER A 1 695 ? -13.519 -38.679 59.869 1.00 60.62 695 SER A C 1
ATOM 5232 O O . SER A 1 695 ? -13.303 -39.109 58.734 1.00 60.62 695 SER A O 1
ATOM 5234 N N . VAL A 1 696 ? -13.220 -37.433 60.224 1.00 65.81 696 VAL A N 1
ATOM 5235 C CA . VAL A 1 696 ? -12.487 -36.491 59.381 1.00 65.81 696 VAL A CA 1
ATOM 5236 C C . VAL A 1 696 ? -11.144 -36.230 60.042 1.00 65.81 696 VAL A C 1
ATOM 5238 O O . VAL A 1 696 ? -11.077 -35.661 61.132 1.00 65.81 696 VAL A O 1
ATOM 5241 N N . THR A 1 697 ? -10.069 -36.655 59.384 1.00 69.00 697 THR A N 1
ATOM 5242 C CA . THR A 1 697 ? -8.700 -36.396 59.834 1.00 69.00 697 THR A CA 1
ATOM 5243 C C . THR A 1 697 ? -8.230 -35.042 59.309 1.00 69.00 697 THR A C 1
ATOM 5245 O O . THR A 1 697 ? -8.226 -34.803 58.102 1.00 69.00 697 THR A O 1
ATOM 5248 N N . ILE A 1 698 ? -7.806 -34.166 60.214 1.00 72.19 698 ILE A N 1
ATOM 5249 C CA . ILE A 1 698 ? -7.196 -32.871 59.923 1.00 72.19 698 ILE A CA 1
ATOM 5250 C C . ILE A 1 698 ? -5.671 -33.033 59.999 1.00 72.19 698 ILE A C 1
ATOM 5252 O O . ILE A 1 698 ? -5.148 -33.299 61.085 1.00 72.19 698 ILE A O 1
ATOM 5256 N N . PRO A 1 699 ? -4.937 -32.864 58.884 1.00 73.50 699 PRO A N 1
ATOM 5257 C CA . PRO A 1 699 ? -3.480 -32.911 58.889 1.00 73.50 699 PRO A CA 1
ATOM 5258 C C . PRO A 1 699 ? -2.841 -31.765 59.700 1.00 73.50 699 PRO A C 1
ATOM 5260 O O . PRO A 1 699 ? -3.435 -30.686 59.819 1.00 73.50 699 PRO A O 1
ATOM 5263 N N . PRO A 1 700 ? -1.600 -31.941 60.185 1.00 74.81 700 PRO A N 1
ATOM 5264 C CA . PRO A 1 700 ? -0.795 -30.864 60.762 1.00 74.81 700 PRO A CA 1
ATOM 5265 C C . PRO A 1 700 ? -0.718 -29.622 59.858 1.00 74.81 700 PRO A C 1
ATOM 5267 O O . PRO A 1 700 ? -0.567 -29.746 58.644 1.00 74.81 700 PRO A O 1
ATOM 5270 N N . ASN A 1 701 ? -0.754 -28.428 60.451 1.00 73.56 701 ASN A N 1
ATOM 5271 C CA . ASN A 1 701 ? -0.631 -27.116 59.797 1.00 73.56 701 ASN A CA 1
ATOM 5272 C C . ASN A 1 701 ? -1.733 -26.780 58.769 1.00 73.56 701 ASN A C 1
ATOM 5274 O O . ASN A 1 701 ? -1.517 -25.973 57.866 1.00 73.56 701 ASN A O 1
ATOM 5278 N N . SER A 1 702 ? -2.926 -27.367 58.907 1.00 71.00 702 SER A N 1
ATOM 5279 C CA . SER A 1 702 ? -4.054 -27.126 57.984 1.00 71.00 702 SER A CA 1
ATOM 5280 C C . SER A 1 702 ? -4.773 -25.780 58.182 1.00 71.00 702 SER A C 1
ATOM 5282 O O . SER A 1 702 ? -5.592 -25.389 57.346 1.00 71.00 702 SER A O 1
ATOM 5284 N N . PHE A 1 703 ? -4.491 -25.066 59.276 1.00 74.19 703 PHE A N 1
ATOM 5285 C CA . PHE A 1 703 ? -5.109 -23.778 59.602 1.00 74.19 703 PHE A CA 1
ATOM 5286 C C . PHE A 1 703 ? -4.146 -22.623 59.325 1.00 74.19 703 PHE A C 1
ATOM 5288 O O . PHE A 1 703 ? -3.033 -22.604 59.853 1.00 74.19 703 PHE A O 1
ATOM 5295 N N . GLN A 1 704 ? -4.603 -21.652 58.536 1.00 74.81 704 GLN A N 1
ATOM 5296 C CA . GLN A 1 704 ? -3.852 -20.458 58.148 1.00 74.81 704 GLN A CA 1
ATOM 5297 C C . GLN A 1 704 ? -4.560 -19.182 58.610 1.00 74.81 704 GLN A C 1
ATOM 5299 O O . GLN A 1 704 ? -5.791 -19.145 58.733 1.00 74.81 704 GLN A O 1
ATOM 5304 N N . ASP A 1 705 ? -3.782 -18.145 58.900 1.00 72.38 705 ASP A N 1
ATOM 5305 C CA . ASP A 1 705 ? -4.298 -16.806 59.161 1.00 72.38 705 ASP A CA 1
ATOM 5306 C C . ASP A 1 705 ? -4.597 -16.050 57.850 1.00 72.38 705 ASP A C 1
ATOM 5308 O O . ASP A 1 705 ? -4.493 -16.594 56.749 1.00 72.38 705 ASP A O 1
ATOM 5312 N N . GLU A 1 706 ? -5.023 -14.788 57.946 1.00 67.94 706 GLU A N 1
ATOM 5313 C CA . GLU A 1 706 ? -5.380 -13.978 56.769 1.00 67.94 706 GLU A CA 1
ATOM 5314 C C . GLU A 1 706 ? -4.188 -13.653 55.852 1.00 67.94 706 GLU A C 1
ATOM 5316 O O . GLU A 1 706 ? -4.403 -13.289 54.696 1.00 67.94 706 GLU A O 1
ATOM 5321 N N . ASN A 1 707 ? -2.955 -13.828 56.337 1.00 65.19 707 ASN A N 1
ATOM 5322 C CA . ASN A 1 707 ? -1.723 -13.624 55.578 1.00 65.19 707 ASN A CA 1
ATOM 5323 C C . ASN A 1 707 ? -1.187 -14.933 54.968 1.00 65.19 707 ASN A C 1
ATOM 5325 O O . ASN A 1 707 ? -0.224 -14.896 54.203 1.00 65.19 707 ASN A O 1
ATOM 5329 N N . GLY A 1 708 ? -1.827 -16.074 55.256 1.00 63.12 708 GLY A N 1
ATOM 5330 C CA . GLY A 1 708 ? -1.428 -17.400 54.777 1.00 63.12 708 GLY A CA 1
ATOM 5331 C C . GLY A 1 708 ? -0.437 -18.128 55.690 1.00 63.12 708 GLY A C 1
ATOM 5332 O O . GLY A 1 708 ? 0.015 -19.219 55.335 1.00 63.12 708 GLY A O 1
ATOM 5333 N N . ASP A 1 709 ? -0.117 -17.570 56.860 1.00 73.75 709 ASP A N 1
ATOM 5334 C CA . ASP A 1 709 ? 0.819 -18.168 57.812 1.00 73.75 709 ASP A CA 1
ATOM 5335 C C . ASP A 1 709 ? 0.114 -19.189 58.729 1.00 73.75 709 ASP A C 1
ATOM 5337 O O . ASP A 1 709 ? -1.072 -19.034 59.036 1.00 73.75 709 ASP A O 1
ATOM 5341 N N . PRO A 1 710 ? 0.803 -20.251 59.201 1.00 69.31 710 PRO A N 1
ATOM 5342 C CA . PRO A 1 710 ? 0.202 -21.251 60.083 1.00 69.31 710 PRO A CA 1
ATOM 5343 C C . PRO A 1 710 ? -0.252 -20.639 61.414 1.00 69.31 710 PRO A C 1
ATOM 5345 O O . PRO A 1 710 ? 0.539 -20.017 62.131 1.00 69.31 710 PRO A O 1
ATOM 5348 N N . VAL A 1 711 ? -1.512 -20.867 61.791 1.00 74.19 711 VAL A N 1
ATOM 5349 C CA . VAL A 1 711 ? -2.070 -20.345 63.050 1.00 74.19 711 VAL A CA 1
ATOM 5350 C C . VAL A 1 711 ? -1.429 -21.051 64.248 1.00 74.19 711 VAL A C 1
ATOM 5352 O O . VAL A 1 711 ? -1.310 -22.276 64.273 1.00 74.19 711 VAL A O 1
ATOM 5355 N N . SER A 1 712 ? -1.041 -20.281 65.270 1.00 66.81 712 SER A N 1
ATOM 5356 C CA . SER A 1 712 ? -0.524 -20.808 66.539 1.00 66.81 712 SER A CA 1
ATOM 5357 C C . SER A 1 712 ? -1.549 -20.659 67.673 1.00 66.81 712 SER A C 1
ATOM 5359 O O . SER A 1 712 ? -2.082 -19.573 67.891 1.00 66.81 712 SER A O 1
ATOM 5361 N N . GLY A 1 713 ? -1.817 -21.758 68.392 1.00 69.75 713 GLY A N 1
ATOM 5362 C CA . GLY A 1 713 ? -2.806 -21.848 69.479 1.00 69.75 713 GLY A CA 1
ATOM 5363 C C . GLY A 1 713 ? -4.034 -22.696 69.122 1.00 69.75 713 GLY A C 1
ATOM 5364 O O . GLY A 1 713 ? -4.300 -22.937 67.949 1.00 69.75 713 GLY A O 1
ATOM 5365 N N . ASP A 1 714 ? -4.765 -23.157 70.138 1.00 73.75 714 ASP A N 1
ATOM 5366 C CA . ASP A 1 714 ? -5.910 -24.066 69.988 1.00 73.75 714 ASP A CA 1
ATOM 5367 C C . ASP A 1 714 ? -7.032 -23.480 69.109 1.00 73.75 714 ASP A C 1
ATOM 5369 O O . ASP A 1 714 ? -7.420 -22.313 69.250 1.00 73.75 714 ASP A O 1
ATOM 5373 N N . VAL A 1 715 ? -7.592 -24.300 68.211 1.00 73.25 715 VAL A N 1
ATOM 5374 C CA . VAL A 1 715 ? -8.671 -23.902 67.291 1.00 73.25 715 VAL A CA 1
ATOM 5375 C C . VAL A 1 715 ? -9.947 -24.688 67.593 1.00 73.25 715 VAL A C 1
ATOM 5377 O O . VAL A 1 715 ? -9.935 -25.916 67.649 1.00 73.25 715 VAL A O 1
ATOM 5380 N N . ASN A 1 716 ? -11.070 -23.980 67.748 1.00 74.50 716 ASN A N 1
ATOM 5381 C CA . ASN A 1 716 ? -12.377 -24.595 67.974 1.00 74.50 716 ASN A CA 1
ATOM 5382 C C . ASN A 1 716 ? -13.067 -24.872 66.639 1.00 74.50 716 ASN A C 1
ATOM 5384 O O . ASN A 1 716 ? -13.474 -23.935 65.940 1.00 74.50 716 ASN A O 1
ATOM 5388 N N . VAL A 1 717 ? -13.261 -26.149 66.326 1.00 67.69 717 VAL A N 1
ATOM 5389 C CA . VAL A 1 717 ? -13.867 -26.617 65.077 1.00 67.69 717 VAL A CA 1
ATOM 5390 C C . VAL A 1 717 ? -15.089 -27.488 65.334 1.00 67.69 717 VAL A C 1
ATOM 5392 O O . VAL A 1 717 ? -15.181 -28.190 66.339 1.00 67.69 717 VAL A O 1
ATOM 5395 N N . TYR A 1 718 ? -16.045 -27.450 64.415 1.00 67.12 718 TYR A N 1
ATOM 5396 C CA . TYR A 1 718 ? -17.177 -28.371 64.403 1.00 67.12 718 TYR A CA 1
ATOM 5397 C C . TYR A 1 718 ? -17.441 -28.853 62.977 1.00 67.12 718 TYR A C 1
ATOM 5399 O O . TYR A 1 718 ? -17.180 -28.142 62.004 1.00 67.12 718 TYR A O 1
ATOM 5407 N N . LEU A 1 719 ? -17.937 -30.085 62.865 1.00 65.31 719 LEU A N 1
ATOM 5408 C CA . LEU A 1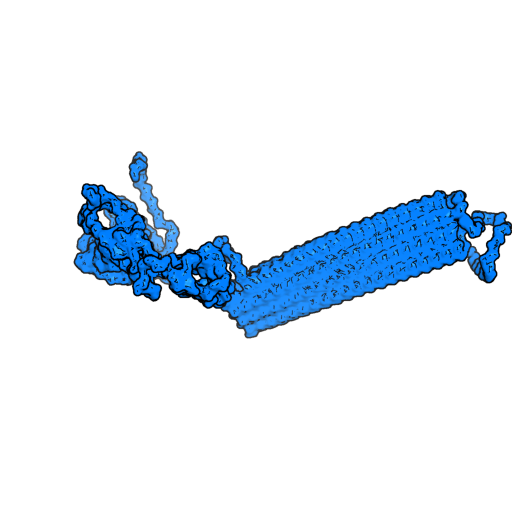 719 ? -18.329 -30.689 61.598 1.00 65.31 719 LEU A CA 1
ATOM 5409 C C . LEU A 1 719 ? -19.854 -30.715 61.514 1.00 65.31 719 LEU A C 1
ATOM 5411 O O . LEU A 1 719 ? -20.525 -31.076 62.482 1.00 65.31 719 LEU A O 1
ATOM 5415 N N . THR A 1 720 ? -20.387 -30.348 60.356 1.00 57.88 720 THR A N 1
ATOM 5416 C CA . THR A 1 720 ? -21.811 -30.486 60.040 1.00 57.88 720 THR A CA 1
ATOM 5417 C C . THR A 1 720 ? -21.990 -31.602 59.014 1.00 57.88 720 THR A C 1
ATOM 5419 O O . THR A 1 720 ? -21.141 -31.795 58.144 1.00 57.88 720 THR A O 1
ATOM 5422 N N . PHE A 1 721 ? -23.054 -32.392 59.153 1.00 59.78 721 PHE A N 1
ATOM 5423 C CA . PHE A 1 721 ? -23.360 -33.507 58.260 1.00 59.78 721 PHE A CA 1
ATOM 5424 C C . PHE A 1 721 ? -24.848 -33.486 57.919 1.00 59.78 721 PHE A C 1
ATOM 5426 O O . PHE A 1 721 ? -25.680 -33.362 58.816 1.00 59.78 721 PHE A O 1
ATOM 5433 N N . ALA A 1 722 ? -25.159 -33.642 56.636 1.00 55.22 722 ALA A N 1
ATOM 5434 C CA . ALA A 1 722 ? -26.511 -33.815 56.128 1.00 55.22 722 ALA A CA 1
ATOM 5435 C C . ALA A 1 722 ? -26.734 -35.295 55.779 1.00 55.22 722 ALA A C 1
ATOM 5437 O O . ALA A 1 722 ? -25.964 -35.856 54.997 1.00 55.22 722 ALA A O 1
ATOM 5438 N N . ASP A 1 723 ? -27.767 -35.939 56.344 1.00 53.44 723 ASP A N 1
ATOM 5439 C CA . ASP A 1 723 ? -28.152 -37.301 55.939 1.00 53.44 723 ASP A CA 1
ATOM 5440 C C . ASP A 1 723 ? -29.057 -37.229 54.695 1.00 53.44 723 ASP A C 1
ATOM 5442 O O . ASP A 1 723 ? -30.195 -36.769 54.801 1.00 53.44 723 ASP A O 1
ATOM 5446 N N . PRO A 1 724 ? -28.610 -37.718 53.524 1.00 49.88 724 PRO A N 1
ATOM 5447 C CA . PRO A 1 724 ? -29.398 -37.665 52.293 1.00 49.88 724 PRO A CA 1
ATOM 5448 C C . PRO A 1 724 ? -30.636 -38.579 52.303 1.00 49.88 724 PRO A C 1
ATOM 5450 O O . PRO A 1 724 ? -31.402 -38.572 51.343 1.00 49.88 724 PRO A O 1
ATOM 5453 N N . ARG A 1 725 ? -30.845 -39.392 53.350 1.00 51.69 725 ARG A N 1
ATOM 5454 C CA . ARG A 1 725 ? -32.045 -40.233 53.518 1.00 51.69 725 ARG A CA 1
ATOM 5455 C C . ARG A 1 725 ? -33.197 -39.514 54.221 1.00 51.69 725 ARG A C 1
ATOM 5457 O O . ARG A 1 725 ? -34.289 -40.074 54.276 1.00 51.69 725 ARG A O 1
ATOM 5464 N N . GLN A 1 726 ? -32.973 -38.313 54.757 1.00 53.25 726 GLN A N 1
ATOM 5465 C CA . GLN A 1 726 ? -34.030 -37.469 55.312 1.00 53.25 726 GLN A CA 1
ATOM 5466 C C . GLN A 1 726 ? -34.308 -36.302 54.351 1.00 53.25 726 GLN A C 1
ATOM 5468 O O . GLN A 1 726 ? -33.378 -35.560 54.034 1.00 53.25 726 GLN A O 1
ATOM 5473 N N . PRO A 1 727 ? -35.557 -36.117 53.883 1.00 47.94 727 PRO A N 1
ATOM 5474 C CA . PRO A 1 727 ? -35.886 -35.085 52.895 1.00 47.94 727 PRO A CA 1
ATOM 5475 C C . PRO A 1 727 ? -35.573 -33.659 53.385 1.00 47.94 727 PRO A C 1
ATOM 5477 O O . PRO A 1 727 ? -35.159 -32.825 52.586 1.00 47.94 727 PRO A O 1
ATOM 5480 N N . ASP A 1 728 ? -35.633 -33.403 54.696 1.00 47.59 728 ASP A N 1
ATOM 5481 C CA . ASP A 1 728 ? -35.301 -32.100 55.299 1.00 47.59 728 ASP A CA 1
ATOM 5482 C C . ASP A 1 728 ? -33.789 -31.789 55.337 1.00 47.59 728 ASP A C 1
ATOM 5484 O O . ASP A 1 728 ? -33.383 -30.646 55.568 1.00 47.59 728 ASP A O 1
ATOM 5488 N N . GLY A 1 729 ? -32.942 -32.798 55.104 1.00 48.22 729 GLY A N 1
ATOM 5489 C CA . GLY A 1 729 ? -31.483 -32.696 55.148 1.00 48.22 729 GLY A CA 1
ATOM 5490 C C . GLY A 1 729 ? -30.834 -32.231 53.842 1.00 48.22 729 GLY A C 1
ATOM 5491 O O . GLY A 1 729 ? -29.656 -31.889 53.853 1.00 48.22 729 GLY A O 1
ATOM 5492 N N . LEU A 1 730 ? -31.560 -32.185 52.718 1.00 45.53 730 LEU A N 1
ATOM 5493 C CA . LEU A 1 730 ? -30.965 -31.828 51.418 1.00 45.53 730 LEU A CA 1
ATOM 5494 C C . LEU A 1 730 ? -30.684 -30.323 51.249 1.00 45.53 730 LEU A C 1
ATOM 5496 O O . LEU A 1 730 ? -29.825 -29.955 50.452 1.00 45.53 730 LEU A O 1
ATOM 5500 N N . ASP A 1 731 ? -31.343 -29.473 52.039 1.00 46.03 731 ASP A N 1
ATOM 5501 C CA . ASP A 1 731 ? -31.242 -28.006 51.955 1.00 46.03 731 ASP A CA 1
ATOM 5502 C C . ASP A 1 731 ? -30.404 -27.379 53.088 1.00 46.03 731 ASP A C 1
ATOM 5504 O O . ASP A 1 731 ? -30.335 -26.155 53.228 1.00 46.03 731 ASP A O 1
ATOM 5508 N N . SER A 1 732 ? -29.760 -28.199 53.925 1.00 47.28 732 SER A N 1
ATOM 5509 C CA . SER A 1 732 ? -28.905 -27.748 55.031 1.00 47.28 732 SER A CA 1
ATOM 5510 C C . SER A 1 732 ? -27.428 -28.098 54.788 1.00 47.28 732 SER A C 1
ATOM 5512 O O . SER A 1 732 ? -26.874 -29.017 55.373 1.00 47.28 732 SER A O 1
ATOM 5514 N N . ALA A 1 733 ? -26.811 -27.259 53.947 1.00 41.94 733 ALA A N 1
ATOM 5515 C CA . ALA A 1 733 ? -25.378 -27.052 53.702 1.00 41.94 733 ALA A CA 1
ATOM 5516 C C . ALA A 1 733 ? -24.535 -28.229 53.136 1.00 41.94 733 ALA A C 1
ATOM 5518 O O . ALA A 1 733 ? -24.662 -29.379 53.555 1.00 41.94 733 ALA A O 1
ATOM 5519 N N . PRO A 1 734 ? -23.591 -27.945 52.210 1.00 41.62 734 PRO A N 1
ATOM 5520 C CA . PRO A 1 734 ? -22.523 -28.888 51.883 1.00 41.62 734 PRO A CA 1
ATOM 5521 C C . PRO A 1 734 ? -21.735 -29.172 53.167 1.00 41.62 734 PRO A C 1
ATOM 5523 O O . PRO A 1 734 ? -21.494 -28.246 53.933 1.00 41.62 734 PRO A O 1
ATOM 5526 N N . GLY A 1 735 ? -21.356 -30.426 53.431 1.00 49.38 735 GLY A N 1
ATOM 5527 C CA . GLY A 1 735 ? -20.598 -30.787 54.635 1.00 49.38 735 GLY A CA 1
ATOM 5528 C C . GLY A 1 735 ? -19.310 -29.966 54.754 1.00 49.38 735 GLY A C 1
ATOM 5529 O O . GLY A 1 735 ? -18.293 -30.307 54.152 1.00 49.38 735 GLY A O 1
ATOM 5530 N N . GLU A 1 736 ? -19.368 -28.873 55.511 1.00 51.66 736 GLU A N 1
ATOM 5531 C CA . GLU A 1 736 ? -18.276 -27.924 55.692 1.00 51.66 736 GLU A CA 1
ATOM 5532 C C . GLU A 1 736 ? -17.728 -28.037 57.115 1.00 51.66 736 GLU A C 1
ATOM 5534 O O . GLU A 1 736 ? -18.464 -28.068 58.108 1.00 51.66 736 GLU A O 1
ATOM 5539 N N . LEU A 1 737 ? -16.399 -28.103 57.203 1.00 54.59 737 LEU A N 1
ATOM 5540 C CA . LEU A 1 737 ? -15.668 -27.964 58.452 1.00 54.59 737 LEU A CA 1
ATOM 5541 C C . LEU A 1 737 ? -15.545 -26.470 58.762 1.00 54.59 737 LEU A C 1
ATOM 5543 O O . LEU A 1 737 ? -14.859 -25.737 58.047 1.00 54.59 737 LEU A O 1
ATOM 5547 N N . LEU A 1 738 ? -16.191 -26.022 59.836 1.00 55.12 738 LEU A N 1
ATOM 5548 C CA . LEU A 1 738 ? -16.231 -24.612 60.214 1.00 55.12 738 LEU A CA 1
ATOM 5549 C C . LEU A 1 738 ? -15.376 -24.369 61.463 1.00 55.12 738 LEU A C 1
ATOM 5551 O O . LEU A 1 738 ? -15.453 -25.102 62.451 1.00 55.12 738 LEU A O 1
ATOM 5555 N N . SER A 1 739 ? -14.565 -23.309 61.423 1.00 55.12 739 SER A N 1
ATOM 5556 C CA . SER A 1 739 ? -13.842 -22.784 62.585 1.00 55.12 739 SER A CA 1
ATOM 5557 C C . SER A 1 739 ? -14.693 -21.714 63.262 1.00 55.12 739 SER A C 1
ATOM 5559 O O . SER A 1 739 ? -15.161 -20.775 62.617 1.00 55.12 739 SER A O 1
ATOM 5561 N N . SER A 1 740 ? -14.878 -21.827 64.575 1.00 58.62 740 SER A N 1
ATOM 5562 C CA . SER A 1 740 ? -15.490 -20.767 65.395 1.00 58.62 740 SER A CA 1
ATOM 5563 C C . SER A 1 740 ? -14.475 -19.726 65.888 1.00 58.62 740 SER A C 1
ATOM 5565 O O . SER A 1 740 ? -14.859 -18.687 66.432 1.00 58.62 740 SER A O 1
ATOM 5567 N N . THR A 1 741 ? -13.177 -19.955 65.659 1.00 66.94 741 THR A N 1
ATOM 5568 C CA . THR A 1 741 ? -12.105 -19.015 66.001 1.00 66.94 741 THR A CA 1
ATOM 5569 C C . THR A 1 741 ? -11.922 -17.993 64.871 1.00 66.94 741 THR A C 1
ATOM 5571 O O . THR A 1 741 ? -11.438 -18.330 63.793 1.00 66.94 741 THR A O 1
ATOM 5574 N N . LYS A 1 742 ? -12.250 -16.714 65.127 1.00 53.22 742 LYS A N 1
ATOM 5575 C CA . LYS A 1 742 ? -12.277 -15.613 64.130 1.00 53.22 742 LYS A CA 1
ATOM 5576 C C . LYS A 1 742 ? -10.990 -15.383 63.310 1.00 53.22 742 LYS A C 1
ATOM 5578 O O . LYS A 1 742 ? -11.064 -14.690 62.304 1.00 53.22 742 LYS A O 1
ATOM 5583 N N . ARG A 1 743 ? -9.828 -15.902 63.731 1.00 55.66 743 ARG A N 1
ATOM 5584 C CA . ARG A 1 743 ? -8.516 -15.692 63.076 1.00 55.66 743 ARG A CA 1
ATOM 5585 C C . ARG A 1 743 ? -7.978 -16.906 62.302 1.00 55.66 743 ARG A C 1
ATOM 5587 O O . ARG A 1 743 ? -6.854 -16.839 61.826 1.00 55.66 743 ARG A O 1
ATOM 5594 N N . ALA A 1 744 ? -8.738 -17.998 62.183 1.00 56.91 744 ALA A N 1
ATOM 5595 C CA . ALA A 1 744 ? -8.273 -19.227 61.535 1.00 56.91 744 ALA A CA 1
ATOM 5596 C C . ALA A 1 744 ? -9.152 -19.610 60.335 1.00 56.91 744 ALA A C 1
ATOM 5598 O O . ALA A 1 744 ? -10.359 -19.812 60.496 1.00 56.91 744 ALA A O 1
ATOM 5599 N N . ARG A 1 745 ? -8.545 -19.744 59.148 1.00 55.34 745 ARG A N 1
ATOM 5600 C CA . ARG A 1 745 ? -9.169 -20.247 57.911 1.00 55.34 745 ARG A CA 1
ATOM 5601 C C . ARG A 1 745 ? -8.531 -21.575 57.498 1.00 55.34 745 ARG A C 1
ATOM 5603 O O . ARG A 1 745 ? -7.337 -21.784 57.695 1.00 55.34 745 ARG A O 1
ATOM 5610 N N . LEU A 1 746 ? -9.325 -22.483 56.932 1.00 58.97 746 LEU A N 1
ATOM 5611 C CA . LEU A 1 746 ? -8.823 -23.771 56.449 1.00 58.97 746 LEU A CA 1
ATOM 5612 C C . LEU A 1 746 ? -8.158 -23.591 55.078 1.00 58.97 746 LEU A C 1
ATOM 5614 O O . LEU A 1 746 ? -8.798 -23.108 54.141 1.00 58.97 746 LEU A O 1
ATOM 5618 N N . ALA A 1 747 ? -6.896 -23.994 54.940 1.00 52.56 747 ALA A N 1
ATOM 5619 C CA . ALA A 1 747 ? -6.227 -24.009 53.643 1.00 52.56 747 ALA A CA 1
ATOM 5620 C C . ALA A 1 747 ? -6.824 -25.134 52.777 1.00 52.56 747 ALA A C 1
ATOM 5622 O O . ALA A 1 747 ? -6.917 -26.281 53.210 1.00 52.56 747 ALA A O 1
ATOM 5623 N N . CYS A 1 748 ? -7.278 -24.798 51.568 1.00 44.88 748 CYS A N 1
ATOM 5624 C CA . CYS A 1 748 ? -8.062 -25.666 50.684 1.00 44.88 748 CYS A CA 1
ATOM 5625 C C . CYS A 1 748 ? -7.471 -27.093 50.536 1.00 44.88 748 CYS A C 1
ATOM 5627 O O . CYS A 1 748 ? -6.463 -27.294 49.858 1.00 44.88 748 CYS A O 1
ATOM 5629 N N . CYS A 1 749 ? -8.119 -28.102 51.134 1.00 41.41 749 CYS A N 1
ATOM 5630 C CA . CYS A 1 749 ? -7.760 -29.514 50.974 1.00 41.41 749 CYS A CA 1
ATOM 5631 C C . CYS A 1 749 ? -8.361 -30.087 49.678 1.00 41.41 749 CYS A C 1
ATOM 5633 O O . CYS A 1 749 ? -9.550 -30.398 49.607 1.00 41.41 749 CYS A O 1
ATOM 5635 N N . ARG A 1 750 ? -7.532 -30.308 48.649 1.00 31.59 750 ARG A N 1
ATOM 5636 C CA . ARG A 1 750 ? -7.880 -31.216 47.542 1.00 31.59 750 ARG A CA 1
ATOM 5637 C C . ARG A 1 750 ? -7.821 -32.667 48.046 1.00 31.59 750 ARG A C 1
ATOM 5639 O O . ARG A 1 750 ? -6.736 -33.199 48.230 1.00 31.59 750 ARG A O 1
ATOM 5646 N N . ARG A 1 751 ? -8.998 -33.295 48.187 1.00 37.16 751 ARG A N 1
ATOM 5647 C CA . ARG A 1 751 ? -9.249 -34.740 48.419 1.00 37.16 751 ARG A CA 1
ATOM 5648 C C . ARG A 1 751 ? -8.592 -35.360 49.663 1.00 37.16 751 ARG A C 1
ATOM 5650 O O . ARG A 1 751 ? -7.564 -36.013 49.550 1.00 37.16 751 ARG A O 1
ATOM 5657 N N . LEU A 1 752 ? -9.288 -35.311 50.798 1.00 37.66 752 LEU A N 1
ATOM 5658 C CA . LEU A 1 752 ? -9.064 -36.209 51.941 1.00 37.66 752 LEU A CA 1
ATOM 5659 C C . LEU A 1 752 ? -10.418 -36.585 52.567 1.00 37.66 752 LEU A C 1
ATOM 5661 O O . LEU A 1 752 ? -10.808 -36.080 53.609 1.00 37.66 752 LEU A O 1
ATOM 5665 N N . VAL A 1 753 ? -11.161 -37.463 51.892 1.00 33.62 753 VAL A N 1
ATOM 5666 C CA . VAL A 1 753 ? -12.217 -38.259 52.533 1.00 33.62 753 VAL A CA 1
ATOM 5667 C C . VAL A 1 753 ? -11.901 -39.716 52.217 1.00 33.62 753 VAL A C 1
ATOM 5669 O O . VAL A 1 753 ? -12.098 -40.171 51.090 1.00 33.62 753 VAL A O 1
ATOM 5672 N N . SER A 1 754 ? -11.361 -40.452 53.186 1.00 27.75 754 SER A N 1
ATOM 5673 C CA . SER A 1 754 ? -11.207 -41.904 53.089 1.00 27.75 754 SER A CA 1
ATOM 5674 C C . SER A 1 754 ? -12.524 -42.570 53.486 1.00 27.75 754 SER A C 1
ATOM 5676 O O . SER A 1 754 ? -12.726 -42.946 54.636 1.00 27.75 754 SER A O 1
ATOM 5678 N N . LEU A 1 755 ? -13.445 -42.708 52.531 1.00 28.83 755 LEU A N 1
ATOM 5679 C CA . LEU A 1 755 ? -14.667 -43.496 52.707 1.00 28.83 755 LEU A CA 1
ATOM 5680 C C . LEU A 1 755 ? -14.317 -44.993 52.680 1.00 28.83 755 LEU A C 1
ATOM 5682 O O . LEU A 1 755 ? -14.095 -45.562 51.612 1.00 28.83 755 LEU A O 1
ATOM 5686 N N . HIS A 1 756 ? -14.257 -45.647 53.839 1.00 26.28 756 HIS A N 1
ATOM 5687 C CA . HIS A 1 756 ? -14.261 -47.111 53.914 1.00 26.28 756 HIS A CA 1
ATOM 5688 C C . HIS A 1 756 ? -15.707 -47.620 53.911 1.00 26.28 756 HIS A C 1
ATOM 5690 O O . HIS A 1 756 ? -16.350 -47.722 54.951 1.00 26.28 756 HIS A O 1
ATOM 5696 N N . TRP A 1 757 ? -16.227 -47.946 52.724 1.00 24.89 757 TRP A N 1
ATOM 5697 C CA . TRP A 1 757 ? -17.494 -48.665 52.584 1.00 24.89 757 TRP A CA 1
ATOM 5698 C C . TRP A 1 757 ? -17.252 -50.172 52.706 1.00 24.89 757 TRP A C 1
ATOM 5700 O O . TRP A 1 757 ? -16.707 -50.789 51.794 1.00 24.89 757 TRP A O 1
ATOM 5710 N N . TRP A 1 758 ? -17.717 -50.784 53.794 1.00 23.64 758 TRP A N 1
ATOM 5711 C CA . TRP A 1 758 ? -18.042 -52.211 53.812 1.00 23.64 758 TRP A CA 1
ATOM 5712 C C . TRP A 1 758 ? -19.559 -52.357 53.869 1.00 23.64 758 TRP A C 1
ATOM 5714 O O . TRP A 1 758 ? -20.147 -52.454 54.939 1.00 23.64 758 TRP A O 1
ATOM 5724 N N . LEU A 1 759 ? -20.206 -52.379 52.704 1.00 24.02 759 LEU A N 1
ATOM 5725 C CA . LEU A 1 759 ? -21.570 -52.888 52.586 1.00 24.02 759 LEU A CA 1
ATOM 5726 C C . LEU A 1 759 ? -21.714 -53.658 51.273 1.00 24.02 759 LEU A C 1
ATOM 5728 O O . LEU A 1 759 ? -21.759 -53.094 50.183 1.00 24.02 759 LEU A O 1
ATOM 5732 N N . LYS A 1 760 ? -21.770 -54.988 51.413 1.00 23.41 760 LYS A N 1
ATOM 5733 C CA . LYS A 1 760 ? -22.303 -55.903 50.402 1.00 23.41 760 LYS A CA 1
ATOM 5734 C C . LYS A 1 760 ? -23.721 -55.451 50.065 1.00 23.41 760 LYS A C 1
ATOM 5736 O O . LYS A 1 760 ? -24.582 -55.467 50.937 1.00 23.41 760 LYS A O 1
ATOM 5741 N N . ILE A 1 761 ? -23.958 -55.101 48.808 1.00 24.12 761 ILE A N 1
ATOM 5742 C CA . ILE A 1 761 ? -25.299 -54.910 48.255 1.00 24.12 761 ILE A CA 1
ATOM 5743 C C . ILE A 1 761 ? -25.850 -56.301 47.899 1.00 24.12 761 ILE A C 1
ATOM 5745 O O . ILE A 1 761 ? -25.253 -56.964 47.046 1.00 24.12 761 ILE A O 1
ATOM 5749 N N . PRO A 1 762 ? -26.968 -56.776 48.479 1.00 25.36 762 PRO A N 1
ATOM 5750 C CA . PRO A 1 762 ? -27.805 -57.753 47.809 1.00 25.36 762 PRO A CA 1
ATOM 5751 C C . PRO A 1 762 ? -28.638 -57.017 46.757 1.00 25.36 762 PRO A C 1
ATOM 5753 O O . PRO A 1 762 ? -29.345 -56.054 47.041 1.00 25.36 762 PRO A O 1
ATOM 5756 N N . THR A 1 763 ? -28.530 -57.478 45.521 1.00 33.72 763 THR A N 1
ATOM 5757 C CA . THR A 1 763 ? -29.372 -57.109 44.384 1.00 33.72 763 THR A CA 1
ATOM 5758 C C . THR A 1 763 ? -30.853 -57.384 44.664 1.00 33.72 763 THR A C 1
ATOM 5760 O O . THR A 1 763 ? -31.242 -58.549 44.650 1.00 33.72 763 THR A O 1
ATOM 5763 N N . ALA A 1 764 ? -31.678 -56.345 44.847 1.00 27.47 764 ALA A N 1
ATOM 5764 C CA . ALA A 1 764 ? -33.126 -56.381 44.587 1.00 27.47 764 ALA A CA 1
ATOM 5765 C C . ALA A 1 764 ? -33.758 -54.967 44.559 1.00 27.47 764 ALA A C 1
ATOM 5767 O O . ALA A 1 764 ? -33.624 -54.232 45.528 1.00 27.47 764 ALA A O 1
ATOM 5768 N N . MET A 1 765 ? -34.498 -54.675 43.470 1.00 25.64 765 MET A N 1
ATOM 5769 C CA . MET A 1 765 ? -35.458 -53.563 43.227 1.00 25.64 765 MET A CA 1
ATOM 5770 C C . MET A 1 765 ? -34.842 -52.147 43.134 1.00 25.64 765 MET A C 1
ATOM 5772 O O . MET A 1 765 ? -34.360 -51.628 44.125 1.00 25.64 765 MET A O 1
ATOM 5776 N N . ARG A 1 766 ? -34.753 -51.392 42.022 1.00 30.11 766 ARG A N 1
ATOM 5777 C CA . ARG A 1 766 ? -35.451 -51.279 40.718 1.00 30.11 766 ARG A CA 1
ATOM 5778 C C . ARG A 1 766 ? -36.986 -51.268 40.794 1.00 30.11 766 ARG A C 1
ATOM 5780 O O . ARG A 1 766 ? -37.582 -52.320 40.980 1.00 30.11 766 ARG A O 1
ATOM 5787 N N . TYR A 1 767 ? -37.534 -50.082 40.497 1.00 28.89 767 TYR A N 1
ATOM 5788 C CA . TYR A 1 767 ? -38.940 -49.661 40.376 1.00 28.89 767 TYR A CA 1
ATOM 5789 C C . TYR A 1 767 ? -39.653 -49.264 41.677 1.00 28.89 767 TYR A C 1
ATOM 5791 O O . TYR A 1 767 ? -40.234 -50.110 42.347 1.00 28.89 767 TYR A O 1
ATOM 5799 N N . MET A 1 768 ? -39.660 -47.958 41.969 1.00 27.73 768 MET A N 1
ATOM 5800 C CA . MET A 1 768 ? -40.852 -47.093 41.937 1.00 27.73 768 MET A CA 1
ATOM 5801 C C . MET A 1 768 ? -40.424 -45.631 41.851 1.00 27.73 768 MET A C 1
ATOM 5803 O O . MET A 1 768 ? -39.389 -45.304 42.473 1.00 27.73 768 MET A O 1
#

Secondary structure (DSSP, 8-state):
----------SS----------SS------SS-EE-S--SEEEEEEEEEEEEE-S-EEEEEEEEEEEEEEESS-EEEEEEEEEEEEEEESSEEEEEEEEEEEEEEEESSEEEEEEEEEEEEEEEESSEEEEEEEEEEEEEEEESSEEEEEEEEEEEEEEEESSEEEEEEEEEEEEEEEESSEEEEEEEEEEEEEEEESSEEEEEEEEEEEEEEEESSEEEEEEEEEEEEEEEESSEEEEEEEEEEEEEEEESSEEEEEEEEEEEEEEEESSEEEEEEEEEEEEEEEESSEEEEEEEEEEEEEEEESS-EEEEEEEEEEEEEEE-S-EEEEEEEEEEEEEEESS--SEEEEEEEEEEEEE-----S---S-------EEEEEEEEEEEEESS---EEEEEEEEEEEEE---PPPEEEE-PPPEEEETT--EEEE-EEE-SSPP-EEEEEETTEE--SSSEEETTEEEESS--GGG-EEEEEEEEETTEEEEPPPEEEEEE-TT-SBSS-SSPBP-EEEPPTTEEEEETTEEESEEE--B----B--BTTBTT--SEEEEEEEEEEEEEEETTEEEEEEEEEEEEEEE------EEEEEEEE-TTS--TTEEEEETTEEEE-BTTEEEEEE--BTTEEEEEEEESSB--EEEEEE--TT--EEEEEEE-PBPPPPEEE-TTT-EEEE---SSS---EEEE-TT-EE-TTSPBP-S-EEEEE----TTSGGGTTS-S--EEE-STT-EE---SS--------PPP------

Mean predicted aligned error: 20.27 Å

Sequence (768 aa):
MEWSPTAVSGPDGKFTINDLCTLGMKLTARKDGYESDSHEYIVSAGSSVSIVMYKLGEYIVSAGRSVSIHMYKLYEYIVSAGRSVSILMYKLGEYIVSAGSSVSILMYKLGEYIVSAGSSVSIDMYKLGEYIVSAGSSVSIVMYKLCEYIVSAGRSVSIHMYKLGEYIVSAGRSVSILMYQLGEYIVSAGRSVSILMYQLGEYIVSAGRSVSILMYQLGEYIVSAGRNVSMLMYKLGEYIVSAGRSVSTLMYKLCEYIVSAGRSVSILMYQLGEYSVSAGSSVSMLMYKLCEYIVSAGRSVSMLMYKLGEYIAIAGRSVSMLMYKLCEYIVSAGSSVSMLMYKLGEYIVSAGRSASMLMYKLCRQKCQHAHVQTSEYIVSAGRSVSILMYQLGEYSVSAGRSVSIDMYKLEKPVFTEEPLSAAVFEGGRVKLSCKATAEPPVTQYDWFKDGNILTTEFTTSGSDLEMFPATMDNAGQYVCRATSPGGKVFSRTADIIVKGADATDTCDENPQDLVVELPPTCRLTVGGASVTSVNVGRCSKEPCATKAAPDKTGLCCGPSSTRQLHVECAGFNYDVNQVVACGCAECDNDNQVTVTGEVLTGGVSSSGVYAFYDGQRYGVSDDRFTFEATPQAGHISFQVKSSSFMPRQVTLDVMPGVTEMFVDVSLTPKPTPKVVDPKAGGELAVESGLPTAVSVTIPPNSFQDENGDPVSGDVNVYLTFADPRQPDGLDSAPGELLSSTKRARLACCRRLVSLHWWLKIPTAMRYM

Foldseek 3Di:
DDDDDDDDDDPDDDDDDDDDDDDDDDDDDDPDDDEDDDDQEAEEEDQAAAAAYEDEHEYYHYEHQHYYAHYEDEYEYYHYEHQYYYYHYEEYYAYAHYEHQYEAYAYEEDYAYHAYEHQYYEEEYEYEYEEHHYEHQAEEYEYEYDYADDAYEHQHYEYEYEEDYEAAHYEHQAEEYEYEEDYEAAEYEHQHEEYEYEYEYEAAHYEHQAYEYEYEHDYEHHAYEHQAAAYEYEAEYEHAHYEHQAEAYEYEEEYEDDEYEHQHEEYEYEYEYAEAEYEHQEYEYEYEEEYAYYAYEHQEYEYEYEYEYAEEAYEHQHYYYEYEYEYAYYAYEHQEAEYEYQDDYQYAEYEHQEYEYEYHHDDDDDDPDDPDPSQREHEYEHQEYEYEEADDGDYDYYHVHYYHYHYFHQAEWDWPAFFAAAEAEQQDKDKTFTDTATVVGWDAKWKDFPNHTDPDPFPCPGRMTMDGRDDQVPFGKMKMWTDDSSGIDIGDIHTYHYDYPPDQKSWDFDFDWDKDFAPPQKWFADPNDTDRIDGQTWTFQGHMAGPVGRPDPQKGKGQPDWDWTWMDGDPDIDIFIRRDTIGIDRRDPPQKAKEKEFEAEPPDDCPFKWKAFPNDTFDQDPRMTIDIDHDDVQKGWIWIDGPFWAIDIDMDGHDPRHRYYYYYHYTHTDDFWDKAFQQQWDKDWDPDPDPDIFIDTGHHQQKAFPVRHRDHDIWTKDWDDFDPVDPRRPRRDDTDIDTPPPGIDGDDDDDDRPDDDDDDDDDDDDDD

Organism: Ridgeia piscesae (NCBI:txid27915)

Radius of gyration: 52.03 Å; Cα contacts (8 Å, |Δi|>4): 2007; chains: 1; bounding box: 122×76×152 Å

pLDDT: mean 76.27, std 19.24, range [21.83, 98.5]

Nearest PDB structures (foldseek):
  5oj2-assembly2_B  TM=2.467E-01  e=2.860E-06  Gallus gallus
  5oj2-assembly1_A  TM=2.284E-01  e=3.803E-06  Gallus gallus
  5oj6-assembly1_B-2  TM=2.380E-01  e=1.913E-05  Gallus gallus
  5zo1-assembly1_A  TM=2.502E-01  e=9.202E-03  Mus musculus

Solvent-accessible surface area (backbone atoms only — not comparable to full-atom values): 39752 Å² total; per-residue (Å²): 132,90,85,81,88,82,87,83,89,74,87,80,93,76,88,86,88,83,91,88,90,85,85,84,85,88,80,82,88,64,99,67,79,54,80,67,87,68,56,58,67,44,76,49,76,41,67,70,38,65,45,47,39,77,51,58,38,43,39,38,40,39,38,22,49,32,32,39,38,41,33,62,30,44,35,44,36,39,40,39,37,22,48,32,33,39,40,39,35,55,33,38,36,43,35,37,40,39,38,20,49,32,32,39,39,41,38,53,35,40,35,44,36,38,39,40,39,21,46,31,34,39,38,40,36,51,36,42,35,44,38,37,40,40,40,22,48,32,34,39,39,40,38,53,31,42,32,50,35,38,41,39,39,22,48,31,33,38,41,40,36,52,32,41,37,42,37,39,40,39,39,23,47,32,34,38,40,40,37,47,35,40,35,46,38,38,39,39,39,22,48,32,35,39,40,40,39,49,36,42,35,44,36,38,41,40,38,23,48,31,32,38,40,40,38,45,38,39,36,41,39,37,40,40,38,21,45,34,32,40,39,39,36,47,36,36,36,42,40,39,39,39,39,23,46,33,32,37,41,39,39,47,35,42,33,45,37,39,38,41,38,22,45,34,30,37,42,38,39,48,38,40,36,42,36,40,39,38,37,22,46,33,33,40,39,40,32,52,28,40,34,40,38,38,40,38,40,24,47,32,33,39,40,40,33,51,32,44,35,46,38,38,42,39,38,18,47,34,33,39,39,40,35,51,35,44,33,46,38,37,41,38,38,27,47,33,33,40,40,40,33,39,30,72,52,48,34,40,39,42,36,16,49,33,33,39,39,40,43,41,68,76,86,79,79,89,80,83,88,71,95,70,88,72,79,41,44,40,38,39,40,23,36,33,36,40,38,43,36,46,68,93,76,60,72,52,76,46,53,80,73,42,77,48,78,50,80,42,64,57,34,52,44,44,72,79,38,66,39,63,51,43,38,42,46,52,63,33,78,47,78,36,48,42,40,57,51,31,47,56,59,60,78,47,57,47,47,25,49,76,86,40,75,66,80,84,88,52,66,57,68,64,46,28,47,41,43,73,66,32,45,71,85,65,39,47,43,33,36,43,34,46,31,24,90,34,33,72,40,69,50,62,74,16,49,35,46,52,36,63,86,84,59,68,50,63,42,64,50,70,48,44,91,37,76,44,77,51,59,95,64,37,44,31,74,60,95,88,42,81,40,58,60,47,69,30,34,39,50,61,76,49,48,21,32,34,73,91,45,72,85,57,79,69,27,12,23,29,70,65,37,70,45,80,41,74,36,45,36,83,90,54,70,52,64,37,56,24,44,69,28,21,27,67,38,69,57,79,81,83,56,56,24,39,41,35,35,40,56,43,47,90,90,49,82,62,80,70,37,32,41,34,48,96,88,42,79,39,67,49,56,94,48,28,37,71,49,79,42,63,59,57,96,42,31,45,69,37,35,39,40,38,91,64,31,52,69,44,74,49,76,44,83,55,63,92,60,56,53,68,48,79,45,82,44,78,51,54,70,56,78,82,66,46,80,37,44,31,74,76,23,46,75,48,69,50,92,53,104,54,101,74,63,59,68,48,74,45,60,54,58,43,32,17,31,96,88,67,46,68,48,83,67,80,38,38,34,40,79,53,80,49,55,85,89,41,86,83,29,75,77,51,66,78,73,50,80,46,59,78,42,96,66,52,43,76,60,88,76,86,82,83,78,88,81,84,81,88,71,89,78,79,92,74,82,87,89,131

InterPro domains:
  IPR003598 Immunoglobulin subtype 2 [SM00408] (425-487)
  IPR003599 Immunoglobulin domain subtype [SM00409] (419-499)
  IPR007110 Immunoglobulin-like domain [PS50835] (413-497)
  IPR013783 Immunoglobulin-like fold [G3DSA:2.60.40.10] (408-506)
  IPR036179 Immunoglobulin-like domain superfamily [SSF48726] (411-500)
  IPR036322 WD40-repeat-containing domain superfamily [SSF50978] (57-376)
  IPR039675 Cartilage intermediate layer protein 1/2 [PTHR15031] (365-737)
  IPR056255 Cartilage intermediate layer protein 1/2 domain [PF23708] (506-573)